Protein AF-0000000079295680 (afdb_homodimer)

Solvent-accessible surface area (backbone atoms only — not comparable to full-atom values): 44179 Å² total; per-residue (Å²): 131,81,74,73,79,66,64,71,72,72,88,62,69,38,61,66,46,35,32,74,93,52,62,85,57,62,52,46,61,47,61,56,50,43,54,52,50,52,53,45,42,72,74,70,47,82,63,30,60,16,46,52,86,56,56,40,38,62,48,56,64,70,31,33,52,40,23,29,74,29,37,68,47,26,57,78,58,52,43,44,36,54,66,68,38,32,41,32,49,35,50,40,39,26,73,72,61,66,41,78,79,63,52,46,90,39,34,37,32,27,45,17,40,48,33,52,54,36,45,47,57,48,44,41,34,48,30,36,38,36,47,20,64,27,56,59,45,61,57,57,29,31,48,68,52,72,40,60,70,43,78,40,75,42,40,73,94,58,67,58,40,90,43,47,67,54,50,52,50,48,61,70,71,42,92,64,56,84,39,37,38,34,54,42,57,41,31,25,49,41,41,4,38,68,66,52,70,70,53,44,50,52,32,30,53,51,34,60,73,63,59,37,36,31,42,35,34,31,44,28,28,77,27,20,37,85,69,74,51,69,63,62,46,79,62,34,43,69,40,27,29,42,28,30,54,32,34,50,54,46,14,25,40,7,51,25,42,10,31,38,38,40,28,80,62,33,46,57,50,49,50,44,39,47,18,51,35,37,36,27,45,36,33,33,36,33,22,50,50,58,12,46,39,55,53,38,64,52,46,69,68,51,49,50,49,41,52,49,53,14,33,52,46,39,41,50,47,51,49,51,46,51,52,44,42,68,72,62,34,44,61,62,76,44,51,22,59,51,31,33,40,37,35,48,59,84,43,48,69,53,35,47,75,72,69,39,66,34,16,53,51,46,41,49,50,40,28,75,76,47,32,33,40,53,34,37,23,18,65,56,22,62,34,56,48,61,42,41,29,31,35,38,17,73,36,47,41,52,30,55,60,35,49,53,50,38,54,72,64,67,60,55,77,76,67,56,69,68,54,40,57,70,39,29,34,54,40,53,53,35,51,50,35,50,42,52,49,50,54,53,50,58,66,73,102,132,81,73,73,79,64,66,72,73,69,88,61,69,38,59,68,45,37,32,74,94,50,63,84,57,62,51,45,61,46,61,54,48,43,55,54,52,51,53,44,42,73,72,69,49,80,62,29,60,16,46,49,86,54,56,39,37,62,47,55,66,70,32,31,53,39,21,30,73,29,36,68,45,26,58,77,56,52,43,43,37,54,66,69,38,32,41,31,50,37,50,38,38,26,72,72,60,66,42,78,79,62,50,46,90,39,34,36,32,27,45,17,41,48,33,53,52,36,45,47,58,48,44,41,35,50,29,35,38,36,48,20,65,26,56,58,47,61,57,58,30,32,49,70,51,72,39,58,71,43,78,42,74,44,40,74,93,58,67,59,41,90,42,45,66,55,51,51,49,48,60,71,73,44,92,64,55,84,40,36,38,34,54,42,56,43,30,24,48,41,42,4,37,67,66,52,71,71,53,44,50,52,34,33,53,49,34,60,74,62,57,40,35,29,42,36,34,30,46,27,29,76,28,19,37,85,69,75,52,70,62,62,46,80,62,33,44,69,41,27,27,43,28,29,53,34,33,50,55,47,16,26,40,7,52,24,43,10,31,37,39,41,27,80,61,34,46,57,50,49,50,43,38,47,17,51,34,38,36,27,46,36,34,34,36,33,23,51,49,58,12,46,39,54,53,39,63,53,46,71,68,52,48,50,49,40,50,49,53,16,32,54,47,41,40,52,47,52,50,52,45,51,54,44,42,69,72,63,35,45,60,62,77,44,50,22,58,50,31,32,40,37,34,48,58,82,44,47,68,54,35,46,75,71,69,38,66,34,15,52,51,47,40,50,48,39,28,74,76,48,32,33,43,53,35,38,24,18,66,56,22,61,35,56,47,61,42,41,29,32,34,38,16,73,36,46,41,52,29,55,61,34,50,52,50,39,53,72,64,67,59,55,77,76,65,57,68,68,55,40,57,68,38,30,34,53,40,53,52,37,51,50,34,51,41,50,48,49,53,53,51,59,65,72,101

Secondary structure (DSSP, 8-state):
--GGG--------GGGGB-GGGTT----HHHHHHHHHHHHHHTT---EE-S-----SPPPHHHHHHHHHTTT--SPPPTT--HHHHHHHHHHHHHHH--TT--GGGEEEESSHHHHHHHHHHHBSSEEEEEES--TTHHHHHHHTTPPEEEEE--GGGTT---HHHHHHHHHHS---SSEEEEEESS-TTT-----HHHHHHHHHHHHHTT-EEEEE-TTGGG-TTS----GGGTSTTTEEEEEESTTTTS-GGG--EEEE--GGGHHHHHHHHHHHHTTT-S--HHHHHHHHHHHT--HHHHHHHHHHHHHHHHHHHHHHHHHHHTT-B-----STTEE--B-GGGHHHHHHTT--SHHHHHHHHHHHH-EE-EESTTTTS--TTS-BEEEE---S-HHHHHHHHHHTTS-S---HHHHHHHSHHHHHHHHHHHHHHHHHHHT-/--GGG--------GGGGB-GGGTT----HHHHHHHHHHHHHHTT---EE-S-----SPPPHHHHHHHHHTTT--SPPPTT--HHHHHHHHHHHHHHH--TT--GGGEEEESSHHHHHHHHHHHBSSEEEEEES--TTHHHHHHHTTPPEEEEE--GGGTT---HHHHHHHHHHS---SSEEEEEESS-TTT-----HHHHHHHHHHHHHTT-EEEEE-TTGGG-TTS----GGGTSTTTEEEEEESTTTTS-GGG--EEEE--GGGHHHHHHHHHHHHTTT-S--HHHHHHHHHHHT--HHHHHHHHHHHHHHHHHHHHHHHHHHHTT-B-----STTEE--B-GGGHHHHHHTT--SHHHHHHHHHHHH-EE-EESTTTTS--TTS-BEEEE---S-HHHHHHHHHHTT--S---HHHHHHHSHHHHHHHHHHHHHHHHHHHT-

Foldseek 3Di:
DDPPVCPDDPPPPCLVVPDPLCVVPDDQPLVVVVVVVVVVVVVPDDFLEFAHFFFLEDFQPLLVVLLVVCVVPDDFDFLQADLLLLVLLQVLCCVQAVRNPFDSVQKRKALALLLLLLLLLLVDDWAEEEEFQAALVNCVSNVVSVHHYQYQYDDVVNVSDDALVSVLCSVVVDPIDLAYEYEAEAVGPQALAHDDPVRLLRNLVSCVVSVYAYEYECQWQLQQLVSDGHGSCVRNVLRYKYKYFCGFLRSPVVLRMIMITHHPNCSVSSVSSSVVSCVPVNHRDDSSSSSSSVLSNCPPSNVLSSNLSSLVQLQLQVLLQCLCVVLPWDWDRRRTGFKTKIFLCVLVVLCVVVVNQFLVSVQVCCCVPLSYHWAASPPSSPDDRRTNITITGQNPWNNHVLSVVCVVVVVDSHDDPVSCCVTSVSSNSNSVSVSVVSNVSVVVD/DDPVVCPDDPPPPCLVVPDPLCVVPDDQPLVVVVVVVVVVVVVPDDFLEFRHFFFLEDFFPLLVVLLVVCVVVDDFDALQADLLLLVLLQVLCCVQAVRNPFDSVQKRKALALLLLLLLLLLVDDWAEEEEFQAALVNCVSNSVSVHHYQYQYDDVVNVSDDALVSVLCSVVVDPIDLAYEYEAEAVGPQALAHDDPVRLLRNLVSCVVSVYAYEYECQWQLQQLVSDGHGSCVRNVLRYKYKYFCGFLRSPVVLRMIMITHHPNCSVSSVSSSVVSCVPVNGRDDSSSSSSSVLSNCPPSNVLSSNLSSLVQLQLQVLLQCLCVVLPWDWDRRRTGFKTKIFLCVLVVLCVVVVNQFLVSVQVVCCVPLSYHWAASPPSSPDDRRTNITITGQNPWNNHVLSVVCVVVVVDSHDDPVSCCVTSVSSNSNSVSVSVVSNVSVVVD

Radius of gyration: 28.63 Å; Cα contacts (8 Å, |Δi|>4): 1916; chains: 2; bounding box: 59×77×77 Å

Structure (mmCIF, N/CA/C/O backbone):
data_AF-0000000079295680-model_v1
#
loop_
_entity.id
_entity.type
_entity.pdbx_description
1 polymer 'Aminotransferase class I/classII large domain-containing protein'
#
loop_
_atom_site.group_PDB
_atom_site.id
_atom_site.type_symbol
_atom_site.label_atom_id
_atom_site.label_alt_id
_atom_site.label_comp_id
_atom_site.label_asym_id
_atom_site.label_entity_id
_atom_site.label_seq_id
_atom_site.pdbx_PDB_ins_code
_atom_site.Cartn_x
_atom_site.Cartn_y
_atom_site.Cartn_z
_atom_site.occupancy
_atom_site.B_iso_or_equiv
_atom_site.auth_seq_id
_atom_site.auth_comp_id
_atom_site.auth_asym_id
_atom_site.auth_atom_id
_atom_site.pdbx_PDB_model_num
ATOM 1 N N . MET A 1 1 ? 25.719 -36.531 10.859 1 26.86 1 MET A N 1
ATOM 2 C CA . MET A 1 1 ? 25.391 -35.438 9.938 1 26.86 1 MET A CA 1
ATOM 3 C C . MET A 1 1 ? 26.375 -34.281 10.062 1 26.86 1 MET A C 1
ATOM 5 O O . MET A 1 1 ? 26.562 -33.75 11.148 1 26.86 1 MET A O 1
ATOM 9 N N . ASP A 1 2 ? 27.406 -34.219 9.234 1 29.22 2 ASP A N 1
ATOM 10 C CA . ASP A 1 2 ? 28.688 -33.531 9.352 1 29.22 2 ASP A CA 1
ATOM 11 C C . ASP A 1 2 ? 28.469 -32.031 9.469 1 29.22 2 ASP A C 1
ATOM 13 O O . ASP A 1 2 ? 27.766 -31.422 8.656 1 29.22 2 ASP A O 1
ATOM 17 N N . SER A 1 3 ? 28.609 -31.406 10.586 1 34.09 3 SER A N 1
ATOM 18 C CA . SER A 1 3 ? 28.578 -30.094 11.188 1 34.09 3 SER A CA 1
ATOM 19 C C . SER A 1 3 ? 29.375 -29.078 10.359 1 34.09 3 SER A C 1
ATOM 21 O O . SER A 1 3 ? 29.453 -27.906 10.719 1 34.09 3 SER A O 1
ATOM 23 N N . SER A 1 4 ? 30.328 -29.594 9.609 1 32.97 4 SER A N 1
ATOM 24 C CA . SER A 1 4 ? 31.359 -28.781 8.969 1 32.97 4 SER A CA 1
ATOM 25 C C . SER A 1 4 ? 30.781 -27.906 7.859 1 32.97 4 SER A C 1
ATOM 27 O O . SER A 1 4 ? 31.516 -27.141 7.23 1 32.97 4 SER A O 1
ATOM 29 N N . LEU A 1 5 ? 29.812 -28.453 7.156 1 39.41 5 LEU A N 1
ATOM 30 C CA . LEU A 1 5 ? 29.297 -27.797 5.961 1 39.41 5 LEU A CA 1
ATOM 31 C C . LEU A 1 5 ? 28.688 -26.438 6.309 1 39.41 5 LEU A C 1
ATOM 33 O O . LEU A 1 5 ? 28.109 -25.766 5.449 1 39.41 5 LEU A O 1
ATOM 37 N N . LEU A 1 6 ? 28.391 -26.281 7.633 1 40.94 6 LEU A N 1
ATOM 38 C CA . LEU A 1 6 ? 27.75 -25.031 7.992 1 40.94 6 LEU A CA 1
ATOM 39 C C . LEU A 1 6 ? 28.797 -23.906 8.109 1 40.94 6 LEU A C 1
ATOM 41 O O . LEU A 1 6 ? 29.297 -23.641 9.203 1 40.94 6 LEU A O 1
ATOM 45 N N . ASN A 1 7 ? 29.75 -23.859 7.207 1 36.12 7 ASN A N 1
ATOM 46 C CA . ASN A 1 7 ? 30.562 -22.656 7.363 1 36.12 7 ASN A CA 1
ATOM 47 C C . ASN A 1 7 ? 29.703 -21.391 7.414 1 36.12 7 ASN A C 1
ATOM 49 O O . ASN A 1 7 ? 29 -21.078 6.457 1 36.12 7 ASN A O 1
ATOM 53 N N . PRO A 1 8 ? 29.578 -20.828 8.586 1 41.34 8 PRO A N 1
ATOM 54 C CA . PRO A 1 8 ? 28.781 -19.609 8.672 1 41.34 8 PRO A CA 1
ATOM 55 C C . PRO A 1 8 ? 29.234 -18.531 7.695 1 41.34 8 PRO A C 1
ATOM 57 O O . PRO A 1 8 ? 30.422 -18.484 7.332 1 41.34 8 PRO A O 1
ATOM 60 N N . ARG A 1 9 ? 28.453 -18.078 6.902 1 47.53 9 ARG A N 1
ATOM 61 C CA . ARG A 1 9 ? 28.766 -16.906 6.094 1 47.53 9 ARG A CA 1
ATOM 62 C C . ARG A 1 9 ? 29.625 -15.906 6.883 1 47.53 9 ARG A C 1
ATOM 64 O O . ARG A 1 9 ? 29.328 -15.617 8.039 1 47.53 9 ARG A O 1
ATOM 71 N N . PRO A 1 10 ? 30.797 -15.5 6.465 1 42.56 10 PRO A N 1
ATOM 72 C CA . PRO A 1 10 ? 31.406 -14.375 7.172 1 42.56 10 PRO A CA 1
ATOM 73 C C . PRO A 1 10 ? 30.422 -13.266 7.5 1 42.56 10 PRO A C 1
ATOM 75 O O . PRO A 1 10 ? 29.406 -13.109 6.801 1 42.56 10 PRO A O 1
ATOM 78 N N . THR A 1 11 ? 30.375 -12.641 8.711 1 48.06 11 THR A N 1
ATOM 79 C CA . THR A 1 11 ? 29.547 -11.539 9.18 1 48.06 11 THR A CA 1
ATOM 80 C C . THR A 1 11 ? 29.406 -10.469 8.109 1 48.06 11 THR A C 1
ATOM 82 O O . THR A 1 11 ? 30.297 -9.641 7.93 1 48.06 11 THR A O 1
ATOM 85 N N . VAL A 1 12 ? 29.016 -10.852 6.852 1 53.34 12 VAL A N 1
ATOM 86 C CA . VAL A 1 12 ? 28.859 -9.844 5.809 1 53.34 12 VAL A CA 1
ATOM 87 C C . VAL A 1 12 ? 28.062 -8.656 6.348 1 53.34 12 VAL A C 1
ATOM 89 O O . VAL A 1 12 ? 27.031 -8.836 7.004 1 53.34 12 VAL A O 1
ATOM 92 N N . ASP A 1 13 ? 28.672 -7.473 6.473 1 72.19 13 ASP A N 1
ATOM 93 C CA . ASP A 1 13 ? 28.047 -6.164 6.664 1 72.19 13 ASP A CA 1
ATOM 94 C C . ASP A 1 13 ? 26.891 -5.953 5.691 1 72.19 13 ASP A C 1
ATOM 96 O O . ASP A 1 13 ? 27.109 -5.664 4.512 1 72.19 13 ASP A O 1
ATOM 100 N N . ASP A 1 14 ? 25.625 -6.285 6.113 1 81.69 14 ASP A N 1
ATOM 101 C CA . ASP A 1 14 ? 24.516 -6.316 5.16 1 81.69 14 ASP A CA 1
ATOM 102 C C . ASP A 1 14 ? 24.156 -4.906 4.695 1 81.69 14 ASP A C 1
ATOM 104 O O . ASP A 1 14 ? 23.234 -4.734 3.885 1 81.69 14 ASP A O 1
ATOM 108 N N . SER A 1 15 ? 24.953 -3.918 5.211 1 86.88 15 SER A N 1
ATOM 109 C CA . SER A 1 15 ? 24.75 -2.549 4.754 1 86.88 15 SER A CA 1
ATOM 110 C C . SER A 1 15 ? 25.141 -2.391 3.289 1 86.88 15 SER A C 1
ATOM 112 O O . SER A 1 15 ? 24.656 -1.475 2.613 1 86.88 15 SER A O 1
ATOM 114 N N . SER A 1 16 ? 26 -3.271 2.883 1 91.44 16 SER A N 1
ATOM 115 C CA . SER A 1 16 ? 26.422 -3.186 1.49 1 91.44 16 SER A CA 1
ATOM 116 C C . SER A 1 16 ? 25.266 -3.492 0.538 1 91.44 16 SER A C 1
ATOM 118 O O . SER A 1 16 ? 25.328 -3.158 -0.647 1 91.44 16 SER A O 1
ATOM 120 N N . PHE A 1 17 ? 24.219 -4.145 1.055 1 94.75 17 PHE A N 1
ATOM 121 C CA . PHE A 1 17 ? 23.078 -4.516 0.226 1 94.75 17 PHE A CA 1
ATOM 122 C C . PHE A 1 17 ? 22.094 -3.359 0.12 1 94.75 17 PHE A C 1
ATOM 124 O O . PHE A 1 17 ? 21.094 -3.455 -0.596 1 94.75 17 PHE A O 1
ATOM 131 N N . ILE A 1 18 ? 22.375 -2.254 0.723 1 96 18 ILE A N 1
ATOM 132 C CA . ILE A 1 18 ? 21.469 -1.109 0.747 1 96 18 ILE A CA 1
ATOM 133 C C . ILE A 1 18 ? 22.047 0.019 -0.107 1 96 18 ILE A C 1
ATOM 135 O O . ILE A 1 18 ? 23.25 0.305 -0.048 1 96 18 ILE A O 1
ATOM 139 N N . LEU A 1 19 ? 21.219 0.636 -0.95 1 95.56 19 LEU A N 1
ATOM 140 C CA . LEU A 1 19 ? 21.656 1.788 -1.731 1 95.56 19 LEU A CA 1
ATOM 141 C C . LEU A 1 19 ? 22.344 2.822 -0.842 1 95.56 19 LEU A C 1
ATOM 143 O O . LEU A 1 19 ? 21.844 3.154 0.232 1 95.56 19 LEU A O 1
ATOM 147 N N . PRO A 1 20 ? 23.422 3.338 -1.285 1 93.38 20 PRO A N 1
ATOM 148 C CA . PRO A 1 20 ? 24.172 4.285 -0.46 1 93.38 20 PRO A CA 1
ATOM 149 C C . PRO A 1 20 ? 23.328 5.473 -0.004 1 93.38 20 PRO A C 1
ATOM 151 O O . PRO A 1 20 ? 23.422 5.891 1.152 1 93.38 20 PRO A O 1
ATOM 154 N N . ARG A 1 21 ? 22.438 6.02 -0.812 1 90.56 21 ARG A N 1
ATOM 155 C CA . ARG A 1 21 ? 21.641 7.195 -0.491 1 90.56 21 ARG A CA 1
ATOM 156 C C . ARG A 1 21 ? 20.609 6.879 0.595 1 90.56 21 ARG A C 1
ATOM 158 O O . ARG A 1 21 ? 20.016 7.785 1.169 1 90.56 21 ARG A O 1
ATOM 165 N N . LEU A 1 22 ? 20.453 5.602 0.897 1 93.44 22 LEU A N 1
ATOM 166 C CA . LEU A 1 22 ? 19.438 5.195 1.862 1 93.44 22 LEU A CA 1
ATOM 167 C C . LEU A 1 22 ? 20.078 4.676 3.143 1 93.44 22 LEU A C 1
ATOM 169 O O . LEU A 1 22 ? 19.375 4.266 4.07 1 93.44 22 LEU A O 1
ATOM 173 N N . GLN A 1 23 ? 21.406 4.641 3.098 1 87.5 23 GLN A N 1
ATOM 174 C CA . GLN A 1 23 ? 22.109 4.215 4.305 1 87.5 23 GLN A CA 1
ATOM 175 C C . GLN A 1 23 ? 21.859 5.18 5.457 1 87.5 23 GLN A C 1
ATOM 177 O O . GLN A 1 23 ? 21.953 6.398 5.285 1 87.5 23 GLN A O 1
ATOM 182 N N . GLY A 1 24 ? 21.406 4.746 6.52 1 78.31 24 GLY A N 1
ATOM 183 C CA . GLY A 1 24 ? 21.109 5.578 7.676 1 78.31 24 GLY A CA 1
ATOM 184 C C . GLY A 1 24 ? 19.703 6.137 7.668 1 78.31 24 GLY A C 1
ATOM 185 O O . GLY A 1 24 ? 19.359 7 8.484 1 78.31 24 GLY A O 1
ATOM 186 N N . SER A 1 25 ? 18.984 5.723 6.648 1 80.56 25 SER A N 1
ATOM 187 C CA . SER A 1 25 ? 17.594 6.168 6.609 1 80.56 25 SER A CA 1
ATOM 188 C C . SER A 1 25 ? 16.828 5.707 7.844 1 80.56 25 SER A C 1
ATOM 190 O O . SER A 1 25 ? 17.047 4.605 8.352 1 80.56 25 SER A O 1
ATOM 192 N N . CYS A 1 26 ? 16.047 6.559 8.383 1 78.94 26 CYS A N 1
ATOM 193 C CA . CYS A 1 26 ? 15.234 6.27 9.57 1 78.94 26 CYS A CA 1
ATOM 194 C C . CYS A 1 26 ? 13.75 6.301 9.242 1 78.94 26 CYS A C 1
ATOM 196 O O . CYS A 1 26 ? 13.328 6.98 8.305 1 78.94 26 CYS A O 1
ATOM 198 N N . LYS A 1 27 ? 13.102 5.555 10.055 1 80.81 27 LYS A N 1
ATOM 199 C CA . LYS A 1 27 ? 11.641 5.613 9.992 1 80.81 27 LYS A CA 1
ATOM 200 C C . LYS A 1 27 ? 11.141 7.039 10.188 1 80.81 27 LYS A C 1
ATOM 202 O O . LYS A 1 27 ? 11.852 7.883 10.734 1 80.81 27 LYS A O 1
ATOM 207 N N . ALA A 1 28 ? 9.969 7.273 9.617 1 80.62 28 ALA A N 1
ATOM 208 C CA . ALA A 1 28 ? 9.336 8.562 9.883 1 80.62 28 ALA A CA 1
ATOM 209 C C . ALA A 1 28 ? 9.305 8.859 11.383 1 80.62 28 ALA A C 1
ATOM 211 O O . ALA A 1 28 ? 8.758 8.07 12.164 1 80.62 28 ALA A O 1
ATOM 212 N N . SER A 1 29 ? 9.859 9.898 11.766 1 77.94 29 SER A N 1
ATOM 213 C CA . SER A 1 29 ? 10.125 10.258 13.156 1 77.94 29 SER A CA 1
ATOM 214 C C . SER A 1 29 ? 8.836 10.312 13.969 1 77.94 29 SER A C 1
ATOM 216 O O . SER A 1 29 ? 8.812 9.938 15.141 1 77.94 29 SER A O 1
ATOM 218 N N . ASN A 1 30 ? 7.812 10.695 13.336 1 81.12 30 ASN A N 1
ATOM 219 C CA . ASN A 1 30 ? 6.555 10.812 14.062 1 81.12 30 ASN A CA 1
ATOM 220 C C . ASN A 1 30 ? 6.012 9.453 14.484 1 81.12 30 ASN A C 1
ATOM 222 O O . ASN A 1 30 ? 5.516 9.289 15.602 1 81.12 30 ASN A O 1
ATOM 226 N N . MET A 1 31 ? 6.152 8.531 13.641 1 76.06 31 MET A N 1
ATOM 227 C CA . MET A 1 31 ? 5.707 7.176 13.969 1 76.06 31 MET A CA 1
ATOM 228 C C . MET A 1 31 ? 6.57 6.57 15.062 1 76.06 31 MET A C 1
ATOM 230 O O . MET A 1 31 ? 6.055 5.938 15.992 1 76.06 31 MET A O 1
ATOM 234 N N . ALA A 1 32 ? 7.828 6.793 15.031 1 75.44 32 ALA A N 1
ATOM 235 C CA . ALA A 1 32 ? 8.766 6.285 16.031 1 75.44 32 ALA A CA 1
ATOM 236 C C . ALA A 1 32 ? 8.516 6.926 17.391 1 75.44 32 ALA A C 1
ATOM 238 O O . ALA A 1 32 ? 8.492 6.234 18.406 1 75.44 32 ALA A O 1
ATOM 239 N N . LEU A 1 33 ? 8.289 8.195 17.312 1 78.88 33 LEU A N 1
ATOM 240 C CA . LEU A 1 33 ? 8.008 8.922 18.547 1 78.88 33 LEU A CA 1
ATOM 241 C C . LEU A 1 33 ? 6.707 8.438 19.172 1 78.88 33 LEU A C 1
ATOM 243 O O . LEU A 1 33 ? 6.637 8.227 20.391 1 78.88 33 LEU A O 1
ATOM 247 N N . ASN A 1 34 ? 5.754 8.297 18.359 1 82 34 ASN A N 1
ATOM 248 C CA . ASN A 1 34 ? 4.461 7.828 18.844 1 82 34 ASN A CA 1
ATOM 249 C C . ASN A 1 34 ? 4.578 6.469 19.531 1 82 34 ASN A C 1
ATOM 251 O O . ASN A 1 34 ? 4.008 6.254 20.594 1 82 34 ASN A O 1
ATOM 255 N N . GLU A 1 35 ? 5.293 5.602 18.922 1 79.12 35 GLU A N 1
ATOM 256 C CA . GLU A 1 35 ? 5.488 4.266 19.469 1 79.12 35 GLU A CA 1
ATOM 257 C C . GLU A 1 35 ? 6.191 4.332 20.828 1 79.12 35 GLU A C 1
ATOM 259 O O . GLU A 1 35 ? 5.805 3.639 21.766 1 79.12 35 GLU A O 1
ATOM 264 N N . GLN A 1 36 ? 7.156 5.137 20.953 1 82.12 36 GLN A N 1
ATOM 265 C CA . GLN A 1 36 ? 7.918 5.297 22.188 1 82.12 36 GLN A CA 1
ATOM 266 C C . GLN A 1 36 ? 7.047 5.879 23.297 1 82.12 36 GLN A C 1
ATOM 268 O O . GLN A 1 36 ? 7.059 5.383 24.422 1 82.12 36 GLN A O 1
ATOM 273 N N . ILE A 1 37 ? 6.312 6.906 22.984 1 86.56 37 ILE A N 1
ATOM 274 C CA . ILE A 1 37 ? 5.492 7.602 23.969 1 86.56 37 ILE A CA 1
ATOM 275 C C . ILE A 1 37 ? 4.375 6.676 24.453 1 86.56 37 ILE A C 1
ATOM 277 O O . ILE A 1 37 ? 4.074 6.633 25.656 1 86.56 37 ILE A O 1
ATOM 281 N N . ARG A 1 38 ? 3.848 5.961 23.516 1 82.56 38 ARG A N 1
ATOM 282 C CA . ARG A 1 38 ? 2.795 5.02 23.875 1 82.56 38 ARG A CA 1
ATOM 283 C C . ARG A 1 38 ? 3.318 3.951 24.828 1 82.56 38 ARG A C 1
ATOM 285 O O . ARG A 1 38 ? 2.594 3.492 25.719 1 82.56 38 ARG A O 1
ATOM 292 N N . GLN A 1 39 ? 4.477 3.539 24.641 1 82.56 39 GLN A N 1
ATOM 293 C CA . GLN A 1 39 ? 5.098 2.566 25.531 1 82.56 39 GLN A CA 1
ATOM 294 C C . GLN A 1 39 ? 5.289 3.146 26.938 1 82.56 39 GLN A C 1
ATOM 296 O O . GLN A 1 39 ? 5.039 2.471 27.938 1 82.56 39 GLN A O 1
ATOM 301 N N . LEU A 1 40 ? 5.695 4.34 27.016 1 87.31 40 LEU A N 1
ATOM 302 C CA . LEU A 1 40 ? 5.906 5.008 28.297 1 87.31 40 LEU A CA 1
ATOM 303 C C . LEU A 1 40 ? 4.586 5.199 29.031 1 87.31 40 LEU A C 1
ATOM 305 O O . LEU A 1 40 ? 4.508 4.977 30.234 1 87.31 40 LEU A O 1
ATOM 309 N N . MET A 1 41 ? 3.617 5.582 28.234 1 87.69 41 MET A N 1
ATOM 310 C CA . MET A 1 41 ? 2.295 5.773 28.828 1 87.69 41 MET A CA 1
ATOM 311 C C . MET A 1 41 ? 1.733 4.449 29.344 1 87.69 41 MET A C 1
ATOM 313 O O . MET A 1 41 ? 1.095 4.406 30.391 1 87.69 41 MET A O 1
ATOM 317 N N . ALA A 1 42 ? 1.979 3.426 28.641 1 84.5 42 ALA A N 1
ATOM 318 C CA . ALA A 1 42 ? 1.539 2.094 29.047 1 84.5 42 ALA A CA 1
ATOM 319 C C . ALA A 1 42 ? 2.209 1.667 30.359 1 84.5 42 ALA A C 1
ATOM 321 O O . ALA A 1 42 ? 1.651 0.871 31.109 1 84.5 42 ALA A O 1
ATOM 322 N N . GLN A 1 43 ? 3.338 2.227 30.703 1 89.56 43 GLN A N 1
ATOM 323 C CA . GLN A 1 43 ? 4.082 1.931 31.922 1 89.56 43 GLN A CA 1
ATOM 324 C C . GLN A 1 43 ? 3.613 2.809 33.094 1 89.56 43 GLN A C 1
ATOM 326 O O . GLN A 1 43 ? 4.164 2.74 34.188 1 89.56 43 GLN A O 1
ATOM 331 N N . GLY A 1 44 ? 2.646 3.689 32.844 1 88.31 44 GLY A N 1
ATOM 332 C CA . GLY A 1 44 ? 2.029 4.438 33.906 1 88.31 44 GLY A CA 1
ATOM 333 C C . GLY A 1 44 ? 2.523 5.867 34 1 88.31 44 GLY A C 1
ATOM 334 O O . GLY A 1 44 ? 2.139 6.602 34.938 1 88.31 44 GLY A O 1
ATOM 335 N N . LYS A 1 45 ? 3.27 6.281 33.094 1 89.31 45 LYS A N 1
ATOM 336 C CA . LYS A 1 45 ? 3.779 7.648 33.094 1 89.31 45 LYS A CA 1
ATOM 337 C C . LYS A 1 45 ? 2.758 8.625 32.531 1 89.31 45 LYS A C 1
ATOM 339 O O . LYS A 1 45 ? 2.094 8.328 31.531 1 89.31 45 LYS A O 1
ATOM 344 N N . THR A 1 46 ? 2.623 9.703 33.25 1 90.06 46 THR A N 1
ATOM 345 C CA . THR A 1 46 ? 1.771 10.766 32.719 1 90.06 46 THR A CA 1
ATOM 346 C C . THR A 1 46 ? 2.537 11.633 31.719 1 90.06 46 THR A C 1
ATOM 348 O O . THR A 1 46 ? 3.471 12.344 32.094 1 90.06 46 THR A O 1
ATOM 351 N N . ILE A 1 47 ? 2.189 11.547 30.516 1 94.75 47 ILE A N 1
ATOM 352 C CA . ILE A 1 47 ? 2.83 12.312 29.453 1 94.75 47 ILE A CA 1
ATOM 353 C C . ILE A 1 47 ? 1.771 13.055 28.656 1 94.75 47 ILE A C 1
ATOM 355 O O . ILE A 1 47 ? 0.764 12.469 28.25 1 94.75 47 ILE A O 1
ATOM 359 N N . TYR A 1 48 ? 1.917 14.398 28.578 1 96.69 48 TYR A N 1
ATOM 360 C CA . TYR A 1 48 ? 1.108 15.172 27.641 1 96.69 48 TYR A CA 1
ATOM 361 C C . TYR A 1 48 ? 1.634 15.031 26.219 1 96.69 48 TYR A C 1
ATOM 363 O O . TYR A 1 48 ? 2.609 15.688 25.844 1 96.69 48 TYR A O 1
ATOM 371 N N . HIS A 1 49 ? 0.938 14.227 25.406 1 94.81 49 HIS A N 1
ATOM 372 C CA . HIS A 1 49 ? 1.429 13.805 24.109 1 94.81 49 HIS A CA 1
ATOM 373 C C . HIS A 1 49 ? 0.921 14.727 23 1 94.81 49 HIS A C 1
ATOM 375 O O . HIS A 1 49 ? -0.253 14.672 22.625 1 94.81 49 HIS A O 1
ATOM 381 N N . PHE A 1 50 ? 1.845 15.516 22.484 1 97.12 50 PHE A N 1
ATOM 382 C CA . PHE A 1 50 ? 1.521 16.422 21.375 1 97.12 50 PHE A CA 1
ATOM 383 C C . PHE A 1 50 ? 2.365 16.094 20.141 1 97.12 50 PHE A C 1
ATOM 385 O O . PHE A 1 50 ? 2.531 16.938 19.266 1 97.12 50 PHE A O 1
ATOM 392 N N . GLY A 1 51 ? 2.926 14.875 20.047 1 93.56 51 GLY A N 1
ATOM 393 C CA . GLY A 1 51 ? 3.93 14.602 19.031 1 93.56 51 GLY A CA 1
ATOM 394 C C . GLY A 1 51 ? 3.383 13.836 17.844 1 93.56 51 GLY A C 1
ATOM 395 O O . GLY A 1 51 ? 4.082 13.641 16.844 1 93.56 51 GLY A O 1
ATOM 396 N N . PHE A 1 52 ? 2.215 13.336 17.812 1 89.75 52 PHE A N 1
ATOM 397 C CA . PHE A 1 52 ? 1.693 12.508 16.734 1 89.75 52 PHE A CA 1
ATOM 398 C C . PHE A 1 52 ? 0.311 12.984 16.312 1 89.75 52 PHE A C 1
ATOM 400 O O . PHE A 1 52 ? -0.595 13.102 17.125 1 89.75 52 PHE A O 1
ATOM 407 N N . GLY A 1 53 ? 0.211 13.266 15.023 1 91.19 53 GLY A N 1
ATOM 408 C CA . GLY A 1 53 ? -1.017 13.812 14.461 1 91.19 53 GLY A CA 1
ATOM 409 C C . GLY A 1 53 ? -1.95 12.742 13.922 1 91.19 53 GLY A C 1
ATOM 410 O O . GLY A 1 53 ? -1.887 12.391 12.742 1 91.19 53 GLY A O 1
ATOM 411 N N . GLN A 1 54 ? -2.842 12.266 14.688 1 92.81 54 GLN A N 1
ATOM 412 C CA . GLN A 1 54 ? -3.912 11.336 14.336 1 92.81 54 GLN A CA 1
ATOM 413 C C . GLN A 1 54 ? -5.254 11.812 14.891 1 92.81 54 GLN A C 1
ATOM 415 O O . GLN A 1 54 ? -5.328 12.297 16.016 1 92.81 54 GLN A O 1
ATOM 420 N N . SER A 1 55 ? -6.297 11.617 14.086 1 96.44 55 SER A N 1
ATOM 421 C CA . SER A 1 55 ? -7.621 12.031 14.539 1 96.44 55 SER A CA 1
ATOM 422 C C . SER A 1 55 ? -7.992 11.359 15.852 1 96.44 55 SER A C 1
ATOM 424 O O . SER A 1 55 ? -7.805 10.156 16.016 1 96.44 55 SER A O 1
ATOM 426 N N . PRO A 1 56 ? -8.461 12.117 16.812 1 97.19 56 PRO A N 1
ATOM 427 C CA . PRO A 1 56 ? -8.883 11.523 18.078 1 97.19 56 PRO A CA 1
ATOM 428 C C . PRO A 1 56 ? -10.289 10.922 18.016 1 97.19 56 PRO A C 1
ATOM 430 O O . PRO A 1 56 ? -10.742 10.312 18.984 1 97.19 56 PRO A O 1
ATOM 433 N N . PHE A 1 57 ? -11.016 11.078 16.938 1 98.25 57 PHE A N 1
ATOM 434 C CA . PHE A 1 57 ? -12.422 10.711 16.812 1 98.25 57 PHE A CA 1
ATOM 435 C C . PHE A 1 57 ? -12.562 9.297 16.266 1 98.25 57 PHE A C 1
ATOM 437 O O . PHE A 1 57 ? -11.664 8.789 15.594 1 98.25 57 PHE A O 1
ATOM 444 N N . PRO A 1 58 ? -13.641 8.633 16.609 1 97.62 58 PRO A N 1
ATOM 445 C CA . PRO A 1 58 ? -13.945 7.355 15.953 1 97.62 58 PRO A CA 1
ATOM 446 C C . PRO A 1 58 ? -14.414 7.535 14.516 1 97.62 58 PRO A C 1
ATOM 448 O O . PRO A 1 58 ? -14.812 8.633 14.117 1 97.62 58 PRO A O 1
ATOM 451 N N . VAL A 1 59 ? -14.312 6.492 13.75 1 97.19 59 VAL A N 1
ATOM 452 C CA . VAL A 1 59 ? -14.891 6.531 12.414 1 97.19 59 VAL A CA 1
ATOM 453 C C . VAL A 1 59 ? -16.406 6.625 12.516 1 97.19 59 VAL A C 1
ATOM 455 O O . VAL A 1 59 ? -17 6.168 13.5 1 97.19 59 VAL A O 1
ATOM 458 N N . VAL A 1 60 ? -17.031 7.23 11.555 1 95.62 60 VAL A N 1
ATOM 459 C CA . VAL A 1 60 ? -18.484 7.387 11.531 1 95.62 60 VAL A CA 1
ATOM 460 C C . VAL A 1 60 ? -19.156 6.016 11.602 1 95.62 60 VAL A C 1
ATOM 462 O O . VAL A 1 60 ? -18.703 5.062 10.961 1 95.62 60 VAL A O 1
ATOM 465 N N . ASP A 1 61 ? -20.219 5.887 12.328 1 96 61 ASP A N 1
ATOM 466 C CA . ASP A 1 61 ? -20.859 4.613 12.633 1 96 61 ASP A CA 1
ATOM 467 C C . ASP A 1 61 ? -21.312 3.904 11.359 1 96 61 ASP A C 1
ATOM 469 O O . ASP A 1 61 ? -21.125 2.695 11.219 1 96 61 ASP A O 1
ATOM 473 N N . GLY A 1 62 ? -21.953 4.664 10.516 1 96.75 62 GLY A N 1
ATOM 474 C CA . GLY A 1 62 ? -22.438 4.074 9.273 1 96.75 62 GLY A CA 1
ATOM 475 C C . GLY A 1 62 ? -21.344 3.43 8.453 1 96.75 62 GLY A C 1
ATOM 476 O O . GLY A 1 62 ? -21.547 2.377 7.848 1 96.75 62 GLY A O 1
ATOM 477 N N . ALA A 1 63 ? -20.203 4.031 8.375 1 97 63 ALA A N 1
ATOM 478 C CA . ALA A 1 63 ? -19.062 3.488 7.633 1 97 63 ALA A CA 1
ATOM 479 C C . ALA A 1 63 ? -18.531 2.229 8.305 1 97 63 ALA A C 1
ATOM 481 O O . ALA A 1 63 ? -18.125 1.279 7.621 1 97 63 ALA A O 1
ATOM 482 N N . ARG A 1 64 ? -18.453 2.227 9.633 1 97.44 64 ARG A N 1
ATOM 483 C CA . ARG A 1 64 ? -18.031 1.042 10.375 1 97.44 64 ARG A CA 1
ATOM 484 C C . ARG A 1 64 ? -18.938 -0.145 10.062 1 97.44 64 ARG A C 1
ATOM 486 O O . ARG A 1 64 ? -18.453 -1.263 9.867 1 97.44 64 ARG A O 1
ATOM 493 N N . ARG A 1 65 ? -20.219 0.079 10.039 1 98.12 65 ARG A N 1
ATOM 494 C CA . ARG A 1 65 ? -21.188 -0.964 9.703 1 98.12 65 ARG A CA 1
ATOM 495 C C . ARG A 1 65 ? -21 -1.46 8.273 1 98.12 65 ARG A C 1
ATOM 497 O O . ARG A 1 65 ? -21.078 -2.662 8.016 1 98.12 65 ARG A O 1
ATOM 504 N N . ALA A 1 66 ? -20.75 -0.529 7.398 1 98.25 66 ALA A N 1
ATOM 505 C CA . ALA A 1 66 ? -20.531 -0.901 6.004 1 98.25 66 ALA A CA 1
ATOM 506 C C . ALA A 1 66 ? -19.297 -1.8 5.867 1 98.25 66 ALA A C 1
ATOM 508 O O . ALA A 1 66 ? -19.328 -2.791 5.133 1 98.25 66 ALA A O 1
ATOM 509 N N . LEU A 1 67 ? -18.203 -1.457 6.547 1 98.56 67 LEU A N 1
ATOM 510 C CA . LEU A 1 67 ? -17 -2.293 6.496 1 98.56 67 LEU A CA 1
ATOM 511 C C . LEU A 1 67 ? -17.297 -3.691 7.027 1 98.56 67 LEU A C 1
ATOM 513 O O . LEU A 1 67 ? -16.875 -4.688 6.434 1 98.56 67 LEU A O 1
ATOM 517 N N . ALA A 1 68 ? -18 -3.738 8.156 1 98.62 68 ALA A N 1
ATOM 518 C CA . ALA A 1 68 ? -18.359 -5.023 8.742 1 98.62 68 ALA A CA 1
ATOM 519 C C . ALA A 1 68 ? -19.203 -5.855 7.773 1 98.62 68 ALA A C 1
ATOM 521 O O . ALA A 1 68 ? -18.984 -7.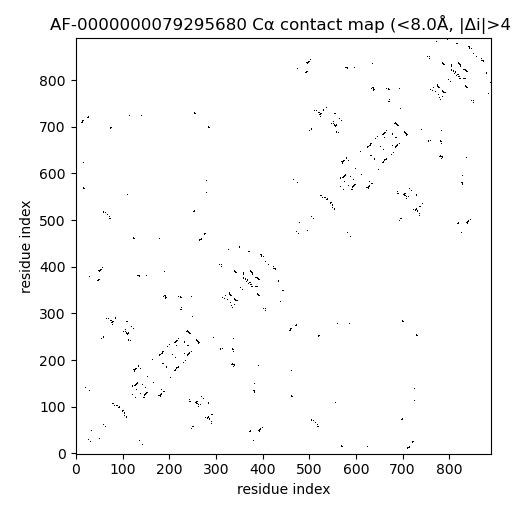062 7.637 1 98.62 68 ALA A O 1
ATOM 522 N N . GLN A 1 69 ? -20.141 -5.207 7.07 1 98.19 69 GLN A N 1
ATOM 523 C CA . GLN A 1 69 ? -21.016 -5.879 6.125 1 98.19 69 GLN A CA 1
ATOM 524 C C . GLN A 1 69 ? -20.234 -6.441 4.941 1 98.19 69 GLN A C 1
ATOM 526 O O . GLN A 1 69 ? -20.641 -7.434 4.336 1 98.19 69 GLN A O 1
ATOM 531 N N . HIS A 1 70 ? -19.156 -5.844 4.621 1 98.19 70 HIS A N 1
ATOM 532 C CA . HIS A 1 70 ? -18.391 -6.234 3.441 1 98.19 70 HIS A CA 1
ATOM 533 C C . HIS A 1 70 ? -17.109 -6.953 3.83 1 98.19 70 HIS A C 1
ATOM 535 O O . HIS A 1 70 ? -16.172 -7.023 3.035 1 98.19 70 HIS A O 1
ATOM 541 N N . ALA A 1 71 ? -17.016 -7.445 5.031 1 97.69 71 ALA A N 1
ATOM 542 C CA . ALA A 1 71 ? -15.844 -8.133 5.543 1 97.69 71 ALA A CA 1
ATOM 543 C C . ALA A 1 71 ? -15.508 -9.359 4.699 1 97.69 71 ALA A C 1
ATOM 545 O O . ALA A 1 71 ? -14.367 -9.836 4.707 1 97.69 71 ALA A O 1
ATOM 546 N N . GLY A 1 72 ? -16.453 -9.867 3.887 1 96.56 72 GLY A N 1
ATOM 547 C CA . GLY A 1 72 ? -16.25 -11.07 3.094 1 96.56 72 GLY A CA 1
ATOM 548 C C . GLY A 1 72 ? -15.734 -10.781 1.695 1 96.56 72 GLY A C 1
ATOM 549 O O . GLY A 1 72 ? -15.375 -11.703 0.96 1 96.56 72 GLY A O 1
ATOM 550 N N . GLU A 1 73 ? -15.703 -9.5 1.311 1 96.06 73 GLU A N 1
ATOM 551 C CA . GLU A 1 73 ? -15.18 -9.148 -0.005 1 96.06 73 GLU A CA 1
ATOM 552 C C . GLU A 1 73 ? -13.688 -9.453 -0.107 1 96.06 73 GLU A C 1
ATOM 554 O O . GLU A 1 73 ? -12.859 -8.742 0.462 1 96.06 73 GLU A O 1
ATOM 559 N N . ASN A 1 74 ? -13.336 -10.453 -0.907 1 94.31 74 ASN A N 1
ATOM 560 C CA . ASN A 1 74 ? -11.961 -10.938 -0.898 1 94.31 74 ASN A CA 1
ATOM 561 C C . ASN A 1 74 ? -11.352 -10.914 -2.297 1 94.31 74 ASN A C 1
ATOM 563 O O . ASN A 1 74 ? -10.188 -11.273 -2.477 1 94.31 74 ASN A O 1
ATOM 567 N N . ALA A 1 75 ? -12.047 -10.555 -3.312 1 92.69 75 ALA A N 1
ATOM 568 C CA . ALA A 1 75 ? -11.547 -10.508 -4.684 1 92.69 75 ALA A CA 1
ATOM 569 C C . ALA A 1 75 ? -10.672 -9.273 -4.91 1 92.69 75 ALA A C 1
ATOM 571 O O . ALA A 1 75 ? -10.875 -8.242 -4.273 1 92.69 75 ALA A O 1
ATOM 572 N N . TYR A 1 76 ? -9.734 -9.43 -5.797 1 92.31 76 TYR A N 1
ATOM 573 C CA . TYR A 1 76 ? -9 -8.266 -6.273 1 92.31 76 TYR A CA 1
ATOM 574 C C . TYR A 1 76 ? -9.93 -7.297 -7 1 92.31 76 TYR A C 1
ATOM 576 O O . TYR A 1 76 ? -10.773 -7.719 -7.801 1 92.31 76 TYR A O 1
ATOM 584 N N . LEU A 1 77 ? -9.82 -6.07 -6.648 1 94.75 77 LEU A N 1
ATOM 585 C CA . LEU A 1 77 ? -10.594 -5.023 -7.309 1 94.75 77 LEU A CA 1
ATOM 586 C C . LEU A 1 77 ? -9.758 -4.332 -8.383 1 94.75 77 LEU A C 1
ATOM 588 O O . LEU A 1 77 ? -8.555 -4.578 -8.492 1 94.75 77 LEU A O 1
ATOM 592 N N . PRO A 1 78 ? -10.422 -3.551 -9.25 1 94.25 78 PRO A N 1
ATOM 593 C CA . PRO A 1 78 ? -9.641 -2.785 -10.219 1 94.25 78 PRO A CA 1
ATOM 594 C C . PRO A 1 78 ? -8.531 -1.961 -9.57 1 94.25 78 PRO A C 1
ATOM 596 O O . PRO A 1 78 ? -8.719 -1.409 -8.484 1 94.25 78 PRO A O 1
ATOM 599 N N . VAL A 1 79 ? -7.445 -1.813 -10.273 1 96.25 79 VAL A N 1
ATOM 600 C CA . VAL A 1 79 ? -6.25 -1.15 -9.758 1 96.25 79 VAL A CA 1
ATOM 601 C C . VAL A 1 79 ? -6.605 0.256 -9.281 1 96.25 79 VAL A C 1
ATOM 603 O O . VAL A 1 79 ? -6.172 0.682 -8.211 1 96.25 79 VAL A O 1
ATOM 606 N N . ALA A 1 80 ? -7.457 1.003 -10.062 1 97.31 80 ALA A N 1
ATOM 607 C CA . ALA A 1 80 ? -7.785 2.391 -9.742 1 97.31 80 ALA A CA 1
ATOM 608 C C . ALA A 1 80 ? -8.852 2.463 -8.648 1 97.31 80 ALA A C 1
ATOM 610 O O . ALA A 1 80 ? -9.133 3.541 -8.117 1 97.31 80 ALA A O 1
ATOM 611 N N . GLY A 1 81 ? -9.398 1.333 -8.273 1 97.56 81 GLY A N 1
ATOM 612 C CA . GLY A 1 81 ? -10.5 1.305 -7.328 1 97.56 81 GLY A CA 1
ATOM 613 C C . GLY A 1 81 ? -11.852 1.11 -7.988 1 97.56 81 GLY A C 1
ATOM 614 O O . GLY A 1 81 ? -11.977 1.229 -9.211 1 97.56 81 GLY A O 1
ATOM 615 N N . LEU A 1 82 ? -12.844 0.787 -7.199 1 97.62 82 LEU A N 1
ATOM 616 C CA . LEU A 1 82 ? -14.203 0.599 -7.688 1 97.62 82 LEU A CA 1
ATOM 617 C C . LEU A 1 82 ? -14.695 1.845 -8.414 1 97.62 82 LEU A C 1
ATOM 619 O O . LEU A 1 82 ? -14.492 2.967 -7.945 1 97.62 82 LEU A O 1
ATOM 623 N N . LEU A 1 83 ? -15.312 1.622 -9.547 1 97.19 83 LEU A N 1
ATOM 624 C CA . LEU A 1 83 ? -15.844 2.744 -10.312 1 97.19 83 LEU A CA 1
ATOM 625 C C . LEU A 1 83 ? -16.828 3.557 -9.484 1 97.19 83 LEU A C 1
ATOM 627 O O . LEU A 1 83 ? -16.812 4.789 -9.508 1 97.19 83 LEU A O 1
ATOM 631 N N . GLU A 1 84 ? -17.703 2.881 -8.773 1 98.38 84 GLU A N 1
ATOM 632 C CA . GLU A 1 84 ? -18.672 3.576 -7.922 1 98.38 84 GLU A CA 1
ATOM 633 C C . GLU A 1 84 ? -17.969 4.453 -6.895 1 98.38 84 GLU A C 1
ATOM 635 O O . GLU A 1 84 ? -18.406 5.574 -6.625 1 98.38 84 GLU A O 1
ATOM 640 N N . LEU A 1 85 ? -16.891 3.951 -6.297 1 98.75 85 LEU A N 1
ATOM 641 C CA . LEU A 1 85 ? -16.125 4.727 -5.328 1 98.75 85 LEU A CA 1
ATOM 642 C C . LEU A 1 85 ? -15.516 5.961 -5.98 1 98.75 85 LEU A C 1
ATOM 644 O O . LEU A 1 85 ? -15.617 7.066 -5.441 1 98.75 85 LEU A O 1
ATOM 648 N N . ARG A 1 86 ? -14.891 5.797 -7.125 1 98.88 86 ARG A N 1
ATOM 649 C CA . ARG A 1 86 ? -14.273 6.91 -7.84 1 98.88 86 ARG A CA 1
ATOM 650 C C . ARG A 1 86 ? -15.305 7.961 -8.219 1 98.88 86 ARG A C 1
ATOM 652 O O . ARG A 1 86 ? -15.047 9.164 -8.125 1 98.88 86 ARG A O 1
ATOM 659 N N . ALA A 1 87 ? -16.5 7.512 -8.617 1 98.69 87 ALA A N 1
ATOM 660 C CA . ALA A 1 87 ? -17.578 8.43 -8.938 1 98.69 87 ALA A CA 1
ATOM 661 C C . ALA A 1 87 ? -18.031 9.203 -7.703 1 98.69 87 ALA A C 1
ATOM 663 O O . ALA A 1 87 ? -18.266 10.414 -7.773 1 98.69 87 ALA A O 1
ATOM 664 N N . GLN A 1 88 ? -18.188 8.539 -6.598 1 98.69 88 GLN A N 1
ATOM 665 C CA . GLN A 1 88 ? -18.625 9.195 -5.367 1 98.69 88 GLN A CA 1
ATOM 666 C C . GLN A 1 88 ? -17.578 10.195 -4.875 1 98.69 88 GLN A C 1
ATOM 668 O O . GLN A 1 88 ? -17.938 11.234 -4.316 1 98.69 88 GLN A O 1
ATOM 673 N N . ILE A 1 89 ? -16.312 9.883 -5.074 1 98.81 89 ILE A N 1
ATOM 674 C CA . ILE A 1 89 ? -15.234 10.812 -4.73 1 98.81 89 ILE A CA 1
ATOM 675 C C . ILE A 1 89 ? -15.391 12.094 -5.543 1 98.81 89 ILE A C 1
ATOM 677 O O . ILE A 1 89 ? -15.273 13.195 -4.996 1 98.81 89 ILE A O 1
ATOM 681 N N . CYS A 1 90 ? -15.633 11.953 -6.824 1 98.81 90 CYS A N 1
ATOM 682 C CA . CYS A 1 90 ? -15.844 13.125 -7.664 1 98.81 90 CYS A CA 1
ATOM 683 C C . CYS A 1 90 ? -17.062 13.914 -7.199 1 98.81 90 CYS A C 1
ATOM 685 O O . CYS A 1 90 ? -17.016 15.148 -7.141 1 98.81 90 CYS A O 1
ATOM 687 N N . ASN A 1 91 ? -18.141 13.234 -6.875 1 98.56 91 ASN A N 1
ATOM 688 C CA . ASN A 1 91 ? -19.344 13.898 -6.379 1 98.56 91 ASN A CA 1
ATOM 689 C C . ASN A 1 91 ? -19.078 14.641 -5.074 1 98.56 91 ASN A C 1
ATOM 691 O O . ASN A 1 91 ? -19.609 15.734 -4.863 1 98.56 91 ASN A O 1
ATOM 695 N N . PHE A 1 92 ? -18.344 14.031 -4.223 1 98.12 92 PHE A N 1
ATOM 696 C CA . PHE A 1 92 ? -17.938 14.633 -2.957 1 98.12 92 PHE A CA 1
ATOM 697 C C . PHE A 1 92 ? -17.266 15.984 -3.188 1 98.12 92 PHE A C 1
ATOM 699 O O . PHE A 1 92 ? -17.641 16.984 -2.559 1 98.12 92 PHE A O 1
ATOM 706 N N . HIS A 1 93 ? -16.297 16.062 -4.121 1 98.5 93 HIS A N 1
ATOM 707 C CA . HIS A 1 93 ? -15.562 17.297 -4.414 1 98.5 93 HIS A CA 1
ATOM 708 C C . HIS A 1 93 ? -16.453 18.297 -5.152 1 98.5 93 HIS A C 1
ATOM 710 O O . HIS A 1 93 ? -16.281 19.5 -4.988 1 98.5 93 HIS A O 1
ATOM 716 N N . ALA A 1 94 ? -17.359 17.766 -5.965 1 98.19 94 ALA A N 1
ATOM 717 C CA . ALA A 1 94 ? -18.312 18.656 -6.609 1 98.19 94 ALA A CA 1
ATOM 718 C C . ALA A 1 94 ? -19.188 19.375 -5.574 1 98.19 94 ALA A C 1
ATOM 720 O O . ALA A 1 94 ? -19.406 20.578 -5.664 1 98.19 94 ALA A O 1
ATOM 721 N N . GLU A 1 95 ? -19.625 18.625 -4.633 1 96.81 95 GLU A N 1
ATOM 722 C CA . GLU A 1 95 ? -20.547 19.141 -3.619 1 96.81 95 GLU A CA 1
ATOM 723 C C . GLU A 1 95 ? -19.828 20.094 -2.664 1 96.81 95 GLU A C 1
ATOM 725 O O . GLU A 1 95 ? -20.312 21.188 -2.389 1 96.81 95 GLU A O 1
ATOM 730 N N . LEU A 1 96 ? -18.688 19.719 -2.176 1 96.69 96 LEU A N 1
ATOM 731 C CA . LEU A 1 96 ? -18.062 20.469 -1.086 1 96.69 96 LEU A CA 1
ATOM 732 C C . LEU A 1 96 ? -17.109 21.516 -1.629 1 96.69 96 LEU A C 1
ATOM 734 O O . LEU A 1 96 ? -16.875 22.547 -0.982 1 96.69 96 LEU A O 1
ATOM 738 N N . ASP A 1 97 ? -16.531 21.25 -2.84 1 97.31 97 ASP A N 1
ATOM 739 C CA . ASP A 1 97 ? -15.453 22.125 -3.316 1 97.31 97 ASP A CA 1
ATOM 740 C C . ASP A 1 97 ? -15.859 22.844 -4.598 1 97.31 97 ASP A C 1
ATOM 742 O O . ASP A 1 97 ? -15.117 23.688 -5.105 1 97.31 97 ASP A O 1
ATOM 746 N N . GLY A 1 98 ? -16.984 22.484 -5.16 1 97.19 98 GLY A N 1
ATOM 747 C CA . GLY A 1 98 ? -17.453 23.109 -6.391 1 97.19 98 GLY A CA 1
ATOM 748 C C . GLY A 1 98 ? -16.688 22.656 -7.613 1 97.19 98 GLY A C 1
ATOM 749 O O . GLY A 1 98 ? -16.578 23.375 -8.602 1 97.19 98 GLY A O 1
ATOM 750 N N . LEU A 1 99 ? -16.078 21.531 -7.562 1 98 99 LEU A N 1
ATOM 751 C CA . LEU A 1 99 ? -15.312 20.984 -8.688 1 98 99 LEU A CA 1
ATOM 752 C C . LEU A 1 99 ? -16.172 20.047 -9.523 1 98 99 LEU A C 1
ATOM 754 O O . LEU A 1 99 ? -16.109 18.828 -9.359 1 98 99 LEU A O 1
ATOM 758 N N . MET A 1 100 ? -16.828 20.531 -10.516 1 96.12 100 MET A N 1
ATOM 759 C CA . MET A 1 100 ? -17.812 19.781 -11.297 1 96.12 100 MET A CA 1
ATOM 760 C C . MET A 1 100 ? -17.156 19.109 -12.492 1 96.12 100 MET A C 1
ATOM 762 O O . MET A 1 100 ? -17.766 18.266 -13.148 1 96.12 100 MET A O 1
ATOM 766 N N . HIS A 1 101 ? -15.922 19.359 -12.688 1 93.62 101 HIS A N 1
ATOM 767 C CA . HIS A 1 101 ? -15.273 18.953 -13.93 1 93.62 101 HIS A CA 1
ATOM 768 C C . HIS A 1 101 ? -14.484 17.656 -13.727 1 93.62 101 HIS A C 1
ATOM 770 O O . HIS A 1 101 ? -13.883 17.141 -14.672 1 93.62 101 HIS A O 1
ATOM 776 N N . LEU A 1 102 ? -14.508 17.141 -12.562 1 98.06 102 LEU A N 1
ATOM 777 C CA . LEU A 1 102 ? -13.672 15.984 -12.273 1 98.06 102 LEU A CA 1
ATOM 778 C C . LEU A 1 102 ? -14.195 14.742 -12.977 1 98.06 102 LEU A C 1
ATOM 780 O O . LEU A 1 102 ? -15.414 14.562 -13.102 1 98.06 102 LEU A O 1
ATOM 784 N N . ASP A 1 103 ? -13.312 13.875 -13.477 1 98.5 103 ASP A N 1
ATOM 785 C CA . ASP A 1 103 ? -13.617 12.656 -14.219 1 98.5 103 ASP A CA 1
ATOM 786 C C . ASP A 1 103 ? -13.273 11.414 -13.398 1 98.5 103 ASP A C 1
ATOM 788 O O . ASP A 1 103 ? -12.102 11.172 -13.094 1 98.5 103 ASP A O 1
ATOM 792 N N . PRO A 1 104 ? -14.289 10.57 -13.102 1 98.69 104 PRO A N 1
ATOM 793 C CA . PRO A 1 104 ? -14.023 9.352 -12.344 1 98.69 104 PRO A CA 1
ATOM 794 C C . PRO A 1 104 ? -12.945 8.477 -12.984 1 98.69 104 PRO A C 1
ATOM 796 O O . PRO A 1 104 ? -12.25 7.738 -12.281 1 98.69 104 PRO A O 1
ATOM 799 N N . ASN A 1 105 ? -12.734 8.555 -14.289 1 98.12 105 ASN A N 1
ATOM 800 C CA . ASN A 1 105 ? -11.75 7.75 -14.992 1 98.12 105 ASN A CA 1
ATOM 801 C C . ASN A 1 105 ? -10.328 8.242 -14.734 1 98.12 105 ASN A C 1
ATOM 803 O O . ASN A 1 105 ? -9.359 7.562 -15.078 1 98.12 105 ASN A O 1
ATOM 807 N N . LEU A 1 106 ? -10.188 9.391 -14.062 1 98.75 106 LEU A N 1
ATOM 808 C CA . LEU A 1 106 ? -8.875 9.953 -13.758 1 98.75 106 LEU A CA 1
ATOM 809 C C . LEU A 1 106 ? -8.641 10 -12.258 1 98.75 106 LEU A C 1
ATOM 811 O O . LEU A 1 106 ? -7.84 10.812 -11.773 1 98.75 106 LEU A O 1
ATOM 815 N N . VAL A 1 107 ? -9.453 9.188 -11.547 1 98.88 107 VAL A N 1
ATOM 816 C CA . VAL A 1 107 ? -9.266 8.977 -10.109 1 98.88 107 VAL A CA 1
ATOM 817 C C . VAL A 1 107 ? -8.531 7.656 -9.875 1 98.88 107 VAL A C 1
ATOM 819 O O . VAL A 1 107 ? -8.742 6.684 -10.602 1 98.88 107 VAL A O 1
ATOM 822 N N . ILE A 1 108 ? -7.629 7.617 -8.898 1 98.81 108 ILE A N 1
ATOM 823 C CA . ILE A 1 108 ? -7.02 6.371 -8.438 1 98.81 108 ILE A CA 1
ATOM 824 C C . ILE A 1 108 ? -7.09 6.297 -6.914 1 98.81 108 ILE A C 1
ATOM 826 O O . ILE A 1 108 ? -6.824 7.285 -6.227 1 98.81 108 ILE A O 1
ATOM 830 N N . VAL A 1 109 ? -7.562 5.148 -6.441 1 98.88 109 VAL A N 1
ATOM 831 C CA . VAL A 1 109 ? -7.648 4.859 -5.012 1 98.88 109 VAL A CA 1
ATOM 832 C C . VAL A 1 109 ? -6.504 3.932 -4.605 1 98.88 109 VAL A C 1
ATOM 834 O O . VAL A 1 109 ? -6.176 2.988 -5.324 1 98.88 109 VAL A O 1
ATOM 837 N N . GLY A 1 110 ? -5.816 4.199 -3.488 1 98.44 110 GLY A N 1
ATOM 838 C CA . GLY A 1 110 ? -4.707 3.381 -3.02 1 98.44 110 GLY A CA 1
ATOM 839 C C . GLY A 1 110 ? -4.707 3.189 -1.514 1 98.44 110 GLY A C 1
ATOM 840 O O . GLY A 1 110 ? -5.605 3.666 -0.82 1 98.44 110 GLY A O 1
ATOM 841 N N . PRO A 1 111 ? -3.725 2.395 -0.997 1 98.19 111 PRO A N 1
ATOM 842 C CA . PRO A 1 111 ? -3.615 2.172 0.447 1 98.19 111 PRO A CA 1
ATOM 843 C C . PRO A 1 111 ? -3.031 3.375 1.186 1 98.19 111 PRO A C 1
ATOM 845 O O . PRO A 1 111 ? -2.012 3.248 1.869 1 98.19 111 PRO A O 1
ATOM 848 N N . GLY A 1 112 ? -3.754 4.461 1.145 1 97.5 112 GLY A N 1
ATOM 849 C CA . GLY A 1 112 ? -3.348 5.742 1.703 1 97.5 112 GLY A CA 1
ATOM 850 C C . GLY A 1 112 ? -2.801 6.699 0.662 1 97.5 112 GLY A C 1
ATOM 851 O O . GLY A 1 112 ? -2.369 6.277 -0.413 1 97.5 112 GLY A O 1
ATOM 852 N N . THR A 1 113 ? -2.84 7.98 1.005 1 97.94 113 THR A N 1
ATOM 853 C CA . THR A 1 113 ? -2.324 8.984 0.083 1 97.94 113 THR A CA 1
ATOM 854 C C . THR A 1 113 ? -0.808 8.883 -0.044 1 97.94 113 THR A C 1
ATOM 856 O O . THR A 1 113 ? -0.248 9.148 -1.108 1 97.94 113 THR A O 1
ATOM 859 N N . LYS A 1 114 ? -0.148 8.5 1.055 1 97.56 114 LYS A N 1
ATOM 860 C CA . LYS A 1 114 ? 1.31 8.406 1.07 1 97.56 114 LYS A CA 1
ATOM 861 C C . LYS A 1 114 ? 1.817 7.551 -0.088 1 97.56 114 LYS A C 1
ATOM 863 O O . LYS A 1 114 ? 2.77 7.93 -0.773 1 97.56 114 LYS A O 1
ATOM 868 N N . GLN A 1 115 ? 1.169 6.402 -0.258 1 98.56 115 GLN A N 1
ATOM 869 C CA . GLN A 1 115 ? 1.571 5.492 -1.324 1 98.56 115 GLN A CA 1
ATOM 870 C C . GLN A 1 115 ? 1.388 6.137 -2.695 1 98.56 115 GLN A C 1
ATOM 872 O O . GLN A 1 115 ? 2.246 6 -3.57 1 98.56 115 GLN A O 1
ATOM 877 N N . LEU A 1 116 ? 0.294 6.797 -2.916 1 98.81 116 LEU A N 1
ATOM 878 C CA . LEU A 1 116 ? -0.015 7.41 -4.203 1 98.81 116 LEU A CA 1
ATOM 879 C C . LEU A 1 116 ? 0.92 8.586 -4.484 1 98.81 116 LEU A C 1
ATOM 881 O O . LEU A 1 116 ? 1.33 8.797 -5.629 1 98.81 116 LEU A O 1
ATOM 885 N N . ILE A 1 117 ? 1.213 9.391 -3.441 1 98.88 117 ILE A N 1
ATOM 886 C CA . ILE A 1 117 ? 2.17 10.477 -3.596 1 98.88 117 ILE A CA 1
ATOM 887 C C . ILE A 1 117 ? 3.539 9.914 -3.967 1 98.88 117 ILE A C 1
ATOM 889 O O . ILE A 1 117 ? 4.195 10.414 -4.879 1 98.88 117 ILE A O 1
ATOM 893 N N . TYR A 1 118 ? 3.947 8.852 -3.283 1 98.75 118 TYR A N 1
ATOM 894 C CA . TYR A 1 118 ? 5.234 8.227 -3.564 1 98.75 118 TYR A CA 1
ATOM 895 C C . TYR A 1 118 ? 5.316 7.773 -5.016 1 98.75 118 TYR A C 1
ATOM 897 O O . TYR A 1 118 ? 6.312 8.023 -5.695 1 98.75 118 TYR A O 1
ATOM 905 N N . LEU A 1 119 ? 4.27 7.062 -5.492 1 98.81 119 LEU A N 1
ATOM 906 C CA . LEU A 1 119 ? 4.293 6.527 -6.852 1 98.81 119 LEU A CA 1
ATOM 907 C C . LEU A 1 119 ? 4.324 7.652 -7.879 1 98.81 119 LEU A C 1
ATOM 909 O O . LEU A 1 119 ? 4.949 7.52 -8.93 1 98.81 119 LEU A O 1
ATOM 913 N N . LEU A 1 120 ? 3.625 8.742 -7.59 1 98.81 120 LEU A N 1
ATOM 914 C CA . LEU A 1 120 ? 3.709 9.898 -8.469 1 98.81 120 LEU A CA 1
ATOM 915 C C . LEU A 1 120 ? 5.145 10.414 -8.562 1 98.81 120 LEU A C 1
ATOM 917 O O . LEU A 1 120 ? 5.652 10.664 -9.656 1 98.81 120 LEU A O 1
ATOM 921 N N . VAL A 1 121 ? 5.785 10.594 -7.383 1 98.69 121 VAL A N 1
ATOM 922 C CA . VAL A 1 121 ? 7.168 11.062 -7.348 1 98.69 121 VAL A CA 1
ATOM 923 C C . VAL A 1 121 ? 8.07 10.055 -8.062 1 98.69 121 VAL A C 1
ATOM 925 O O . VAL A 1 121 ? 8.969 10.445 -8.812 1 98.69 121 VAL A O 1
ATOM 928 N N . GLN A 1 122 ? 7.848 8.766 -7.84 1 98.5 122 GLN A N 1
ATOM 929 C CA . GLN A 1 122 ? 8.656 7.691 -8.398 1 98.5 122 GLN A CA 1
ATOM 930 C C . GLN A 1 122 ? 8.656 7.734 -9.922 1 98.5 122 GLN A C 1
ATOM 932 O O . GLN A 1 122 ? 9.68 7.457 -10.555 1 98.5 122 GLN A O 1
ATOM 937 N N . VAL A 1 123 ? 7.523 8.055 -10.547 1 98.12 123 VAL A N 1
ATOM 938 C CA . VAL A 1 123 ? 7.414 7.938 -11.992 1 98.12 123 VAL A CA 1
ATOM 939 C C . VAL A 1 123 ? 7.699 9.289 -12.641 1 98.12 123 VAL A C 1
ATOM 941 O O . VAL A 1 123 ? 7.891 9.375 -13.859 1 98.12 123 VAL A O 1
ATOM 944 N N . PHE A 1 124 ? 7.711 10.359 -11.906 1 98 124 PHE A N 1
ATOM 945 C CA . PHE A 1 124 ? 7.816 11.719 -12.422 1 98 124 PHE A CA 1
ATOM 946 C C . PHE A 1 124 ? 9.211 11.984 -12.969 1 98 124 PHE A C 1
ATOM 948 O O . PHE A 1 124 ? 10.211 11.695 -12.312 1 98 124 PHE A O 1
ATOM 955 N N . ASN A 1 125 ? 9.336 12.508 -14.133 1 97 125 ASN A N 1
ATOM 956 C CA . ASN A 1 125 ? 10.594 12.883 -14.781 1 97 125 ASN A CA 1
ATOM 957 C C . ASN A 1 125 ? 10.945 14.344 -14.508 1 97 125 ASN A C 1
ATOM 959 O O . ASN A 1 125 ? 10.805 15.195 -15.391 1 97 125 ASN A O 1
ATOM 963 N N . GLY A 1 126 ? 11.477 14.586 -13.398 1 96.5 126 GLY A N 1
ATOM 964 C CA . GLY A 1 126 ? 11.844 15.945 -13.023 1 96.5 126 GLY A CA 1
ATOM 965 C C . GLY A 1 126 ? 12.188 16.094 -11.555 1 96.5 126 GLY A C 1
ATOM 966 O O . GLY A 1 126 ? 12.531 15.109 -10.891 1 96.5 126 GLY A O 1
ATOM 967 N N . ASP A 1 127 ? 12.242 17.312 -11.078 1 96.81 127 ASP A N 1
ATOM 968 C CA . ASP A 1 127 ? 12.625 17.641 -9.703 1 96.81 127 ASP A CA 1
ATOM 969 C C . ASP A 1 127 ? 11.398 17.953 -8.859 1 96.81 127 ASP A C 1
ATOM 971 O O . ASP A 1 127 ? 10.352 18.328 -9.391 1 96.81 127 ASP A O 1
ATOM 975 N N . VAL A 1 128 ? 11.539 17.75 -7.594 1 98.06 128 VAL A N 1
ATOM 976 C CA . VAL A 1 128 ? 10.422 17.953 -6.672 1 98.06 128 VAL A CA 1
ATOM 977 C C . VAL A 1 128 ? 10.695 19.156 -5.777 1 98.06 128 VAL A C 1
ATOM 979 O O . VAL A 1 128 ? 11.766 19.25 -5.172 1 98.06 128 VAL A O 1
ATOM 982 N N . LEU A 1 129 ? 9.766 20.109 -5.77 1 98.25 129 LEU A N 1
ATOM 983 C CA . LEU A 1 129 ? 9.789 21.234 -4.855 1 98.25 129 LEU A CA 1
ATOM 984 C C . LEU A 1 129 ? 8.969 20.953 -3.602 1 98.25 129 LEU A C 1
ATOM 986 O O . LEU A 1 129 ? 7.828 20.5 -3.693 1 98.25 129 LEU A O 1
ATOM 990 N N . ILE A 1 130 ? 9.555 21.172 -2.43 1 98.06 130 ILE A N 1
ATOM 991 C CA . ILE A 1 130 ? 8.906 20.906 -1.152 1 98.06 130 ILE A CA 1
ATOM 992 C C . ILE A 1 130 ? 8.992 22.156 -0.267 1 98.06 130 ILE A C 1
ATOM 994 O O . ILE A 1 130 ? 10.078 22.703 -0.057 1 98.06 130 ILE A O 1
ATOM 998 N N . LEU A 1 131 ? 7.852 22.5 0.239 1 97.25 131 LEU A N 1
ATOM 999 C CA . LEU A 1 131 ? 7.805 23.672 1.107 1 97.25 131 LEU A CA 1
ATOM 1000 C C . LEU A 1 131 ? 8.398 23.359 2.477 1 97.25 131 LEU A C 1
ATOM 1002 O O . LEU A 1 131 ? 8.273 22.234 2.971 1 97.25 131 LEU A O 1
ATOM 1006 N N . SER A 1 132 ? 9.047 24.312 3.088 1 97.31 132 SER A N 1
ATOM 1007 C CA . SER A 1 132 ? 9.477 24.281 4.48 1 97.31 132 SER A CA 1
ATOM 1008 C C . SER A 1 132 ? 8.812 25.406 5.281 1 97.31 132 SER A C 1
ATOM 1010 O O . SER A 1 132 ? 8.961 26.578 4.949 1 97.31 132 SER A O 1
ATOM 1012 N N . PRO A 1 133 ? 8.188 25.078 6.359 1 97.62 133 PRO A N 1
ATOM 1013 C CA . PRO A 1 133 ? 8.023 23.719 6.898 1 97.62 133 PRO A CA 1
ATOM 1014 C C . PRO A 1 133 ? 6.961 22.922 6.156 1 97.62 133 PRO A C 1
ATOM 1016 O O . PRO A 1 133 ? 6.074 23.5 5.523 1 97.62 133 PRO A O 1
ATOM 1019 N N . SER A 1 134 ? 7.055 21.641 6.098 1 96.25 134 SER A N 1
ATOM 1020 C CA . SER A 1 134 ? 6.043 20.734 5.559 1 96.25 134 SER A CA 1
ATOM 1021 C C . SER A 1 134 ? 6.109 19.375 6.234 1 96.25 134 SER A C 1
ATOM 1023 O O . SER A 1 134 ? 6.988 19.125 7.062 1 96.25 134 SER A O 1
ATOM 1025 N N . TRP A 1 135 ? 5.184 18.562 5.914 1 96.38 135 TRP A N 1
ATOM 1026 C CA . TRP A 1 135 ? 5.043 17.234 6.48 1 96.38 135 TRP A CA 1
ATOM 1027 C C . TRP A 1 135 ? 6.336 16.438 6.32 1 96.38 135 TRP A C 1
ATOM 1029 O O . TRP A 1 135 ? 6.965 16.469 5.262 1 96.38 135 TRP A O 1
ATOM 1039 N N . ILE A 1 136 ? 6.734 15.68 7.215 1 95.12 136 ILE A N 1
ATOM 1040 C CA . ILE A 1 136 ? 8.047 15.102 7.48 1 95.12 136 ILE A CA 1
ATOM 1041 C C . ILE A 1 136 ? 8.359 14.031 6.434 1 95.12 136 ILE A C 1
ATOM 1043 O O . ILE A 1 136 ? 9.523 13.656 6.25 1 95.12 136 ILE A O 1
ATOM 1047 N N . THR A 1 137 ? 7.383 13.516 5.73 1 96.19 137 THR A N 1
ATOM 1048 C CA . THR A 1 137 ? 7.621 12.344 4.887 1 96.19 137 THR A CA 1
ATOM 1049 C C . THR A 1 137 ? 7.91 12.766 3.449 1 96.19 137 THR A C 1
ATOM 1051 O O . THR A 1 137 ? 8.461 11.984 2.67 1 96.19 137 THR A O 1
ATOM 1054 N N . TYR A 1 138 ? 7.582 13.969 2.986 1 97.88 138 TYR A N 1
ATOM 1055 C CA . TYR A 1 138 ? 7.699 14.359 1.587 1 97.88 138 TYR A CA 1
ATOM 1056 C C . TYR A 1 138 ? 9.141 14.25 1.11 1 97.88 138 TYR A C 1
ATOM 1058 O O . TYR A 1 138 ? 9.414 13.688 0.045 1 97.88 138 TYR A O 1
ATOM 1066 N N . LYS A 1 139 ? 10.055 14.789 1.898 1 96.69 139 LYS A N 1
ATOM 1067 C CA . LYS A 1 139 ? 11.453 14.781 1.473 1 96.69 139 LYS A CA 1
ATOM 1068 C C . LYS A 1 139 ? 12.023 13.367 1.491 1 96.69 139 LYS A C 1
ATOM 1070 O O . LYS A 1 139 ? 12.602 12.914 0.503 1 96.69 139 LYS A O 1
ATOM 1075 N N . PRO A 1 140 ? 11.836 12.609 2.596 1 96.12 140 PRO A N 1
ATOM 1076 C CA . PRO A 1 140 ? 12.367 11.242 2.609 1 96.12 140 PRO A CA 1
ATOM 1077 C C . PRO A 1 140 ? 11.805 10.383 1.479 1 96.12 140 PRO A C 1
ATOM 1079 O O . PRO A 1 140 ? 12.531 9.562 0.906 1 96.12 140 PRO A O 1
ATOM 1082 N N . MET A 1 141 ? 10.516 10.477 1.144 1 97.38 141 MET A N 1
ATOM 1083 C CA . MET A 1 141 ? 9.961 9.672 0.055 1 97.38 141 MET A CA 1
ATOM 1084 C C . MET A 1 141 ? 10.562 10.086 -1.284 1 97.38 141 MET A C 1
ATOM 1086 O O . MET A 1 141 ? 10.727 9.25 -2.176 1 97.38 141 MET A O 1
ATOM 1090 N N . THR A 1 142 ? 10.859 11.414 -1.452 1 97.81 142 THR A N 1
ATOM 1091 C CA . THR A 1 142 ? 11.508 11.906 -2.664 1 97.81 142 THR A CA 1
ATOM 1092 C C . THR A 1 142 ? 12.906 11.305 -2.809 1 97.81 142 THR A C 1
ATOM 1094 O O . THR A 1 142 ? 13.297 10.883 -3.898 1 97.81 142 THR A O 1
ATOM 1097 N N . VAL A 1 143 ? 13.633 11.219 -1.672 1 96.62 143 VAL A N 1
ATOM 1098 C CA . VAL A 1 143 ? 14.961 10.617 -1.644 1 96.62 143 VAL A CA 1
ATOM 1099 C C . VAL A 1 143 ? 14.859 9.125 -1.927 1 96.62 143 VAL A C 1
ATOM 1101 O O . VAL A 1 143 ? 15.68 8.57 -2.666 1 96.62 143 VAL A O 1
ATOM 1104 N N . LEU A 1 144 ? 13.891 8.477 -1.34 1 97.5 144 LEU A N 1
ATOM 1105 C CA . LEU A 1 144 ? 13.648 7.059 -1.574 1 97.5 144 LEU A CA 1
ATOM 1106 C C . LEU A 1 144 ? 13.445 6.777 -3.061 1 97.5 144 LEU A C 1
ATOM 1108 O O . LEU A 1 144 ? 13.914 5.762 -3.576 1 97.5 144 LEU A O 1
ATOM 1112 N N . ALA A 1 145 ? 12.75 7.688 -3.789 1 97.56 145 ALA A N 1
ATOM 1113 C CA . ALA A 1 145 ? 12.453 7.551 -5.211 1 97.56 145 ALA A CA 1
ATOM 1114 C C . ALA A 1 145 ? 13.68 7.887 -6.062 1 97.56 145 ALA A C 1
ATOM 1116 O O . ALA A 1 145 ? 13.641 7.75 -7.289 1 97.56 145 ALA A O 1
ATOM 1117 N N . GLY A 1 146 ? 14.766 8.367 -5.422 1 95.69 146 GLY A N 1
ATOM 1118 C CA . GLY A 1 146 ? 15.984 8.719 -6.133 1 95.69 146 GLY A CA 1
ATOM 1119 C C . GLY A 1 146 ? 15.922 10.078 -6.801 1 95.69 146 GLY A C 1
ATOM 1120 O O . GLY A 1 146 ? 16.609 10.328 -7.789 1 95.69 146 GLY A O 1
ATOM 1121 N N . LYS A 1 147 ? 14.984 10.875 -6.328 1 95.38 147 LYS A N 1
ATOM 1122 C CA . LYS A 1 147 ? 14.82 12.211 -6.895 1 95.38 147 LYS A CA 1
ATOM 1123 C C . LYS A 1 147 ? 15.453 13.273 -5.996 1 95.38 147 LYS A C 1
ATOM 1125 O O . LYS A 1 147 ? 15.688 13.031 -4.809 1 95.38 147 LYS A O 1
ATOM 1130 N N . ARG A 1 148 ? 15.781 14.391 -6.59 1 92.88 148 ARG A N 1
ATOM 1131 C CA . ARG A 1 148 ? 16.297 15.539 -5.84 1 92.88 148 ARG A CA 1
ATOM 1132 C C . ARG A 1 148 ? 15.148 16.375 -5.273 1 92.88 148 ARG A C 1
ATOM 1134 O O . ARG A 1 148 ? 14.219 16.734 -5.996 1 92.88 148 ARG A O 1
ATOM 1141 N N . ALA A 1 149 ? 15.148 16.641 -3.961 1 94.25 149 ALA A N 1
ATOM 1142 C CA . ALA A 1 149 ? 14.188 17.5 -3.281 1 94.25 149 ALA A CA 1
ATOM 1143 C C . ALA A 1 149 ? 14.734 18.906 -3.107 1 94.25 149 ALA A C 1
ATOM 1145 O O . ALA A 1 149 ? 15.797 19.094 -2.512 1 94.25 149 ALA A O 1
ATOM 1146 N N . PHE A 1 150 ? 14.086 19.875 -3.715 1 96.5 150 PHE A N 1
ATOM 1147 C CA . PHE A 1 150 ? 14.43 21.281 -3.527 1 96.5 150 PHE A CA 1
ATOM 1148 C C . PHE A 1 150 ? 13.531 21.922 -2.477 1 96.5 150 PHE A C 1
ATOM 1150 O O . PHE A 1 150 ? 12.305 21.984 -2.645 1 96.5 150 PHE A O 1
ATOM 1157 N N . GLU A 1 151 ? 14.117 22.406 -1.45 1 96.12 151 GLU A N 1
ATOM 1158 C CA . GLU A 1 151 ? 13.375 23.031 -0.357 1 96.12 151 GLU A CA 1
ATOM 1159 C C . GLU A 1 151 ? 13.023 24.469 -0.679 1 96.12 151 GLU A C 1
ATOM 1161 O O . GLU A 1 151 ? 13.875 25.234 -1.151 1 96.12 151 GLU A O 1
ATOM 1166 N N . VAL A 1 152 ? 11.789 24.797 -0.548 1 97.31 152 VAL A N 1
ATOM 1167 C CA . VAL A 1 152 ? 11.305 26.156 -0.691 1 97.31 152 VAL A CA 1
ATOM 1168 C C . VAL A 1 152 ? 10.906 26.703 0.676 1 97.31 152 VAL A C 1
ATOM 1170 O O . VAL A 1 152 ? 9.82 26.406 1.186 1 97.31 152 VAL A O 1
ATOM 1173 N N . ALA A 1 153 ? 11.609 27.594 1.183 1 95.62 153 ALA A N 1
ATOM 1174 C CA . ALA A 1 153 ? 11.445 28.031 2.568 1 95.62 153 ALA A CA 1
ATOM 1175 C C . ALA A 1 153 ? 10.422 29.156 2.676 1 95.62 153 ALA A C 1
ATOM 1177 O O . ALA A 1 153 ? 10.414 30.078 1.863 1 95.62 153 ALA A O 1
ATOM 1178 N N . SER A 1 154 ? 9.555 28.984 3.562 1 96 154 SER A N 1
ATOM 1179 C CA . SER A 1 154 ? 8.68 30.062 4.012 1 96 154 SER A CA 1
ATOM 1180 C C . SER A 1 154 ? 9.008 30.469 5.445 1 96 154 SER A C 1
ATOM 1182 O O . SER A 1 154 ? 9.883 29.875 6.082 1 96 154 SER A O 1
ATOM 1184 N N . SER A 1 155 ? 8.312 31.578 5.91 1 95 155 SER A N 1
ATOM 1185 C CA . SER A 1 155 ? 8.555 32.062 7.258 1 95 155 SER A CA 1
ATOM 1186 C C . SER A 1 155 ? 7.25 32.5 7.93 1 95 155 SER A C 1
ATOM 1188 O O . SER A 1 155 ? 6.207 32.562 7.281 1 95 155 SER A O 1
ATOM 1190 N N . MET A 1 156 ? 7.395 32.719 9.219 1 94.69 156 MET A N 1
ATOM 1191 C CA . MET A 1 156 ? 6.23 33.188 9.969 1 94.69 156 MET A CA 1
ATOM 1192 C C . MET A 1 156 ? 5.754 34.531 9.445 1 94.69 156 MET A C 1
ATOM 1194 O O . MET A 1 156 ? 4.555 34.812 9.453 1 94.69 156 MET A O 1
ATOM 1198 N N . GLN A 1 157 ? 6.68 35.344 8.977 1 93.5 157 GLN A N 1
ATOM 1199 C CA . GLN A 1 157 ? 6.355 36.688 8.445 1 93.5 157 GLN A CA 1
ATOM 1200 C C . GLN A 1 157 ? 5.473 36.562 7.207 1 93.5 157 GLN A C 1
ATOM 1202 O O . GLN A 1 157 ? 4.652 37.469 6.945 1 93.5 157 GLN A O 1
ATOM 1207 N N . ASP A 1 158 ? 5.609 35.438 6.496 1 93.62 158 ASP A N 1
ATOM 1208 C CA . ASP A 1 158 ? 4.785 35.219 5.312 1 93.62 158 ASP A CA 1
ATOM 1209 C C . ASP A 1 158 ? 3.578 34.344 5.652 1 93.62 158 ASP A C 1
ATOM 1211 O O . ASP A 1 158 ? 2.908 33.812 4.754 1 93.62 158 ASP A O 1
ATOM 1215 N N . GLY A 1 159 ? 3.383 34.156 7.012 1 95.44 159 GLY A N 1
ATOM 1216 C CA . GLY A 1 159 ? 2.295 33.281 7.441 1 95.44 159 GLY A CA 1
ATOM 1217 C C . GLY A 1 159 ? 2.574 31.812 7.211 1 95.44 159 GLY A C 1
ATOM 1218 O O . GLY A 1 159 ? 1.647 31.016 7.125 1 95.44 159 GLY A O 1
ATOM 1219 N N . TRP A 1 160 ? 3.818 31.453 6.996 1 97.12 160 TRP A N 1
ATOM 1220 C CA . TRP A 1 160 ? 4.281 30.109 6.648 1 97.12 160 TRP A CA 1
ATOM 1221 C C . TRP A 1 160 ? 3.742 29.688 5.289 1 97.12 160 TRP A C 1
ATOM 1223 O O . TRP A 1 160 ? 3.643 28.484 5.004 1 97.12 160 TRP A O 1
ATOM 1233 N N . LYS A 1 161 ? 3.338 30.609 4.426 1 97.5 161 LYS A N 1
ATOM 1234 C CA . LYS A 1 161 ? 2.688 30.312 3.154 1 97.5 161 LYS A CA 1
ATOM 1235 C C . LYS A 1 161 ? 3.67 30.422 1.992 1 97.5 161 LYS A C 1
ATOM 1237 O O . LYS A 1 161 ? 4.637 31.172 2.057 1 97.5 161 LYS A O 1
ATOM 1242 N N . LEU A 1 162 ? 3.408 29.641 1.009 1 97.94 162 LEU A N 1
ATOM 1243 C CA . LEU A 1 162 ? 4.062 29.812 -0.285 1 97.94 162 LEU A CA 1
ATOM 1244 C C . LEU A 1 162 ? 3.471 30.984 -1.043 1 97.94 162 LEU A C 1
ATOM 1246 O O . LEU A 1 162 ? 2.307 30.953 -1.449 1 97.94 162 LEU A O 1
ATOM 1250 N N . THR A 1 163 ? 4.227 32.062 -1.233 1 97.56 163 THR A N 1
ATOM 1251 C CA . THR A 1 163 ? 3.785 33.188 -2.023 1 97.56 163 THR A CA 1
ATOM 1252 C C . THR A 1 163 ? 4.316 33.094 -3.451 1 97.56 163 THR A C 1
ATOM 1254 O O . THR A 1 163 ? 5.254 32.344 -3.725 1 97.56 163 THR A O 1
ATOM 1257 N N . PRO A 1 164 ? 3.641 33.844 -4.367 1 97.75 164 PRO A N 1
ATOM 1258 C CA . PRO A 1 164 ? 4.152 33.844 -5.742 1 97.75 164 PRO A CA 1
ATOM 1259 C C . PRO A 1 164 ? 5.629 34.25 -5.816 1 97.75 164 PRO A C 1
ATOM 1261 O O . PRO A 1 164 ? 6.383 33.656 -6.586 1 97.75 164 PRO A O 1
ATOM 1264 N N . GLU A 1 165 ? 6.023 35.219 -5 1 97.31 165 GLU A N 1
ATOM 1265 C CA . GLU A 1 165 ? 7.402 35.688 -5.004 1 97.31 165 GLU A CA 1
ATOM 1266 C C . GLU A 1 165 ? 8.359 34.594 -4.535 1 97.31 165 GLU A C 1
ATOM 1268 O O . GLU A 1 165 ? 9.422 34.406 -5.133 1 97.31 165 GLU A O 1
ATOM 1273 N N . ILE A 1 166 ? 7.996 33.906 -3.488 1 97.62 166 ILE A N 1
ATOM 1274 C CA . ILE A 1 166 ? 8.828 32.812 -2.945 1 97.62 166 ILE A CA 1
ATOM 1275 C C . ILE A 1 166 ? 8.992 31.719 -3.984 1 97.62 166 ILE A C 1
ATOM 1277 O O . ILE A 1 166 ? 10.094 31.219 -4.203 1 97.62 166 ILE A O 1
ATOM 1281 N N . LEU A 1 167 ? 7.867 31.344 -4.621 1 97.5 167 LEU A N 1
ATOM 1282 C CA . LEU A 1 167 ? 7.895 30.281 -5.621 1 97.5 167 LEU A CA 1
ATOM 1283 C C . LEU A 1 167 ? 8.75 30.688 -6.816 1 97.5 167 LEU A C 1
ATOM 1285 O O . LEU A 1 167 ? 9.586 29.906 -7.277 1 97.5 167 LEU A O 1
ATOM 1289 N N . GLU A 1 168 ? 8.492 31.828 -7.316 1 96.38 168 GLU A N 1
ATOM 1290 C CA . GLU A 1 168 ? 9.227 32.281 -8.492 1 96.38 168 GLU A CA 1
ATOM 1291 C C . GLU A 1 168 ? 10.719 32.375 -8.203 1 96.38 168 GLU A C 1
ATOM 1293 O O . GLU A 1 168 ? 11.539 31.984 -9.039 1 96.38 168 GLU A O 1
ATOM 1298 N N . LYS A 1 169 ? 11.047 32.938 -7.074 1 96.19 169 LYS A N 1
ATOM 1299 C CA . LYS A 1 169 ? 12.453 33 -6.672 1 96.19 169 LYS A CA 1
ATOM 1300 C C . LYS A 1 169 ? 13.086 31.625 -6.613 1 96.19 169 LYS A C 1
ATOM 1302 O O . LYS A 1 169 ? 14.195 31.422 -7.098 1 96.19 169 LYS A O 1
ATOM 1307 N N . ALA A 1 170 ? 12.391 30.688 -6 1 95.25 170 ALA A N 1
ATOM 1308 C CA . ALA A 1 170 ? 12.891 29.312 -5.883 1 95.25 170 ALA A CA 1
ATOM 1309 C C . ALA A 1 170 ? 13.141 28.703 -7.262 1 95.25 170 ALA A C 1
ATOM 1311 O O . ALA A 1 170 ? 14.141 28.016 -7.469 1 95.25 170 ALA A O 1
ATOM 1312 N N . ILE A 1 171 ? 12.234 28.891 -8.18 1 95.31 171 ILE A N 1
ATOM 1313 C CA . ILE A 1 171 ? 12.336 28.344 -9.523 1 95.31 171 ILE A CA 1
ATOM 1314 C C . ILE A 1 171 ? 13.523 28.953 -10.258 1 95.31 171 ILE A C 1
ATOM 1316 O O . ILE A 1 171 ? 14.312 28.25 -10.883 1 95.31 171 ILE A O 1
ATOM 1320 N N . LEU A 1 172 ? 13.68 30.234 -10.117 1 94.12 172 LEU A N 1
ATOM 1321 C CA . LEU A 1 172 ? 14.688 30.969 -10.875 1 94.12 172 LEU A CA 1
ATOM 1322 C C . LEU A 1 172 ? 16.078 30.734 -10.297 1 94.12 172 LEU A C 1
ATOM 1324 O O . LEU A 1 172 ? 17.062 30.719 -11.039 1 94.12 172 LEU A O 1
ATOM 1328 N N . GLU A 1 173 ? 16.109 30.469 -9.07 1 92 173 GLU A N 1
ATOM 1329 C CA . GLU A 1 173 ? 17.422 30.375 -8.414 1 92 173 GLU A CA 1
ATOM 1330 C C . GLU A 1 173 ? 17.875 28.922 -8.297 1 92 173 GLU A C 1
ATOM 1332 O O . GLU A 1 173 ? 19.031 28.656 -7.98 1 92 173 GLU A O 1
ATOM 1337 N N . SER A 1 174 ? 17 28.078 -8.609 1 87.56 174 SER A N 1
ATOM 1338 C CA . SER A 1 174 ? 17.344 26.672 -8.461 1 87.56 174 SER A CA 1
ATOM 1339 C C . SER A 1 174 ? 17.844 26.094 -9.773 1 87.56 174 SER A C 1
ATOM 1341 O O . SER A 1 174 ? 17.516 26.594 -10.852 1 87.56 174 SER A O 1
ATOM 1343 N N . ASN A 1 175 ? 18.719 25.156 -9.766 1 88.12 175 ASN A N 1
ATOM 1344 C CA . ASN A 1 175 ? 19.172 24.422 -10.938 1 88.12 175 ASN A CA 1
ATOM 1345 C C . ASN A 1 175 ? 18.281 23.203 -11.211 1 88.12 175 ASN A C 1
ATOM 1347 O O . ASN A 1 175 ? 18.766 22.109 -11.461 1 88.12 175 ASN A O 1
ATOM 1351 N N . THR A 1 176 ? 17.016 23.484 -11.117 1 83.62 176 THR A N 1
ATOM 1352 C CA . THR A 1 176 ? 16.031 22.422 -11.32 1 83.62 176 THR A CA 1
ATOM 1353 C C . THR A 1 176 ? 15.914 22.078 -12.797 1 83.62 176 THR A C 1
ATOM 1355 O O . THR A 1 176 ? 16.281 22.875 -13.664 1 83.62 176 THR A O 1
ATOM 1358 N N . SER A 1 177 ? 15.438 20.891 -13.008 1 88.06 177 SER A N 1
ATOM 1359 C CA . SER A 1 177 ? 15.062 20.453 -14.352 1 88.06 177 SER A CA 1
ATOM 1360 C C . SER A 1 177 ? 13.914 21.297 -14.898 1 88.06 177 SER A C 1
ATOM 1362 O O . SER A 1 177 ? 13.328 22.109 -14.172 1 88.06 177 SER A O 1
ATOM 1364 N N . THR A 1 178 ? 13.656 21.125 -16.156 1 90.31 178 THR A N 1
ATOM 1365 C CA . THR A 1 178 ? 12.547 21.797 -16.812 1 90.31 178 THR A CA 1
ATOM 1366 C C . THR A 1 178 ? 11.211 21.375 -16.203 1 90.31 178 THR A C 1
ATOM 1368 O O . THR A 1 178 ? 10.328 22.203 -15.992 1 90.31 178 THR A O 1
ATOM 1371 N N . ASN A 1 179 ? 11.062 20.094 -15.93 1 95.25 179 ASN A N 1
ATOM 1372 C CA . ASN A 1 179 ? 9.852 19.578 -15.297 1 95.25 179 ASN A CA 1
ATOM 1373 C C . ASN A 1 179 ? 9.93 19.672 -13.773 1 95.25 179 ASN A C 1
ATOM 1375 O O . ASN A 1 179 ? 10.914 19.25 -13.172 1 95.25 179 ASN A O 1
ATOM 1379 N N . ARG A 1 180 ? 8.93 20.328 -13.195 1 97.12 180 ARG A N 1
ATOM 1380 C CA . ARG A 1 180 ? 8.891 20.516 -11.742 1 97.12 180 ARG A CA 1
ATOM 1381 C C . ARG A 1 180 ? 7.566 20.031 -11.164 1 97.12 180 ARG A C 1
ATOM 1383 O O . ARG A 1 180 ? 6.504 20.281 -11.727 1 97.12 180 ARG A O 1
ATOM 1390 N N . LEU A 1 181 ? 7.66 19.234 -10.141 1 98.38 181 LEU A N 1
ATOM 1391 C CA . LEU A 1 181 ? 6.523 18.828 -9.32 1 98.38 181 LEU A CA 1
ATOM 1392 C C . LEU A 1 181 ? 6.562 19.516 -7.957 1 98.38 181 LEU A C 1
ATOM 1394 O O . LEU A 1 181 ? 7.535 19.375 -7.215 1 98.38 181 LEU A O 1
ATOM 1398 N N . LEU A 1 182 ? 5.57 20.359 -7.645 1 98.62 182 LEU A N 1
ATOM 1399 C CA . LEU A 1 182 ? 5.434 20.984 -6.332 1 98.62 182 LEU A CA 1
ATOM 1400 C C . LEU A 1 182 ? 4.492 20.172 -5.441 1 98.62 182 LEU A C 1
ATOM 1402 O O . LEU A 1 182 ? 3.35 19.906 -5.82 1 98.62 182 LEU A O 1
ATOM 1406 N N . ILE A 1 183 ? 4.977 19.719 -4.309 1 98.69 183 ILE A N 1
ATOM 1407 C CA . ILE A 1 183 ? 4.078 19.188 -3.293 1 98.69 183 ILE A CA 1
ATOM 1408 C C . ILE A 1 183 ? 3.545 20.312 -2.418 1 98.69 183 ILE A C 1
ATOM 1410 O O . ILE A 1 183 ? 4.305 20.953 -1.68 1 98.69 183 ILE A O 1
ATOM 1414 N N . PHE A 1 184 ? 2.275 20.562 -2.568 1 98.5 184 PHE A N 1
ATOM 1415 C CA . PHE A 1 184 ? 1.583 21.672 -1.935 1 98.5 184 PHE A CA 1
ATOM 1416 C C . PHE A 1 184 ? 0.55 21.172 -0.932 1 98.5 184 PHE A C 1
ATOM 1418 O O . PHE A 1 184 ? -0.513 20.688 -1.32 1 98.5 184 PHE A O 1
ATOM 1425 N N . CYS A 1 185 ? 0.895 21.219 0.334 1 98 185 CYS A N 1
ATOM 1426 C CA . CYS A 1 185 ? -0.012 20.766 1.383 1 98 185 CYS A CA 1
ATOM 1427 C C . CYS A 1 185 ? -0.906 21.906 1.861 1 98 185 CYS A C 1
ATOM 1429 O O . CYS A 1 185 ? -0.42 22.891 2.426 1 98 185 CYS A O 1
ATOM 1431 N N . ASN A 1 186 ? -2.184 21.797 1.66 1 98 186 ASN A N 1
ATOM 1432 C CA . ASN A 1 186 ? -3.176 22.812 2.002 1 98 186 ASN A CA 1
ATOM 1433 C C . ASN A 1 186 ? -4.484 22.172 2.465 1 98 186 ASN A C 1
ATOM 1435 O O . ASN A 1 186 ? -5.184 21.531 1.678 1 98 186 ASN A O 1
ATOM 1439 N N . PRO A 1 187 ? -4.855 22.375 3.678 1 97.81 187 PRO A N 1
ATOM 1440 C CA . PRO A 1 187 ? -4.16 23 4.812 1 97.81 187 PRO A CA 1
ATOM 1441 C C . PRO A 1 187 ? -2.857 22.281 5.164 1 97.81 187 PRO A C 1
ATOM 1443 O O . PRO A 1 187 ? -2.703 21.094 4.867 1 97.81 187 PRO A O 1
ATOM 1446 N N . ASP A 1 188 ? -2.031 23.016 5.816 1 97.5 188 ASP A N 1
ATOM 1447 C CA . ASP A 1 188 ? -0.643 22.594 5.926 1 97.5 188 ASP A CA 1
ATOM 1448 C C . ASP A 1 188 ? -0.396 21.859 7.242 1 97.5 188 ASP A C 1
ATOM 1450 O O . ASP A 1 188 ? -0.944 22.234 8.281 1 97.5 188 ASP A O 1
ATOM 1454 N N . ASN A 1 189 ? 0.235 20.766 7.242 1 97.19 189 ASN A N 1
ATOM 1455 C CA . ASN A 1 189 ? 1 20.156 8.328 1 97.19 189 ASN A CA 1
ATOM 1456 C C . ASN A 1 189 ? 2.488 20.469 8.203 1 97.19 189 ASN A C 1
ATOM 1458 O O . ASN A 1 189 ? 3.148 20.031 7.266 1 97.19 189 ASN A O 1
ATOM 1462 N N . PRO A 1 190 ? 2.961 21.312 9.031 1 97.56 190 PRO A N 1
ATOM 1463 C CA . PRO A 1 190 ? 2.67 21.344 10.469 1 97.56 190 PRO A CA 1
ATOM 1464 C C . PRO A 1 190 ? 1.996 22.641 10.914 1 97.56 190 PRO A C 1
ATOM 1466 O O . PRO A 1 190 ? 1.743 22.828 12.102 1 97.56 190 PRO A O 1
ATOM 1469 N N . THR A 1 191 ? 1.645 23.531 10.031 1 97.88 191 THR A N 1
ATOM 1470 C CA . THR A 1 191 ? 1.375 24.891 10.461 1 97.88 191 THR A CA 1
ATOM 1471 C C . THR A 1 191 ? -0.113 25.094 10.734 1 97.88 191 THR A C 1
ATOM 1473 O O . THR A 1 191 ? -0.506 26.062 11.391 1 97.88 191 THR A O 1
ATOM 1476 N N . GLY A 1 192 ? -0.924 24.25 10.125 1 97.5 192 GLY A N 1
ATOM 1477 C CA . GLY A 1 192 ? -2.363 24.375 10.297 1 97.5 192 GLY A CA 1
ATOM 1478 C C . GLY A 1 192 ? -2.967 25.5 9.492 1 97.5 192 GLY A C 1
ATOM 1479 O O . GLY A 1 192 ? -4.168 25.766 9.586 1 97.5 192 GLY A O 1
ATOM 1480 N N . ILE A 1 193 ? -2.184 26.109 8.656 1 96.44 193 ILE A N 1
ATOM 1481 C CA . ILE A 1 193 ? -2.674 27.25 7.895 1 96.44 193 ILE A CA 1
ATOM 1482 C C . ILE A 1 193 ? -3.262 26.781 6.566 1 96.44 193 ILE A C 1
ATOM 1484 O O . ILE A 1 193 ? -2.955 25.688 6.105 1 96.44 193 ILE A O 1
ATOM 1488 N N . SER A 1 194 ? -4.152 27.562 6.012 1 96.75 194 SER A N 1
ATOM 1489 C CA . SER A 1 194 ? -4.727 27.344 4.688 1 96.75 194 SER A CA 1
ATOM 1490 C C . SER A 1 194 ? -4.605 28.594 3.824 1 96.75 194 SER A C 1
ATOM 1492 O O . SER A 1 194 ? -4.172 29.641 4.297 1 96.75 194 SER A O 1
ATOM 1494 N N . TYR A 1 195 ? -4.883 28.484 2.619 1 97.88 195 TYR A N 1
ATOM 1495 C CA . TYR A 1 195 ? -4.738 29.562 1.65 1 97.88 195 TYR A CA 1
ATOM 1496 C C . TYR A 1 195 ? -6.098 30.156 1.296 1 97.88 195 TYR A C 1
ATOM 1498 O O . TYR A 1 195 ? -7.086 29.438 1.173 1 97.88 195 TYR A O 1
ATOM 1506 N N . SER A 1 196 ? -6.121 31.5 1.137 1 97 196 SER A N 1
ATOM 1507 C CA . SER A 1 196 ? -7.324 32.219 0.724 1 97 196 SER A CA 1
ATOM 1508 C C . SER A 1 196 ? -7.457 32.25 -0.795 1 97 196 SER A C 1
ATOM 1510 O O . SER A 1 196 ? -6.551 31.812 -1.511 1 97 196 SER A O 1
ATOM 1512 N N . GLU A 1 197 ? -8.609 32.688 -1.25 1 97.81 197 GLU A N 1
ATOM 1513 C CA . GLU A 1 197 ? -8.844 32.812 -2.686 1 97.81 197 GLU A CA 1
ATOM 1514 C C . GLU A 1 197 ? -7.801 33.688 -3.344 1 97.81 197 GLU A C 1
ATOM 1516 O O . GLU A 1 197 ? -7.199 33.312 -4.352 1 97.81 197 GLU A O 1
ATOM 1521 N N . PRO A 1 198 ? -7.516 34.906 -2.766 1 98.06 198 PRO A N 1
ATOM 1522 C CA . PRO A 1 198 ? -6.469 35.719 -3.381 1 98.06 198 PRO A CA 1
ATOM 1523 C C . PRO A 1 198 ? -5.109 35.031 -3.406 1 98.06 198 PRO A C 1
ATOM 1525 O O . PRO A 1 198 ? -4.367 35.156 -4.383 1 98.06 198 PRO A O 1
ATOM 1528 N N . ASP A 1 199 ? -4.77 34.281 -2.342 1 97.81 199 ASP A N 1
ATOM 1529 C CA . ASP A 1 199 ? -3.523 33.531 -2.301 1 97.81 199 ASP A CA 1
ATOM 1530 C C . ASP A 1 199 ? -3.432 32.562 -3.477 1 97.81 199 ASP A C 1
ATOM 1532 O O . ASP A 1 199 ? -2.428 32.531 -4.195 1 97.81 199 ASP A O 1
ATOM 1536 N N . LEU A 1 200 ? -4.477 31.766 -3.689 1 98.56 200 LEU A N 1
ATOM 1537 C CA . LEU A 1 200 ? -4.469 30.688 -4.668 1 98.56 200 LEU A CA 1
ATOM 1538 C C . LEU A 1 200 ? -4.484 31.234 -6.09 1 98.56 200 LEU A C 1
ATOM 1540 O O . LEU A 1 200 ? -3.842 30.672 -6.984 1 98.56 200 LEU A O 1
ATOM 1544 N N . LYS A 1 201 ? -5.238 32.281 -6.293 1 98.5 201 LYS A N 1
ATOM 1545 C CA . LYS A 1 201 ? -5.258 32.9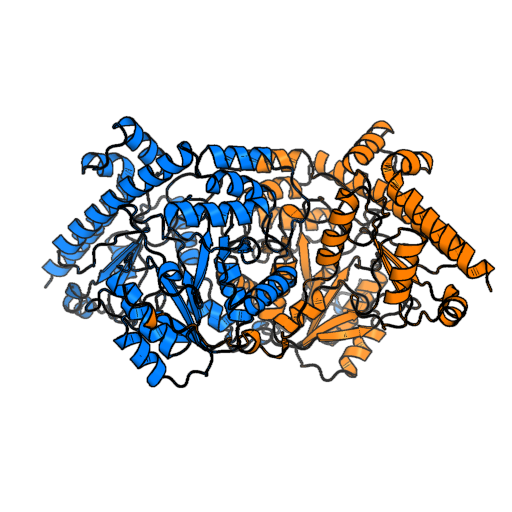38 -7.605 1 98.5 201 LYS A CA 1
ATOM 1546 C C . LYS A 1 201 ? -3.877 33.469 -7.984 1 98.5 201 LYS A C 1
ATOM 1548 O O . LYS A 1 201 ? -3.414 33.25 -9.109 1 98.5 201 LYS A O 1
ATOM 1553 N N . ALA A 1 202 ? -3.281 34.156 -7.051 1 98.44 202 ALA A N 1
ATOM 1554 C CA . ALA A 1 202 ? -1.951 34.719 -7.301 1 98.44 202 ALA A CA 1
ATOM 1555 C C . ALA A 1 202 ? -0.941 33.594 -7.57 1 98.44 202 ALA A C 1
ATOM 1557 O O . ALA A 1 202 ? -0.115 33.688 -8.477 1 98.44 202 ALA A O 1
ATOM 1558 N N . LEU A 1 203 ? -0.975 32.562 -6.793 1 98.38 203 LEU A N 1
ATOM 1559 C CA . LEU A 1 203 ? -0.071 31.422 -6.961 1 98.38 203 LEU A CA 1
ATOM 1560 C C . LEU A 1 203 ? -0.271 30.766 -8.328 1 98.38 203 LEU A C 1
ATOM 1562 O O . LEU A 1 203 ? 0.697 30.344 -8.969 1 98.38 203 LEU A O 1
ATOM 1566 N N . SER A 1 204 ? -1.554 30.625 -8.75 1 98.44 204 SER A N 1
ATOM 1567 C CA . SER A 1 204 ? -1.887 29.969 -10 1 98.44 204 SER A CA 1
ATOM 1568 C C . SER A 1 204 ? -1.236 30.656 -11.188 1 98.44 204 SER A C 1
ATOM 1570 O O . SER A 1 204 ? -0.866 30.016 -12.172 1 98.44 204 SER A O 1
ATOM 1572 N N . VAL A 1 205 ? -1.062 31.969 -11.133 1 98.25 205 VAL A N 1
ATOM 1573 C CA . VAL A 1 205 ? -0.439 32.75 -12.203 1 98.25 205 VAL A CA 1
ATOM 1574 C C . VAL A 1 205 ? 1.016 32.312 -12.375 1 98.25 205 VAL A C 1
ATOM 1576 O O . VAL A 1 205 ? 1.471 32.062 -13.492 1 98.25 205 VAL A O 1
ATOM 1579 N N . VAL A 1 206 ? 1.709 32.188 -11.281 1 97.94 206 VAL A N 1
ATOM 1580 C CA . VAL A 1 206 ? 3.117 31.812 -11.32 1 97.94 206 VAL A CA 1
ATOM 1581 C C . VAL A 1 206 ? 3.25 30.344 -11.719 1 97.94 206 VAL A C 1
ATOM 1583 O O . VAL A 1 206 ? 4.156 29.969 -12.469 1 97.94 206 VAL A O 1
ATOM 1586 N N . LEU A 1 207 ? 2.361 29.469 -11.227 1 98.31 207 LEU A N 1
ATOM 1587 C CA . LEU A 1 207 ? 2.377 28.047 -11.562 1 98.31 207 LEU A CA 1
ATOM 1588 C C . LEU A 1 207 ? 2.219 27.844 -13.07 1 98.31 207 LEU A C 1
ATOM 1590 O O . LEU A 1 207 ? 2.928 27.031 -13.664 1 98.31 207 LEU A O 1
ATOM 1594 N N . ARG A 1 208 ? 1.311 28.609 -13.672 1 97.44 208 ARG A N 1
ATOM 1595 C CA . ARG A 1 208 ? 1.076 28.547 -15.117 1 97.44 208 ARG A CA 1
ATOM 1596 C C . ARG A 1 208 ? 2.275 29.062 -15.891 1 97.44 208 ARG A C 1
ATOM 1598 O O . ARG A 1 208 ? 2.699 28.453 -16.875 1 97.44 208 ARG A O 1
ATOM 1605 N N . LYS A 1 209 ? 2.768 30.156 -15.43 1 96.62 209 LYS A N 1
ATOM 1606 C CA . LYS A 1 209 ? 3.902 30.797 -16.094 1 96.62 209 LYS A CA 1
ATOM 1607 C C . LYS A 1 209 ? 5.074 29.828 -16.219 1 96.62 209 LYS A C 1
ATOM 1609 O O . LYS A 1 209 ? 5.758 29.812 -17.25 1 96.62 209 LYS A O 1
ATOM 1614 N N . HIS A 1 210 ? 5.305 29.047 -15.242 1 96.06 210 HIS A N 1
ATOM 1615 C CA . HIS A 1 210 ? 6.492 28.188 -15.203 1 96.06 210 HIS A CA 1
ATOM 1616 C C . HIS A 1 210 ? 6.129 26.734 -15.445 1 96.06 210 HIS A C 1
ATOM 1618 O O . HIS A 1 210 ? 6.98 25.844 -15.305 1 96.06 210 HIS A O 1
ATOM 1624 N N . ASN A 1 211 ? 4.918 26.422 -15.758 1 95 211 ASN A N 1
ATOM 1625 C CA . ASN A 1 211 ? 4.418 25.094 -16.078 1 95 211 ASN A CA 1
ATOM 1626 C C . ASN A 1 211 ? 4.734 24.094 -14.977 1 95 211 ASN A C 1
ATOM 1628 O O . ASN A 1 211 ? 5.273 23.016 -15.234 1 95 211 ASN A O 1
ATOM 1632 N N . VAL A 1 212 ? 4.477 24.453 -13.742 1 97.62 212 VAL A N 1
ATOM 1633 C CA . VAL A 1 212 ? 4.715 23.594 -12.586 1 97.62 212 VAL A CA 1
ATOM 1634 C C . VAL A 1 212 ? 3.508 22.688 -12.359 1 97.62 212 VAL A C 1
ATOM 1636 O O . VAL A 1 212 ? 2.373 23.156 -12.289 1 97.62 212 VAL A O 1
ATOM 1639 N N . ILE A 1 213 ? 3.744 21.344 -12.336 1 98.38 213 ILE A N 1
ATOM 1640 C CA . ILE A 1 213 ? 2.699 20.422 -11.898 1 98.38 213 ILE A CA 1
ATOM 1641 C C . ILE A 1 213 ? 2.605 20.438 -10.375 1 98.38 213 ILE A C 1
ATOM 1643 O O . ILE A 1 213 ? 3.625 20.469 -9.688 1 98.38 213 ILE A O 1
ATOM 1647 N N . VAL A 1 214 ? 1.354 20.469 -9.883 1 98.81 214 VAL A N 1
ATOM 1648 C CA . VAL A 1 214 ? 1.184 20.562 -8.438 1 98.81 214 VAL A CA 1
ATOM 1649 C C . VAL A 1 214 ? 0.449 19.328 -7.922 1 98.81 214 VAL A C 1
ATOM 1651 O O . VAL A 1 214 ? -0.617 18.969 -8.43 1 98.81 214 VAL A O 1
ATOM 1654 N N . LEU A 1 215 ? 1.057 18.594 -7.02 1 98.88 215 LEU A N 1
ATOM 1655 C CA . LEU A 1 215 ? 0.298 17.719 -6.145 1 98.88 215 LEU A CA 1
ATOM 1656 C C . LEU A 1 215 ? -0.266 18.484 -4.953 1 98.88 215 LEU A C 1
ATOM 1658 O O . LEU A 1 215 ? 0.469 18.812 -4.02 1 98.88 215 LEU A O 1
ATOM 1662 N N . SER A 1 216 ? -1.509 18.781 -5.023 1 98.81 216 SER A N 1
ATOM 1663 C CA . SER A 1 216 ? -2.18 19.453 -3.912 1 98.81 216 SER A CA 1
ATOM 1664 C C . SER A 1 216 ? -2.648 18.453 -2.865 1 98.81 216 SER A C 1
ATOM 1666 O O . SER A 1 216 ? -3.711 17.844 -3.012 1 98.81 216 SER A O 1
ATOM 1668 N N . ASP A 1 217 ? -1.845 18.266 -1.828 1 98.75 217 ASP A N 1
ATOM 1669 C CA . ASP A 1 217 ? -2.244 17.422 -0.716 1 98.75 217 ASP A CA 1
ATOM 1670 C C . ASP A 1 217 ? -3.281 18.109 0.165 1 98.75 217 ASP A C 1
ATOM 1672 O O . ASP A 1 217 ? -2.939 18.984 0.964 1 98.75 217 ASP A O 1
ATOM 1676 N N . GLU A 1 218 ? -4.492 17.672 0.04 1 98.75 218 GLU A N 1
ATOM 1677 C CA . GLU A 1 218 ? -5.621 18.328 0.688 1 98.75 218 GLU A CA 1
ATOM 1678 C C . GLU A 1 218 ? -6.266 17.422 1.732 1 98.75 218 GLU A C 1
ATOM 1680 O O . GLU A 1 218 ? -7.477 17.484 1.955 1 98.75 218 GLU A O 1
ATOM 1685 N N . ILE A 1 219 ? -5.438 16.578 2.334 1 98.44 219 ILE A N 1
ATOM 1686 C CA . ILE A 1 219 ? -5.895 15.57 3.289 1 98.44 219 ILE A CA 1
ATOM 1687 C C . ILE A 1 219 ? -6.586 16.25 4.465 1 98.44 219 ILE A C 1
ATOM 1689 O O . ILE A 1 219 ? -7.465 15.672 5.102 1 98.44 219 ILE A O 1
ATOM 1693 N N . TYR A 1 220 ? -6.297 17.531 4.75 1 98.31 220 TYR A N 1
ATOM 1694 C CA . TYR A 1 220 ? -6.887 18.281 5.859 1 98.31 220 TYR A CA 1
ATOM 1695 C C . TYR A 1 220 ? -7.953 19.234 5.355 1 98.31 220 TYR A C 1
ATOM 1697 O O . TYR A 1 220 ? -8.492 20.031 6.129 1 98.31 220 TYR A O 1
ATOM 1705 N N . GLY A 1 221 ? -8.242 19.203 4.062 1 98.44 221 GLY A N 1
ATOM 1706 C CA . GLY A 1 221 ? -9.133 20.188 3.479 1 98.44 221 GLY A CA 1
ATOM 1707 C C . GLY A 1 221 ? -10.453 20.312 4.219 1 98.44 221 GLY A C 1
ATOM 1708 O O . GLY A 1 221 ? -10.805 21.391 4.699 1 98.44 221 GLY A O 1
ATOM 1709 N N . HIS A 1 222 ? -11.047 19.25 4.496 1 97.69 222 HIS A N 1
ATOM 1710 C CA . HIS A 1 222 ? -12.406 19.281 5.031 1 97.69 222 HIS A CA 1
ATOM 1711 C C . HIS A 1 222 ? -12.406 19.172 6.551 1 97.69 222 HIS A C 1
ATOM 1713 O O . HIS A 1 222 ? -13.445 18.938 7.164 1 97.69 222 HIS A O 1
ATOM 1719 N N . THR A 1 223 ? -11.227 19.359 7.113 1 98.06 223 THR A N 1
ATOM 1720 C CA . THR A 1 223 ? -11.102 19.562 8.555 1 98.06 223 THR A CA 1
ATOM 1721 C C . THR A 1 223 ? -11.094 21.047 8.883 1 98.06 223 THR A C 1
ATOM 1723 O O . THR A 1 223 ? -11.023 21.438 10.055 1 98.06 223 THR A O 1
ATOM 1726 N N . GLN A 1 224 ? -11.125 21.922 7.848 1 98 224 GLN A N 1
ATOM 1727 C CA . GLN A 1 224 ? -11.148 23.359 8.086 1 98 224 GLN A CA 1
ATOM 1728 C C . GLN A 1 224 ? -12.289 23.75 9.031 1 98 224 GLN A C 1
ATOM 1730 O O . GLN A 1 224 ? -13.445 23.406 8.781 1 98 224 GLN A O 1
ATOM 1735 N N . TYR A 1 225 ? -11.984 24.469 10.078 1 97.56 225 TYR A N 1
ATOM 1736 C CA . TYR A 1 225 ? -12.859 24.609 11.234 1 97.56 225 TYR A CA 1
ATOM 1737 C C . TYR A 1 225 ? -14.156 25.312 10.844 1 97.56 225 TYR A C 1
ATOM 1739 O O . TYR A 1 225 ? -15.219 25 11.383 1 97.56 225 TYR A O 1
ATOM 1747 N N . GLU A 1 226 ? -14.102 26.25 9.898 1 95.31 226 GLU A N 1
ATOM 1748 C CA . GLU A 1 226 ? -15.281 27.016 9.5 1 95.31 226 GLU A CA 1
ATOM 1749 C C . GLU A 1 226 ? -15.953 26.406 8.273 1 95.31 226 GLU A C 1
ATOM 1751 O O . GLU A 1 226 ? -16.984 26.891 7.824 1 95.31 226 GLU A O 1
ATOM 1756 N N . GLY A 1 227 ? -15.375 25.375 7.668 1 93.88 227 GLY A N 1
ATOM 1757 C CA . GLY A 1 227 ? -15.969 24.656 6.547 1 93.88 227 GLY A CA 1
ATOM 1758 C C . GLY A 1 227 ? -15.773 25.375 5.219 1 93.88 227 GLY A C 1
ATOM 1759 O O . GLY A 1 227 ? -16.453 25.062 4.238 1 93.88 227 GLY A O 1
ATOM 1760 N N . ASP A 1 228 ? -14.82 26.297 5.109 1 93.75 228 ASP A N 1
ATOM 1761 C CA . ASP A 1 228 ? -14.648 27.109 3.908 1 93.75 228 ASP A CA 1
ATOM 1762 C C . ASP A 1 228 ? -13.344 26.766 3.197 1 93.75 228 ASP A C 1
ATOM 1764 O O . ASP A 1 228 ? -12.633 27.656 2.717 1 93.75 228 ASP A O 1
ATOM 1768 N N . PHE A 1 229 ? -13.039 25.531 3.1 1 97.19 229 PHE A N 1
ATOM 1769 C CA . PHE A 1 229 ? -11.828 25.078 2.43 1 97.19 229 PHE A CA 1
ATOM 1770 C C . PHE A 1 229 ? -11.883 25.391 0.938 1 97.19 229 PHE A C 1
ATOM 1772 O O . PHE A 1 229 ? -12.938 25.25 0.313 1 97.19 229 PHE A O 1
ATOM 1779 N N . LEU A 1 230 ? -10.734 25.859 0.322 1 98 230 LEU A N 1
ATOM 1780 C CA . LEU A 1 230 ? -10.594 26.094 -1.11 1 98 230 LEU A CA 1
ATOM 1781 C C . LEU A 1 230 ? -9.492 25.219 -1.705 1 98 230 LEU A C 1
ATOM 1783 O O . LEU A 1 230 ? -8.344 25.281 -1.26 1 98 230 LEU A O 1
ATOM 1787 N N . SER A 1 231 ? -9.828 24.422 -2.689 1 98.31 231 SER A N 1
ATOM 1788 C CA . SER A 1 231 ? -8.883 23.578 -3.406 1 98.31 231 SER A CA 1
ATOM 1789 C C . SER A 1 231 ? -8.133 24.375 -4.469 1 98.31 231 SER A C 1
ATOM 1791 O O . SER A 1 231 ? -8.711 25.219 -5.148 1 98.31 231 SER A O 1
ATOM 1793 N N . LEU A 1 232 ? -6.875 24.109 -4.629 1 98.56 232 LEU A N 1
ATOM 1794 C CA . LEU A 1 232 ? -6.078 24.766 -5.672 1 98.56 232 LEU A CA 1
ATOM 1795 C C . LEU A 1 232 ? -6.609 24.406 -7.055 1 98.56 232 LEU A C 1
ATOM 1797 O O . LEU A 1 232 ? -6.477 25.188 -7.996 1 98.56 232 LEU A O 1
ATOM 1801 N N . ALA A 1 233 ? -7.234 23.219 -7.188 1 98.5 233 ALA A N 1
ATOM 1802 C CA . ALA A 1 233 ? -7.727 22.719 -8.469 1 98.5 233 ALA A CA 1
ATOM 1803 C C . ALA A 1 233 ? -8.797 23.656 -9.039 1 98.5 233 ALA A C 1
ATOM 1805 O O . ALA A 1 233 ? -9.062 23.641 -10.242 1 98.5 233 ALA A O 1
ATOM 1806 N N . LYS A 1 234 ? -9.406 24.422 -8.188 1 97.69 234 LYS A N 1
ATOM 1807 C CA . LYS A 1 234 ? -10.406 25.391 -8.641 1 97.69 234 LYS A CA 1
ATOM 1808 C C . LYS A 1 234 ? -9.75 26.516 -9.445 1 97.69 234 LYS A C 1
ATOM 1810 O O . LYS A 1 234 ? -10.383 27.094 -10.328 1 97.69 234 LYS A O 1
ATOM 1815 N N . TYR A 1 235 ? -8.508 26.812 -9.211 1 97.94 235 TYR A N 1
ATOM 1816 C CA . TYR A 1 235 ? -7.848 28 -9.758 1 97.94 235 TYR A CA 1
ATOM 1817 C C . TYR A 1 235 ? -6.742 27.609 -10.734 1 97.94 235 TYR A C 1
ATOM 1819 O O . TYR A 1 235 ? -6.316 28.422 -11.562 1 97.94 235 TYR A O 1
ATOM 1827 N N . TYR A 1 236 ? -6.285 26.438 -10.641 1 98.25 236 TYR A N 1
ATOM 1828 C CA . TYR A 1 236 ? -5.27 25.859 -11.516 1 98.25 236 TYR A CA 1
ATOM 1829 C C . TYR A 1 236 ? -5.625 24.438 -11.906 1 98.25 236 TYR A C 1
ATOM 1831 O O . TYR A 1 236 ? -4.855 23.5 -11.648 1 98.25 236 TYR A O 1
ATOM 1839 N N . PRO A 1 237 ? -6.762 24.219 -12.57 1 97.94 237 PRO A N 1
ATOM 1840 C CA . PRO A 1 237 ? -7.305 22.875 -12.812 1 97.94 237 PRO A CA 1
ATOM 1841 C C . PRO A 1 237 ? -6.43 22.047 -13.742 1 97.94 237 PRO A C 1
ATOM 1843 O O . PRO A 1 237 ? -6.332 20.828 -13.586 1 97.94 237 PRO A O 1
ATOM 1846 N N . GLU A 1 238 ? -5.711 22.625 -14.672 1 97.12 238 GLU A N 1
ATOM 1847 C CA . GLU A 1 238 ? -4.992 21.891 -15.711 1 97.12 238 GLU A CA 1
ATOM 1848 C C . GLU A 1 238 ? -3.697 21.297 -15.18 1 97.12 238 GLU A C 1
ATOM 1850 O O . GLU A 1 238 ? -3.133 20.375 -15.789 1 97.12 238 GLU A O 1
ATOM 1855 N N . GLY A 1 239 ? -3.201 21.844 -14.016 1 97.94 239 GLY A N 1
ATOM 1856 C CA . GLY A 1 239 ? -1.905 21.406 -13.523 1 97.94 239 GLY A CA 1
ATOM 1857 C C . GLY A 1 239 ? -1.958 20.859 -12.109 1 97.94 239 GLY A C 1
ATOM 1858 O O . GLY A 1 239 ? -0.919 20.562 -11.516 1 97.94 239 GLY A O 1
ATOM 1859 N N . THR A 1 240 ? -3.193 20.688 -11.586 1 98.69 240 THR A N 1
ATOM 1860 C CA . THR A 1 240 ? -3.314 20.312 -10.18 1 98.69 240 THR A CA 1
ATOM 1861 C C . THR A 1 240 ? -3.787 18.859 -10.047 1 98.69 240 THR A C 1
ATOM 1863 O O . THR A 1 240 ? -4.832 18.484 -10.586 1 98.69 240 THR A O 1
ATOM 1866 N N . ILE A 1 241 ? -3.01 18.047 -9.406 1 98.88 241 ILE A N 1
ATOM 1867 C CA . ILE A 1 241 ? -3.41 16.719 -8.938 1 98.88 241 ILE A CA 1
ATOM 1868 C C . ILE A 1 241 ? -3.898 16.812 -7.492 1 98.88 241 ILE A C 1
ATOM 1870 O O . ILE A 1 241 ? -3.156 17.25 -6.605 1 98.88 241 ILE A O 1
ATOM 1874 N N . ILE A 1 242 ? -5.152 16.422 -7.25 1 98.88 242 ILE A N 1
ATOM 1875 C CA . ILE A 1 242 ? -5.711 16.453 -5.902 1 98.88 242 ILE A CA 1
ATOM 1876 C C . ILE A 1 242 ? -5.359 15.172 -5.16 1 98.88 242 ILE A C 1
ATOM 1878 O O . ILE A 1 242 ? -5.488 14.078 -5.707 1 98.88 242 ILE A O 1
ATOM 1882 N N . SER A 1 243 ? -4.84 15.258 -3.982 1 98.81 243 SER A N 1
ATOM 1883 C CA . SER A 1 243 ? -4.586 14.117 -3.105 1 98.81 243 SER A CA 1
ATOM 1884 C C . SER A 1 243 ? -5.34 14.258 -1.786 1 98.81 243 SER A C 1
ATOM 1886 O O . SER A 1 243 ? -5.219 15.273 -1.102 1 98.81 243 SER A O 1
ATOM 1888 N N . SER A 1 244 ? -6.156 13.297 -1.428 1 98.75 244 SER A N 1
ATOM 1889 C CA . SER A 1 244 ? -6.883 13.258 -0.163 1 98.75 244 SER A CA 1
ATOM 1890 C C . SER A 1 244 ? -7.293 11.828 0.196 1 98.75 244 SER A C 1
ATOM 1892 O O . SER A 1 244 ? -6.805 10.867 -0.402 1 98.75 244 SER A O 1
ATOM 1894 N N . GLY A 1 245 ? -8.078 11.695 1.266 1 98.12 245 GLY A N 1
ATOM 1895 C CA . GLY A 1 245 ? -8.43 10.359 1.717 1 98.12 245 GLY A CA 1
ATOM 1896 C C . GLY A 1 245 ? -9.297 10.359 2.963 1 98.12 245 GLY A C 1
ATOM 1897 O O . GLY A 1 245 ? -9.977 11.344 3.256 1 98.12 245 GLY A O 1
ATOM 1898 N N . LEU A 1 246 ? -9.297 9.211 3.658 1 98.12 246 LEU A N 1
ATOM 1899 C CA . LEU A 1 246 ? -10.227 8.992 4.766 1 98.12 246 LEU A CA 1
ATOM 1900 C C . LEU A 1 246 ? -9.555 9.305 6.102 1 98.12 246 LEU A C 1
ATOM 1902 O O . LEU A 1 246 ? -10.227 9.398 7.129 1 98.12 246 LEU A O 1
ATOM 1906 N N . SER A 1 247 ? -8.336 9.547 6.133 1 97.25 247 SER A N 1
ATOM 1907 C CA . SER A 1 247 ? -7.508 9.445 7.328 1 97.25 247 SER A CA 1
ATOM 1908 C C . SER A 1 247 ? -7.824 10.555 8.32 1 97.25 247 SER A C 1
ATOM 1910 O O . SER A 1 247 ? -7.672 10.375 9.531 1 97.25 247 SER A O 1
ATOM 1912 N N . LYS A 1 248 ? -8.148 11.758 7.801 1 97.75 248 LYS A N 1
ATOM 1913 C CA . LYS A 1 248 ? -8.195 12.898 8.711 1 97.75 248 LYS A CA 1
ATOM 1914 C C . LYS A 1 248 ? -9.625 13.391 8.906 1 97.75 248 LYS A C 1
ATOM 1916 O O . LYS A 1 248 ? -10.203 13.227 9.977 1 97.75 248 LYS A O 1
ATOM 1921 N N . CYS A 1 249 ? -10.281 13.719 7.812 1 96.81 249 CYS A N 1
ATOM 1922 C CA . CYS A 1 249 ? -11.641 14.227 7.902 1 96.81 249 CYS A CA 1
ATOM 1923 C C . CYS A 1 249 ? -12.586 13.164 8.461 1 96.81 249 CYS A C 1
ATOM 1925 O O . CYS A 1 249 ? -13.531 13.484 9.188 1 96.81 249 CYS A O 1
ATOM 1927 N N . PHE A 1 250 ? -12.289 11.922 8.203 1 97.88 250 PHE A N 1
ATOM 1928 C CA . PHE A 1 250 ? -13.203 10.852 8.57 1 97.88 250 PHE A CA 1
ATOM 1929 C C . PHE A 1 250 ? -12.578 9.938 9.609 1 97.88 250 PHE A C 1
ATOM 1931 O O . PHE A 1 250 ? -13.109 8.859 9.898 1 97.88 250 PHE A O 1
ATOM 1938 N N . SER A 1 251 ? -11.469 10.281 10.102 1 97.88 251 SER A N 1
ATOM 1939 C CA . SER A 1 251 ? -10.781 9.648 11.227 1 97.88 251 SER A CA 1
ATOM 1940 C C . SER A 1 251 ? -10.516 8.172 10.953 1 97.88 251 SER A C 1
ATOM 1942 O O . SER A 1 251 ? -10.609 7.336 11.852 1 97.88 251 SER A O 1
ATOM 1944 N N . ALA A 1 252 ? -10.297 7.859 9.711 1 97.81 252 ALA A N 1
ATOM 1945 C CA . ALA A 1 252 ? -10.078 6.461 9.344 1 97.81 252 ALA A CA 1
ATOM 1946 C C . ALA A 1 252 ? -8.648 6.242 8.844 1 97.81 252 ALA A C 1
ATOM 1948 O O . ALA A 1 252 ? -8.445 5.637 7.789 1 97.81 252 ALA A O 1
ATOM 1949 N N . GLY A 1 253 ? -7.727 6.793 9.625 1 96.56 253 GLY A N 1
ATOM 1950 C CA . GLY A 1 253 ? -6.332 6.66 9.234 1 96.56 253 GLY A CA 1
ATOM 1951 C C . GLY A 1 253 ? -5.875 5.215 9.141 1 96.56 253 GLY A C 1
ATOM 1952 O O . GLY A 1 253 ? -5.164 4.848 8.203 1 96.56 253 GLY A O 1
ATOM 1953 N N . GLY A 1 254 ? -6.305 4.383 10.047 1 97.12 254 GLY A N 1
ATOM 1954 C CA . GLY A 1 254 ? -5.91 2.986 10.094 1 97.12 254 GLY A CA 1
ATOM 1955 C C . GLY A 1 254 ? -6.508 2.156 8.977 1 97.12 254 GLY A C 1
ATOM 1956 O O . GLY A 1 254 ? -6.074 1.031 8.727 1 97.12 254 GLY A O 1
ATOM 1957 N N . TRP A 1 255 ? -7.535 2.643 8.305 1 98.31 255 TRP A N 1
ATOM 1958 C CA . TRP A 1 255 ? -8.156 1.914 7.199 1 98.31 255 TRP A CA 1
ATOM 1959 C C . TRP A 1 255 ? -7.285 1.982 5.945 1 98.31 255 TRP A C 1
ATOM 1961 O O . TRP A 1 255 ? -7.457 1.184 5.023 1 98.31 255 TRP A O 1
ATOM 1971 N N . ARG A 1 256 ? -6.359 2.965 5.906 1 97.94 256 ARG A N 1
ATOM 1972 C CA . ARG A 1 256 ? -5.379 3.137 4.844 1 97.94 256 ARG A CA 1
ATOM 1973 C C . ARG A 1 256 ? -6.059 3.244 3.482 1 97.94 256 ARG A C 1
ATOM 1975 O O . ARG A 1 256 ? -5.789 2.445 2.582 1 97.94 256 ARG A O 1
ATOM 1982 N N . CYS A 1 257 ? -6.828 4.223 3.277 1 98.5 257 CYS A N 1
ATOM 1983 C CA . CYS A 1 257 ? -7.512 4.48 2.018 1 98.5 257 CYS A CA 1
ATOM 1984 C C . CYS A 1 257 ? -7.383 5.945 1.614 1 98.5 257 CYS A C 1
ATOM 1986 O O . CYS A 1 257 ? -7.848 6.832 2.33 1 98.5 257 CYS A O 1
ATOM 1988 N N . GLY A 1 258 ? -6.711 6.23 0.574 1 98.62 258 GLY A N 1
ATOM 1989 C CA . GLY A 1 258 ? -6.543 7.547 -0.017 1 98.62 258 GLY A CA 1
ATOM 1990 C C . GLY A 1 258 ? -6.758 7.559 -1.519 1 98.62 258 GLY A C 1
ATOM 1991 O O . GLY A 1 258 ? -6.996 6.512 -2.125 1 98.62 258 GLY A O 1
ATOM 1992 N N . TYR A 1 259 ? -6.809 8.727 -2.113 1 98.88 259 TYR A N 1
ATOM 1993 C CA . TYR A 1 259 ? -7.031 8.82 -3.551 1 98.88 259 TYR A CA 1
ATOM 1994 C C . TYR A 1 259 ? -6.32 10.039 -4.133 1 98.88 259 TYR A C 1
ATOM 1996 O O . TYR A 1 259 ? -5.945 10.953 -3.396 1 98.88 259 TYR A O 1
ATOM 2004 N N . SER A 1 260 ? -6.055 10.008 -5.363 1 98.94 260 SER A N 1
ATOM 2005 C CA . SER A 1 260 ? -5.617 11.141 -6.172 1 98.94 260 SER A CA 1
ATOM 2006 C C . SER A 1 260 ? -6.531 11.352 -7.375 1 98.94 260 SER A C 1
ATOM 2008 O O . SER A 1 260 ? -7.066 10.383 -7.93 1 98.94 260 SER A O 1
ATOM 2010 N N . ILE A 1 261 ? -6.766 12.531 -7.73 1 98.94 261 ILE A N 1
ATOM 2011 C CA . ILE A 1 261 ? -7.531 12.898 -8.914 1 98.94 261 ILE A CA 1
ATOM 2012 C C . ILE A 1 261 ? -6.656 13.711 -9.867 1 98.94 261 ILE A C 1
ATOM 2014 O O . ILE A 1 261 ? -6.121 14.758 -9.484 1 98.94 261 ILE A O 1
ATOM 2018 N N . TYR A 1 262 ? -6.516 13.242 -11.039 1 98.81 262 TYR A N 1
ATOM 2019 C CA . TYR A 1 262 ? -5.699 13.906 -12.047 1 98.81 262 TYR A CA 1
ATOM 2020 C C . TYR A 1 262 ? -6.57 14.703 -13.016 1 98.81 262 TYR A C 1
ATOM 2022 O O . TYR A 1 262 ? -7.699 14.305 -13.312 1 98.81 262 TYR A O 1
ATOM 2030 N N . PRO A 1 263 ? -6.094 15.875 -13.508 1 98.25 263 PRO A N 1
ATOM 2031 C CA . PRO A 1 263 ? -6.793 16.547 -14.602 1 98.25 263 PRO A CA 1
ATOM 2032 C C . PRO A 1 263 ? -6.582 15.859 -15.945 1 98.25 263 PRO A C 1
ATOM 2034 O O . PRO A 1 263 ? -5.656 15.062 -16.094 1 98.25 263 PRO A O 1
ATOM 2037 N N . LYS A 1 264 ? -7.445 16.141 -16.922 1 97.12 264 LYS A N 1
ATOM 2038 C CA . LYS A 1 264 ? -7.379 15.508 -18.234 1 97.12 264 LYS A CA 1
ATOM 2039 C C . LYS A 1 264 ? -6.035 15.781 -18.906 1 97.12 264 LYS A C 1
ATOM 2041 O O . LYS A 1 264 ? -5.523 14.945 -19.656 1 97.12 264 LYS A O 1
ATOM 2046 N N . GLU A 1 265 ? -5.438 16.906 -18.625 1 97.12 265 GLU A N 1
ATOM 2047 C CA . GLU A 1 265 ? -4.164 17.328 -19.203 1 97.12 265 GLU A CA 1
ATOM 2048 C C . GLU A 1 265 ? -3.02 16.438 -18.734 1 97.12 265 GLU A C 1
ATOM 2050 O O . GLU A 1 265 ? -1.944 16.438 -19.328 1 97.12 265 GLU A O 1
ATOM 2055 N N . LEU A 1 266 ? -3.26 15.664 -17.656 1 97.94 266 LEU A N 1
ATOM 2056 C CA . LEU A 1 266 ? -2.217 14.82 -17.078 1 97.94 266 LEU A CA 1
ATOM 2057 C C . LEU A 1 266 ? -2.617 13.352 -17.141 1 97.94 266 LEU A C 1
ATOM 2059 O O . LEU A 1 266 ? -2.309 12.578 -16.234 1 97.94 266 LEU A O 1
ATOM 2063 N N . THR A 1 267 ? -3.311 12.961 -18.156 1 97.06 267 THR A N 1
ATOM 2064 C CA . THR A 1 267 ? -3.83 11.609 -18.344 1 97.06 267 THR A CA 1
ATOM 2065 C C . THR A 1 267 ? -2.691 10.602 -18.406 1 97.06 267 THR A C 1
ATOM 2067 O O . THR A 1 267 ? -2.781 9.523 -17.812 1 97.06 267 THR A O 1
ATOM 2070 N N . ALA A 1 268 ? -1.628 10.922 -19.078 1 96.06 268 ALA A N 1
ATOM 2071 C CA . ALA A 1 268 ? -0.507 9.992 -19.219 1 96.06 268 ALA A CA 1
ATOM 2072 C C . ALA A 1 268 ? 0.132 9.719 -17.859 1 96.06 268 ALA A C 1
ATOM 2074 O O . ALA A 1 268 ? 0.527 8.586 -17.562 1 96.06 268 ALA A O 1
ATOM 2075 N N . LEU A 1 269 ? 0.285 10.758 -17.078 1 97.38 269 LEU A N 1
ATOM 2076 C CA . LEU A 1 269 ? 0.813 10.578 -15.727 1 97.38 269 LEU A CA 1
ATOM 2077 C C . LEU A 1 269 ? -0.098 9.68 -14.906 1 97.38 269 LEU A C 1
ATOM 2079 O O . LEU A 1 269 ? 0.379 8.797 -14.18 1 97.38 269 LEU A O 1
ATOM 2083 N N . HIS A 1 270 ? -1.417 9.945 -15.023 1 97.94 270 HIS A N 1
ATOM 2084 C CA . HIS A 1 270 ? -2.398 9.117 -14.336 1 97.94 270 HIS A CA 1
ATOM 2085 C C . HIS A 1 270 ? -2.248 7.652 -14.719 1 97.94 270 HIS A C 1
ATOM 2087 O O . HIS A 1 270 ? -2.203 6.777 -13.852 1 97.94 270 HIS A O 1
ATOM 2093 N N . GLN A 1 271 ? -2.15 7.402 -15.977 1 96.75 271 GLN A N 1
ATOM 2094 C CA . GLN A 1 271 ? -2.039 6.039 -16.484 1 96.75 271 GLN A CA 1
ATOM 2095 C C . GLN A 1 271 ? -0.755 5.371 -16 1 96.75 271 GLN A C 1
ATOM 2097 O O . GLN A 1 271 ? -0.75 4.18 -15.68 1 96.75 271 GLN A O 1
ATOM 2102 N N . THR A 1 272 ? 0.309 6.113 -15.961 1 97.75 272 THR A N 1
ATOM 2103 C CA . THR A 1 272 ? 1.589 5.578 -15.508 1 97.75 272 THR A CA 1
ATOM 2104 C C . THR A 1 272 ? 1.543 5.246 -14.023 1 97.75 272 THR A C 1
ATOM 2106 O O . THR A 1 272 ? 2.094 4.23 -13.594 1 97.75 272 THR A O 1
ATOM 2109 N N . VAL A 1 273 ? 0.885 6.09 -13.258 1 98.31 273 VAL A N 1
ATOM 2110 C CA . VAL A 1 273 ? 0.733 5.82 -11.828 1 98.31 273 VAL A CA 1
ATOM 2111 C C . VAL A 1 273 ? -0.141 4.586 -11.625 1 98.31 273 VAL A C 1
ATOM 2113 O O . VAL A 1 273 ? 0.124 3.77 -10.742 1 98.31 273 VAL A O 1
ATOM 2116 N N . CYS A 1 274 ? -1.19 4.445 -12.422 1 97.44 274 CYS A N 1
ATOM 2117 C CA . CYS A 1 274 ? -2.018 3.246 -12.367 1 97.44 274 CYS A CA 1
ATOM 2118 C C . CYS A 1 274 ? -1.197 2.002 -12.68 1 97.44 274 CYS A C 1
ATOM 2120 O O . CYS A 1 274 ? -1.333 0.975 -12.016 1 97.44 274 CYS A O 1
ATOM 2122 N N . SER A 1 275 ? -0.377 2.117 -13.734 1 96.75 275 SER A N 1
ATOM 2123 C CA . SER A 1 275 ? 0.502 1.005 -14.078 1 96.75 275 SER A CA 1
ATOM 2124 C C . SER A 1 275 ? 1.44 0.663 -12.93 1 96.75 275 SER A C 1
ATOM 2126 O O . SER A 1 275 ? 1.586 -0.507 -12.562 1 96.75 275 SER A O 1
ATOM 2128 N N . ALA A 1 276 ? 2.072 1.668 -12.328 1 98.12 276 ALA A N 1
ATOM 2129 C CA . ALA A 1 276 ? 2.953 1.459 -11.18 1 98.12 276 ALA A CA 1
ATOM 2130 C C . ALA A 1 276 ? 2.199 0.821 -10.016 1 98.12 276 ALA A C 1
ATOM 2132 O O . ALA A 1 276 ? 2.736 -0.041 -9.32 1 98.12 276 ALA A O 1
ATOM 2133 N N . SER A 1 277 ? 0.968 1.275 -9.836 1 98.06 277 SER A N 1
ATOM 2134 C CA . SER A 1 277 ? 0.132 0.729 -8.773 1 98.06 277 SER A CA 1
ATOM 2135 C C . SER A 1 277 ? -0.142 -0.756 -8.992 1 98.06 277 SER A C 1
ATOM 2137 O O . SER A 1 277 ? -0.145 -1.539 -8.039 1 98.06 277 SER A O 1
ATOM 2139 N N . SER A 1 278 ? -0.377 -1.152 -10.219 1 96.62 278 SER A N 1
ATOM 2140 C CA . SER A 1 278 ? -0.628 -2.553 -10.539 1 96.62 278 SER A CA 1
ATOM 2141 C C . SER A 1 278 ? 0.588 -3.418 -10.234 1 96.62 278 SER A C 1
ATOM 2143 O O . SER A 1 278 ? 0.455 -4.617 -9.977 1 96.62 278 SER A O 1
ATOM 2145 N N . HIS A 1 279 ? 1.785 -2.844 -10.164 1 97 279 HIS A N 1
ATOM 2146 C CA . HIS A 1 279 ? 3.023 -3.584 -9.953 1 97 279 HIS A CA 1
ATOM 2147 C C . HIS A 1 279 ? 3.531 -3.416 -8.523 1 97 279 HIS A C 1
ATOM 2149 O O . HIS A 1 279 ? 4.582 -3.955 -8.164 1 97 279 HIS A O 1
ATOM 2155 N N . THR A 1 280 ? 2.811 -2.676 -7.652 1 97.69 280 THR A N 1
ATOM 2156 C CA . THR A 1 280 ? 3.238 -2.475 -6.273 1 97.69 280 THR A CA 1
ATOM 2157 C C . THR A 1 280 ? 2.164 -2.949 -5.301 1 97.69 280 THR A C 1
ATOM 2159 O O . THR A 1 280 ? 2.211 -4.082 -4.82 1 97.69 280 THR A O 1
ATOM 2162 N N . HIS A 1 281 ? 1.029 -2.238 -5.254 1 97 281 HIS A N 1
ATOM 2163 C CA . HIS A 1 281 ? 0.058 -2.635 -4.242 1 97 281 HIS A CA 1
ATOM 2164 C C . HIS A 1 281 ? -1.188 -3.238 -4.879 1 97 281 HIS A C 1
ATOM 2166 O O . HIS A 1 281 ? -2.047 -3.785 -4.18 1 97 281 HIS A O 1
ATOM 2172 N N . SER A 1 282 ? -1.327 -3.293 -6.199 1 95.38 282 SER A N 1
ATOM 2173 C CA . SER A 1 282 ? -2.422 -3.895 -6.953 1 95.38 282 SER A CA 1
ATOM 2174 C C . SER A 1 282 ? -3.705 -3.086 -6.805 1 95.38 282 SER A C 1
ATOM 2176 O O . SER A 1 282 ? -4.18 -2.48 -7.77 1 95.38 282 SER A O 1
ATOM 2178 N N . CYS A 1 283 ? -4.285 -3.023 -5.668 1 96.31 283 CYS A N 1
ATOM 2179 C CA . CYS A 1 283 ? -5.48 -2.238 -5.379 1 96.31 283 CYS A CA 1
ATOM 2180 C C . CYS A 1 283 ? -5.621 -1.989 -3.883 1 96.31 283 CYS A C 1
ATOM 2182 O O . CYS A 1 283 ? -4.914 -2.6 -3.078 1 96.31 283 CYS A O 1
ATOM 2184 N N . ALA A 1 284 ? -6.418 -1.003 -3.541 1 97.62 284 ALA A N 1
ATOM 2185 C CA . ALA A 1 284 ? -6.762 -0.795 -2.137 1 97.62 284 ALA A CA 1
ATOM 2186 C C . ALA A 1 284 ? -7.625 -1.937 -1.608 1 97.62 284 ALA A C 1
ATOM 2188 O O . ALA A 1 284 ? -8.289 -2.631 -2.383 1 97.62 284 ALA A O 1
ATOM 2189 N N . ALA A 1 285 ? -7.605 -2.146 -0.299 1 98.25 285 ALA A N 1
ATOM 2190 C CA . ALA A 1 285 ? -8.336 -3.254 0.315 1 98.25 285 ALA A CA 1
ATOM 2191 C C . ALA A 1 285 ? -9.812 -3.199 -0.039 1 98.25 285 ALA A C 1
ATOM 2193 O O . ALA A 1 285 ? -10.453 -2.152 0.089 1 98.25 285 ALA A O 1
ATOM 2194 N N . ALA A 1 286 ? -10.391 -4.309 -0.407 1 98.06 286 ALA A N 1
ATOM 2195 C CA . ALA A 1 286 ? -11.742 -4.383 -0.942 1 98.06 286 ALA A CA 1
ATOM 2196 C C . ALA A 1 286 ? -12.773 -3.977 0.111 1 98.06 286 ALA A C 1
ATOM 2198 O O . ALA A 1 286 ? -13.617 -3.109 -0.135 1 98.06 286 ALA A O 1
ATOM 2199 N N . PRO A 1 287 ? -12.734 -4.559 1.377 1 98.5 287 PRO A N 1
ATOM 2200 C CA . PRO A 1 287 ? -13.75 -4.16 2.357 1 98.5 287 PRO A CA 1
ATOM 2201 C C . PRO A 1 287 ? -13.734 -2.662 2.648 1 98.5 287 PRO A C 1
ATOM 2203 O O . PRO A 1 287 ? -14.789 -2.055 2.85 1 98.5 287 PRO A O 1
ATOM 2206 N N . VAL A 1 288 ? -12.547 -2.092 2.635 1 98.56 288 VAL A N 1
ATOM 2207 C CA . VAL A 1 288 ? -12.391 -0.679 2.959 1 98.56 288 VAL A CA 1
ATOM 2208 C C . VAL A 1 288 ? -12.984 0.178 1.844 1 98.56 288 VAL A C 1
ATOM 2210 O O . VAL A 1 288 ? -13.594 1.218 2.107 1 98.56 288 VAL A O 1
ATOM 2213 N N . GLN A 1 289 ? -12.789 -0.213 0.577 1 98.69 289 GLN A N 1
ATOM 2214 C CA . GLN A 1 289 ? -13.336 0.556 -0.536 1 98.69 289 GLN A CA 1
ATOM 2215 C C . GLN A 1 289 ? -14.859 0.63 -0.456 1 98.69 289 GLN A C 1
ATOM 2217 O O . GLN A 1 289 ? -15.453 1.682 -0.712 1 98.69 289 GLN A O 1
ATOM 2222 N N . TYR A 1 290 ? -15.484 -0.446 -0.08 1 98 290 TYR A N 1
ATOM 2223 C CA . TYR A 1 290 ? -16.938 -0.449 0.049 1 98 290 TYR A CA 1
ATOM 2224 C C . TYR A 1 290 ? -17.391 0.463 1.185 1 98 290 TYR A C 1
ATOM 2226 O O . TYR A 1 290 ? -18.391 1.172 1.062 1 98 290 TYR A O 1
ATOM 2234 N N . ALA A 1 291 ? -16.672 0.417 2.273 1 98.31 291 ALA A N 1
ATOM 2235 C CA . ALA A 1 291 ? -16.969 1.323 3.381 1 98.31 291 ALA A CA 1
ATOM 2236 C C . ALA A 1 291 ? -16.766 2.779 2.965 1 98.31 291 ALA A C 1
ATOM 2238 O O . ALA A 1 291 ? -17.516 3.66 3.396 1 98.31 291 ALA A O 1
ATOM 2239 N N . ALA A 1 292 ? -15.773 3.039 2.162 1 98.56 292 ALA A N 1
ATOM 2240 C CA . ALA A 1 292 ? -15.469 4.387 1.692 1 98.56 292 ALA A CA 1
ATOM 2241 C C . ALA A 1 292 ? -16.609 4.945 0.839 1 98.56 292 ALA A C 1
ATOM 2243 O O . ALA A 1 292 ? -16.875 6.145 0.867 1 98.56 292 ALA A O 1
ATOM 2244 N N . ILE A 1 293 ? -17.266 4.07 0.053 1 98.31 293 ILE A N 1
ATOM 2245 C CA . ILE A 1 293 ? -18.406 4.5 -0.738 1 98.31 293 ILE A CA 1
ATOM 2246 C C . ILE A 1 293 ? -19.453 5.129 0.176 1 98.31 293 ILE A C 1
ATOM 2248 O O . ILE A 1 293 ? -20 6.191 -0.136 1 98.31 293 ILE A O 1
ATOM 2252 N N . HIS A 1 294 ? -19.672 4.492 1.317 1 96.56 294 HIS A N 1
ATOM 2253 C CA . HIS A 1 294 ? -20.641 5.016 2.281 1 96.56 294 HIS A CA 1
ATOM 2254 C C . HIS A 1 294 ? -20.234 6.41 2.754 1 96.56 294 HIS A C 1
ATOM 2256 O O . HIS A 1 294 ? -21.078 7.305 2.852 1 96.56 294 HIS A O 1
ATOM 2262 N N . ILE A 1 295 ? -19.016 6.586 3.062 1 97.69 295 ILE A N 1
ATOM 2263 C CA . ILE A 1 295 ? -18.484 7.844 3.592 1 97.69 295 ILE A CA 1
ATOM 2264 C C . ILE A 1 295 ? -18.688 8.953 2.564 1 97.69 295 ILE A C 1
ATOM 2266 O O . ILE A 1 295 ? -19.188 10.031 2.891 1 97.69 295 ILE A O 1
ATOM 2270 N N . PHE A 1 296 ? -18.359 8.688 1.319 1 98.19 296 PHE A N 1
ATOM 2271 C CA . PHE A 1 296 ? -18.312 9.734 0.301 1 98.19 296 PHE A CA 1
ATOM 2272 C C . PHE A 1 296 ? -19.719 10.047 -0.215 1 98.19 296 PHE A C 1
ATOM 2274 O O . PHE A 1 296 ? -19.922 11.062 -0.885 1 98.19 296 PHE A O 1
ATOM 2281 N N . LYS A 1 297 ? -20.672 9.234 0.107 1 96.94 297 LYS A N 1
ATOM 2282 C CA . LYS A 1 297 ? -22.062 9.578 -0.191 1 96.94 297 LYS A CA 1
ATOM 2283 C C . LYS A 1 297 ? -22.516 10.789 0.617 1 96.94 297 LYS A C 1
ATOM 2285 O O . LYS A 1 297 ? -23.469 11.469 0.242 1 96.94 297 LYS A O 1
ATOM 2290 N N . LEU A 1 298 ? -21.828 11.047 1.708 1 96.69 298 LEU A N 1
ATOM 2291 C CA . LEU A 1 298 ? -22.031 12.242 2.512 1 96.69 298 LEU A CA 1
ATOM 2292 C C . LEU A 1 298 ? -23.5 12.352 2.955 1 96.69 298 LEU A C 1
ATOM 2294 O O . LEU A 1 298 ? -24.141 13.367 2.717 1 96.69 298 LEU A O 1
ATOM 2298 N N . ASP A 1 299 ? -23.984 11.289 3.557 1 96.81 299 ASP A N 1
ATOM 2299 C CA . ASP A 1 299 ? -25.328 11.344 4.102 1 96.81 299 ASP A CA 1
ATOM 2300 C C . ASP A 1 299 ? -25.391 12.266 5.32 1 96.81 299 ASP A C 1
ATOM 2302 O O . ASP A 1 299 ? -24.391 12.875 5.695 1 96.81 299 ASP A O 1
ATOM 2306 N N . GLU A 1 300 ? -26.516 12.453 5.934 1 97.06 300 GLU A N 1
ATOM 2307 C CA . GLU A 1 300 ? -26.719 13.398 7.027 1 97.06 300 GLU A CA 1
ATOM 2308 C C . GLU A 1 300 ? -25.875 13.031 8.242 1 97.06 300 GLU A C 1
ATOM 2310 O O . GLU A 1 300 ? -25.344 13.914 8.922 1 97.06 300 GLU A O 1
ATOM 2315 N N . GLU A 1 301 ? -25.734 11.797 8.469 1 96.56 301 GLU A N 1
ATOM 2316 C CA . GLU A 1 301 ? -24.891 11.344 9.578 1 96.56 301 GLU A CA 1
ATOM 2317 C C . GLU A 1 301 ? -23.453 11.789 9.383 1 96.56 301 GLU A C 1
ATOM 2319 O O . GLU A 1 301 ? -22.812 12.289 10.32 1 96.56 301 GLU A O 1
ATOM 2324 N N . THR A 1 302 ? -22.984 11.57 8.203 1 97.25 302 THR A N 1
ATOM 2325 C CA . THR A 1 302 ? -21.594 11.914 7.887 1 97.25 302 THR A CA 1
ATOM 2326 C C . THR A 1 302 ? -21.391 13.43 7.934 1 97.25 302 THR A C 1
ATOM 2328 O O . THR A 1 302 ? -20.391 13.914 8.438 1 97.25 302 THR A O 1
ATOM 2331 N N . LYS A 1 303 ? -22.359 14.18 7.445 1 96.81 303 LYS A N 1
ATOM 2332 C CA . LYS A 1 303 ? -22.266 15.633 7.477 1 96.81 303 LYS A CA 1
ATOM 2333 C C . LYS A 1 303 ? -22.25 16.156 8.906 1 96.81 303 LYS A C 1
ATOM 2335 O O . LYS A 1 303 ? -21.453 17.047 9.234 1 96.81 303 LYS A O 1
ATOM 2340 N N . GLU A 1 304 ? -23.094 15.633 9.719 1 96.69 304 GLU A N 1
ATOM 2341 C CA . GLU A 1 304 ? -23.125 16.031 11.125 1 96.69 304 GLU A CA 1
ATOM 2342 C C . GLU A 1 304 ? -21.812 15.672 11.82 1 96.69 304 GLU A C 1
ATOM 2344 O O . GLU A 1 304 ? -21.312 16.453 12.633 1 96.69 304 GLU A O 1
ATOM 2349 N N . TYR A 1 305 ? -21.359 14.531 11.539 1 97.31 305 TYR A N 1
ATOM 2350 C CA . TYR A 1 305 ? -20.078 14.078 12.086 1 97.31 305 TYR A CA 1
ATOM 2351 C C . TYR A 1 305 ? -18.969 15.07 11.766 1 97.31 305 TYR A C 1
ATOM 2353 O O . TYR A 1 305 ? -18.219 15.484 12.656 1 97.31 305 TYR A O 1
ATOM 2361 N N . ILE A 1 306 ? -18.859 15.469 10.477 1 97.62 306 ILE A N 1
ATOM 2362 C CA . ILE A 1 306 ? -17.828 16.391 10.023 1 97.62 306 ILE A CA 1
ATOM 2363 C C . ILE A 1 306 ? -17.969 17.719 10.758 1 97.62 306 ILE A C 1
ATOM 2365 O O . ILE A 1 306 ? -16.984 18.281 11.242 1 97.62 306 ILE A O 1
ATOM 2369 N N . LYS A 1 307 ? -19.172 18.172 10.867 1 97.19 307 LYS A N 1
ATOM 2370 C CA . LYS A 1 307 ? -19.438 19.438 11.547 1 97.19 307 LYS A CA 1
ATOM 2371 C C . LYS A 1 307 ? -19 19.375 13.008 1 97.19 307 LYS A C 1
ATOM 2373 O O . LYS A 1 307 ? -18.359 20.297 13.516 1 97.19 307 LYS A O 1
ATOM 2378 N N . GLY A 1 308 ? -19.375 18.312 13.688 1 97.94 308 GLY A N 1
ATOM 2379 C CA . GLY A 1 308 ? -19 18.141 15.086 1 97.94 308 GLY A CA 1
ATOM 2380 C C . GLY A 1 308 ? -17.5 18.109 15.289 1 97.94 308 GLY A C 1
ATOM 2381 O O . GLY A 1 308 ? -16.984 18.766 16.203 1 97.94 308 GLY A O 1
ATOM 2382 N N . CYS A 1 309 ? -16.797 17.344 14.469 1 98.12 309 CYS A N 1
ATOM 2383 C CA . CYS A 1 309 ? -15.344 17.266 14.555 1 98.12 309 CYS A CA 1
ATOM 2384 C C . CYS A 1 309 ? -14.719 18.641 14.375 1 98.12 309 CYS A C 1
ATOM 2386 O O . CYS A 1 309 ? -13.812 19.031 15.125 1 98.12 309 CYS A O 1
ATOM 2388 N N . ARG A 1 310 ? -15.25 19.406 13.375 1 97.88 310 ARG A N 1
ATOM 2389 C CA . ARG A 1 310 ? -14.711 20.734 13.078 1 97.88 310 ARG A CA 1
ATOM 2390 C C . ARG A 1 310 ? -14.93 21.688 14.25 1 97.88 310 ARG A C 1
ATOM 2392 O O . ARG A 1 310 ? -14.023 22.453 14.602 1 97.88 310 ARG A O 1
ATOM 2399 N N . CYS A 1 311 ? -16.078 21.609 14.836 1 97.88 311 CYS A N 1
ATOM 2400 C CA . CYS A 1 311 ? -16.406 22.484 15.961 1 97.88 311 CYS A CA 1
ATOM 2401 C C . CYS A 1 311 ? -15.492 22.234 17.141 1 97.88 311 CYS A C 1
ATOM 2403 O O . CYS A 1 311 ? -14.953 23.172 17.734 1 97.88 311 CYS A O 1
ATOM 2405 N N . ILE A 1 312 ? -15.32 21 17.469 1 98.5 312 ILE A N 1
ATOM 2406 C CA . ILE A 1 312 ? -14.516 20.609 18.625 1 98.5 312 ILE A CA 1
ATOM 2407 C C . ILE A 1 312 ? -13.055 20.984 18.375 1 98.5 312 ILE A C 1
ATOM 2409 O O . ILE A 1 312 ? -12.422 21.625 19.234 1 98.5 312 ILE A O 1
ATOM 2413 N N . MET A 1 313 ? -12.547 20.625 17.203 1 98.31 313 MET A N 1
ATOM 2414 C CA . MET A 1 313 ? -11.148 20.906 16.891 1 98.31 313 MET A CA 1
ATOM 2415 C C . MET A 1 313 ? -10.906 22.422 16.828 1 98.31 313 MET A C 1
ATOM 2417 O O . MET A 1 313 ? -9.844 22.891 17.219 1 98.31 313 MET A O 1
ATOM 2421 N N . GLY A 1 314 ? -11.867 23.156 16.266 1 98.12 314 GLY A N 1
ATOM 2422 C CA . GLY A 1 314 ? -11.766 24.594 16.25 1 98.12 314 GLY A CA 1
ATOM 2423 C C . GLY A 1 314 ? -11.656 25.203 17.641 1 98.12 314 GLY A C 1
ATOM 2424 O O . GLY A 1 314 ? -10.867 26.125 17.859 1 98.12 314 GLY A O 1
ATOM 2425 N N . ALA A 1 315 ? -12.469 24.734 18.547 1 98.38 315 ALA A N 1
ATOM 2426 C CA . ALA A 1 315 ? -12.438 25.219 19.938 1 98.38 315 ALA A CA 1
ATOM 2427 C C . ALA A 1 315 ? -11.102 24.922 20.594 1 98.38 315 ALA A C 1
ATOM 2429 O O . ALA A 1 315 ? -10.547 25.766 21.312 1 98.38 315 ALA A O 1
ATOM 2430 N N . VAL A 1 316 ? -10.633 23.719 20.391 1 98.62 316 VAL A N 1
ATOM 2431 C CA . VAL A 1 316 ? -9.352 23.328 20.969 1 98.62 316 VAL A CA 1
ATOM 2432 C C . VAL A 1 316 ? -8.234 24.203 20.391 1 98.62 316 VAL A C 1
ATOM 2434 O O . VAL A 1 316 ? -7.363 24.656 21.141 1 98.62 316 VAL A O 1
ATOM 2437 N N . ALA A 1 317 ? -8.25 24.391 19.094 1 98.5 317 ALA A N 1
ATOM 2438 C CA . ALA A 1 317 ? -7.242 25.219 18.422 1 98.5 317 ALA A CA 1
ATOM 2439 C C . ALA A 1 317 ? -7.215 26.625 19 1 98.5 317 ALA A C 1
ATOM 2441 O O . ALA A 1 317 ? -6.141 27.188 19.25 1 98.5 317 ALA A O 1
ATOM 2442 N N . LYS A 1 318 ? -8.344 27.219 19.156 1 98.25 318 LYS A N 1
ATOM 2443 C CA . LYS A 1 318 ? -8.445 28.562 19.703 1 98.25 318 LYS A CA 1
ATOM 2444 C C . LYS A 1 318 ? -7.883 28.625 21.125 1 98.25 318 LYS A C 1
ATOM 2446 O O . LYS A 1 318 ? -7.199 29.594 21.469 1 98.25 318 LYS A O 1
ATOM 2451 N N . PHE A 1 319 ? -8.227 27.688 21.891 1 98.56 319 PHE A N 1
ATOM 2452 C CA . PHE A 1 319 ? -7.699 27.594 23.25 1 98.56 319 PHE A CA 1
ATOM 2453 C C . PHE A 1 319 ? -6.176 27.547 23.234 1 98.56 319 PHE A C 1
ATOM 2455 O O . PHE A 1 319 ? -5.516 28.281 23.969 1 98.56 319 PHE A O 1
ATOM 2462 N N . CYS A 1 320 ? -5.598 26.578 22.438 1 98.75 320 CYS A N 1
ATOM 2463 C CA . CYS A 1 320 ? -4.152 26.438 22.344 1 98.75 320 CYS A CA 1
ATOM 2464 C C . CYS A 1 320 ? -3.484 27.734 21.938 1 98.75 320 CYS A C 1
ATOM 2466 O O . CYS A 1 320 ? -2.508 28.172 22.562 1 98.75 320 CYS A O 1
ATOM 2468 N N . HIS A 1 321 ? -3.996 28.344 20.875 1 98.75 321 HIS A N 1
ATOM 2469 C CA . HIS A 1 321 ? -3.428 29.594 20.391 1 98.75 321 HIS A CA 1
ATOM 2470 C C . HIS A 1 321 ? -3.455 30.672 21.453 1 98.75 321 HIS A C 1
ATOM 2472 O O . HIS A 1 321 ? -2.455 31.359 21.672 1 98.75 321 HIS A O 1
ATOM 2478 N N . ARG A 1 322 ? -4.586 30.812 22.125 1 98.5 322 ARG A N 1
ATOM 2479 C CA . ARG A 1 322 ? -4.762 31.828 23.156 1 98.5 322 ARG A CA 1
ATOM 2480 C C . ARG A 1 322 ? -3.764 31.641 24.297 1 98.5 322 ARG A C 1
ATOM 2482 O O . ARG A 1 322 ? -3.08 32.594 24.688 1 98.5 322 ARG A O 1
ATOM 2489 N N . GLU A 1 323 ? -3.697 30.453 24.797 1 98.5 323 GLU A N 1
ATOM 2490 C CA . GLU A 1 323 ? -2.83 30.188 25.938 1 98.5 323 GLU A CA 1
ATOM 2491 C C . GLU A 1 323 ? -1.359 30.344 25.562 1 98.5 323 GLU A C 1
ATOM 2493 O O . GLU A 1 323 ? -0.581 30.922 26.328 1 98.5 323 GLU A O 1
ATOM 2498 N N . LEU A 1 324 ? -0.927 29.797 24.453 1 98.56 324 LEU A N 1
ATOM 2499 C CA . LEU A 1 324 ? 0.47 29.844 24.031 1 98.56 324 LEU A CA 1
ATOM 2500 C C . LEU A 1 324 ? 0.903 31.281 23.75 1 98.56 324 LEU A C 1
ATOM 2502 O O . LEU A 1 324 ? 1.983 31.703 24.172 1 98.56 324 LEU A O 1
ATOM 2506 N N . THR A 1 325 ? 0.076 32.031 23 1 98.38 325 THR A N 1
ATOM 2507 C CA . THR A 1 325 ? 0.454 33.406 22.672 1 98.38 325 THR A CA 1
ATOM 2508 C C . THR A 1 325 ? 0.366 34.281 23.906 1 98.38 325 THR A C 1
ATOM 2510 O O . THR A 1 325 ? 1.09 35.281 24.016 1 98.38 325 THR A O 1
ATOM 2513 N N . GLY A 1 326 ? -0.452 33.938 24.828 1 98.12 326 GLY A N 1
ATOM 2514 C CA . GLY A 1 326 ? -0.609 34.688 26.062 1 98.12 326 GLY A CA 1
ATOM 2515 C C . GLY A 1 326 ? 0.651 34.719 26.906 1 98.12 326 GLY A C 1
ATOM 2516 O O . GLY A 1 326 ? 0.872 35.656 27.672 1 98.12 326 GLY A O 1
ATOM 2517 N N . CYS A 1 327 ? 1.472 33.719 26.75 1 97.25 327 CYS A N 1
ATOM 2518 C CA . CYS A 1 327 ? 2.678 33.688 27.562 1 97.25 327 CYS A CA 1
ATOM 2519 C C . CYS A 1 327 ? 3.896 34.125 26.766 1 97.25 327 CYS A C 1
ATOM 2521 O O . CYS A 1 327 ? 5.035 33.906 27.188 1 97.25 327 CYS A O 1
ATOM 2523 N N . GLY A 1 328 ? 3.633 34.656 25.547 1 96.81 328 GLY A N 1
ATOM 2524 C CA . GLY A 1 328 ? 4.723 35.25 24.797 1 96.81 328 GLY A CA 1
ATOM 2525 C C . GLY A 1 328 ? 5.168 34.438 23.609 1 96.81 328 GLY A C 1
ATOM 2526 O O . GLY A 1 328 ? 5.883 34.906 22.734 1 96.81 328 GLY A O 1
ATOM 2527 N N . ILE A 1 329 ? 4.805 33.25 23.5 1 97.75 329 ILE A N 1
ATOM 2528 C CA . ILE A 1 329 ? 5.098 32.375 22.344 1 97.75 329 ILE A CA 1
ATOM 2529 C C . ILE A 1 329 ? 4.383 32.938 21.109 1 97.75 329 ILE A C 1
ATOM 2531 O O . ILE A 1 329 ? 3.238 33.375 21.188 1 97.75 329 ILE A O 1
ATOM 2535 N N . LYS A 1 330 ? 5.113 32.938 20.031 1 98.19 330 LYS A N 1
ATOM 2536 C CA . LYS A 1 330 ? 4.461 33.375 18.797 1 98.19 330 LYS A CA 1
ATOM 2537 C C . LYS A 1 330 ? 3.885 32.156 18.031 1 98.19 330 LYS A C 1
ATOM 2539 O O . LYS A 1 330 ? 4.492 31.094 18 1 98.19 330 LYS A O 1
ATOM 2544 N N . ALA A 1 331 ? 2.742 32.344 17.516 1 97.94 331 ALA A N 1
ATOM 2545 C CA . ALA A 1 331 ? 2.098 31.312 16.703 1 97.94 331 ALA A CA 1
ATOM 2546 C C . ALA A 1 331 ? 0.99 31.906 15.844 1 97.94 331 ALA A C 1
ATOM 2548 O O . ALA A 1 331 ? 0.314 32.844 16.25 1 97.94 331 ALA A O 1
ATOM 2549 N N . ILE A 1 332 ? 0.856 31.375 14.672 1 98.06 332 ILE A N 1
ATOM 2550 C CA . ILE A 1 332 ? -0.26 31.734 13.805 1 98.06 332 ILE A CA 1
ATOM 2551 C C . ILE A 1 332 ? -1.465 30.859 14.117 1 98.06 332 ILE A C 1
ATOM 2553 O O . ILE A 1 332 ? -1.318 29.656 14.336 1 98.06 332 ILE A O 1
ATOM 2557 N N . MET A 1 333 ? -2.648 31.484 14.227 1 98 333 MET A N 1
ATOM 2558 C CA . MET A 1 333 ? -3.869 30.734 14.5 1 98 333 MET A CA 1
ATOM 2559 C C . MET A 1 333 ? -4.121 29.688 13.422 1 98 333 MET A C 1
ATOM 2561 O O . MET A 1 333 ? -4.266 30.031 12.242 1 98 333 MET A O 1
ATOM 2565 N N . PRO A 1 334 ? -4.086 28.406 13.82 1 98.06 334 PRO A N 1
ATOM 2566 C CA . PRO A 1 334 ? -4.457 27.406 12.812 1 98.06 334 PRO A CA 1
ATOM 2567 C C . PRO A 1 334 ? -5.93 27.484 12.414 1 98.06 334 PRO A C 1
ATOM 2569 O O . PRO A 1 334 ? -6.773 27.859 13.234 1 98.06 334 PRO A O 1
ATOM 2572 N N . VAL A 1 335 ? -6.234 27.062 11.203 1 97.94 335 VAL A N 1
ATOM 2573 C CA . VAL A 1 335 ? -7.617 27.156 10.742 1 97.94 335 VAL A CA 1
ATOM 2574 C C . VAL A 1 335 ? -8.133 25.781 10.352 1 97.94 335 VAL A C 1
ATOM 2576 O O . VAL A 1 335 ? -9.312 25.625 10.008 1 97.94 335 VAL A O 1
ATOM 2579 N N . ALA A 1 336 ? -7.277 24.719 10.375 1 98 336 ALA A N 1
ATOM 2580 C CA . ALA A 1 336 ? -7.648 23.359 10 1 98 336 ALA A CA 1
ATOM 2581 C C . ALA A 1 336 ? -6.695 22.344 10.625 1 98 336 ALA A C 1
ATOM 2583 O O . ALA A 1 336 ? -5.629 22.703 11.125 1 98 336 ALA A O 1
ATOM 2584 N N . GLY A 1 337 ? -7.133 21.094 10.555 1 97.19 337 GLY A N 1
ATOM 2585 C CA . GLY A 1 337 ? -6.27 20 10.953 1 97.19 337 GLY A CA 1
ATOM 2586 C C . GLY A 1 337 ? -6.137 19.859 12.461 1 97.19 337 GLY A C 1
ATOM 2587 O O . GLY A 1 337 ? -7.125 19.969 13.188 1 97.19 337 GLY A O 1
ATOM 2588 N N . TYR A 1 338 ? -4.91 19.5 12.883 1 97.62 338 TYR A N 1
ATOM 2589 C CA . TYR A 1 338 ? -4.68 19.031 14.242 1 97.62 338 TYR A CA 1
ATOM 2590 C C . TYR A 1 338 ? -3.465 19.719 14.852 1 97.62 338 TYR A C 1
ATOM 2592 O O . TYR A 1 338 ? -2.938 19.266 15.875 1 97.62 338 TYR A O 1
ATOM 2600 N N . TYR A 1 339 ? -3.01 20.875 14.195 1 97 339 TYR A N 1
ATOM 2601 C CA . TYR A 1 339 ? -1.651 21.297 14.516 1 97 339 TYR A CA 1
ATOM 2602 C C . TYR A 1 339 ? -1.594 22.797 14.758 1 97 339 TYR A C 1
ATOM 2604 O O . TYR A 1 339 ? -2.41 23.547 14.227 1 97 339 TYR A O 1
ATOM 2612 N N . ILE A 1 340 ? -0.715 23.172 15.57 1 98.38 340 ILE A N 1
ATOM 2613 C CA . ILE A 1 340 ? -0.233 24.547 15.688 1 98.38 340 ILE A CA 1
ATOM 2614 C C . ILE A 1 340 ? 1.294 24.547 15.711 1 98.38 340 ILE A C 1
ATOM 2616 O O . ILE A 1 340 ? 1.921 23.594 16.172 1 98.38 340 ILE A O 1
ATOM 2620 N N . PHE A 1 341 ? 1.889 25.516 15.07 1 98.56 341 PHE A N 1
ATOM 2621 C CA . PHE A 1 341 ? 3.334 25.578 14.883 1 98.56 341 PHE A CA 1
ATOM 2622 C C . PHE A 1 341 ? 3.938 26.766 15.617 1 98.56 341 PHE A C 1
ATOM 2624 O O . PHE A 1 341 ? 4.352 27.734 14.992 1 98.56 341 PHE A O 1
ATOM 2631 N N . PRO A 1 342 ? 4.117 26.688 16.938 1 98.44 342 PRO A N 1
ATOM 2632 C CA . PRO A 1 342 ? 4.578 27.812 17.75 1 98.44 342 PRO A CA 1
ATOM 2633 C C . PRO A 1 342 ? 6.082 28.062 17.641 1 98.44 342 PRO A C 1
ATOM 2635 O O . PRO A 1 342 ? 6.84 27.125 17.359 1 98.44 342 PRO A O 1
ATOM 2638 N N . ASP A 1 343 ? 6.457 29.203 17.75 1 98.25 343 ASP A N 1
ATOM 2639 C CA . ASP A 1 343 ? 7.832 29.703 17.781 1 98.25 343 ASP A CA 1
ATOM 2640 C C . ASP A 1 343 ? 8.242 30.094 19.203 1 98.25 343 ASP A C 1
ATOM 2642 O O . ASP A 1 343 ? 7.707 31.062 19.766 1 98.25 343 ASP A O 1
ATOM 2646 N N . PHE A 1 344 ? 9.234 29.422 19.781 1 98.38 344 PHE A N 1
ATOM 2647 C CA . PHE A 1 344 ? 9.664 29.609 21.172 1 98.38 344 PHE A CA 1
ATOM 2648 C C . PHE A 1 344 ? 10.898 30.5 21.234 1 98.38 344 PHE A C 1
ATOM 2650 O O . PHE A 1 344 ? 11.609 30.5 22.25 1 98.38 344 PHE A O 1
ATOM 2657 N N . GLU A 1 345 ? 11.148 31.266 20.281 1 97.5 345 GLU A N 1
ATOM 2658 C CA . GLU A 1 345 ? 12.359 32.062 20.188 1 97.5 345 GLU A CA 1
ATOM 2659 C C . GLU A 1 345 ? 12.445 33.062 21.344 1 97.5 345 GLU A C 1
ATOM 2661 O O . GLU A 1 345 ? 13.531 33.531 21.688 1 97.5 345 GLU A O 1
ATOM 2666 N N . VAL A 1 346 ? 11.344 33.406 21.953 1 97.19 346 VAL A N 1
ATOM 2667 C CA . VAL A 1 346 ? 11.305 34.312 23.094 1 97.19 346 VAL A CA 1
ATOM 2668 C C . VAL A 1 346 ? 12.18 33.781 24.219 1 97.19 346 VAL A C 1
ATOM 2670 O O . VAL A 1 346 ? 12.641 34.531 25.078 1 97.19 346 VAL A O 1
ATOM 2673 N N . LEU A 1 347 ? 12.484 32.5 24.156 1 97.75 347 LEU A N 1
ATOM 2674 C CA . LEU A 1 347 ? 13.242 31.828 25.219 1 97.75 347 LEU A CA 1
ATOM 2675 C C . LEU A 1 347 ? 14.719 31.734 24.844 1 97.75 347 LEU A C 1
ATOM 2677 O O . LEU A 1 347 ? 15.516 31.172 25.609 1 97.75 347 LEU A O 1
ATOM 2681 N N . ARG A 1 348 ? 15.141 32.188 23.734 1 97.31 348 ARG A N 1
ATOM 2682 C CA . ARG A 1 348 ? 16.484 31.953 23.203 1 97.31 348 ARG A CA 1
ATOM 2683 C C . ARG A 1 348 ? 17.547 32.281 24.25 1 97.31 348 ARG A C 1
ATOM 2685 O O . ARG A 1 348 ? 18.438 31.453 24.5 1 97.31 348 ARG A O 1
ATOM 2692 N N . ALA A 1 349 ? 17.453 33.406 24.891 1 96.5 349 ALA A N 1
ATOM 2693 C CA . ALA A 1 349 ? 18.5 33.875 25.828 1 96.5 349 ALA A CA 1
ATOM 2694 C C . ALA A 1 349 ? 18.609 32.906 27 1 96.5 349 ALA A C 1
ATOM 2696 O O . ALA A 1 349 ? 19.719 32.531 27.391 1 96.5 349 ALA A O 1
ATOM 2697 N N . VAL A 1 350 ? 17.531 32.594 27.578 1 96.88 350 VAL A N 1
ATOM 2698 C CA . VAL A 1 350 ? 17.531 31.734 28.766 1 96.88 350 VAL A CA 1
ATOM 2699 C C . VAL A 1 350 ? 17.969 30.328 28.391 1 96.88 350 VAL A C 1
ATOM 2701 O O . VAL A 1 350 ? 18.688 29.672 29.156 1 96.88 350 VAL A O 1
ATOM 2704 N N . LEU A 1 351 ? 17.531 29.812 27.234 1 97.44 351 LEU A N 1
ATOM 2705 C CA . LEU A 1 351 ? 17.906 28.484 26.797 1 97.44 351 LEU A CA 1
ATOM 2706 C C . LEU A 1 351 ? 19.406 28.406 26.516 1 97.44 351 LEU A C 1
ATOM 2708 O O . LEU A 1 351 ? 20.062 27.422 26.875 1 97.44 351 LEU A O 1
ATOM 2712 N N . GLU A 1 352 ? 19.906 29.406 25.891 1 95.88 352 GLU A N 1
ATOM 2713 C CA . GLU A 1 352 ? 21.344 29.469 25.641 1 95.88 352 GLU A CA 1
ATOM 2714 C C . GLU A 1 352 ? 22.141 29.453 26.938 1 95.88 352 GLU A C 1
ATOM 2716 O O . GLU A 1 352 ? 23.188 28.812 27.031 1 95.88 352 GLU A O 1
ATOM 2721 N N . ALA A 1 353 ? 21.688 30.172 27.906 1 96.69 353 ALA A N 1
ATOM 2722 C CA . ALA A 1 353 ? 22.344 30.203 29.219 1 96.69 353 ALA A CA 1
ATOM 2723 C C . ALA A 1 353 ? 22.359 28.812 29.859 1 96.69 353 ALA A C 1
ATOM 2725 O O . ALA A 1 353 ? 23.266 28.5 30.625 1 96.69 353 ALA A O 1
ATOM 2726 N N . ARG A 1 354 ? 21.406 28 29.484 1 96.62 354 ARG A N 1
ATOM 2727 C CA . ARG A 1 354 ? 21.297 26.641 30.016 1 96.62 354 ARG A CA 1
ATOM 2728 C C . ARG A 1 354 ? 22.078 25.656 29.141 1 96.62 354 ARG A C 1
ATOM 2730 O O . ARG A 1 354 ? 22.109 24.453 29.438 1 96.62 354 ARG A O 1
ATOM 2737 N N . GLY A 1 355 ? 22.625 26.125 28.062 1 97.19 355 GLY A N 1
ATOM 2738 C CA . GLY A 1 355 ? 23.375 25.266 27.156 1 97.19 355 GLY A CA 1
ATOM 2739 C C . GLY A 1 355 ? 22.5 24.594 26.125 1 97.19 355 GLY A C 1
ATOM 2740 O O . GLY A 1 355 ? 22.938 23.641 25.453 1 97.19 355 GLY A O 1
ATOM 2741 N N . ILE A 1 356 ? 21.297 24.969 26 1 98.06 356 ILE A N 1
ATOM 2742 C CA . ILE A 1 356 ? 20.375 24.422 25.016 1 98.06 356 ILE A CA 1
ATOM 2743 C C . ILE A 1 356 ? 20.438 25.25 23.734 1 98.06 356 ILE A C 1
ATOM 2745 O O . ILE A 1 356 ? 20.078 26.422 23.703 1 98.06 356 ILE A O 1
ATOM 2749 N N . GLN A 1 357 ? 20.906 24.594 22.641 1 96.75 357 GLN A N 1
ATOM 2750 C CA . GLN A 1 357 ? 21.203 25.344 21.422 1 96.75 357 GLN A CA 1
ATOM 2751 C C . GLN A 1 357 ? 20.281 24.906 20.281 1 96.75 357 GLN A C 1
ATOM 2753 O O . GLN A 1 357 ? 20.109 25.641 19.312 1 96.75 357 GLN A O 1
ATOM 2758 N N . THR A 1 358 ? 19.719 23.719 20.406 1 97.81 358 THR A N 1
ATOM 2759 C CA . THR A 1 358 ? 18.891 23.203 19.328 1 97.81 358 THR A CA 1
ATOM 2760 C C . THR A 1 358 ? 17.453 23.016 19.797 1 97.81 358 THR A C 1
ATOM 2762 O O . THR A 1 358 ? 17.188 22.922 21 1 97.81 358 THR A O 1
ATOM 2765 N N . CYS A 1 359 ? 16.609 22.984 18.844 1 98 359 CYS A N 1
ATOM 2766 C CA . CYS A 1 359 ? 15.195 22.781 19.172 1 98 359 CYS A CA 1
ATOM 2767 C C . CYS A 1 359 ? 14.961 21.406 19.766 1 98 359 CYS A C 1
ATOM 2769 O O . CYS A 1 359 ? 14.109 21.234 20.641 1 98 359 CYS A O 1
ATOM 2771 N N . GLU A 1 360 ? 15.664 20.422 19.266 1 97 360 GLU A N 1
ATOM 2772 C CA . GLU A 1 360 ? 15.547 19.078 19.828 1 97 360 GLU A CA 1
ATOM 2773 C C . GLU A 1 360 ? 15.906 19.078 21.312 1 97 360 GLU A C 1
ATOM 2775 O O . GLU A 1 360 ? 15.242 18.406 22.109 1 97 360 GLU A O 1
ATOM 2780 N N . GLN A 1 361 ? 16.953 19.766 21.641 1 97.88 361 GLN A N 1
ATOM 2781 C CA . GLN A 1 361 ? 17.344 19.891 23.047 1 97.88 361 GLN A CA 1
ATOM 2782 C C . GLN A 1 361 ? 16.266 20.578 23.859 1 97.88 361 GLN A C 1
ATOM 2784 O O . GLN A 1 361 ? 16.016 20.203 25.016 1 97.88 361 GLN A O 1
ATOM 2789 N N . MET A 1 362 ? 15.695 21.578 23.297 1 98.38 362 MET A N 1
ATOM 2790 C CA . MET A 1 362 ? 14.602 22.25 23.984 1 98.38 362 MET A CA 1
ATOM 2791 C C . MET A 1 362 ? 13.438 21.297 24.234 1 98.38 362 MET A C 1
ATOM 2793 O O . MET A 1 362 ? 12.859 21.281 25.328 1 98.38 362 MET A O 1
ATOM 2797 N N . CYS A 1 363 ? 13.078 20.547 23.188 1 97.69 363 CYS A N 1
ATOM 2798 C CA . CYS A 1 363 ? 11.992 19.562 23.312 1 97.69 363 CYS A CA 1
ATOM 2799 C C . CYS A 1 363 ? 12.305 18.547 24.406 1 97.69 363 CYS A C 1
ATOM 2801 O O . CYS A 1 363 ? 11.414 18.141 25.156 1 97.69 363 CYS A O 1
ATOM 2803 N N . GLU A 1 364 ? 13.562 18.156 24.5 1 96.88 364 GLU A N 1
ATOM 2804 C CA . GLU A 1 364 ? 13.977 17.234 25.562 1 96.88 364 GLU A CA 1
ATOM 2805 C C . GLU A 1 364 ? 13.805 17.875 26.938 1 96.88 364 GLU A C 1
ATOM 2807 O O . GLU A 1 364 ? 13.352 17.203 27.875 1 96.88 364 GLU A O 1
ATOM 2812 N N . ALA A 1 365 ? 14.203 19.062 27.109 1 97.81 365 ALA A N 1
ATOM 2813 C CA . ALA A 1 365 ? 14.039 19.781 28.375 1 97.81 365 ALA A CA 1
ATOM 2814 C C . ALA A 1 365 ? 12.562 19.891 28.75 1 97.81 365 ALA A C 1
ATOM 2816 O O . ALA A 1 365 ? 12.188 19.688 29.891 1 97.81 365 ALA A O 1
ATOM 2817 N N . LEU A 1 366 ? 11.766 20.297 27.766 1 97.88 366 LEU A N 1
ATOM 2818 C CA . LEU A 1 366 ? 10.328 20.406 27.969 1 97.88 366 LEU A CA 1
ATOM 2819 C C . LEU A 1 366 ? 9.727 19.078 28.406 1 97.88 366 LEU A C 1
ATOM 2821 O O . LEU A 1 366 ? 8.844 19.047 29.266 1 97.88 366 LEU A O 1
ATOM 2825 N N . PHE A 1 367 ? 10.18 18 27.797 1 96.88 367 PHE A N 1
ATOM 2826 C CA . PHE A 1 367 ? 9.719 16.656 28.141 1 96.88 367 PHE A CA 1
ATOM 2827 C C . PHE A 1 367 ? 10.125 16.312 29.562 1 96.88 367 PHE A C 1
ATOM 2829 O O . PHE A 1 367 ? 9.289 15.875 30.375 1 96.88 367 PHE A O 1
ATOM 2836 N N . LYS A 1 368 ? 11.359 16.516 29.922 1 95.69 368 LYS A N 1
ATOM 2837 C CA . LYS A 1 368 ? 11.914 16.156 31.219 1 95.69 368 LYS A CA 1
ATOM 2838 C C . LYS A 1 368 ? 11.305 17 32.344 1 95.69 368 LYS A C 1
ATOM 2840 O O . LYS A 1 368 ? 11.023 16.5 33.438 1 95.69 368 LYS A O 1
ATOM 2845 N N . GLU A 1 369 ? 11.102 18.266 32.062 1 96.88 369 GLU A N 1
ATOM 2846 C CA . GLU A 1 369 ? 10.727 19.219 33.094 1 96.88 369 GLU A CA 1
ATOM 2847 C C . GLU A 1 369 ? 9.211 19.406 33.125 1 96.88 369 GLU A C 1
ATOM 2849 O O . GLU A 1 369 ? 8.656 19.766 34.188 1 96.88 369 GLU A O 1
ATOM 2854 N N . GLY A 1 370 ? 8.586 19.188 32 1 96.12 370 GLY A N 1
ATOM 2855 C CA . GLY A 1 370 ? 7.168 19.5 31.938 1 96.12 370 GLY A CA 1
ATOM 2856 C C . GLY A 1 370 ? 6.309 18.312 31.547 1 96.12 370 GLY A C 1
ATOM 2857 O O . GLY A 1 370 ? 5.082 18.422 31.5 1 96.12 370 GLY A O 1
ATOM 2858 N N . ASN A 1 371 ? 6.895 17.172 31.203 1 96 371 ASN A N 1
ATOM 2859 C CA . ASN A 1 371 ? 6.188 15.969 30.781 1 96 371 ASN A CA 1
ATOM 2860 C C . ASN A 1 371 ? 5.418 16.188 29.484 1 96 371 ASN A C 1
ATOM 2862 O O . ASN A 1 371 ? 4.316 15.672 29.312 1 96 371 ASN A O 1
ATOM 2866 N N . VAL A 1 372 ? 5.969 17.047 28.688 1 97.56 372 VAL A N 1
ATOM 2867 C CA . VAL A 1 372 ? 5.316 17.391 27.422 1 97.56 372 VAL A CA 1
ATOM 2868 C C . VAL A 1 372 ? 6.148 16.875 26.25 1 97.56 372 VAL A C 1
ATOM 2870 O O . VAL A 1 372 ? 7.344 17.156 26.156 1 97.56 372 VAL A O 1
ATOM 2873 N N . ALA A 1 373 ? 5.508 16.062 25.422 1 96.94 373 ALA A N 1
ATOM 2874 C CA . ALA A 1 373 ? 6.176 15.555 24.234 1 96.94 373 ALA A CA 1
ATOM 2875 C C . ALA A 1 373 ? 5.715 16.297 22.984 1 96.94 373 ALA A C 1
ATOM 2877 O O . ALA A 1 373 ? 4.523 16.328 22.672 1 96.94 373 ALA A O 1
ATOM 2878 N N . VAL A 1 374 ? 6.602 16.984 22.328 1 96.94 374 VAL A N 1
ATOM 2879 C CA . VAL A 1 374 ? 6.355 17.688 21.062 1 96.94 374 VAL A CA 1
ATOM 2880 C C . VAL A 1 374 ? 7.453 17.344 20.062 1 96.94 374 VAL A C 1
ATOM 2882 O O . VAL A 1 374 ? 8.406 16.625 20.391 1 96.94 374 VAL A O 1
ATOM 2885 N N . MET A 1 375 ? 7.277 17.781 18.828 1 96.62 375 MET A N 1
ATOM 2886 C CA . MET A 1 375 ? 8.281 17.5 17.797 1 96.62 375 MET A CA 1
ATOM 2887 C C . MET A 1 375 ? 8.938 18.797 17.328 1 96.62 375 MET A C 1
ATOM 2889 O O . MET A 1 375 ? 8.242 19.75 16.969 1 96.62 375 MET A O 1
ATOM 2893 N N . ALA A 1 376 ? 10.25 18.766 17.266 1 97.31 376 ALA A N 1
ATOM 2894 C CA . ALA A 1 376 ? 11.031 19.922 16.828 1 97.31 376 ALA A CA 1
ATOM 2895 C C . ALA A 1 376 ? 10.805 20.203 15.352 1 97.31 376 ALA A C 1
ATOM 2897 O O . ALA A 1 376 ? 10.703 19.281 14.539 1 97.31 376 ALA A O 1
ATOM 2898 N N . GLY A 1 377 ? 10.742 21.469 14.992 1 96.69 377 GLY A N 1
ATOM 2899 C CA . GLY A 1 377 ? 10.633 21.859 13.594 1 96.69 377 GLY A CA 1
ATOM 2900 C C . GLY A 1 377 ? 11.789 21.359 12.742 1 96.69 377 GLY A C 1
ATOM 2901 O O . GLY A 1 377 ? 11.594 20.922 11.609 1 96.69 377 GLY A O 1
ATOM 2902 N N . GLY A 1 378 ? 12.938 21.484 13.297 1 94.38 378 GLY A N 1
ATOM 2903 C CA . GLY A 1 378 ? 14.133 21 12.625 1 94.38 378 GLY A CA 1
ATOM 2904 C C . GLY A 1 378 ? 14.711 19.75 13.266 1 94.38 378 GLY A C 1
ATOM 2905 O O . GLY A 1 378 ? 14.812 19.656 14.492 1 94.38 378 GLY A O 1
ATOM 2906 N N . PRO A 1 379 ? 15.117 18.719 12.453 1 91.31 379 PRO A N 1
ATOM 2907 C CA . PRO A 1 379 ? 15.156 18.719 10.992 1 91.31 379 PRO A CA 1
ATOM 2908 C C . PRO A 1 379 ? 13.891 18.125 10.367 1 91.31 379 PRO A C 1
ATOM 2910 O O . PRO A 1 379 ? 13.727 18.188 9.148 1 91.31 379 PRO A O 1
ATOM 2913 N N . ALA A 1 380 ? 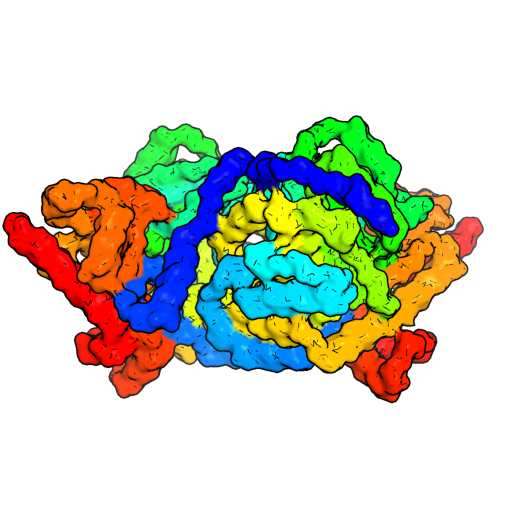13.016 17.656 11.203 1 90.12 380 ALA A N 1
ATOM 2914 C CA . ALA A 1 380 ? 11.922 16.812 10.734 1 90.12 380 ALA A CA 1
ATOM 2915 C C . ALA A 1 380 ? 11.039 17.547 9.734 1 90.12 380 ALA A C 1
ATOM 2917 O O . ALA A 1 380 ? 10.633 16.984 8.719 1 90.12 380 ALA A O 1
ATOM 2918 N N . PHE A 1 381 ? 10.766 18.812 10.023 1 96.62 381 PHE A N 1
ATOM 2919 C CA . PHE A 1 381 ? 9.898 19.609 9.156 1 96.62 381 PHE A CA 1
ATOM 2920 C C . PHE A 1 381 ? 10.727 20.578 8.312 1 96.62 381 PHE A C 1
ATOM 2922 O O . PHE A 1 381 ? 10.242 21.641 7.934 1 96.62 381 PHE A O 1
ATOM 2929 N N . MET A 1 382 ? 11.953 20.281 8.172 1 96.19 382 MET A N 1
ATOM 2930 C CA . MET A 1 382 ? 12.898 20.969 7.293 1 96.19 382 MET A CA 1
ATOM 2931 C C . MET A 1 382 ? 13.164 22.391 7.781 1 96.19 382 MET A C 1
ATOM 2933 O O . MET A 1 382 ? 13.312 23.312 6.973 1 96.19 382 MET A O 1
ATOM 2937 N N . ARG A 1 383 ? 13.031 22.594 9.062 1 97.44 383 ARG A N 1
ATOM 2938 C CA . ARG A 1 383 ? 13.461 23.859 9.672 1 97.44 383 ARG A CA 1
ATOM 2939 C C . ARG A 1 383 ? 14.891 23.75 10.188 1 97.44 383 ARG A C 1
ATOM 2941 O O . ARG A 1 383 ? 15.414 22.656 10.367 1 97.44 383 ARG A O 1
ATOM 2948 N N . PRO A 1 384 ? 15.57 24.938 10.391 1 96.81 384 PRO A N 1
ATOM 2949 C CA . PRO A 1 384 ? 16.906 24.891 10.969 1 96.81 384 PRO A CA 1
ATOM 2950 C C . PRO A 1 384 ? 16.938 24.234 12.344 1 96.81 384 PRO A C 1
ATOM 2952 O O . PRO A 1 384 ? 16.016 24.406 13.141 1 96.81 384 PRO A O 1
ATOM 2955 N N . LEU A 1 385 ? 18.031 23.625 12.656 1 96.88 385 LEU A N 1
ATOM 2956 C CA . LEU A 1 385 ? 18.188 22.891 13.914 1 96.88 385 LEU A CA 1
ATOM 2957 C C . LEU A 1 385 ? 18.094 23.828 15.109 1 96.88 385 LEU A C 1
ATOM 2959 O O . LEU A 1 385 ? 17.625 23.438 16.172 1 96.88 385 LEU A O 1
ATOM 2963 N N . THR A 1 386 ? 18.516 25.078 14.883 1 97.56 386 THR A N 1
ATOM 2964 C CA . THR A 1 386 ? 18.672 26 16 1 97.56 386 THR A CA 1
ATOM 2965 C C . THR A 1 386 ? 17.438 26.875 16.172 1 97.56 386 THR A C 1
ATOM 2967 O O . THR A 1 386 ? 17.328 27.641 17.125 1 97.56 386 THR A O 1
ATOM 2970 N N . GLU A 1 387 ? 16.531 26.719 15.156 1 97.69 387 GLU A N 1
ATOM 2971 C CA . GLU A 1 387 ? 15.281 27.469 15.289 1 97.69 387 GLU A CA 1
ATOM 2972 C C . GLU A 1 387 ? 14.328 26.797 16.266 1 97.69 387 GLU A C 1
ATOM 2974 O O . GLU A 1 387 ? 14.102 25.578 16.188 1 97.69 387 GLU A O 1
ATOM 2979 N N . PHE A 1 388 ? 13.789 27.547 17.219 1 98.25 388 PHE A N 1
ATOM 2980 C CA . PHE A 1 388 ? 12.961 26.953 18.266 1 98.25 388 PHE A CA 1
ATOM 2981 C C . PHE A 1 388 ? 11.492 26.953 17.859 1 98.25 388 PHE A C 1
ATOM 2983 O O . PHE A 1 388 ? 10.656 27.562 18.531 1 98.25 388 PHE A O 1
ATOM 2990 N N . THR A 1 389 ? 11.219 26.219 16.828 1 97.94 389 THR A N 1
ATOM 2991 C CA . THR A 1 389 ? 9.852 25.984 16.375 1 97.94 389 THR A CA 1
ATOM 2992 C C . THR A 1 389 ? 9.469 24.516 16.578 1 97.94 389 THR A C 1
ATOM 2994 O O . THR A 1 389 ? 10.32 23.625 16.453 1 97.94 389 THR A O 1
ATOM 2997 N N . VAL A 1 390 ? 8.203 24.328 16.922 1 97.56 390 VAL A N 1
ATOM 2998 C CA . VAL A 1 390 ? 7.746 22.984 17.234 1 97.56 390 VAL A CA 1
ATOM 2999 C C . VAL A 1 390 ? 6.398 22.719 16.562 1 97.56 390 VAL A C 1
ATOM 3001 O O . VAL A 1 390 ? 5.586 23.641 16.422 1 97.56 390 VAL A O 1
ATOM 3004 N N . ARG A 1 391 ? 6.191 21.516 16.031 1 97.94 391 ARG A N 1
ATOM 3005 C CA . ARG A 1 391 ? 4.828 21.094 15.727 1 97.94 391 ARG A CA 1
ATOM 3006 C C . ARG A 1 391 ? 4.137 20.547 16.969 1 97.94 391 ARG A C 1
ATOM 3008 O O . ARG A 1 391 ? 4.629 19.609 17.609 1 97.94 391 ARG A O 1
ATOM 3015 N N . LEU A 1 392 ? 3.107 21.156 17.344 1 98 392 LEU A N 1
ATOM 3016 C CA . LEU A 1 392 ? 2.268 20.719 18.453 1 98 392 LEU A CA 1
ATOM 3017 C C . LEU A 1 392 ? 0.949 20.141 17.953 1 98 392 LEU A C 1
ATOM 3019 O O . LEU A 1 392 ? 0.176 20.844 17.281 1 98 392 LEU A O 1
ATOM 3023 N N . CYS A 1 393 ? 0.702 18.859 18.172 1 97.94 393 CYS A N 1
ATOM 3024 C CA . CYS A 1 393 ? -0.534 18.188 17.797 1 97.94 393 CYS A CA 1
ATOM 3025 C C . CYS A 1 393 ? -1.52 18.156 18.953 1 97.94 393 CYS A C 1
ATOM 3027 O O . CYS A 1 393 ? -1.256 17.531 19.984 1 97.94 393 CYS A O 1
ATOM 3029 N N . PHE A 1 394 ? -2.639 18.75 18.844 1 98.25 394 PHE A N 1
ATOM 3030 C CA . PHE A 1 394 ? -3.564 18.875 19.953 1 98.25 394 PHE A CA 1
ATOM 3031 C C . PHE A 1 394 ? -4.73 17.906 19.812 1 98.25 394 PHE A C 1
ATOM 3033 O O . PHE A 1 394 ? -5.895 18.312 19.859 1 98.25 394 PHE A O 1
ATOM 3040 N N . VAL A 1 395 ? -4.352 16.609 19.766 1 97.44 395 VAL A N 1
ATOM 3041 C CA . VAL A 1 395 ? -5.359 15.602 19.453 1 97.44 395 VAL A CA 1
ATOM 3042 C C . VAL A 1 395 ? -5.461 14.586 20.578 1 97.44 395 VAL A C 1
ATOM 3044 O O . VAL A 1 395 ? -6.172 13.586 20.469 1 97.44 395 VAL A O 1
ATOM 3047 N N . ASN A 1 396 ? -4.734 14.805 21.688 1 95.44 396 ASN A N 1
ATOM 3048 C CA . ASN A 1 396 ? -4.707 13.82 22.766 1 95.44 396 ASN A CA 1
ATOM 3049 C C . ASN A 1 396 ? -5.938 13.93 23.656 1 95.44 396 ASN A C 1
ATOM 3051 O O . ASN A 1 396 ? -5.855 14.438 24.781 1 95.44 396 ASN A O 1
ATOM 3055 N N . PHE A 1 397 ? -7.051 13.438 23.266 1 96.69 397 PHE A N 1
ATOM 3056 C CA . PHE A 1 397 ? -8.289 13.336 24.031 1 96.69 397 PHE A CA 1
ATOM 3057 C C . PHE A 1 397 ? -9.219 12.297 23.406 1 96.69 397 PHE A C 1
ATOM 3059 O O . PHE A 1 397 ? -8.945 11.766 22.328 1 96.69 397 PHE A O 1
ATOM 3066 N N . ASP A 1 398 ? -10.266 11.938 24.125 1 97.38 398 ASP A N 1
ATOM 3067 C CA . ASP A 1 398 ? -11.258 10.984 23.641 1 97.38 398 ASP A CA 1
ATOM 3068 C C . ASP A 1 398 ? -12.273 11.664 22.734 1 97.38 398 ASP A C 1
ATOM 3070 O O . ASP A 1 398 ? -13.305 12.148 23.203 1 97.38 398 ASP A O 1
ATOM 3074 N N . GLY A 1 399 ? -12.031 11.562 21.422 1 98.06 399 GLY A N 1
ATOM 3075 C CA . GLY A 1 399 ? -12.898 12.219 20.453 1 98.06 399 GLY A CA 1
ATOM 3076 C C . GLY A 1 399 ? -14.312 11.68 20.453 1 98.06 399 GLY A C 1
ATOM 3077 O O . GLY A 1 399 ? -15.258 12.398 20.125 1 98.06 399 GLY A O 1
ATOM 3078 N N . GLY A 1 400 ? -14.461 10.352 20.703 1 97.94 400 GLY A N 1
ATOM 3079 C CA . GLY A 1 400 ? -15.805 9.789 20.812 1 97.94 400 GLY A CA 1
ATOM 3080 C C . GLY A 1 400 ? -16.625 10.422 21.906 1 97.94 400 GLY A C 1
ATOM 3081 O O . GLY A 1 400 ? -17.781 10.789 21.688 1 97.94 400 GLY A O 1
ATOM 3082 N N . ALA A 1 401 ? -16.047 10.578 23.078 1 98.19 401 ALA A N 1
ATOM 3083 C CA . ALA A 1 401 ? -16.734 11.219 24.203 1 98.19 401 ALA A CA 1
ATOM 3084 C C . ALA A 1 401 ? -17.016 12.688 23.906 1 98.19 401 ALA A C 1
ATOM 3086 O O . ALA A 1 401 ? -18.078 13.203 24.281 1 98.19 401 ALA A O 1
ATOM 3087 N N . ALA A 1 402 ? -16.078 13.336 23.297 1 98.5 402 ALA A N 1
ATOM 3088 C CA . ALA A 1 402 ? -16.25 14.734 22.938 1 98.5 402 ALA A CA 1
ATOM 3089 C C . ALA A 1 402 ? -17.422 14.914 21.984 1 98.5 402 ALA A C 1
ATOM 3091 O O . ALA A 1 402 ? -18.219 15.852 22.125 1 98.5 402 ALA A O 1
ATOM 3092 N N . LEU A 1 403 ? -17.531 14.055 20.984 1 98 403 LEU A N 1
ATOM 3093 C CA . LEU A 1 403 ? -18.625 14.125 20.016 1 98 403 LEU A CA 1
ATOM 3094 C C . LEU A 1 403 ? -19.969 13.914 20.719 1 98 403 LEU A C 1
ATOM 3096 O O . LEU A 1 403 ? -20.938 14.609 20.406 1 98 403 LEU A O 1
ATOM 3100 N N . GLU A 1 404 ? -19.984 12.93 21.562 1 97.44 404 GLU A N 1
ATOM 3101 C CA . GLU A 1 404 ? -21.203 12.695 22.328 1 97.44 404 GLU A CA 1
ATOM 3102 C C . GLU A 1 404 ? -21.547 13.914 23.188 1 97.44 404 GLU A C 1
ATOM 3104 O O . GLU A 1 404 ? -22.719 14.281 23.281 1 97.44 404 GLU A O 1
ATOM 3109 N N . GLY A 1 405 ? -20.516 14.484 23.828 1 97.69 405 GLY A N 1
ATOM 3110 C CA . GLY A 1 405 ? -20.734 15.703 24.594 1 97.69 405 GLY A CA 1
ATOM 3111 C C . GLY A 1 405 ? -21.25 16.844 23.766 1 97.69 405 GLY A C 1
ATOM 3112 O O . GLY A 1 405 ? -22.125 17.609 24.203 1 97.69 405 GLY A O 1
ATOM 3113 N N . TRP A 1 406 ? -20.719 16.984 22.594 1 97.94 406 TRP A N 1
ATOM 3114 C CA . TRP A 1 406 ? -21.156 18.016 21.656 1 97.94 406 TRP A CA 1
ATOM 3115 C C . TRP A 1 406 ? -22.625 17.844 21.297 1 97.94 406 TRP A C 1
ATOM 3117 O O . TRP A 1 406 ? -23.391 18.812 21.281 1 97.94 406 TRP A O 1
ATOM 3127 N N . LYS A 1 407 ? -23.031 16.609 21.016 1 96.19 407 LYS A N 1
ATOM 3128 C CA . LYS A 1 407 ? -24.422 16.328 20.688 1 96.19 407 LYS A CA 1
ATOM 3129 C C . LYS A 1 407 ? -25.344 16.625 21.875 1 96.19 407 LYS A C 1
ATOM 3131 O O . LYS A 1 407 ? -26.422 17.172 21.688 1 96.19 407 LYS A O 1
ATOM 3136 N N . LEU A 1 408 ? -24.859 16.281 23.031 1 95.5 408 LEU A N 1
ATOM 3137 C CA . LEU A 1 408 ? -25.641 16.484 24.234 1 95.5 408 LEU A CA 1
ATOM 3138 C C . LEU A 1 408 ? -25.859 17.969 24.5 1 95.5 408 LEU A C 1
ATOM 3140 O O . LEU A 1 408 ? -26.859 18.359 25.125 1 95.5 408 LEU A O 1
ATOM 3144 N N . GLN A 1 409 ? -24.969 18.734 24.031 1 94.88 409 GLN A N 1
ATOM 3145 C CA . GLN A 1 409 ? -25.078 20.188 24.234 1 94.88 409 GLN A CA 1
ATOM 3146 C C . GLN A 1 409 ? -25.844 20.844 23.094 1 94.88 409 GLN A C 1
ATOM 3148 O O . GLN A 1 409 ? -25.844 22.062 22.953 1 94.88 409 GLN A O 1
ATOM 3153 N N . GLY A 1 410 ? -26.453 20.078 22.219 1 93.12 410 GLY A N 1
ATOM 3154 C CA . GLY A 1 410 ? -27.312 20.578 21.156 1 93.12 410 GLY A CA 1
ATOM 3155 C C . GLY A 1 410 ? -26.547 20.969 19.906 1 93.12 410 GLY A C 1
ATOM 3156 O O . GLY A 1 410 ? -26.953 21.891 19.188 1 93.12 410 GLY A O 1
ATOM 3157 N N . CYS A 1 411 ? -25.328 20.406 19.781 1 92.44 411 CYS A N 1
ATOM 3158 C CA . CYS A 1 411 ? -24.547 20.609 18.578 1 92.44 411 CYS A CA 1
ATOM 3159 C C . CYS A 1 411 ? -24.234 22.094 18.359 1 92.44 411 CYS A C 1
ATOM 3161 O O . CYS A 1 411 ? -24.422 22.609 17.266 1 92.44 411 CYS A O 1
ATOM 3163 N N . LYS A 1 412 ? -23.812 22.703 19.453 1 88.56 412 LYS A N 1
ATOM 3164 C CA . LYS A 1 412 ? -23.516 24.141 19.406 1 88.56 412 LYS A CA 1
ATOM 3165 C C . LYS A 1 412 ? -22.297 24.422 18.547 1 88.56 412 LYS A C 1
ATOM 3167 O O . LYS A 1 412 ? -21.344 23.641 18.516 1 88.56 412 LYS A O 1
ATOM 3172 N N . GLU A 1 413 ? -22.328 25.516 17.938 1 87.81 413 GLU A N 1
ATOM 3173 C CA . GLU A 1 413 ? -21.219 25.906 17.078 1 87.81 413 GLU A CA 1
ATOM 3174 C C . GLU A 1 413 ? -20.031 26.422 17.891 1 87.81 413 GLU A C 1
ATOM 3176 O O . GLU A 1 413 ? -18.875 26.281 17.469 1 87.81 413 GLU A O 1
ATOM 3181 N N . LYS A 1 414 ? -20.375 27.016 19.031 1 91.19 414 LYS A N 1
ATOM 3182 C CA . LYS A 1 414 ? -19.328 27.531 19.906 1 91.19 414 LYS A CA 1
ATOM 3183 C C . LYS A 1 414 ? -19.25 26.719 21.203 1 91.19 414 LYS A C 1
ATOM 3185 O O . LYS A 1 414 ? -20.266 26.469 21.859 1 91.19 414 LYS A O 1
ATOM 3190 N N . LEU A 1 415 ? -18.047 26.266 21.422 1 95.56 415 LEU A N 1
ATOM 3191 C CA . LEU A 1 415 ? -17.797 25.5 22.625 1 95.56 415 LEU A CA 1
ATOM 3192 C C . LEU A 1 415 ? -16.953 26.281 23.609 1 95.56 415 LEU A C 1
ATOM 3194 O O . LEU A 1 415 ? -16.031 27 23.219 1 95.56 415 LEU A O 1
ATOM 3198 N N . ASP A 1 416 ? -17.266 26.203 24.906 1 94.5 416 ASP A N 1
ATOM 3199 C CA . ASP A 1 416 ? -16.594 27.031 25.906 1 94.5 416 ASP A CA 1
ATOM 3200 C C . ASP A 1 416 ? -15.531 26.234 26.656 1 94.5 416 ASP A C 1
ATOM 3202 O O . ASP A 1 416 ? -15.242 25.078 26.297 1 94.5 416 ASP A O 1
ATOM 3206 N N . GLN A 1 417 ? -15.016 26.891 27.594 1 97 417 GLN A N 1
ATOM 3207 C CA . GLN A 1 417 ? -13.906 26.312 28.344 1 97 417 GLN A CA 1
ATOM 3208 C C . GLN A 1 417 ? -14.367 25.094 29.156 1 97 417 GLN A C 1
ATOM 3210 O O . GLN A 1 417 ? -13.609 24.141 29.328 1 97 417 GLN A O 1
ATOM 3215 N N . ASP A 1 418 ? -15.539 25.062 29.625 1 97.06 418 ASP A N 1
ATOM 3216 C CA . ASP A 1 418 ? -16.062 23.938 30.391 1 97.06 418 ASP A CA 1
ATOM 3217 C C . ASP A 1 418 ? -16.078 22.656 29.562 1 97.06 418 ASP A C 1
ATOM 3219 O O . ASP A 1 418 ? -15.773 21.578 30.062 1 97.06 418 ASP A O 1
ATOM 3223 N N . PHE A 1 419 ? -16.5 22.844 28.344 1 98 419 PHE A N 1
ATOM 3224 C CA . PHE A 1 419 ? -16.5 21.719 27.438 1 98 419 PHE A CA 1
ATOM 3225 C C . PHE A 1 419 ? -15.094 21.156 27.281 1 98 419 PHE A C 1
ATOM 3227 O O . PHE A 1 419 ? -14.898 19.938 27.344 1 98 419 PHE A O 1
ATOM 3234 N N . LEU A 1 420 ? -14.133 22 27.031 1 98.44 420 LEU A N 1
ATOM 3235 C CA . LEU A 1 420 ? -12.758 21.578 26.797 1 98.44 420 LEU A CA 1
ATOM 3236 C C . LEU A 1 420 ? -12.188 20.906 28.047 1 98.44 420 LEU A C 1
ATOM 3238 O O . LEU A 1 420 ? -11.492 19.891 27.938 1 98.44 420 LEU A O 1
ATOM 3242 N N . ASP A 1 421 ? -12.484 21.469 29.234 1 98.31 421 ASP A N 1
ATOM 3243 C CA . ASP A 1 421 ? -12 20.906 30.484 1 98.31 421 ASP A CA 1
ATOM 3244 C C . ASP A 1 421 ? -12.547 19.5 30.703 1 98.31 421 ASP A C 1
ATOM 3246 O O . ASP A 1 421 ? -11.867 18.641 31.266 1 98.31 421 ASP A O 1
ATOM 3250 N N . LYS A 1 422 ? -13.711 19.344 30.219 1 97.94 422 LYS A N 1
ATOM 3251 C CA . LYS A 1 422 ? -14.383 18.078 30.469 1 97.94 422 LYS A CA 1
ATOM 3252 C C . LYS A 1 422 ? -13.977 17.016 29.453 1 97.94 422 LYS A C 1
ATOM 3254 O O . LYS A 1 422 ? -13.727 15.867 29.797 1 97.94 422 LYS A O 1
ATOM 3259 N N . TYR A 1 423 ? -13.898 17.406 28.188 1 98.12 423 TYR A N 1
ATOM 3260 C CA . TYR A 1 423 ? -13.797 16.391 27.141 1 98.12 423 TYR A CA 1
ATOM 3261 C C . TYR A 1 423 ? -12.422 16.422 26.484 1 98.12 423 TYR A C 1
ATOM 3263 O O . 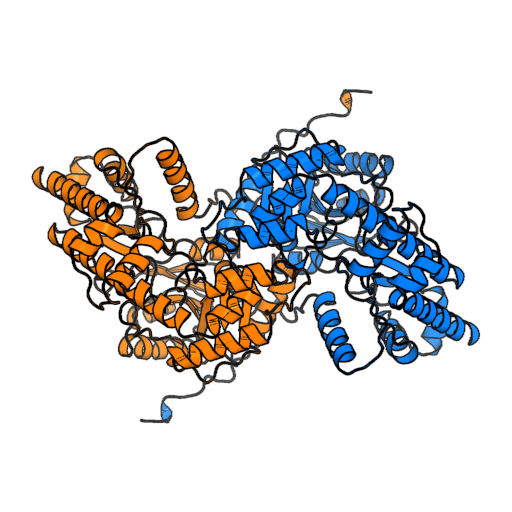TYR A 1 423 ? -12.039 15.477 25.797 1 98.12 423 TYR A O 1
ATOM 3271 N N . CYS A 1 424 ? -11.648 17.453 26.688 1 98.31 424 CYS A N 1
ATOM 3272 C CA . CYS A 1 424 ? -10.328 17.578 26.078 1 98.31 424 CYS A CA 1
ATOM 3273 C C . CYS A 1 424 ? -9.273 17.875 27.141 1 98.31 424 CYS A C 1
ATOM 3275 O O . CYS A 1 424 ? -8.297 18.578 26.875 1 98.31 424 CYS A O 1
ATOM 3277 N N . SER A 1 425 ? -9.406 17.359 28.281 1 97.44 425 SER A N 1
ATOM 3278 C CA . SER A 1 425 ? -8.648 17.688 29.484 1 97.44 425 SER A CA 1
ATOM 3279 C C . SER A 1 425 ? -7.152 17.438 29.281 1 97.44 425 SER A C 1
ATOM 3281 O O . SER A 1 425 ? -6.324 18.266 29.672 1 97.44 425 SER A O 1
ATOM 3283 N N . PRO A 1 426 ? -6.773 16.297 28.688 1 96.44 426 PRO A N 1
ATOM 3284 C CA . PRO A 1 426 ? -5.332 16.094 28.531 1 96.44 426 PRO A CA 1
ATOM 3285 C C . PRO A 1 426 ? -4.668 17.172 27.688 1 96.44 426 PRO A C 1
ATOM 3287 O O . PRO A 1 426 ? -3.527 17.562 27.969 1 96.44 426 PRO A O 1
ATOM 3290 N N . VAL A 1 427 ? -5.352 17.641 26.688 1 98.12 427 VAL A N 1
ATOM 3291 C CA . VAL A 1 427 ? -4.816 18.719 25.859 1 98.12 427 VAL A CA 1
ATOM 3292 C C . VAL A 1 427 ? -4.738 20.016 26.672 1 98.12 427 VAL A C 1
ATOM 3294 O O . VAL A 1 427 ? -3.723 20.703 26.641 1 98.12 427 VAL A O 1
ATOM 3297 N N . VAL A 1 428 ? -5.812 20.297 27.422 1 98.44 428 VAL A N 1
ATOM 3298 C CA . VAL A 1 428 ? -5.879 21.516 28.234 1 98.44 428 VAL A CA 1
ATOM 3299 C C . VAL A 1 428 ? -4.742 21.516 29.25 1 98.44 428 VAL A C 1
ATOM 3301 O O . VAL A 1 428 ? -4.004 22.5 29.375 1 98.44 428 VAL A O 1
ATOM 3304 N N . GLN A 1 429 ? -4.594 20.406 29.906 1 98.12 429 GLN A N 1
ATOM 3305 C CA . GLN A 1 429 ? -3.562 20.297 30.938 1 98.12 429 GLN A CA 1
ATOM 3306 C C . GLN A 1 429 ? -2.166 20.375 30.328 1 98.12 429 GLN A C 1
ATOM 3308 O O . GLN A 1 429 ? -1.262 20.969 30.906 1 98.12 429 GLN A O 1
ATOM 3313 N N . GLY A 1 430 ? -2.014 19.75 29.188 1 98.38 430 GLY A N 1
ATOM 3314 C CA . GLY A 1 430 ? -0.727 19.812 28.516 1 98.38 430 GLY A CA 1
ATOM 3315 C C . GLY A 1 430 ? -0.333 21.203 28.078 1 98.38 430 GLY A C 1
ATOM 3316 O O . GLY A 1 430 ? 0.825 21.609 28.234 1 98.38 430 GLY A O 1
ATOM 3317 N N . ILE A 1 431 ? -1.241 21.922 27.562 1 98.62 431 ILE A N 1
ATOM 3318 C CA . ILE A 1 431 ? -0.98 23.297 27.141 1 98.62 431 ILE A CA 1
ATOM 3319 C C . ILE A 1 431 ? -0.64 24.156 28.344 1 98.62 431 ILE A C 1
ATOM 3321 O O . ILE A 1 431 ? 0.282 24.969 28.297 1 98.62 431 ILE A O 1
ATOM 3325 N N . LYS A 1 432 ? -1.373 23.969 29.422 1 98.31 432 LYS A N 1
ATOM 3326 C CA . LYS A 1 432 ? -1.081 24.703 30.656 1 98.31 432 LYS A CA 1
ATOM 3327 C C . LYS A 1 432 ? 0.308 24.359 31.172 1 98.31 432 LYS A C 1
ATOM 3329 O O . LYS A 1 432 ? 0.992 25.219 31.75 1 98.31 432 LYS A O 1
ATOM 3334 N N . ALA A 1 433 ? 0.652 23.125 31.016 1 98.38 433 ALA A N 1
ATOM 3335 C CA . ALA A 1 433 ? 1.994 22.703 31.406 1 98.38 433 ALA A CA 1
ATOM 3336 C C . ALA A 1 433 ? 3.059 23.422 30.594 1 98.38 433 ALA A C 1
ATOM 3338 O O . ALA A 1 433 ? 4.102 23.812 31.125 1 98.38 433 ALA A O 1
ATOM 3339 N N . ILE A 1 434 ? 2.867 23.562 29.328 1 98.62 434 ILE A N 1
ATOM 3340 C CA . ILE A 1 434 ? 3.793 24.281 28.469 1 98.62 434 ILE A CA 1
ATOM 3341 C C . ILE A 1 434 ? 3.887 25.734 28.922 1 98.62 434 ILE A C 1
ATOM 3343 O O . ILE A 1 434 ? 4.984 26.281 29.062 1 98.62 434 ILE A O 1
ATOM 3347 N N . VAL A 1 435 ? 2.732 26.359 29.172 1 98.5 435 VAL A N 1
ATOM 3348 C CA . VAL A 1 435 ? 2.682 27.75 29.594 1 98.5 435 VAL A CA 1
ATOM 3349 C C . VAL A 1 435 ? 3.457 27.922 30.891 1 98.5 435 VAL A C 1
ATOM 3351 O O . VAL A 1 435 ? 4.266 28.844 31.031 1 98.5 435 VAL A O 1
ATOM 3354 N N . SER A 1 436 ? 3.182 27.016 31.797 1 98.12 436 SER A N 1
ATOM 3355 C CA . SER A 1 436 ? 3.871 27.047 33.094 1 98.12 436 SER A CA 1
ATOM 3356 C C . SER A 1 436 ? 5.379 26.938 32.906 1 98.12 436 SER A C 1
ATOM 3358 O O . SER A 1 436 ? 6.148 27.625 33.594 1 98.12 436 SER A O 1
ATOM 3360 N N . TRP A 1 437 ? 5.793 26.047 32.094 1 98.19 437 TRP A N 1
ATOM 3361 C CA . TRP A 1 437 ? 7.211 25.844 31.812 1 98.19 437 TRP A CA 1
ATOM 3362 C C . TRP A 1 437 ? 7.836 27.094 31.203 1 98.19 437 TRP A C 1
ATOM 3364 O O . TRP A 1 437 ? 8.938 27.5 31.594 1 98.19 437 TRP A O 1
ATOM 3374 N N . VAL A 1 438 ? 7.195 27.703 30.281 1 98.12 438 VAL A N 1
ATOM 3375 C CA . VAL A 1 438 ? 7.676 28.906 29.609 1 98.12 438 VAL A CA 1
ATOM 3376 C C . VAL A 1 438 ? 7.797 30.047 30.609 1 98.12 438 VAL A C 1
ATOM 3378 O O . VAL A 1 438 ? 8.812 30.75 30.656 1 98.12 438 VAL A O 1
ATOM 3381 N N . GLU A 1 439 ? 6.781 30.203 31.422 1 97.62 439 GLU A N 1
ATOM 3382 C CA . GLU A 1 439 ? 6.789 31.281 32.438 1 97.62 439 GLU A CA 1
ATOM 3383 C C . GLU A 1 439 ? 7.93 31.094 33.438 1 97.62 439 GLU A C 1
ATOM 3385 O O . GLU A 1 439 ? 8.57 32.062 33.844 1 97.62 439 GLU A O 1
ATOM 3390 N N . LYS A 1 440 ? 8.133 29.859 33.719 1 96.81 440 LYS A N 1
ATOM 3391 C CA . LYS A 1 440 ? 9.242 29.562 34.625 1 96.81 440 LYS A CA 1
ATOM 3392 C C . LYS A 1 440 ? 10.578 29.922 34 1 96.81 440 LYS A C 1
ATOM 3394 O O . LYS A 1 440 ? 11.469 30.438 34.656 1 96.81 440 LYS A O 1
ATOM 3399 N N . GLN A 1 441 ? 10.75 29.578 32.719 1 95.88 441 GLN A N 1
ATOM 3400 C CA . GLN A 1 441 ? 11.984 29.922 32 1 95.88 441 GLN A CA 1
ATOM 3401 C C . GLN A 1 441 ? 12.188 31.422 31.938 1 95.88 441 GLN A C 1
ATOM 3403 O O . GLN A 1 441 ? 13.297 31.922 32.125 1 95.88 441 GLN A O 1
ATOM 3408 N N . LEU A 1 442 ? 11.172 32.156 31.688 1 94.12 442 LEU A N 1
ATOM 3409 C CA . LEU A 1 442 ? 11.258 33.594 31.5 1 94.12 442 LEU A CA 1
ATOM 3410 C C . LEU A 1 442 ? 11.508 34.312 32.812 1 94.12 442 LEU A C 1
ATOM 3412 O O . LEU A 1 442 ? 12.07 35.406 32.844 1 94.12 442 LEU A O 1
ATOM 3416 N N . ALA A 1 443 ? 11.07 33.719 33.906 1 91.88 443 ALA A N 1
ATOM 3417 C CA . ALA A 1 443 ? 11.289 34.281 35.219 1 91.88 443 ALA A CA 1
ATOM 3418 C C . ALA A 1 443 ? 12.758 34.188 35.625 1 91.88 443 ALA A C 1
ATOM 3420 O O . ALA A 1 443 ? 13.211 34.938 36.5 1 91.88 443 ALA A O 1
ATOM 3421 N N . GLU A 1 444 ? 13.422 33.344 35.094 1 85.5 444 GLU A N 1
ATOM 3422 C CA . GLU A 1 444 ? 14.844 33.156 35.375 1 85.5 444 GLU A CA 1
ATOM 3423 C C . GLU A 1 444 ? 15.688 34.188 34.625 1 85.5 444 GLU A C 1
ATOM 3425 O O . GLU A 1 444 ? 16.891 34.312 34.875 1 85.5 444 GLU A O 1
ATOM 3430 N N . LEU A 1 445 ? 15.195 34.969 33.688 1 74 445 LEU A N 1
ATOM 3431 C CA . LEU A 1 445 ? 15.898 36.031 33 1 74 445 LEU A CA 1
ATOM 3432 C C . LEU A 1 445 ? 15.977 37.281 33.875 1 74 445 LEU A C 1
ATOM 3434 O O . LEU A 1 445 ? 14.992 37.656 34.531 1 74 445 LEU A O 1
ATOM 3438 N N . MET B 1 1 ? -15.859 39.5 -16.266 1 27.7 1 MET B N 1
ATOM 3439 C CA . MET B 1 1 ? -14.781 38.594 -15.836 1 27.7 1 MET B CA 1
ATOM 3440 C C . MET B 1 1 ? -13.953 38.125 -17.016 1 27.7 1 MET B C 1
ATOM 3442 O O . MET B 1 1 ? -14.484 37.5 -17.938 1 27.7 1 MET B O 1
ATOM 3446 N N . ASP B 1 2 ? -12.875 38.781 -17.344 1 29.73 2 ASP B N 1
ATOM 3447 C CA . ASP B 1 2 ? -12.156 38.781 -18.609 1 29.73 2 ASP B CA 1
ATOM 3448 C C . ASP B 1 2 ? -11.633 37.406 -18.969 1 29.73 2 ASP B C 1
ATOM 3450 O O . ASP B 1 2 ? -10.992 36.75 -18.141 1 29.73 2 ASP B O 1
ATOM 3454 N N . SER B 1 3 ? -12.156 36.688 -19.875 1 36.06 3 SER B N 1
ATOM 3455 C CA . SER B 1 3 ? -12.047 35.438 -20.609 1 36.06 3 SER B CA 1
ATOM 3456 C C . SER B 1 3 ? -10.617 35.156 -21.047 1 36.06 3 SER B C 1
ATOM 3458 O O . SER B 1 3 ? -10.328 34.125 -21.641 1 36.06 3 SER B O 1
ATOM 3460 N N . SER B 1 4 ? -9.844 36.219 -21.172 1 33.47 4 SER B N 1
ATOM 3461 C CA . SER B 1 4 ? -8.531 36.188 -21.812 1 33.47 4 SER B CA 1
ATOM 3462 C C . SER B 1 4 ? -7.52 35.438 -20.938 1 33.47 4 SER B C 1
ATOM 3464 O O . SER B 1 4 ? -6.355 35.281 -21.328 1 33.47 4 SER B O 1
ATOM 3466 N N . LEU B 1 5 ? -7.656 35.594 -19.641 1 40.31 5 LEU B N 1
ATOM 3467 C CA . LEU B 1 5 ? -6.668 35.062 -18.719 1 40.31 5 LEU B CA 1
ATOM 3468 C C . LEU B 1 5 ? -6.578 33.531 -18.828 1 40.31 5 LEU B C 1
ATOM 3470 O O . LEU B 1 5 ? -5.848 32.906 -18.078 1 40.31 5 LEU B O 1
ATOM 3474 N N . LEU B 1 6 ? -7.637 32.969 -19.438 1 41.44 6 LEU B N 1
ATOM 3475 C CA . LEU B 1 6 ? -7.621 31.5 -19.516 1 41.44 6 LEU B CA 1
ATOM 3476 C C . LEU B 1 6 ? -6.785 31.031 -20.703 1 41.44 6 LEU B C 1
ATOM 3478 O O . LEU B 1 6 ? -7.328 30.75 -21.781 1 41.44 6 LEU B O 1
ATOM 3482 N N . ASN B 1 7 ? -5.668 31.656 -20.969 1 36.38 7 ASN B N 1
ATOM 3483 C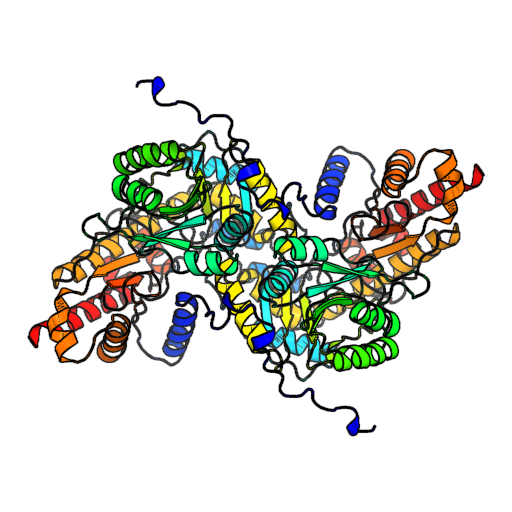 CA . ASN B 1 7 ? -4.922 31 -22.047 1 36.38 7 ASN B CA 1
ATOM 3484 C C . ASN B 1 7 ? -4.688 29.531 -21.734 1 36.38 7 ASN B C 1
ATOM 3486 O O . ASN B 1 7 ? -4.031 29.188 -20.75 1 36.38 7 ASN B O 1
ATOM 3490 N N . PRO B 1 8 ? -5.395 28.672 -22.422 1 41.47 8 PRO B N 1
ATOM 3491 C CA . PRO B 1 8 ? -5.188 27.25 -22.172 1 41.47 8 PRO B CA 1
ATOM 3492 C C . PRO B 1 8 ? -3.727 26.828 -22.328 1 41.47 8 PRO B C 1
ATOM 3494 O O . PRO B 1 8 ? -2.98 27.453 -23.094 1 41.47 8 PRO B O 1
ATOM 3497 N N . ARG B 1 9 ? -3.186 26.281 -21.391 1 47.81 9 ARG B N 1
ATOM 3498 C CA . ARG B 1 9 ? -1.868 25.672 -21.531 1 47.81 9 ARG B CA 1
ATOM 3499 C C . ARG B 1 9 ? -1.709 25.047 -22.922 1 47.81 9 ARG B C 1
ATOM 3501 O O . ARG B 1 9 ? -2.605 24.344 -23.406 1 47.81 9 ARG B O 1
ATOM 3508 N N . PRO B 1 10 ? -0.745 25.391 -23.719 1 42.75 10 PRO B N 1
ATOM 3509 C CA . PRO B 1 10 ? -0.542 24.547 -24.906 1 42.75 10 PRO B CA 1
ATOM 3510 C C . PRO B 1 10 ? -0.643 23.062 -24.609 1 42.75 10 PRO B C 1
ATOM 3512 O O . PRO B 1 10 ? -0.39 22.641 -23.484 1 42.75 10 PRO B O 1
ATOM 3515 N N . THR B 1 11 ? -1.321 22.219 -25.422 1 48.47 11 THR B N 1
ATOM 3516 C CA . THR B 1 11 ? -1.483 20.781 -25.344 1 48.47 11 THR B CA 1
ATOM 3517 C C . THR B 1 11 ? -0.169 20.109 -24.953 1 48.47 11 THR B C 1
ATOM 3519 O O . THR B 1 11 ? 0.688 19.875 -25.812 1 48.47 11 THR B O 1
ATOM 3522 N N . VAL B 1 12 ? 0.511 20.562 -23.859 1 53.09 12 VAL B N 1
ATOM 3523 C CA . VAL B 1 12 ? 1.765 19.938 -23.453 1 53.09 12 VAL B CA 1
ATOM 3524 C C . VAL B 1 12 ? 1.596 18.422 -23.422 1 53.09 12 VAL B C 1
ATOM 3526 O O . VAL B 1 12 ? 0.603 17.906 -22.906 1 53.09 12 VAL B O 1
ATOM 3529 N N . ASP B 1 13 ? 2.273 17.656 -24.297 1 72.75 13 ASP B N 1
ATOM 3530 C CA . ASP B 1 13 ? 2.512 16.219 -24.266 1 72.75 13 ASP B CA 1
ATOM 3531 C C . ASP B 1 13 ? 2.957 15.766 -22.875 1 72.75 13 ASP B C 1
ATOM 3533 O O . ASP B 1 13 ? 4.117 15.953 -22.5 1 72.75 13 ASP B O 1
ATOM 3537 N N . ASP B 1 14 ? 1.999 15.336 -21.984 1 81.56 14 ASP B N 1
ATOM 3538 C CA . ASP B 1 14 ? 2.336 15.109 -20.594 1 81.56 14 ASP B CA 1
ATOM 3539 C C . ASP B 1 14 ? 3.236 13.891 -20.422 1 81.56 14 ASP B C 1
ATOM 3541 O O . ASP B 1 14 ? 3.611 13.531 -19.312 1 81.56 14 ASP B O 1
ATOM 3545 N N . SER B 1 15 ? 3.615 13.297 -21.609 1 87.06 15 SER B N 1
ATOM 3546 C CA . SER B 1 15 ? 4.551 12.18 -21.562 1 87.06 15 SER B CA 1
ATOM 3547 C C . SER B 1 15 ? 5.934 12.633 -21.125 1 87.06 15 SER B C 1
ATOM 3549 O O . SER B 1 15 ? 6.727 11.828 -20.625 1 87.06 15 SER B O 1
ATOM 3551 N N . SER B 1 16 ? 6.176 13.891 -21.344 1 91.69 16 SER B N 1
ATOM 3552 C CA . SER B 1 16 ? 7.48 14.406 -20.953 1 91.69 16 SER B CA 1
ATOM 3553 C C . SER B 1 16 ? 7.652 14.375 -19.438 1 91.69 16 SER B C 1
ATOM 3555 O O . SER B 1 16 ? 8.773 14.453 -18.922 1 91.69 16 SER B O 1
ATOM 3557 N N . PHE B 1 17 ? 6.535 14.281 -18.703 1 94.75 17 PHE B N 1
ATOM 3558 C CA . PHE B 1 17 ? 6.578 14.273 -17.25 1 94.75 17 PHE B CA 1
ATOM 3559 C C . PHE B 1 17 ? 6.836 12.867 -16.719 1 94.75 17 PHE B C 1
ATOM 3561 O O . PHE B 1 17 ? 6.988 12.672 -15.508 1 94.75 17 PHE B O 1
ATOM 3568 N N . ILE B 1 18 ? 6.988 11.914 -17.578 1 96.06 18 ILE B N 1
ATOM 3569 C CA . ILE B 1 18 ? 7.168 10.523 -17.188 1 96.06 18 ILE B CA 1
ATOM 3570 C C . ILE B 1 18 ? 8.602 10.086 -17.484 1 96.06 18 ILE B C 1
ATOM 3572 O O . ILE B 1 18 ? 9.148 10.398 -18.547 1 96.06 18 ILE B O 1
ATOM 3576 N N . LEU B 1 19 ? 9.242 9.406 -16.547 1 95.62 19 LEU B N 1
ATOM 3577 C CA . LEU B 1 19 ? 10.578 8.859 -16.781 1 95.62 19 LEU B CA 1
ATOM 3578 C C . LEU B 1 19 ? 10.625 8.078 -18.094 1 95.62 19 LEU B C 1
ATOM 3580 O O . LEU B 1 19 ? 9.734 7.266 -18.359 1 95.62 19 LEU B O 1
ATOM 3584 N N . PRO B 1 20 ? 11.641 8.281 -18.844 1 93.44 20 PRO B N 1
ATOM 3585 C CA . PRO B 1 20 ? 11.719 7.625 -20.156 1 93.44 20 PRO B CA 1
ATOM 3586 C C . PRO B 1 20 ? 11.602 6.105 -20.062 1 93.44 20 PRO B C 1
ATOM 3588 O O . PRO B 1 20 ? 10.914 5.488 -20.875 1 93.44 20 PRO B O 1
ATOM 3591 N N . ARG B 1 21 ? 12.164 5.445 -19.078 1 90.69 21 ARG B N 1
ATOM 3592 C CA . ARG B 1 21 ? 12.156 3.994 -18.938 1 90.69 21 ARG B CA 1
ATOM 3593 C C . ARG B 1 21 ? 10.758 3.475 -18.641 1 90.69 21 ARG B C 1
ATOM 3595 O O . ARG B 1 21 ? 10.5 2.271 -18.719 1 90.69 21 ARG B O 1
ATOM 3602 N N . LEU B 1 22 ? 9.844 4.379 -18.328 1 93.44 22 LEU B N 1
ATOM 3603 C CA . LEU B 1 22 ? 8.5 3.967 -17.938 1 93.44 22 LEU B CA 1
ATOM 3604 C C . LEU B 1 22 ? 7.477 4.363 -19 1 93.44 22 LEU B C 1
ATOM 3606 O O . LEU B 1 22 ? 6.277 4.129 -18.828 1 93.44 22 LEU B O 1
ATOM 3610 N N . GLN B 1 23 ? 8.008 5.035 -20.016 1 87.56 23 GLN B N 1
ATOM 3611 C CA . GLN B 1 23 ? 7.113 5.398 -21.109 1 87.56 23 GLN B CA 1
ATOM 3612 C C . GLN B 1 23 ? 6.559 4.156 -21.797 1 87.56 23 GLN B C 1
ATOM 3614 O O . GLN B 1 23 ? 7.305 3.23 -22.125 1 87.56 23 GLN B O 1
ATOM 3619 N N . GLY B 1 24 ? 5.332 4.023 -21.906 1 78.38 24 GLY B N 1
ATOM 3620 C CA . GLY B 1 24 ? 4.691 2.875 -22.516 1 78.38 24 GLY B CA 1
ATOM 3621 C C . GLY B 1 24 ? 4.434 1.738 -21.547 1 78.38 24 GLY B C 1
ATOM 3622 O O . GLY B 1 24 ? 4.074 0.634 -21.969 1 78.38 24 GLY B O 1
ATOM 3623 N N . SER B 1 25 ? 4.762 2.021 -20.312 1 80.62 25 SER B N 1
ATOM 3624 C CA . SER B 1 25 ? 4.477 1.001 -19.312 1 80.62 25 SER B CA 1
ATOM 3625 C C . SER B 1 25 ? 2.988 0.677 -19.25 1 80.62 25 SER B C 1
ATOM 3627 O O . SER B 1 25 ? 2.148 1.564 -19.422 1 80.62 25 SER B O 1
ATOM 3629 N N . CYS B 1 26 ? 2.676 -0.558 -19.141 1 79.06 26 CYS B N 1
ATOM 3630 C CA . CYS B 1 26 ? 1.296 -1.029 -19.078 1 79.06 26 CYS B CA 1
ATOM 3631 C C . CYS B 1 26 ? 1.006 -1.675 -17.734 1 79.06 26 CYS B C 1
ATOM 3633 O O . CYS B 1 26 ? 1.916 -2.182 -17.062 1 79.06 26 CYS B O 1
ATOM 3635 N N . LYS B 1 27 ? -0.23 -1.578 -17.453 1 80.88 27 LYS B N 1
ATOM 3636 C CA . LYS B 1 27 ? -0.706 -2.303 -16.281 1 80.88 27 LYS B CA 1
ATOM 3637 C C . LYS B 1 27 ? -0.372 -3.789 -16.375 1 80.88 27 LYS B C 1
ATOM 3639 O O . LYS B 1 27 ? -0.121 -4.301 -17.469 1 80.88 27 LYS B O 1
ATOM 3644 N N . ALA B 1 28 ? -0.254 -4.395 -15.195 1 80.88 28 ALA B N 1
ATOM 3645 C CA . ALA B 1 28 ? -0.089 -5.844 -15.195 1 80.88 28 ALA B CA 1
ATOM 3646 C C . ALA B 1 28 ? -1.143 -6.52 -16.062 1 80.88 28 ALA B C 1
ATOM 3648 O O . ALA B 1 28 ? -2.344 -6.34 -15.852 1 80.88 28 ALA B O 1
ATOM 3649 N N . SER B 1 29 ? -0.727 -7.238 -17.016 1 78.38 29 SER B N 1
ATOM 3650 C CA . SER B 1 29 ? -1.552 -7.789 -18.078 1 78.38 29 SER B CA 1
ATOM 3651 C C . SER B 1 29 ? -2.656 -8.68 -17.516 1 78.38 29 SER B C 1
ATOM 3653 O O . SER B 1 29 ? -3.773 -8.695 -18.047 1 78.38 29 SER B O 1
ATOM 3655 N N . ASN B 1 30 ? -2.373 -9.32 -16.453 1 81.25 30 ASN B N 1
ATOM 3656 C CA . ASN B 1 30 ? -3.373 -10.219 -15.898 1 81.25 30 ASN B CA 1
ATOM 3657 C C . ASN B 1 30 ? -4.559 -9.453 -15.32 1 81.25 30 ASN B C 1
ATOM 3659 O O . ASN B 1 30 ? -5.711 -9.867 -15.492 1 81.25 30 ASN B O 1
ATOM 3663 N N . MET B 1 31 ? -4.277 -8.391 -14.711 1 76.81 31 MET B N 1
ATOM 3664 C CA . MET B 1 31 ? -5.348 -7.562 -14.164 1 76.81 31 MET B CA 1
ATOM 3665 C C . MET B 1 31 ? -6.184 -6.941 -15.273 1 76.81 31 MET B C 1
ATOM 3667 O O . MET B 1 31 ? -7.41 -6.914 -15.195 1 76.81 31 MET B O 1
ATOM 3671 N N . ALA B 1 32 ? -5.555 -6.512 -16.297 1 77 32 ALA B N 1
ATOM 3672 C CA . ALA B 1 32 ? -6.23 -5.906 -17.438 1 77 32 ALA B CA 1
ATOM 3673 C C . ALA B 1 32 ? -7.098 -6.93 -18.172 1 77 32 ALA B C 1
ATOM 3675 O O . ALA B 1 32 ? -8.25 -6.645 -18.516 1 77 32 ALA B O 1
ATOM 3676 N N . LEU B 1 33 ? -6.535 -8.078 -18.312 1 79.75 33 LEU B N 1
ATOM 3677 C CA . LEU B 1 33 ? -7.273 -9.148 -18.969 1 79.75 33 LEU B CA 1
ATOM 3678 C C . LEU B 1 33 ? -8.5 -9.547 -18.156 1 79.75 33 LEU B C 1
ATOM 3680 O O . LEU B 1 33 ? -9.586 -9.727 -18.703 1 79.75 33 LEU B O 1
ATOM 3684 N N . ASN B 1 34 ? -8.281 -9.664 -16.906 1 82.38 34 ASN B N 1
ATOM 3685 C CA . ASN B 1 34 ? -9.383 -10.023 -16.031 1 82.38 34 ASN B CA 1
ATOM 3686 C C . ASN B 1 34 ? -10.531 -9.023 -16.125 1 82.38 34 ASN B C 1
ATOM 3688 O O . ASN B 1 34 ? -11.695 -9.406 -16.203 1 82.38 34 ASN B O 1
ATOM 3692 N N . GLU B 1 35 ? -10.18 -7.793 -16.109 1 79.44 35 GLU B N 1
ATOM 3693 C CA . GLU B 1 35 ? -11.18 -6.734 -16.203 1 79.44 35 GLU B CA 1
ATOM 3694 C C . GLU B 1 35 ? -11.953 -6.816 -17.516 1 79.44 35 GLU B C 1
ATOM 3696 O O . GLU B 1 35 ? -13.18 -6.68 -17.531 1 79.44 35 GLU B O 1
ATOM 3701 N N . GLN B 1 36 ? -11.297 -7.059 -18.562 1 82.75 36 GLN B N 1
ATOM 3702 C CA . GLN B 1 36 ? -11.906 -7.164 -19.891 1 82.75 36 GLN B CA 1
ATOM 3703 C C . GLN B 1 36 ? -12.844 -8.367 -19.953 1 82.75 36 GLN B C 1
ATOM 3705 O O . GLN B 1 36 ? -13.977 -8.25 -20.453 1 82.75 36 GLN B O 1
ATOM 3710 N N . ILE B 1 37 ? -12.391 -9.492 -19.5 1 86.94 37 ILE B N 1
ATOM 3711 C CA . ILE B 1 37 ? -13.156 -10.727 -19.578 1 86.94 37 ILE B CA 1
ATOM 3712 C C . ILE B 1 37 ? -14.406 -10.625 -18.703 1 86.94 37 ILE B C 1
ATOM 3714 O O . ILE B 1 37 ? -15.492 -11.055 -19.094 1 86.94 37 ILE B O 1
ATOM 3718 N N . ARG B 1 38 ? -14.203 -10.031 -17.562 1 83.31 38 ARG B N 1
ATOM 3719 C CA . ARG B 1 38 ? -15.344 -9.844 -16.672 1 83.31 38 ARG B CA 1
ATOM 3720 C C . ARG B 1 38 ? -16.406 -8.961 -17.312 1 83.31 38 ARG B C 1
ATOM 3722 O O . ARG B 1 38 ? -17.594 -9.172 -17.109 1 83.31 38 ARG B O 1
ATOM 3729 N N . GLN B 1 39 ? -16 -7.996 -18.016 1 83.12 39 GLN B N 1
ATOM 3730 C CA . GLN B 1 39 ? -16.938 -7.129 -18.719 1 83.12 39 GLN B CA 1
ATOM 3731 C C . GLN B 1 39 ? -17.703 -7.902 -19.797 1 83.12 39 GLN B C 1
ATOM 3733 O O . GLN B 1 39 ? -18.906 -7.727 -19.953 1 83.12 39 GLN B O 1
ATOM 3738 N N . LEU B 1 40 ? -17.047 -8.727 -20.484 1 87.69 40 LEU B N 1
ATOM 3739 C CA . LEU B 1 40 ? -17.672 -9.531 -21.547 1 87.69 40 LEU B CA 1
ATOM 3740 C C . LEU B 1 40 ? -18.656 -10.523 -20.953 1 87.69 40 LEU B C 1
ATOM 3742 O O . LEU B 1 40 ? -19.766 -10.695 -21.484 1 87.69 40 LEU B O 1
ATOM 3746 N N . MET B 1 41 ? -18.219 -11.094 -19.859 1 88.12 41 MET B N 1
ATOM 3747 C CA . MET B 1 41 ? -19.109 -12.039 -19.188 1 88.12 41 MET B CA 1
ATOM 3748 C C . MET B 1 41 ? -20.359 -11.344 -18.656 1 88.12 41 MET B C 1
ATOM 3750 O O . MET B 1 41 ? -21.453 -11.898 -18.719 1 88.12 41 MET B O 1
ATOM 3754 N N . ALA B 1 42 ? -20.188 -10.18 -18.188 1 84.69 42 ALA B N 1
ATOM 3755 C CA . ALA B 1 42 ? -21.297 -9.383 -17.703 1 84.69 42 ALA B CA 1
ATOM 3756 C C . ALA B 1 42 ? -22.281 -9.062 -18.812 1 84.69 42 ALA B C 1
ATOM 3758 O O . ALA B 1 42 ? -23.484 -8.867 -18.562 1 84.69 42 ALA B O 1
ATOM 3759 N N . GLN B 1 43 ? -21.859 -9.094 -20.062 1 89.75 43 GLN B N 1
ATOM 3760 C CA . GLN B 1 43 ? -22.688 -8.82 -21.234 1 89.75 43 GLN B CA 1
ATOM 3761 C C . GLN B 1 43 ? -23.375 -10.094 -21.734 1 89.75 43 GLN B C 1
ATOM 3763 O O . GLN B 1 43 ? -24.062 -10.07 -22.75 1 89.75 43 GLN B O 1
ATOM 3768 N N . GLY B 1 44 ? -23.125 -11.219 -21.062 1 88.44 44 GLY B N 1
ATOM 3769 C CA . GLY B 1 44 ? -23.859 -12.438 -21.375 1 88.44 44 GLY B CA 1
ATOM 3770 C C . GLY B 1 44 ? -23.078 -13.422 -22.203 1 88.44 44 GLY B C 1
ATOM 3771 O O . GLY B 1 44 ? -23.594 -14.469 -22.594 1 88.44 44 GLY B O 1
ATOM 3772 N N . LYS B 1 45 ? -21.859 -13.156 -22.406 1 89.31 45 LYS B N 1
ATOM 3773 C CA . LYS B 1 45 ? -21.031 -14.062 -23.203 1 89.31 45 LYS B CA 1
ATOM 3774 C C . LYS B 1 45 ? -20.5 -15.211 -22.344 1 89.31 45 LYS B C 1
ATOM 3776 O O . LYS B 1 45 ? -20.109 -15.008 -21.203 1 89.31 45 LYS B O 1
ATOM 3781 N N . THR B 1 46 ? -20.609 -16.375 -22.922 1 90.12 46 THR B N 1
ATOM 3782 C CA . THR B 1 46 ? -20.016 -17.531 -22.25 1 90.12 46 THR B CA 1
ATOM 3783 C C . THR B 1 46 ? -18.516 -17.625 -22.547 1 90.12 46 THR B C 1
ATOM 3785 O O . THR B 1 46 ? -18.125 -17.875 -23.688 1 90.12 46 THR B O 1
ATOM 3788 N N . ILE B 1 47 ? -17.75 -17.391 -21.609 1 94.75 47 ILE B N 1
ATOM 3789 C CA . ILE B 1 47 ? -16.297 -17.438 -21.734 1 94.75 47 ILE B CA 1
ATOM 3790 C C . ILE B 1 47 ? -15.703 -18.344 -20.656 1 94.75 47 ILE B C 1
ATOM 3792 O O . ILE B 1 47 ? -16.047 -18.219 -19.484 1 94.75 47 ILE B O 1
ATOM 3796 N N . TYR B 1 48 ? -14.953 -19.375 -21.094 1 96.75 48 TYR B N 1
ATOM 3797 C CA . TYR B 1 48 ? -14.148 -20.156 -20.156 1 96.75 48 TYR B CA 1
ATOM 3798 C C . TYR B 1 48 ? -12.891 -19.391 -19.766 1 96.75 48 TYR B C 1
ATOM 3800 O O . TYR B 1 48 ? -11.914 -19.375 -20.516 1 96.75 48 TYR B O 1
ATOM 3808 N N . HIS B 1 49 ? -12.898 -18.828 -18.547 1 94.94 49 HIS B N 1
ATOM 3809 C CA . HIS B 1 49 ? -11.875 -17.891 -18.109 1 94.94 49 HIS B CA 1
ATOM 3810 C C . HIS B 1 49 ? -10.75 -18.594 -17.359 1 94.94 49 HIS B C 1
ATOM 3812 O O . HIS B 1 49 ? -10.922 -18.984 -16.203 1 94.94 49 HIS B O 1
ATOM 3818 N N . PHE B 1 50 ? -9.617 -18.688 -18.031 1 97.19 50 PHE B N 1
ATOM 3819 C CA . PHE B 1 50 ? -8.438 -19.297 -17.422 1 97.19 50 PHE B CA 1
ATOM 3820 C C . PHE B 1 50 ? -7.301 -18.281 -17.344 1 97.19 50 PHE B C 1
ATOM 3822 O O . PHE B 1 50 ? -6.133 -18.672 -17.219 1 97.19 50 PHE B O 1
ATOM 3829 N N . GLY B 1 51 ? -7.578 -16.969 -17.391 1 93.75 51 GLY B N 1
ATOM 3830 C CA . GLY B 1 51 ? -6.523 -15.984 -17.562 1 93.75 51 GLY B CA 1
ATOM 3831 C C . GLY B 1 51 ? -6.156 -15.273 -16.266 1 93.75 51 GLY B C 1
ATOM 3832 O O . GLY B 1 51 ? -5.203 -14.492 -16.234 1 93.75 51 GLY B O 1
ATOM 3833 N N . PHE B 1 52 ? -6.816 -15.438 -15.195 1 89.88 52 PHE B N 1
ATOM 3834 C CA . PHE B 1 52 ? -6.551 -14.695 -13.969 1 89.88 52 PHE B CA 1
ATOM 3835 C C . PHE B 1 52 ? -6.516 -15.633 -12.766 1 89.88 52 PHE B C 1
ATOM 3837 O O . PHE B 1 52 ? -7.461 -16.391 -12.531 1 89.88 52 PHE B O 1
ATOM 3844 N N . GLY B 1 53 ? -5.398 -15.547 -12.062 1 91.25 53 GLY B N 1
ATOM 3845 C CA . GLY B 1 53 ? -5.168 -16.438 -10.93 1 91.25 53 GLY B CA 1
ATOM 3846 C C . GLY B 1 53 ? -5.609 -15.836 -9.609 1 91.25 53 GLY B C 1
ATOM 3847 O O . GLY B 1 53 ? -4.82 -15.18 -8.922 1 91.25 53 GLY B O 1
ATOM 3848 N N . GLN B 1 54 ? -6.777 -16.078 -9.188 1 92.88 54 GLN B N 1
ATOM 3849 C CA . GLN B 1 54 ? -7.344 -15.719 -7.895 1 92.88 54 GLN B CA 1
ATOM 3850 C C . GLN B 1 54 ? -8.07 -16.906 -7.266 1 92.88 54 GLN B C 1
ATOM 3852 O O . GLN B 1 54 ? -8.766 -17.641 -7.957 1 92.88 54 GLN B O 1
ATOM 3857 N N . SER B 1 55 ? -7.926 -17.016 -5.949 1 96.38 55 SER B N 1
ATOM 3858 C CA . SER B 1 55 ? -8.594 -18.125 -5.262 1 96.38 55 SER B CA 1
ATOM 3859 C C . SER B 1 55 ? -10.102 -18.094 -5.504 1 96.38 55 SER B C 1
ATOM 3861 O O . SER B 1 55 ? -10.727 -17.031 -5.41 1 96.38 55 SER B O 1
ATOM 3863 N N . PRO B 1 56 ? -10.68 -19.203 -5.848 1 97.19 56 PRO B N 1
ATOM 3864 C CA . PRO B 1 56 ? -12.125 -19.25 -6.039 1 97.19 56 PRO B CA 1
ATOM 3865 C C . PRO B 1 56 ? -12.891 -19.406 -4.727 1 97.19 56 PRO B C 1
ATOM 3867 O O . PRO B 1 56 ? -14.125 -19.375 -4.723 1 97.19 56 PRO B O 1
ATOM 3870 N N . PHE B 1 57 ? -12.242 -19.578 -3.613 1 98.25 57 PHE B N 1
ATOM 3871 C CA . PHE B 1 57 ? -12.852 -19.906 -2.33 1 98.25 57 PHE B CA 1
ATOM 3872 C C . PHE B 1 57 ? -13.156 -18.641 -1.537 1 98.25 57 PHE B C 1
ATOM 3874 O O . PHE B 1 57 ? -12.523 -17.609 -1.741 1 98.25 57 PHE B O 1
ATOM 3881 N N . PRO B 1 58 ? -14.156 -18.703 -0.682 1 97.62 58 PRO B N 1
ATOM 3882 C CA . PRO B 1 58 ? -14.359 -17.594 0.262 1 97.62 58 PRO B CA 1
ATOM 3883 C C . PRO B 1 58 ? -13.312 -17.578 1.376 1 97.62 58 PRO B C 1
ATOM 3885 O O . PRO B 1 58 ? -12.633 -18.578 1.603 1 97.62 58 PRO B O 1
ATOM 3888 N N . VAL B 1 59 ? -13.172 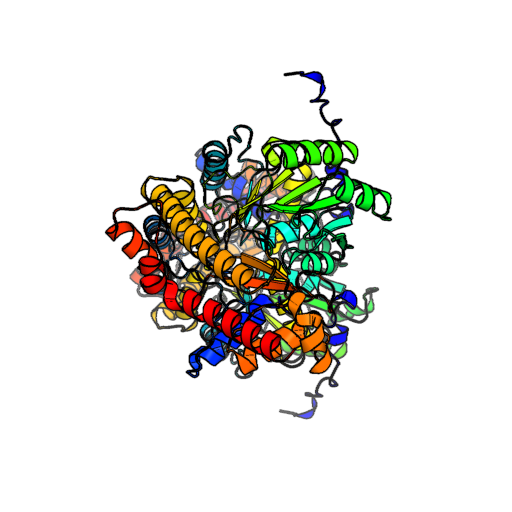-16.438 1.981 1 97.19 59 VAL B N 1
ATOM 3889 C CA . VAL B 1 59 ? -12.32 -16.391 3.164 1 97.19 59 VAL B CA 1
ATOM 3890 C C . VAL B 1 59 ? -12.93 -17.219 4.285 1 97.19 59 VAL B C 1
ATOM 3892 O O . VAL B 1 59 ? -14.148 -17.391 4.348 1 97.19 59 VAL B O 1
ATOM 3895 N N . VAL B 1 60 ? -12.117 -17.766 5.137 1 95.62 60 VAL B N 1
ATOM 3896 C CA . VAL B 1 60 ? -12.57 -18.578 6.258 1 95.62 60 VAL B CA 1
ATOM 3897 C C . VAL B 1 60 ? -13.539 -17.781 7.125 1 95.62 60 VAL B C 1
ATOM 3899 O O . VAL B 1 60 ? -13.305 -16.594 7.387 1 95.62 60 VAL B O 1
ATOM 3902 N N . ASP B 1 61 ? -14.57 -18.375 7.617 1 96.06 61 ASP B N 1
ATOM 3903 C CA . ASP B 1 61 ? -15.664 -17.703 8.312 1 96.06 61 ASP B CA 1
ATOM 3904 C C . ASP B 1 61 ? -15.164 -16.969 9.555 1 96.06 61 ASP B C 1
ATOM 3906 O O . ASP B 1 61 ? -15.547 -15.836 9.812 1 96.06 61 ASP B O 1
ATOM 3910 N N . GLY B 1 62 ? -14.375 -17.688 10.305 1 96.81 62 GLY B N 1
ATOM 3911 C CA . GLY B 1 62 ? -13.859 -17.078 11.523 1 96.81 62 GLY B CA 1
ATOM 3912 C C . GLY B 1 62 ? -13.094 -15.797 11.281 1 96.81 62 GLY B C 1
ATOM 3913 O O . GLY B 1 62 ? -13.195 -14.844 12.062 1 96.81 62 GLY B O 1
ATOM 3914 N N . ALA B 1 63 ? -12.312 -15.742 10.25 1 97 63 ALA B N 1
ATOM 3915 C CA . ALA B 1 63 ? -11.547 -14.539 9.914 1 97 63 ALA B CA 1
ATOM 3916 C C . ALA B 1 63 ? -12.477 -13.414 9.461 1 97 63 ALA B C 1
ATOM 3918 O O . ALA B 1 63 ? -12.234 -12.242 9.773 1 97 63 ALA B O 1
ATOM 3919 N N . ARG B 1 64 ? -13.5 -13.734 8.68 1 97.5 64 ARG B N 1
ATOM 3920 C CA . ARG B 1 64 ? -14.492 -12.75 8.266 1 97.5 64 ARG B CA 1
ATOM 3921 C C . ARG B 1 64 ? -15.164 -12.102 9.477 1 97.5 64 ARG B C 1
ATOM 3923 O O . ARG B 1 64 ? -15.359 -10.883 9.508 1 97.5 64 ARG B O 1
ATOM 3930 N N . ARG B 1 65 ? -15.531 -12.891 10.445 1 98.12 65 ARG B N 1
ATOM 3931 C CA . ARG B 1 65 ? -16.141 -12.391 11.68 1 98.12 65 ARG B CA 1
ATOM 3932 C C . ARG B 1 65 ? -15.164 -11.484 12.43 1 98.12 65 ARG B C 1
ATOM 3934 O O . ARG B 1 65 ? -15.562 -10.453 12.969 1 98.12 65 ARG B O 1
ATOM 3941 N N . ALA B 1 66 ? -13.93 -11.914 12.469 1 98.31 66 ALA B N 1
ATOM 3942 C CA . ALA B 1 66 ? -12.914 -11.109 13.156 1 98.31 66 ALA B CA 1
ATOM 3943 C C . ALA B 1 66 ? -12.766 -9.742 12.5 1 98.31 66 ALA B C 1
ATOM 3945 O O . ALA B 1 66 ? -12.664 -8.719 13.188 1 98.31 66 ALA B O 1
ATOM 3946 N N . LEU B 1 67 ? -12.727 -9.695 11.164 1 98.56 67 LEU B N 1
ATOM 3947 C CA . LEU B 1 67 ? -12.625 -8.414 10.469 1 98.56 67 LEU B CA 1
ATOM 3948 C C . LEU B 1 67 ? -13.828 -7.531 10.789 1 98.56 67 LEU B C 1
ATOM 3950 O O . LEU B 1 67 ? -13.664 -6.336 11.047 1 98.56 67 LEU B O 1
ATOM 3954 N N . ALA B 1 68 ? -15.008 -8.125 10.75 1 98.62 68 ALA B N 1
ATOM 3955 C CA . ALA B 1 68 ? -16.234 -7.383 11.062 1 98.62 68 ALA B CA 1
ATOM 3956 C C . ALA B 1 68 ? -16.172 -6.82 12.477 1 98.62 68 ALA B C 1
ATOM 3958 O O . ALA B 1 68 ? -16.562 -5.672 12.711 1 98.62 68 ALA B O 1
ATOM 3959 N N . GLN B 1 69 ? -15.664 -7.613 13.43 1 98.25 69 GLN B N 1
ATOM 3960 C CA . GLN B 1 69 ? -15.578 -7.215 14.828 1 98.25 69 GLN B CA 1
ATOM 3961 C C . GLN B 1 69 ? -14.602 -6.051 15.008 1 98.25 69 GLN B C 1
ATOM 3963 O O . GLN B 1 69 ? -14.758 -5.246 15.93 1 98.25 69 GLN B O 1
ATOM 3968 N N . HIS B 1 70 ? -13.656 -5.949 14.164 1 98.25 70 HIS B N 1
ATOM 3969 C CA . HIS B 1 70 ? -12.609 -4.938 14.312 1 98.25 70 HIS B CA 1
ATOM 3970 C C . HIS B 1 70 ? -12.766 -3.832 13.273 1 98.25 70 HIS B C 1
ATOM 3972 O O . HIS B 1 70 ? -11.812 -3.109 12.984 1 98.25 70 HIS B O 1
ATOM 3978 N N . ALA B 1 71 ? -13.914 -3.713 12.68 1 97.75 71 ALA B N 1
ATOM 3979 C CA . ALA B 1 71 ? -14.195 -2.721 11.648 1 97.75 71 ALA B CA 1
ATOM 3980 C C . ALA B 1 71 ? -13.984 -1.305 12.172 1 97.75 71 ALA B C 1
ATOM 3982 O O . ALA B 1 71 ? -13.781 -0.37 11.391 1 97.75 71 ALA B O 1
ATOM 3983 N N . GLY B 1 72 ? -13.945 -1.097 13.5 1 96.56 72 GLY B N 1
ATOM 3984 C CA . GLY B 1 72 ? -13.812 0.225 14.094 1 96.56 72 GLY B CA 1
ATOM 3985 C C . GLY B 1 72 ? -12.375 0.608 14.383 1 96.56 72 GLY B C 1
ATOM 3986 O O . GLY B 1 72 ? -12.094 1.752 14.742 1 96.56 72 GLY B O 1
ATOM 3987 N N . GLU B 1 73 ? -11.445 -0.343 14.211 1 96.12 73 GLU B N 1
ATOM 3988 C CA . GLU B 1 73 ? -10.031 -0.032 14.43 1 96.12 73 GLU B CA 1
ATOM 3989 C C . GLU B 1 73 ? -9.523 0.963 13.391 1 96.12 73 GLU B C 1
ATOM 3991 O O . GLU B 1 73 ? -9.305 0.604 12.227 1 96.12 73 GLU B O 1
ATOM 3996 N N . ASN B 1 74 ? -9.25 2.186 13.812 1 94.38 74 ASN B N 1
ATOM 3997 C CA . ASN B 1 74 ? -8.953 3.242 12.852 1 94.38 74 ASN B CA 1
ATOM 3998 C C . ASN B 1 74 ? -7.605 3.896 13.133 1 94.38 74 ASN B C 1
ATOM 4000 O O . ASN B 1 74 ? -7.191 4.809 12.414 1 94.38 74 ASN B O 1
ATOM 4004 N N . ALA B 1 75 ? -6.887 3.525 14.133 1 92.69 75 ALA B N 1
ATOM 4005 C CA . ALA B 1 75 ? -5.59 4.102 14.477 1 92.69 75 ALA B CA 1
ATOM 4006 C C . ALA B 1 75 ? -4.488 3.555 13.57 1 92.69 75 ALA B C 1
ATOM 4008 O O . ALA B 1 75 ? -4.574 2.42 13.102 1 92.69 75 ALA B O 1
ATOM 4009 N N . TYR B 1 76 ? -3.504 4.379 13.359 1 92.25 76 TYR B N 1
ATOM 4010 C CA . TYR B 1 76 ? -2.289 3.885 12.727 1 92.25 76 TYR B CA 1
ATOM 4011 C C . TYR B 1 76 ? -1.604 2.838 13.594 1 92.25 76 TYR B C 1
ATOM 4013 O O . TYR B 1 76 ? -1.495 3.008 14.812 1 92.25 76 TYR B O 1
ATOM 4021 N N . LEU B 1 77 ? -1.253 1.776 12.977 1 94.69 77 LEU B N 1
ATOM 4022 C CA . LEU B 1 77 ? -0.528 0.713 13.664 1 94.69 77 LEU B CA 1
ATOM 4023 C C . LEU B 1 77 ? 0.972 0.827 13.414 1 94.69 77 LEU B C 1
ATOM 4025 O O . LEU B 1 77 ? 1.407 1.636 12.586 1 94.69 77 LEU B O 1
ATOM 4029 N N . PRO B 1 78 ? 1.771 0.086 14.195 1 94.12 78 PRO B N 1
ATOM 4030 C CA . PRO B 1 78 ? 3.207 0.081 13.906 1 94.12 78 PRO B CA 1
ATOM 4031 C C . PRO B 1 78 ? 3.51 -0.257 12.445 1 94.12 78 PRO B C 1
ATOM 4033 O O . PRO B 1 78 ? 2.84 -1.106 11.852 1 94.12 78 PRO B O 1
ATOM 4036 N N . VAL B 1 79 ? 4.551 0.332 11.922 1 96.19 79 VAL B N 1
ATOM 4037 C CA . VAL B 1 79 ? 4.914 0.21 10.516 1 96.19 79 VAL B CA 1
ATOM 4038 C C . VAL B 1 79 ? 5.074 -1.264 10.148 1 96.19 79 VAL B C 1
ATOM 4040 O O . VAL B 1 79 ? 4.602 -1.704 9.102 1 96.19 79 VAL B O 1
ATOM 4043 N N . ALA B 1 80 ? 5.715 -2.078 11.047 1 97.31 80 ALA B N 1
ATOM 4044 C CA . ALA B 1 80 ? 5.996 -3.482 10.75 1 97.31 80 ALA B CA 1
ATOM 4045 C C . ALA B 1 80 ? 4.762 -4.348 10.977 1 97.31 80 ALA B C 1
ATOM 4047 O O . ALA B 1 80 ? 4.75 -5.527 10.617 1 97.31 80 ALA B O 1
ATOM 4048 N N . GLY B 1 81 ? 3.719 -3.771 11.516 1 97.56 81 GLY B N 1
ATOM 4049 C CA . GLY B 1 81 ? 2.537 -4.535 11.883 1 97.56 81 GLY B CA 1
ATOM 4050 C C . GLY B 1 81 ? 2.451 -4.828 13.367 1 97.56 81 GLY B C 1
ATOM 4051 O O . GLY B 1 81 ? 3.426 -4.645 14.094 1 97.56 81 GLY B O 1
ATOM 4052 N N . LEU B 1 82 ? 1.292 -5.246 13.805 1 97.56 82 LEU B N 1
ATOM 4053 C CA . LEU B 1 82 ? 1.067 -5.598 15.203 1 97.56 82 LEU B CA 1
ATOM 4054 C C . LEU B 1 82 ? 2.047 -6.676 15.656 1 97.56 82 LEU B C 1
ATOM 4056 O O . LEU B 1 82 ? 2.291 -7.645 14.93 1 97.56 82 LEU B O 1
ATOM 4060 N N . LEU B 1 83 ? 2.594 -6.48 16.828 1 97.12 83 LEU B N 1
ATOM 4061 C CA . LEU B 1 83 ? 3.533 -7.461 17.359 1 97.12 83 LEU B CA 1
ATOM 4062 C C . LEU B 1 83 ? 2.883 -8.836 17.469 1 97.12 83 LEU B C 1
ATOM 4064 O O . LEU B 1 83 ? 3.504 -9.852 17.125 1 97.12 83 LEU B O 1
ATOM 4068 N N . GLU B 1 84 ? 1.665 -8.891 17.953 1 98.38 84 GLU B N 1
ATOM 4069 C CA . GLU B 1 84 ? 0.957 -10.156 18.062 1 98.38 84 GLU B CA 1
ATOM 4070 C C . GLU B 1 84 ? 0.83 -10.836 16.703 1 98.38 84 GLU B C 1
ATOM 4072 O O . GLU B 1 84 ? 0.988 -12.055 16.594 1 98.38 84 GLU B O 1
ATOM 4077 N N . LEU B 1 85 ? 0.532 -10.07 15.664 1 98.75 85 LEU B N 1
ATOM 4078 C CA . LEU B 1 85 ? 0.426 -10.617 14.32 1 98.75 85 LEU B CA 1
ATOM 4079 C C . LEU B 1 85 ? 1.766 -11.18 13.852 1 98.75 85 LEU B C 1
ATOM 4081 O O . LEU B 1 85 ? 1.828 -12.297 13.336 1 98.75 85 LEU B O 1
ATOM 4085 N N . ARG B 1 86 ? 2.836 -10.43 14.023 1 98.88 86 ARG B N 1
ATOM 4086 C CA . ARG B 1 86 ? 4.168 -10.867 13.617 1 98.88 86 ARG B CA 1
ATOM 4087 C C . ARG B 1 86 ? 4.574 -12.141 14.359 1 98.88 86 ARG B C 1
ATOM 4089 O O . ARG B 1 86 ? 5.168 -13.039 13.766 1 98.88 86 ARG B O 1
ATOM 4096 N N . ALA B 1 87 ? 4.215 -12.211 15.641 1 98.69 87 ALA B N 1
ATOM 4097 C CA . ALA B 1 87 ? 4.496 -13.414 16.422 1 98.69 87 ALA B CA 1
ATOM 4098 C C . ALA B 1 87 ? 3.715 -14.609 15.898 1 98.69 87 ALA B C 1
ATOM 4100 O O . ALA B 1 87 ? 4.258 -15.711 15.789 1 98.69 87 ALA B O 1
ATOM 4101 N N . GLN B 1 88 ? 2.461 -14.438 15.602 1 98.69 88 GLN B N 1
ATOM 4102 C CA . GLN B 1 88 ? 1.63 -15.523 15.102 1 98.69 88 GLN B CA 1
ATOM 4103 C C . GLN B 1 88 ? 2.113 -16 13.734 1 98.69 88 GLN B C 1
ATOM 4105 O O . GLN B 1 88 ? 2.031 -17.188 13.414 1 98.69 88 GLN B O 1
ATOM 4110 N N . ILE B 1 89 ? 2.605 -15.078 12.914 1 98.81 89 ILE B N 1
ATOM 4111 C CA . ILE B 1 89 ? 3.184 -15.438 11.625 1 98.81 89 ILE B CA 1
ATOM 4112 C C . ILE B 1 89 ? 4.379 -16.359 11.836 1 98.81 89 ILE B C 1
ATOM 4114 O O . ILE B 1 89 ? 4.512 -17.391 11.156 1 98.81 89 ILE B O 1
ATOM 4118 N N . CYS B 1 90 ? 5.238 -16.016 12.773 1 98.81 90 CYS B N 1
ATOM 4119 C CA . CYS B 1 90 ? 6.379 -16.859 13.078 1 98.81 90 CYS B CA 1
ATOM 4120 C C . CYS B 1 90 ? 5.922 -18.234 13.57 1 98.81 90 CYS B C 1
ATOM 4122 O O . CYS B 1 90 ? 6.477 -19.25 13.172 1 98.81 90 CYS B O 1
ATOM 4124 N N . ASN B 1 91 ? 4.922 -18.25 14.438 1 98.5 91 ASN B N 1
ATOM 4125 C CA . ASN B 1 91 ? 4.383 -19.516 14.938 1 98.5 91 ASN B CA 1
ATOM 4126 C C . ASN B 1 91 ? 3.812 -20.375 13.805 1 98.5 91 ASN B C 1
ATOM 4128 O O . ASN B 1 91 ? 3.963 -21.594 13.812 1 98.5 91 ASN B O 1
ATOM 4132 N N . PHE B 1 92 ? 3.127 -19.75 12.922 1 98.19 92 PHE B N 1
ATOM 4133 C CA . PHE B 1 92 ? 2.564 -20.406 11.75 1 98.19 92 PHE B CA 1
ATOM 4134 C C . PHE B 1 92 ? 3.645 -21.156 10.977 1 98.19 92 PHE B C 1
ATOM 4136 O O . PHE B 1 92 ? 3.482 -22.328 10.656 1 98.19 92 PHE B O 1
ATOM 4143 N N . HIS B 1 93 ? 4.801 -20.5 10.695 1 98.56 93 HIS B N 1
ATOM 4144 C CA . HIS B 1 93 ? 5.895 -21.109 9.945 1 98.56 93 HIS B CA 1
ATOM 4145 C C . HIS B 1 93 ? 6.621 -22.156 10.773 1 98.56 93 HIS B C 1
ATOM 4147 O O . HIS B 1 93 ? 7.129 -23.141 10.227 1 98.56 93 HIS B O 1
ATOM 4153 N N . ALA B 1 94 ? 6.668 -21.922 12.078 1 98.19 94 ALA B N 1
ATOM 4154 C CA . ALA B 1 94 ? 7.234 -22.953 12.945 1 98.19 94 ALA B CA 1
ATOM 4155 C C . ALA B 1 94 ? 6.418 -24.234 12.883 1 98.19 94 ALA B C 1
ATOM 4157 O O . ALA B 1 94 ? 6.977 -25.328 12.789 1 98.19 94 ALA B O 1
ATOM 4158 N N . GLU B 1 95 ? 5.148 -24.094 12.938 1 96.75 95 GLU B N 1
ATOM 4159 C CA . GLU B 1 95 ? 4.246 -25.234 12.969 1 96.75 95 GLU B CA 1
ATOM 4160 C C . GLU B 1 95 ? 4.211 -25.953 11.617 1 96.75 95 GLU B C 1
ATOM 4162 O O . GLU B 1 95 ? 4.328 -27.172 11.555 1 96.75 95 GLU B O 1
ATOM 4167 N N . LEU B 1 96 ? 4.082 -25.234 10.547 1 96.62 96 LEU B N 1
ATOM 4168 C CA . LEU B 1 96 ? 3.809 -25.859 9.25 1 96.62 96 LEU B CA 1
ATOM 4169 C C . LEU B 1 96 ? 5.105 -26.125 8.5 1 96.62 96 LEU B C 1
ATOM 4171 O O . LEU B 1 96 ? 5.168 -27.047 7.688 1 96.62 96 LEU B O 1
ATOM 4175 N N . ASP B 1 97 ? 6.156 -25.297 8.773 1 97.31 97 ASP B N 1
ATOM 4176 C CA . ASP B 1 97 ? 7.355 -25.375 7.945 1 97.31 97 ASP B CA 1
ATOM 4177 C C . ASP B 1 97 ? 8.562 -25.828 8.766 1 97.31 97 ASP B C 1
ATOM 4179 O O . ASP B 1 97 ? 9.648 -26.047 8.227 1 97.31 97 ASP B O 1
ATOM 4183 N N . GLY B 1 98 ? 8.406 -25.922 10.07 1 97.19 98 GLY B N 1
ATOM 4184 C CA . GLY B 1 98 ? 9.508 -26.328 10.938 1 97.19 98 GLY B CA 1
ATOM 4185 C C . GLY B 1 98 ? 10.547 -25.234 11.117 1 97.19 98 GLY B C 1
ATOM 4186 O O . GLY B 1 98 ? 11.719 -25.531 11.375 1 97.19 98 GLY B O 1
ATOM 4187 N N . LEU B 1 99 ? 10.203 -24.016 10.914 1 98 99 LEU B N 1
ATOM 4188 C CA . LEU B 1 99 ? 11.125 -22.906 11.07 1 98 99 LEU B CA 1
ATOM 4189 C C . LEU B 1 99 ? 11.016 -22.297 12.461 1 98 99 LEU B C 1
ATOM 4191 O O . LEU B 1 99 ? 10.32 -21.297 12.656 1 98 99 LEU B O 1
ATOM 4195 N N . MET B 1 100 ? 11.766 -22.734 13.391 1 96.06 100 MET B N 1
ATOM 4196 C CA . MET B 1 100 ? 11.664 -22.359 14.797 1 96.06 100 MET B CA 1
ATOM 4197 C C . MET B 1 100 ? 12.539 -21.156 15.109 1 96.06 100 MET B C 1
ATOM 4199 O O . MET B 1 100 ? 12.422 -20.562 16.188 1 96.06 100 MET B O 1
ATOM 4203 N N . HIS B 1 101 ? 13.297 -20.75 14.172 1 93.38 101 HIS B N 1
ATOM 4204 C CA . HIS B 1 101 ? 14.336 -19.75 14.438 1 93.38 101 HIS B CA 1
ATOM 4205 C C . HIS B 1 101 ? 13.867 -18.359 14.055 1 93.38 101 HIS B C 1
ATOM 4207 O O . HIS B 1 101 ? 14.594 -17.375 14.234 1 93.38 101 HIS B O 1
ATOM 4213 N N . LEU B 1 102 ? 12.688 -18.25 13.578 1 98.06 102 LEU B N 1
ATOM 4214 C CA . LEU B 1 102 ? 12.227 -16.969 13.07 1 98.06 102 LEU B CA 1
ATOM 4215 C C . LEU B 1 102 ? 11.992 -15.984 14.219 1 98.06 102 LEU B C 1
ATOM 4217 O O . LEU B 1 102 ? 11.531 -16.375 15.289 1 98.06 102 LEU B O 1
ATOM 4221 N N . ASP B 1 103 ? 12.32 -14.688 14.023 1 98.5 103 ASP B N 1
ATOM 4222 C CA . ASP B 1 103 ? 12.211 -13.617 15 1 98.5 103 ASP B CA 1
ATOM 4223 C C . ASP B 1 103 ? 11.102 -12.633 14.625 1 98.5 103 ASP B C 1
ATOM 4225 O O . ASP B 1 103 ? 11.188 -11.961 13.594 1 98.5 103 ASP B O 1
ATOM 4229 N N . PRO B 1 104 ? 10.078 -12.516 15.5 1 98.69 104 PRO B N 1
ATOM 4230 C CA . PRO B 1 104 ? 8.992 -11.57 15.211 1 98.69 104 PRO B CA 1
ATOM 4231 C C . PRO B 1 104 ? 9.492 -10.156 14.945 1 98.69 104 PRO B C 1
ATOM 4233 O O . PRO B 1 104 ? 8.859 -9.398 14.211 1 98.69 104 PRO B O 1
ATOM 4236 N N . ASN B 1 105 ? 10.648 -9.758 15.461 1 98.06 105 ASN B N 1
ATOM 4237 C CA . ASN B 1 105 ? 11.195 -8.414 15.289 1 98.06 105 ASN B CA 1
ATOM 4238 C C . ASN B 1 105 ? 11.766 -8.219 13.883 1 98.06 105 ASN B C 1
ATOM 4240 O O . ASN B 1 105 ? 12.078 -7.094 13.492 1 98.06 105 ASN B O 1
ATOM 4244 N N . LEU B 1 106 ? 11.836 -9.297 13.094 1 98.75 106 LEU B N 1
ATOM 4245 C CA . LEU B 1 106 ? 12.367 -9.227 11.742 1 98.75 106 LEU B CA 1
ATOM 4246 C C . LEU B 1 106 ? 11.289 -9.562 10.711 1 98.75 106 LEU B C 1
ATOM 4248 O O . LEU B 1 106 ? 11.594 -9.977 9.594 1 98.75 106 LEU B O 1
ATOM 4252 N N . VAL B 1 107 ? 10.023 -9.469 11.195 1 98.88 107 VAL B N 1
ATOM 4253 C CA . VAL B 1 107 ? 8.859 -9.594 10.328 1 98.88 107 VAL B CA 1
ATOM 4254 C C . VAL B 1 107 ? 8.328 -8.211 9.969 1 98.88 107 VAL B C 1
ATOM 4256 O O . VAL B 1 107 ? 8.359 -7.293 10.797 1 98.88 107 VAL B O 1
ATOM 4259 N N . ILE B 1 108 ? 7.875 -8.008 8.734 1 98.81 108 ILE B N 1
ATOM 4260 C CA . ILE B 1 108 ? 7.148 -6.805 8.344 1 98.81 108 ILE B CA 1
ATOM 4261 C C . ILE B 1 108 ? 5.879 -7.191 7.586 1 98.81 108 ILE B C 1
ATOM 4263 O O . ILE B 1 108 ? 5.902 -8.078 6.73 1 98.81 108 ILE B O 1
ATOM 4267 N N . VAL B 1 109 ? 4.781 -6.582 8.008 1 98.88 109 VAL B N 1
ATOM 4268 C CA . VAL B 1 109 ? 3.477 -6.77 7.383 1 98.88 109 VAL B CA 1
ATOM 4269 C C . VAL B 1 109 ? 3.148 -5.562 6.504 1 98.88 109 VAL B C 1
ATOM 4271 O O . VAL B 1 109 ? 3.396 -4.418 6.895 1 98.88 109 VAL B O 1
ATOM 4274 N N . GLY B 1 110 ? 2.646 -5.766 5.277 1 98.44 110 GLY B N 1
ATOM 4275 C CA . GLY B 1 110 ? 2.309 -4.684 4.367 1 98.44 110 GLY B CA 1
ATOM 4276 C C . GLY B 1 110 ? 1.025 -4.93 3.598 1 98.44 110 GLY B C 1
ATOM 4277 O O . GLY B 1 110 ? 0.357 -5.945 3.805 1 98.44 110 GLY B O 1
ATOM 4278 N N . PRO B 1 111 ? 0.609 -3.939 2.76 1 98.19 111 PRO B N 1
ATOM 4279 C CA . PRO B 1 111 ? -0.597 -4.094 1.944 1 98.19 111 PRO B CA 1
ATOM 4280 C C . PRO B 1 111 ? -0.387 -5.023 0.751 1 98.19 111 PRO B C 1
ATOM 4282 O O . PRO B 1 111 ? -0.595 -4.617 -0.395 1 98.19 111 PRO B O 1
ATOM 4285 N N . GLY B 1 112 ? -0.124 -6.27 1.049 1 97.5 112 GLY B N 1
ATOM 4286 C CA . GLY B 1 112 ? 0.202 -7.301 0.075 1 97.5 112 GLY B CA 1
ATOM 4287 C C . GLY B 1 112 ? 1.692 -7.555 -0.047 1 97.5 112 GLY B C 1
ATOM 4288 O O . GLY B 1 112 ? 2.506 -6.703 0.315 1 97.5 112 GLY B O 1
ATOM 4289 N N . THR B 1 113 ? 2.018 -8.742 -0.557 1 98 113 THR B N 1
ATOM 4290 C CA . THR B 1 113 ? 3.424 -9.086 -0.733 1 98 113 THR B CA 1
ATOM 4291 C C . THR B 1 113 ? 4.051 -8.242 -1.839 1 98 113 THR B C 1
ATOM 4293 O O . THR B 1 113 ? 5.238 -7.906 -1.776 1 98 113 THR B O 1
ATOM 4296 N N . LYS B 1 114 ? 3.25 -7.91 -2.855 1 97.56 114 LYS B N 1
ATOM 4297 C CA . LYS B 1 114 ? 3.746 -7.145 -3.996 1 97.56 114 LYS B CA 1
ATOM 4298 C C . LYS B 1 114 ? 4.453 -5.871 -3.537 1 97.56 114 LYS B C 1
ATOM 4300 O O . LYS B 1 114 ? 5.539 -5.547 -4.023 1 97.56 114 LYS B O 1
ATOM 4305 N N . GLN B 1 115 ? 3.799 -5.168 -2.611 1 98.62 115 GLN B N 1
ATOM 4306 C CA . GLN B 1 115 ? 4.363 -3.924 -2.102 1 98.62 115 GLN B CA 1
ATOM 4307 C C . GLN B 1 115 ? 5.688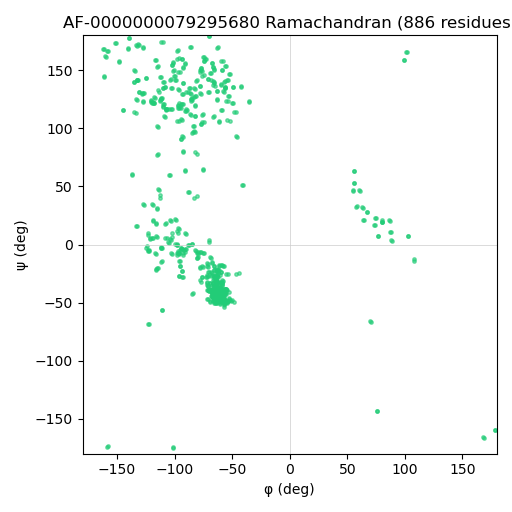 -4.176 -1.386 1 98.62 115 GLN B C 1
ATOM 4309 O O . GLN B 1 115 ? 6.645 -3.418 -1.557 1 98.62 115 GLN B O 1
ATOM 4314 N N . LEU B 1 116 ? 5.762 -5.188 -0.577 1 98.81 116 LEU B N 1
ATOM 4315 C CA . LEU B 1 116 ? 6.957 -5.492 0.201 1 98.81 116 LEU B CA 1
ATOM 4316 C C . LEU B 1 116 ? 8.094 -5.953 -0.707 1 98.81 116 LEU B C 1
ATOM 4318 O O . LEU B 1 116 ? 9.258 -5.621 -0.469 1 98.81 116 LEU B O 1
ATOM 4322 N N . ILE B 1 117 ? 7.766 -6.766 -1.737 1 98.88 117 ILE B N 1
ATOM 4323 C CA . ILE B 1 117 ? 8.766 -7.184 -2.709 1 98.88 117 ILE B CA 1
ATOM 4324 C C . ILE B 1 117 ? 9.32 -5.961 -3.441 1 98.88 117 ILE B C 1
ATOM 4326 O O . ILE B 1 117 ? 10.531 -5.816 -3.6 1 98.88 117 ILE B O 1
ATOM 4330 N N . TYR B 1 118 ? 8.414 -5.059 -3.85 1 98.75 118 TYR B N 1
ATOM 4331 C CA . TYR B 1 118 ? 8.828 -3.848 -4.543 1 98.75 118 TYR B CA 1
ATOM 4332 C C . TYR B 1 118 ? 9.797 -3.037 -3.693 1 98.75 118 TYR B C 1
ATOM 4334 O O . TYR B 1 118 ? 10.836 -2.584 -4.184 1 98.75 118 TYR B O 1
ATOM 4342 N N . LEU B 1 119 ? 9.445 -2.814 -2.398 1 98.81 119 LEU B N 1
ATOM 4343 C CA . LEU B 1 119 ? 10.273 -1.983 -1.529 1 98.81 119 LEU B CA 1
ATOM 4344 C C . LEU B 1 119 ? 11.633 -2.627 -1.302 1 98.81 119 LEU B C 1
ATOM 4346 O O . LEU B 1 119 ? 12.648 -1.928 -1.188 1 98.81 119 LEU B O 1
ATOM 4350 N N . LEU B 1 120 ? 11.664 -3.949 -1.205 1 98.81 120 LEU B N 1
ATOM 4351 C CA . LEU B 1 120 ? 12.945 -4.637 -1.108 1 98.81 120 LEU B CA 1
ATOM 4352 C C . LEU B 1 120 ? 13.805 -4.359 -2.34 1 98.81 120 LEU B C 1
ATOM 4354 O O . LEU B 1 120 ? 14.984 -4.027 -2.217 1 98.81 120 LEU B O 1
ATOM 4358 N N . VAL B 1 121 ? 13.203 -4.52 -3.541 1 98.69 121 VAL B N 1
ATOM 4359 C CA . VAL B 1 121 ? 13.922 -4.266 -4.785 1 98.69 121 VAL B CA 1
ATOM 4360 C C . VAL B 1 121 ? 14.359 -2.801 -4.84 1 98.69 121 VAL B C 1
ATOM 4362 O O . VAL B 1 121 ? 15.484 -2.496 -5.242 1 98.69 121 VAL B O 1
ATOM 4365 N N . GLN B 1 122 ? 13.477 -1.892 -4.43 1 98.5 122 GLN B N 1
ATOM 4366 C CA . GLN B 1 122 ? 13.719 -0.453 -4.473 1 98.5 122 GLN B CA 1
ATOM 4367 C C . GLN B 1 122 ? 14.945 -0.073 -3.654 1 98.5 122 GLN B C 1
ATOM 4369 O O . GLN B 1 122 ? 15.711 0.815 -4.043 1 98.5 122 GLN B O 1
ATOM 4374 N N . VAL B 1 123 ? 15.156 -0.709 -2.49 1 98.12 123 VAL B N 1
ATOM 4375 C CA . VAL B 1 123 ? 16.219 -0.269 -1.583 1 98.12 123 VAL B CA 1
ATOM 4376 C C . VAL B 1 123 ? 17.484 -1.088 -1.825 1 98.12 123 VAL B C 1
ATOM 4378 O O . VAL B 1 123 ? 18.562 -0.734 -1.341 1 98.12 123 VAL B O 1
ATOM 4381 N N . PHE B 1 124 ? 17.422 -2.184 -2.521 1 98 124 PHE B N 1
ATOM 4382 C CA . PHE B 1 124 ? 18.516 -3.129 -2.697 1 98 124 PHE B CA 1
ATOM 4383 C C . PHE B 1 124 ? 19.609 -2.535 -3.576 1 98 124 PHE B C 1
ATOM 4385 O O . PHE B 1 124 ? 19.328 -2.006 -4.652 1 98 124 PHE B O 1
ATOM 4392 N N . ASN B 1 125 ? 20.828 -2.594 -3.195 1 97 125 ASN B N 1
ATOM 4393 C CA . ASN B 1 125 ? 22 -2.133 -3.938 1 97 125 ASN B CA 1
ATOM 4394 C C . ASN B 1 125 ? 22.609 -3.256 -4.766 1 97 125 ASN B C 1
ATOM 4396 O O . ASN B 1 125 ? 23.672 -3.785 -4.41 1 97 125 ASN B O 1
ATOM 4400 N N . GLY B 1 126 ? 22.031 -3.518 -5.855 1 96.5 126 GLY B N 1
ATOM 4401 C CA . GLY B 1 126 ? 22.516 -4.586 -6.715 1 96.5 126 GLY B CA 1
ATOM 4402 C C . GLY B 1 126 ? 21.562 -4.938 -7.832 1 96.5 126 GLY B C 1
ATOM 4403 O O . GLY B 1 126 ? 20.688 -4.137 -8.188 1 96.5 126 GLY B O 1
ATOM 4404 N N . ASP B 1 127 ? 21.797 -6.066 -8.469 1 96.88 127 ASP B N 1
ATOM 4405 C CA . ASP B 1 127 ? 21 -6.523 -9.602 1 96.88 127 ASP B CA 1
ATOM 4406 C C . ASP B 1 127 ? 20.016 -7.609 -9.188 1 96.88 127 ASP B C 1
ATOM 4408 O O . ASP B 1 127 ? 20.219 -8.281 -8.172 1 96.88 127 ASP B O 1
ATOM 4412 N N . VAL B 1 128 ? 18.969 -7.719 -9.922 1 98.12 128 VAL B N 1
ATOM 4413 C CA . VAL B 1 128 ? 17.906 -8.664 -9.594 1 98.12 128 VAL B CA 1
ATOM 4414 C C . VAL B 1 128 ? 17.875 -9.781 -10.633 1 98.12 128 VAL B C 1
ATOM 4416 O O . VAL B 1 128 ? 17.859 -9.523 -11.836 1 98.12 128 VAL B O 1
ATOM 4419 N N . LEU B 1 129 ? 17.969 -11.023 -10.164 1 98.25 129 LEU B N 1
ATOM 4420 C CA . LEU B 1 129 ? 17.797 -12.211 -10.992 1 98.25 129 LEU B CA 1
ATOM 4421 C C . LEU B 1 129 ? 16.344 -12.695 -10.953 1 98.25 129 LEU B C 1
ATOM 4423 O O . LEU B 1 129 ? 15.766 -12.844 -9.875 1 98.25 129 LEU B O 1
ATOM 4427 N N . ILE B 1 130 ? 15.75 -12.922 -12.117 1 98.12 130 ILE B N 1
ATOM 4428 C CA . ILE B 1 130 ? 14.367 -13.359 -12.234 1 98.12 130 ILE B CA 1
ATOM 4429 C C . ILE B 1 130 ? 14.289 -14.594 -13.125 1 98.12 130 ILE B C 1
ATOM 4431 O O . ILE B 1 130 ? 14.805 -14.602 -14.242 1 98.12 130 ILE B O 1
ATOM 4435 N N . LEU B 1 131 ? 13.602 -15.547 -12.602 1 97.31 131 LEU B N 1
ATOM 4436 C CA . LEU B 1 131 ? 13.453 -16.781 -13.352 1 97.31 131 LEU B CA 1
ATOM 4437 C C . LEU B 1 131 ? 12.453 -16.625 -14.484 1 97.31 131 LEU B C 1
ATOM 4439 O O . LEU B 1 131 ? 11.484 -15.875 -14.359 1 97.31 131 LEU B O 1
ATOM 4443 N N . SER B 1 132 ? 12.68 -17.281 -15.594 1 97.38 132 SER B N 1
ATOM 4444 C CA . SER B 1 132 ? 11.734 -17.453 -16.688 1 97.38 132 SER B CA 1
ATOM 4445 C C . SER B 1 132 ? 11.383 -18.922 -16.906 1 97.38 132 SER B C 1
ATOM 4447 O O . SER B 1 132 ? 12.273 -19.734 -17.156 1 97.38 132 SER B O 1
ATOM 4449 N N . PRO B 1 133 ? 10.133 -19.25 -16.906 1 97.69 133 PRO B N 1
ATOM 4450 C CA . PRO B 1 133 ? 9 -18.344 -16.703 1 97.69 133 PRO B CA 1
ATOM 4451 C C . PRO B 1 133 ? 8.797 -17.969 -15.234 1 97.69 133 PRO B C 1
ATOM 4453 O O . PRO B 1 133 ? 9.25 -18.688 -14.344 1 97.69 133 PRO B O 1
ATOM 4456 N N . SER B 1 134 ? 8.258 -16.844 -14.922 1 96.25 134 SER B N 1
ATOM 4457 C CA . SER B 1 134 ? 7.875 -16.422 -13.578 1 96.25 134 SER B CA 1
ATOM 4458 C C . SER B 1 134 ? 6.707 -15.438 -13.625 1 96.25 134 SER B C 1
ATOM 4460 O O . SER B 1 134 ? 6.258 -15.047 -14.703 1 96.25 134 SER B O 1
ATOM 4462 N N . TRP B 1 135 ? 6.219 -15.125 -12.492 1 96.38 135 TRP B N 1
ATOM 4463 C CA . TRP B 1 135 ? 5.082 -14.227 -12.328 1 96.38 135 TRP B CA 1
ATOM 4464 C C . TRP B 1 135 ? 5.328 -12.906 -13.047 1 96.38 135 TRP B C 1
ATOM 4466 O O . TRP B 1 135 ? 6.426 -12.344 -12.977 1 96.38 135 TRP B O 1
ATOM 4476 N N . ILE B 1 136 ? 4.414 -12.328 -13.641 1 95.12 136 ILE B N 1
ATOM 4477 C CA . ILE B 1 136 ? 4.438 -11.289 -14.664 1 95.12 136 ILE B CA 1
ATOM 4478 C C . ILE B 1 136 ? 4.883 -9.969 -14.055 1 95.12 136 ILE B C 1
ATOM 4480 O O . ILE B 1 136 ? 5.309 -9.055 -14.766 1 95.12 136 ILE B O 1
ATOM 4484 N N . THR B 1 137 ? 4.812 -9.805 -12.75 1 96.19 137 THR B N 1
ATOM 4485 C CA . THR B 1 137 ? 5.008 -8.484 -12.164 1 96.19 137 THR B CA 1
ATOM 4486 C C . THR B 1 137 ? 6.457 -8.297 -11.719 1 96.19 137 THR B C 1
ATOM 4488 O O . THR B 1 137 ? 6.914 -7.172 -11.531 1 96.19 137 THR B O 1
ATOM 4491 N N . TYR B 1 138 ? 7.277 -9.336 -11.539 1 97.88 138 TYR B N 1
ATOM 4492 C CA . TYR B 1 138 ? 8.617 -9.227 -10.977 1 97.88 138 TYR B CA 1
ATOM 4493 C C . TYR B 1 138 ? 9.492 -8.312 -11.828 1 97.88 138 TYR B C 1
ATOM 4495 O O . TYR B 1 138 ? 10.172 -7.426 -11.312 1 97.88 138 TYR B O 1
ATOM 4503 N N . LYS B 1 139 ? 9.477 -8.547 -13.133 1 96.75 139 LYS B N 1
ATOM 4504 C CA . LYS B 1 139 ? 10.344 -7.762 -14.008 1 96.75 139 LYS B CA 1
ATOM 4505 C C . LYS B 1 139 ? 9.867 -6.312 -14.086 1 96.75 139 LYS B C 1
ATOM 4507 O O . LYS B 1 139 ? 10.656 -5.387 -13.883 1 96.75 139 LYS B O 1
ATOM 4512 N N . PRO B 1 140 ? 8.562 -6.07 -14.336 1 96.12 140 PRO B N 1
ATOM 4513 C CA . PRO B 1 140 ? 8.102 -4.68 -14.398 1 96.12 140 PRO B CA 1
ATOM 4514 C C . PRO B 1 140 ? 8.375 -3.916 -13.102 1 96.12 140 PRO B C 1
ATOM 4516 O O . PRO B 1 140 ? 8.711 -2.73 -13.133 1 96.12 140 PRO B O 1
ATOM 4519 N N . MET B 1 141 ? 8.188 -4.52 -11.914 1 97.38 141 MET B N 1
ATOM 4520 C CA . MET B 1 141 ? 8.453 -3.82 -10.664 1 97.38 141 MET B CA 1
ATOM 4521 C C . MET B 1 141 ? 9.938 -3.504 -10.516 1 97.38 141 MET B C 1
ATOM 4523 O O . MET B 1 141 ? 10.312 -2.486 -9.93 1 97.38 141 MET B O 1
ATOM 4527 N N . THR B 1 142 ? 10.828 -4.43 -11.023 1 97.75 142 THR B N 1
ATOM 4528 C CA . THR B 1 142 ? 12.266 -4.195 -11.008 1 97.75 142 THR B CA 1
ATOM 4529 C C . THR B 1 142 ? 12.633 -2.992 -11.875 1 97.75 142 THR B C 1
ATOM 4531 O O . THR B 1 142 ? 13.438 -2.154 -11.469 1 97.75 142 THR B O 1
ATOM 4534 N N . VAL B 1 143 ? 11.969 -2.883 -13.039 1 96.69 143 VAL B N 1
ATOM 4535 C CA . VAL B 1 143 ? 12.164 -1.757 -13.945 1 96.69 143 VAL B CA 1
ATOM 4536 C C . VAL B 1 143 ? 11.641 -0.476 -13.305 1 96.69 143 VAL B C 1
ATOM 4538 O O . VAL B 1 143 ? 12.273 0.578 -13.398 1 96.69 143 VAL B O 1
ATOM 4541 N N . LEU B 1 144 ? 10.492 -0.563 -12.68 1 97.5 144 LEU B N 1
ATOM 4542 C CA . LEU B 1 144 ? 9.906 0.573 -11.977 1 97.5 144 LEU B CA 1
ATOM 4543 C C . LEU B 1 144 ? 10.875 1.115 -10.93 1 97.5 144 LEU B C 1
ATOM 4545 O O . LEU B 1 144 ? 10.984 2.33 -10.75 1 97.5 144 LEU B O 1
ATOM 4549 N N . ALA B 1 145 ? 11.617 0.227 -10.242 1 97.62 145 ALA B N 1
ATOM 4550 C CA . ALA B 1 145 ? 12.57 0.59 -9.188 1 97.62 145 ALA B CA 1
ATOM 4551 C C . ALA B 1 145 ? 13.867 1.122 -9.781 1 97.62 145 ALA B C 1
ATOM 4553 O O . ALA B 1 145 ? 14.758 1.556 -9.047 1 97.62 145 ALA B O 1
ATOM 4554 N N . GLY B 1 146 ? 14.016 1.059 -11.117 1 95.75 146 GLY B N 1
ATOM 4555 C CA . GLY B 1 146 ? 15.211 1.542 -11.789 1 95.75 146 GLY B CA 1
ATOM 4556 C C . GLY B 1 146 ? 16.359 0.558 -11.734 1 95.75 146 GLY B C 1
ATOM 4557 O O . GLY B 1 146 ? 17.531 0.954 -11.812 1 95.75 146 GLY B O 1
ATOM 4558 N N . LYS B 1 147 ? 16 -0.687 -11.469 1 95.44 147 LYS B N 1
ATOM 4559 C CA . LYS B 1 147 ? 17.016 -1.727 -11.391 1 95.44 147 LYS B CA 1
ATOM 4560 C C . LYS B 1 147 ? 17.062 -2.557 -12.672 1 95.44 147 LYS B C 1
ATOM 4562 O O . LYS B 1 147 ? 16.094 -2.566 -13.438 1 95.44 147 LYS B O 1
ATOM 4567 N N . ARG B 1 148 ? 18.203 -3.166 -12.914 1 93.12 148 ARG B N 1
ATOM 4568 C CA . ARG B 1 148 ? 18.359 -4.082 -14.039 1 93.12 148 ARG B CA 1
ATOM 4569 C C . ARG B 1 148 ? 17.859 -5.48 -13.672 1 93.12 148 ARG B C 1
ATOM 4571 O O . ARG B 1 148 ? 18.25 -6.027 -12.633 1 93.12 148 ARG B O 1
ATOM 4578 N N . ALA B 1 149 ? 16.953 -6.059 -14.469 1 94.31 149 ALA B N 1
ATOM 4579 C CA . ALA B 1 149 ? 16.453 -7.422 -14.312 1 94.31 149 ALA B CA 1
ATOM 4580 C C . ALA B 1 149 ? 17.203 -8.391 -15.227 1 94.31 149 ALA B C 1
ATOM 4582 O O . ALA B 1 149 ? 17.234 -8.203 -16.438 1 94.31 149 ALA B O 1
ATOM 4583 N N . PHE B 1 150 ? 17.891 -9.344 -14.648 1 96.5 150 PHE B N 1
ATOM 4584 C CA . PHE B 1 150 ? 18.547 -10.406 -15.398 1 96.5 150 PHE B CA 1
ATOM 4585 C C . PHE B 1 150 ? 17.688 -11.656 -15.438 1 96.5 150 PHE B C 1
ATOM 4587 O O . PHE B 1 150 ? 17.359 -12.234 -14.391 1 96.5 150 PHE B O 1
ATOM 4594 N N . GLU B 1 151 ? 17.328 -12.055 -16.594 1 96.12 151 GLU B N 1
ATOM 4595 C CA . GLU B 1 151 ? 16.469 -13.227 -16.781 1 96.12 151 GLU B CA 1
ATOM 4596 C C . GLU B 1 151 ? 17.281 -14.516 -16.719 1 96.12 151 GLU B C 1
ATOM 4598 O O . GLU B 1 151 ? 18.344 -14.617 -17.328 1 96.12 151 GLU B O 1
ATOM 4603 N N . VAL B 1 152 ? 16.844 -15.406 -15.898 1 97.31 152 VAL B N 1
ATOM 4604 C CA . VAL B 1 152 ? 17.422 -16.75 -15.797 1 97.31 152 VAL B CA 1
ATOM 4605 C C . VAL B 1 152 ? 16.438 -17.766 -16.375 1 97.31 152 VAL B C 1
ATOM 4607 O O . VAL B 1 152 ? 15.477 -18.156 -15.711 1 97.31 152 VAL B O 1
ATOM 4610 N N . ALA B 1 153 ? 16.734 -18.328 -17.453 1 95.69 153 ALA B N 1
ATOM 4611 C CA . ALA B 1 153 ? 15.766 -19.141 -18.188 1 95.69 153 ALA B CA 1
ATOM 4612 C C . ALA B 1 153 ? 15.828 -20.609 -17.75 1 95.69 153 ALA B C 1
ATOM 4614 O O . ALA B 1 153 ? 16.906 -21.156 -17.562 1 95.69 153 ALA B O 1
ATOM 4615 N N . SER B 1 154 ? 14.711 -21.109 -17.484 1 96.06 154 SER B N 1
ATOM 4616 C CA . SER B 1 154 ? 14.531 -22.547 -17.328 1 96.06 154 SER B CA 1
ATOM 4617 C C . SER B 1 154 ? 13.719 -23.125 -18.484 1 96.06 154 SER B C 1
ATOM 4619 O O . SER B 1 154 ? 13.258 -22.391 -19.359 1 96.06 154 SER B O 1
ATOM 4621 N N . SER B 1 155 ? 13.609 -24.5 -18.484 1 94.94 155 SER B N 1
ATOM 4622 C CA . SER B 1 155 ? 12.875 -25.172 -19.562 1 94.94 155 SER B CA 1
ATOM 4623 C C . SER B 1 155 ? 12.047 -26.328 -19.016 1 94.94 155 SER B C 1
ATOM 4625 O O . SER B 1 155 ? 12.195 -26.719 -17.844 1 94.94 155 SER B O 1
ATOM 4627 N N . MET B 1 156 ? 11.188 -26.797 -19.891 1 94.56 156 MET B N 1
ATOM 4628 C CA . MET B 1 156 ? 10.375 -27.953 -19.5 1 94.56 156 MET B CA 1
ATOM 4629 C C . MET B 1 156 ? 11.25 -29.156 -19.203 1 94.56 156 MET B C 1
ATOM 4631 O O . MET B 1 156 ? 10.922 -29.969 -18.344 1 94.56 156 MET B O 1
ATOM 4635 N N . GLN B 1 157 ? 12.367 -29.281 -19.906 1 93.44 157 GLN B N 1
ATOM 4636 C CA . GLN B 1 157 ? 13.289 -30.391 -19.719 1 93.44 157 GLN B CA 1
ATOM 4637 C C . GLN B 1 157 ? 13.891 -30.391 -18.312 1 93.44 157 GLN B C 1
ATOM 4639 O O . GLN B 1 157 ? 14.203 -31.438 -17.766 1 93.44 157 GLN B O 1
ATOM 4644 N N . ASP B 1 158 ? 13.969 -29.203 -17.734 1 93.62 158 ASP B N 1
ATOM 4645 C CA . ASP B 1 158 ? 14.477 -29.078 -16.375 1 93.62 158 ASP B CA 1
ATOM 4646 C C . ASP B 1 158 ? 13.336 -29.016 -15.359 1 93.62 158 ASP B C 1
ATOM 4648 O O . ASP B 1 158 ? 13.547 -28.672 -14.195 1 93.62 158 ASP B O 1
ATOM 4652 N N . GLY B 1 159 ? 12.094 -29.312 -15.898 1 95.38 159 GLY B N 1
ATOM 4653 C CA . GLY B 1 159 ? 10.93 -29.234 -15.031 1 95.38 159 GLY B CA 1
ATOM 4654 C C . GLY B 1 159 ? 10.516 -27.812 -14.727 1 95.38 159 GLY B C 1
ATOM 4655 O O . GLY B 1 159 ? 9.844 -27.547 -13.719 1 95.38 159 GLY B O 1
ATOM 4656 N N . TRP B 1 160 ? 10.977 -26.844 -15.5 1 97.12 160 TRP B N 1
ATOM 4657 C CA . TRP B 1 160 ? 10.789 -25.406 -15.312 1 97.12 160 TRP B CA 1
ATOM 4658 C C . TRP B 1 160 ? 11.461 -24.938 -14.023 1 97.12 160 TRP B C 1
ATOM 4660 O O . TRP B 1 160 ? 11.086 -23.906 -13.461 1 97.12 160 TRP B O 1
ATOM 4670 N N . LYS B 1 161 ? 12.453 -25.688 -13.484 1 97.5 161 LYS B N 1
ATOM 4671 C CA . LYS B 1 161 ? 13.062 -25.391 -12.188 1 97.5 161 LYS B CA 1
ATOM 4672 C C . LYS B 1 161 ? 14.414 -24.688 -12.367 1 97.5 161 LYS B C 1
ATOM 4674 O O . LYS B 1 161 ? 15.102 -24.906 -13.367 1 97.5 161 LYS B O 1
ATOM 4679 N N . LEU B 1 162 ? 14.711 -23.891 -11.43 1 97.94 162 LEU B N 1
ATOM 4680 C CA . LEU B 1 162 ? 16.062 -23.359 -11.289 1 97.94 162 LEU B CA 1
ATOM 4681 C C . LEU B 1 162 ? 17 -24.422 -10.734 1 97.94 162 LEU B C 1
ATOM 4683 O O . LEU B 1 162 ? 16.859 -24.844 -9.578 1 97.94 162 LEU B O 1
ATOM 4687 N N . THR B 1 163 ? 17.953 -24.891 -11.508 1 97.62 163 THR B N 1
ATOM 4688 C CA . THR B 1 163 ? 18.953 -25.844 -11.039 1 97.62 163 THR B CA 1
ATOM 4689 C C . THR B 1 163 ? 20.25 -25.125 -10.648 1 97.62 163 THR B C 1
ATOM 4691 O O . THR B 1 163 ? 20.469 -23.969 -11.039 1 97.62 163 THR B O 1
ATOM 4694 N N . PRO B 1 164 ? 21.062 -25.812 -9.82 1 97.75 164 PRO B N 1
ATOM 4695 C CA . PRO B 1 164 ? 22.359 -25.219 -9.477 1 97.75 164 PRO B CA 1
ATOM 4696 C C . PRO B 1 164 ? 23.156 -24.812 -10.711 1 97.75 164 PRO B C 1
ATOM 4698 O O . PRO B 1 164 ? 23.781 -23.75 -10.727 1 97.75 164 PRO B O 1
ATOM 4701 N N . GLU B 1 165 ? 23.125 -25.656 -11.727 1 97.31 165 GLU B N 1
ATOM 4702 C CA . GLU B 1 165 ? 23.891 -25.391 -12.945 1 97.31 165 GLU B CA 1
ATOM 4703 C C . GLU B 1 165 ? 23.359 -24.156 -13.672 1 97.31 165 GLU B C 1
ATOM 4705 O O . GLU B 1 165 ? 24.156 -23.328 -14.133 1 97.31 165 GLU B O 1
ATOM 4710 N N . ILE B 1 166 ? 22.062 -24.031 -13.766 1 97.62 166 ILE B N 1
ATOM 4711 C CA . ILE B 1 166 ? 21.438 -22.891 -14.43 1 97.62 166 ILE B CA 1
ATOM 4712 C C . ILE B 1 166 ? 21.797 -21.609 -13.688 1 97.62 166 ILE B C 1
ATOM 4714 O O . ILE B 1 166 ? 22.156 -20.609 -14.312 1 97.62 166 ILE B O 1
ATOM 4718 N N . LEU B 1 167 ? 21.688 -21.656 -12.344 1 97.56 167 LEU B N 1
ATOM 4719 C CA . LEU B 1 167 ? 21.984 -20.469 -11.531 1 97.56 167 LEU B CA 1
ATOM 4720 C C . LEU B 1 167 ? 23.453 -20.078 -11.664 1 97.56 167 LEU B C 1
ATOM 4722 O O . LEU B 1 167 ? 23.766 -18.906 -11.867 1 97.56 167 LEU B O 1
ATOM 4726 N N . GLU B 1 168 ? 24.297 -21.016 -11.5 1 96.44 168 GLU B N 1
ATOM 4727 C CA . GLU B 1 168 ? 25.734 -20.734 -11.57 1 96.44 168 GLU B CA 1
ATOM 4728 C C . GLU B 1 168 ? 26.125 -20.172 -12.938 1 96.44 168 GLU B C 1
ATOM 4730 O O . GLU B 1 168 ? 26.906 -19.234 -13.023 1 96.44 168 GLU B O 1
ATOM 4735 N N . LYS B 1 169 ? 25.609 -20.797 -13.961 1 96.25 169 LYS B N 1
ATOM 4736 C CA . LYS B 1 169 ? 25.875 -20.297 -15.312 1 96.25 169 LYS B CA 1
ATOM 4737 C C . LYS B 1 169 ? 25.406 -18.859 -15.469 1 96.25 169 LYS B C 1
ATOM 4739 O O . LYS B 1 169 ? 26.109 -18.031 -16.031 1 96.25 169 LYS B O 1
ATOM 4744 N N . ALA B 1 170 ? 24.203 -18.578 -15 1 95.31 170 ALA B N 1
ATOM 4745 C CA . ALA B 1 170 ? 23.656 -17.234 -15.094 1 95.31 170 ALA B CA 1
ATOM 4746 C C . ALA B 1 170 ? 24.547 -16.219 -14.375 1 95.31 170 ALA B C 1
ATOM 4748 O O . ALA B 1 170 ? 24.766 -15.117 -14.875 1 95.31 170 ALA B O 1
ATOM 4749 N N . ILE B 1 171 ? 25.016 -16.547 -13.211 1 95.31 171 ILE B N 1
ATOM 4750 C CA . ILE B 1 171 ? 25.859 -15.672 -12.406 1 95.31 171 ILE B CA 1
ATOM 4751 C C . ILE B 1 171 ? 27.188 -15.422 -13.125 1 95.31 171 ILE B C 1
ATOM 4753 O O . ILE B 1 171 ? 27.641 -14.281 -13.219 1 95.31 171 ILE B O 1
ATOM 4757 N N . LEU B 1 172 ? 27.734 -16.469 -13.664 1 94.19 172 LEU B N 1
ATOM 4758 C CA . LEU B 1 172 ? 29.078 -16.391 -14.242 1 94.19 172 LEU B CA 1
ATOM 4759 C C . LEU B 1 172 ? 29.047 -15.688 -15.594 1 94.19 172 LEU B C 1
ATOM 4761 O O . LEU B 1 172 ? 30 -15.016 -15.977 1 94.19 172 LEU B O 1
ATOM 4765 N N . GLU B 1 173 ? 27.953 -15.789 -16.219 1 92.12 173 GLU B N 1
ATOM 4766 C CA . GLU B 1 173 ? 27.891 -15.266 -17.594 1 92.12 173 GLU B CA 1
ATOM 4767 C C . GLU B 1 173 ? 27.281 -13.875 -17.625 1 92.12 173 GLU B C 1
ATOM 4769 O O . GLU B 1 173 ? 27.312 -13.195 -18.641 1 92.12 173 GLU B O 1
ATOM 4774 N N . SER B 1 174 ? 26.812 -13.492 -16.516 1 87.69 174 SER B N 1
ATOM 4775 C CA . SER B 1 174 ? 26.141 -12.188 -16.5 1 87.69 174 SER B CA 1
ATOM 4776 C C . SER B 1 174 ? 27.094 -11.094 -16.016 1 87.69 174 SER B C 1
ATOM 4778 O O . SER B 1 174 ? 28.078 -11.375 -15.32 1 87.69 174 SER B O 1
ATOM 4780 N N . ASN B 1 175 ? 26.969 -9.898 -16.469 1 88.38 175 ASN B N 1
ATOM 4781 C CA . ASN B 1 175 ? 27.719 -8.742 -15.977 1 88.38 175 ASN B CA 1
ATOM 4782 C C . ASN B 1 175 ? 27.016 -8.078 -14.797 1 88.38 175 ASN B C 1
ATOM 4784 O O . ASN B 1 175 ? 26.875 -6.855 -14.75 1 88.38 175 ASN B O 1
ATOM 4788 N N . THR B 1 176 ? 26.594 -8.945 -13.938 1 83.62 176 THR B N 1
ATOM 4789 C CA . THR B 1 176 ? 25.875 -8.461 -12.758 1 83.62 176 THR B CA 1
ATOM 4790 C C . THR B 1 176 ? 26.828 -7.824 -11.758 1 83.62 176 THR B C 1
ATOM 4792 O O . THR B 1 176 ? 28.031 -8.094 -11.789 1 83.62 176 THR B O 1
ATOM 4795 N N . SER B 1 177 ? 26.25 -7 -10.945 1 88.25 177 SER B N 1
ATOM 4796 C CA . SER B 1 177 ? 26.953 -6.453 -9.797 1 88.25 177 SER B CA 1
ATOM 4797 C C . SER B 1 177 ? 27.359 -7.555 -8.82 1 88.25 177 SER B C 1
ATOM 4799 O O . SER B 1 177 ? 26.938 -8.703 -8.969 1 88.25 177 SER B O 1
ATOM 4801 N N . THR B 1 178 ? 28.172 -7.184 -7.871 1 90.38 178 THR B N 1
ATOM 4802 C CA . THR B 1 178 ? 28.594 -8.109 -6.824 1 90.38 178 THR B CA 1
ATOM 4803 C C . THR B 1 178 ? 27.391 -8.547 -5.98 1 90.38 178 THR B C 1
ATOM 4805 O O . THR B 1 178 ? 27.281 -9.719 -5.617 1 90.38 178 THR B O 1
ATOM 4808 N N . ASN B 1 179 ? 26.516 -7.621 -5.656 1 95.25 179 ASN B N 1
ATOM 4809 C CA . ASN B 1 179 ? 25.312 -7.949 -4.898 1 95.25 179 ASN B CA 1
ATOM 4810 C C . ASN B 1 179 ? 24.172 -8.406 -5.816 1 95.25 179 ASN B C 1
ATOM 4812 O O . ASN B 1 179 ? 23.875 -7.742 -6.809 1 95.25 179 ASN B O 1
ATOM 4816 N N . ARG B 1 180 ? 23.641 -9.578 -5.52 1 97.12 180 ARG B N 1
ATOM 4817 C CA . ARG B 1 180 ? 22.578 -10.148 -6.332 1 97.12 180 ARG B CA 1
ATOM 4818 C C . ARG B 1 180 ? 21.375 -10.539 -5.469 1 97.12 180 ARG B C 1
ATOM 4820 O O . ARG B 1 180 ? 21.547 -11.109 -4.387 1 97.12 180 ARG B O 1
ATOM 4827 N N . LEU B 1 181 ? 20.219 -10.109 -5.879 1 98.38 181 LEU B N 1
ATOM 4828 C CA . LEU B 1 181 ? 18.953 -10.539 -5.316 1 98.38 181 LEU B CA 1
ATOM 4829 C C . LEU B 1 181 ? 18.203 -11.469 -6.273 1 98.38 181 LEU B C 1
ATOM 4831 O O . LEU B 1 181 ? 17.922 -11.094 -7.414 1 98.38 181 LEU B O 1
ATOM 4835 N N . LEU B 1 182 ? 17.969 -12.719 -5.887 1 98.62 182 LEU B N 1
ATOM 4836 C CA . LEU B 1 182 ? 17.188 -13.664 -6.668 1 98.62 182 LEU B CA 1
ATOM 4837 C C . LEU B 1 182 ? 15.734 -13.688 -6.184 1 98.62 182 LEU B C 1
ATOM 4839 O O . LEU B 1 182 ? 15.469 -13.906 -5 1 98.62 182 LEU B O 1
ATOM 4843 N N . ILE B 1 183 ? 14.797 -13.398 -7.066 1 98.75 183 ILE B N 1
ATOM 4844 C CA . ILE B 1 183 ? 13.398 -13.648 -6.758 1 98.75 183 ILE B CA 1
ATOM 4845 C C . ILE B 1 183 ? 13.039 -15.086 -7.125 1 98.75 183 ILE B C 1
ATOM 4847 O O . ILE B 1 183 ? 13.047 -15.461 -8.297 1 98.75 183 ILE B O 1
ATOM 4851 N N . PHE B 1 184 ? 12.781 -15.844 -6.094 1 98.5 184 PHE B N 1
ATOM 4852 C CA . PHE B 1 184 ? 12.547 -17.281 -6.195 1 98.5 184 PHE B CA 1
ATOM 4853 C C . PHE B 1 184 ? 11.125 -17.625 -5.785 1 98.5 184 PHE B C 1
ATOM 4855 O O . PHE B 1 184 ? 10.797 -17.625 -4.594 1 98.5 184 PHE B O 1
ATOM 4862 N N . CYS B 1 185 ? 10.273 -17.859 -6.758 1 98 185 CYS B N 1
ATOM 4863 C CA . CYS B 1 185 ? 8.883 -18.188 -6.484 1 98 185 CYS B CA 1
ATOM 4864 C C . CYS B 1 185 ? 8.703 -19.703 -6.348 1 98 185 CYS B C 1
ATOM 4866 O O . CYS B 1 185 ? 8.914 -20.438 -7.309 1 98 185 CYS B O 1
ATOM 4868 N N . ASN B 1 186 ? 8.32 -20.156 -5.195 1 98 186 ASN B N 1
ATOM 4869 C CA . ASN B 1 186 ? 8.156 -21.578 -4.871 1 98 186 ASN B CA 1
ATOM 4870 C C . ASN B 1 186 ? 6.992 -21.797 -3.908 1 98 186 ASN B C 1
ATOM 4872 O O . ASN B 1 186 ? 7.055 -21.375 -2.75 1 98 186 ASN B O 1
ATOM 4876 N N . PRO B 1 187 ? 5.988 -22.484 -4.328 1 97.81 187 PRO B N 1
ATOM 4877 C CA . PRO B 1 187 ? 5.637 -22.969 -5.66 1 97.81 187 PRO B CA 1
ATOM 4878 C C . PRO B 1 187 ? 5.516 -21.844 -6.691 1 97.81 187 PRO B C 1
ATOM 4880 O O . PRO B 1 187 ? 5.254 -20.703 -6.328 1 97.81 187 PRO B O 1
ATOM 4883 N N . ASP B 1 188 ? 5.656 -22.266 -7.902 1 97.5 188 ASP B N 1
ATOM 4884 C CA . ASP B 1 188 ? 5.902 -21.281 -8.945 1 97.5 188 ASP B CA 1
ATOM 4885 C C . ASP B 1 188 ? 4.609 -20.906 -9.664 1 97.5 188 ASP B C 1
ATOM 4887 O O . ASP B 1 188 ? 3.752 -21.75 -9.898 1 97.5 188 ASP B O 1
ATOM 4891 N N . ASN B 1 189 ? 4.332 -19.672 -9.898 1 97.25 189 ASN B N 1
ATOM 4892 C CA . ASN B 1 189 ? 3.475 -19.109 -10.93 1 97.25 189 ASN B CA 1
ATOM 4893 C C . ASN B 1 189 ? 4.289 -18.625 -12.125 1 97.25 189 ASN B C 1
ATOM 4895 O O . ASN B 1 189 ? 5.074 -17.672 -12.016 1 97.25 189 ASN B O 1
ATOM 4899 N N . PRO B 1 190 ? 4.227 -19.344 -13.18 1 97.62 190 PRO B N 1
ATOM 4900 C CA . PRO B 1 190 ? 2.99 -19.891 -13.742 1 97.62 190 PRO B CA 1
ATOM 4901 C C . PRO B 1 190 ? 2.998 -21.422 -13.805 1 97.62 190 PRO B C 1
ATOM 4903 O O . PRO B 1 190 ? 2.047 -22.016 -14.297 1 97.62 190 PRO B O 1
ATOM 4906 N N . THR B 1 191 ? 3.992 -22.078 -13.281 1 97.94 191 THR B N 1
ATOM 4907 C CA . THR B 1 191 ? 4.199 -23.469 -13.672 1 97.94 191 THR B CA 1
ATOM 4908 C C . THR B 1 191 ? 3.512 -24.422 -12.695 1 97.94 191 THR B C 1
ATOM 4910 O O . THR B 1 191 ? 3.303 -25.594 -13.008 1 97.94 191 THR B O 1
ATOM 4913 N N . GLY B 1 192 ? 3.275 -23.938 -11.492 1 97.5 192 GLY B N 1
ATOM 4914 C CA . GLY B 1 192 ? 2.645 -24.766 -10.484 1 97.5 192 GLY B CA 1
ATOM 4915 C C . GLY B 1 192 ? 3.59 -25.781 -9.867 1 97.5 192 GLY B C 1
ATOM 4916 O O . GLY B 1 192 ? 3.182 -26.594 -9.039 1 97.5 192 GLY B O 1
ATOM 4917 N N . ILE B 1 193 ? 4.836 -25.688 -10.195 1 96.44 193 ILE B N 1
ATOM 4918 C CA . ILE B 1 193 ? 5.793 -26.672 -9.695 1 96.44 193 ILE B CA 1
ATOM 4919 C C . ILE B 1 193 ? 6.387 -26.188 -8.375 1 96.44 193 ILE B C 1
ATOM 4921 O O . ILE B 1 193 ? 6.328 -25 -8.055 1 96.44 193 ILE B O 1
ATOM 4925 N N . SER B 1 194 ? 6.859 -27.109 -7.586 1 96.75 194 SER B N 1
ATOM 4926 C CA . SER B 1 194 ? 7.586 -26.844 -6.352 1 96.75 194 SER B CA 1
ATOM 4927 C C . SER B 1 194 ? 8.914 -27.578 -6.312 1 96.75 194 SER B C 1
ATOM 4929 O O . SER B 1 194 ? 9.203 -28.391 -7.195 1 96.75 194 SER B O 1
ATOM 4931 N N . TYR B 1 195 ? 9.719 -27.281 -5.418 1 97.88 195 TYR B N 1
ATOM 4932 C CA . TYR B 1 195 ? 11.055 -27.859 -5.293 1 97.88 195 TYR B CA 1
ATOM 4933 C C . TYR B 1 195 ? 11.102 -28.906 -4.188 1 97.88 195 TYR B C 1
ATOM 4935 O O . TYR B 1 195 ? 10.477 -28.734 -3.137 1 97.88 195 TYR B O 1
ATOM 4943 N N . SER B 1 196 ? 11.859 -29.984 -4.434 1 97.06 196 SER B N 1
ATOM 4944 C CA . SER B 1 196 ? 12.062 -31.047 -3.449 1 97.06 196 SER B CA 1
ATOM 4945 C C . SER B 1 196 ? 13.234 -30.719 -2.521 1 97.06 196 SER B C 1
ATOM 4947 O O . SER B 1 196 ? 13.945 -29.734 -2.736 1 97.06 196 SER B O 1
ATOM 4949 N N . GLU B 1 197 ? 13.359 -31.516 -1.488 1 97.81 197 GLU B N 1
ATOM 4950 C CA . GLU B 1 197 ? 14.461 -31.328 -0.55 1 97.81 197 GLU B CA 1
ATOM 4951 C C . GLU B 1 197 ? 15.812 -31.406 -1.264 1 97.81 197 GLU B C 1
ATOM 4953 O O . GLU B 1 197 ? 16.656 -30.531 -1.089 1 97.81 197 GLU B O 1
ATOM 4958 N N . PRO B 1 198 ? 16.047 -32.438 -2.127 1 98.06 198 PRO B N 1
ATOM 4959 C CA . PRO B 1 198 ? 17.328 -32.469 -2.844 1 98.06 198 PRO B CA 1
ATOM 4960 C C . PRO B 1 198 ? 17.531 -31.234 -3.719 1 98.06 198 PRO B C 1
ATOM 4962 O O . PRO B 1 198 ? 18.656 -30.719 -3.811 1 98.06 198 PRO B O 1
ATOM 4965 N N . ASP B 1 199 ? 16.469 -30.734 -4.371 1 97.81 199 ASP B N 1
ATOM 4966 C CA . ASP B 1 199 ? 16.547 -29.516 -5.176 1 97.81 199 ASP B CA 1
ATOM 4967 C C . ASP B 1 199 ? 17.047 -28.344 -4.344 1 97.81 199 ASP B C 1
ATOM 4969 O O . ASP B 1 199 ? 18 -27.656 -4.742 1 97.81 199 ASP B O 1
ATOM 4973 N N . LEU B 1 200 ? 16.438 -28.109 -3.186 1 98.56 200 LEU B N 1
ATOM 4974 C CA . LEU B 1 200 ? 16.703 -26.938 -2.365 1 98.56 200 LEU B CA 1
ATOM 4975 C C . LEU B 1 200 ? 18.094 -27.016 -1.726 1 98.56 200 LEU B C 1
ATOM 4977 O O . LEU B 1 200 ? 18.781 -26 -1.595 1 98.56 200 LEU B O 1
ATOM 4981 N N . LYS B 1 201 ? 18.469 -28.203 -1.31 1 98.5 201 LYS B N 1
ATOM 4982 C CA . LYS B 1 201 ? 19.797 -28.391 -0.751 1 98.5 201 LYS B CA 1
ATOM 4983 C C . LYS B 1 201 ? 20.875 -28.062 -1.782 1 98.5 201 LYS B C 1
ATOM 4985 O O . LYS B 1 201 ? 21.844 -27.359 -1.479 1 98.5 201 LYS B O 1
ATOM 4990 N N . ALA B 1 202 ? 20.703 -28.625 -2.953 1 98.44 202 ALA B N 1
ATOM 4991 C CA . ALA B 1 202 ? 21.672 -28.375 -4.02 1 98.44 202 ALA B CA 1
ATOM 4992 C C . ALA B 1 202 ? 21.75 -26.891 -4.371 1 98.44 202 ALA B C 1
ATOM 4994 O O . ALA B 1 202 ? 22.828 -26.344 -4.562 1 98.44 202 ALA B O 1
ATOM 4995 N N . LEU B 1 203 ? 20.609 -26.266 -4.488 1 98.38 203 LEU B N 1
ATOM 4996 C CA . LEU B 1 203 ? 20.562 -24.828 -4.801 1 98.38 203 LEU B CA 1
ATOM 4997 C C . LEU B 1 203 ? 21.25 -24.016 -3.723 1 98.38 203 LEU B C 1
ATOM 4999 O O . LEU B 1 203 ? 21.922 -23.031 -4.027 1 98.38 203 LEU B O 1
ATOM 5003 N N . SER B 1 204 ? 21.031 -24.391 -2.436 1 98.5 204 SER B N 1
ATOM 5004 C CA . SER B 1 204 ? 21.578 -23.656 -1.307 1 98.5 204 SER B CA 1
ATOM 5005 C C . SER B 1 204 ? 23.109 -23.609 -1.365 1 98.5 204 SER B C 1
ATOM 5007 O O . SER B 1 204 ? 23.719 -22.625 -0.95 1 98.5 204 SER B O 1
ATOM 5009 N N . VAL B 1 205 ? 23.734 -24.625 -1.893 1 98.25 205 VAL B N 1
ATOM 5010 C CA . VAL B 1 205 ? 25.188 -24.688 -2.012 1 98.25 205 VAL B CA 1
ATOM 5011 C C . VAL B 1 205 ? 25.672 -23.594 -2.957 1 98.25 205 VAL B C 1
ATOM 5013 O O . VAL B 1 205 ? 26.625 -22.859 -2.641 1 98.25 205 VAL B O 1
ATOM 5016 N N . VAL B 1 206 ? 25.016 -23.453 -4.066 1 98 206 VAL B N 1
ATOM 5017 C CA . VAL B 1 206 ? 25.406 -22.469 -5.062 1 98 206 VAL B CA 1
ATOM 5018 C C . VAL B 1 206 ? 25.078 -21.062 -4.547 1 98 206 VAL B C 1
ATOM 5020 O O . VAL B 1 206 ? 25.844 -20.125 -4.762 1 98 206 VAL B O 1
ATOM 5023 N N . LEU B 1 207 ? 23.938 -20.891 -3.879 1 98.38 207 LEU B N 1
ATOM 5024 C CA . LEU B 1 207 ? 23.531 -19.594 -3.32 1 98.38 207 LEU B CA 1
ATOM 5025 C C . LEU B 1 207 ? 24.578 -19.094 -2.32 1 98.38 207 LEU B C 1
ATOM 5027 O O . LEU B 1 207 ? 24.938 -17.922 -2.34 1 98.38 207 LEU B O 1
ATOM 5031 N N . ARG B 1 208 ? 25.078 -20 -1.479 1 97.44 208 ARG B N 1
ATOM 5032 C CA . ARG B 1 208 ? 26.094 -19.656 -0.49 1 97.44 208 ARG B CA 1
ATOM 5033 C C . ARG B 1 208 ? 27.422 -19.312 -1.162 1 97.44 208 ARG B C 1
ATOM 5035 O O . ARG B 1 208 ? 28.078 -18.344 -0.797 1 97.44 208 ARG B O 1
ATOM 5042 N N . LYS B 1 209 ? 27.75 -20.125 -2.104 1 96.69 209 LYS B N 1
ATOM 5043 C CA . LYS B 1 209 ? 29.016 -19.938 -2.816 1 96.69 209 LYS B CA 1
ATOM 5044 C C . LYS B 1 209 ? 29.109 -18.531 -3.412 1 96.69 209 LYS B C 1
ATOM 5046 O O . LYS B 1 209 ? 30.172 -17.906 -3.387 1 96.69 209 LYS B O 1
ATOM 5051 N N . HIS B 1 210 ? 28.031 -18.016 -3.908 1 96.06 210 HIS B N 1
ATOM 5052 C CA . HIS B 1 210 ? 28.047 -16.75 -4.637 1 96.06 210 HIS B CA 1
ATOM 5053 C C . HIS B 1 210 ? 27.406 -15.641 -3.816 1 96.06 210 HIS B C 1
ATOM 5055 O O . HIS B 1 210 ? 27.203 -14.539 -4.324 1 96.06 210 HIS B O 1
ATOM 5061 N N . ASN B 1 211 ? 27.047 -15.883 -2.596 1 95 211 ASN B N 1
ATOM 5062 C CA . ASN B 1 211 ? 26.469 -14.914 -1.66 1 95 211 ASN B CA 1
ATOM 5063 C C . ASN B 1 211 ? 25.234 -14.234 -2.24 1 95 211 ASN B C 1
ATOM 5065 O O . ASN B 1 211 ? 25.141 -13.008 -2.23 1 95 211 ASN B O 1
ATOM 5069 N N . VAL B 1 212 ? 24.344 -14.992 -2.816 1 97.62 212 VAL B N 1
ATOM 5070 C CA . VAL B 1 212 ? 23.109 -14.477 -3.4 1 97.62 212 VAL B CA 1
ATOM 5071 C C . VAL B 1 212 ? 22.047 -14.359 -2.32 1 97.62 212 VAL B C 1
ATOM 5073 O O . VAL B 1 212 ? 21.781 -15.312 -1.588 1 97.62 212 VAL B O 1
ATOM 5076 N N . ILE B 1 213 ? 21.469 -13.133 -2.152 1 98.38 213 ILE B N 1
ATOM 5077 C CA . ILE B 1 213 ? 20.281 -12.977 -1.311 1 98.38 213 ILE B CA 1
ATOM 5078 C C . ILE B 1 213 ? 19.047 -13.445 -2.07 1 98.38 213 ILE B C 1
ATOM 5080 O O . ILE B 1 213 ? 18.906 -13.172 -3.264 1 98.38 213 ILE B O 1
ATOM 5084 N N . VAL B 1 214 ? 18.203 -14.195 -1.351 1 98.88 214 VAL B N 1
ATOM 5085 C CA . VAL B 1 214 ? 17.031 -14.75 -2.029 1 98.88 214 VAL B CA 1
ATOM 5086 C C . VAL B 1 214 ? 15.758 -14.211 -1.392 1 98.88 214 VAL B C 1
ATOM 5088 O O . VAL B 1 214 ? 15.586 -14.273 -0.172 1 98.88 214 VAL B O 1
ATOM 5091 N N . LEU B 1 215 ? 14.922 -13.57 -2.17 1 98.88 215 LEU B N 1
ATOM 5092 C CA . LEU B 1 215 ? 13.516 -13.43 -1.8 1 98.88 215 LEU B CA 1
ATOM 5093 C C . LEU B 1 215 ? 12.719 -14.656 -2.213 1 98.88 215 LEU B C 1
ATOM 5095 O O . LEU B 1 215 ? 12.414 -14.836 -3.393 1 98.88 215 LEU B O 1
ATOM 5099 N N . SER B 1 216 ? 12.453 -15.484 -1.271 1 98.81 216 SER B N 1
ATOM 5100 C CA . SER B 1 216 ? 11.633 -16.672 -1.523 1 98.81 216 SER B CA 1
ATOM 5101 C C . SER B 1 216 ? 10.148 -16.344 -1.447 1 98.81 216 SER B C 1
ATOM 5103 O O . SER B 1 216 ? 9.57 -16.297 -0.358 1 98.81 216 SER B O 1
ATOM 5105 N N . ASP B 1 217 ? 9.547 -16.109 -2.611 1 98.75 217 ASP B N 1
ATOM 5106 C CA . ASP B 1 217 ? 8.109 -15.883 -2.668 1 98.75 217 ASP B CA 1
ATOM 5107 C C . ASP B 1 217 ? 7.344 -17.188 -2.516 1 98.75 217 ASP B C 1
ATOM 5109 O O . ASP B 1 217 ? 7.254 -17.984 -3.463 1 98.75 217 ASP B O 1
ATOM 5113 N N . GLU B 1 218 ? 6.766 -17.359 -1.362 1 98.75 218 GLU B N 1
ATOM 5114 C CA . GLU B 1 218 ? 6.141 -18.625 -0.999 1 98.75 218 GLU B CA 1
ATOM 5115 C C . GLU B 1 218 ? 4.633 -18.469 -0.811 1 98.75 218 GLU B C 1
ATOM 5117 O O . GLU B 1 218 ? 4.027 -19.156 0.009 1 98.75 218 GLU B O 1
ATOM 5122 N N . ILE B 1 219 ? 4.07 -17.531 -1.569 1 98.44 219 ILE B N 1
ATOM 5123 C CA . ILE B 1 219 ? 2.662 -17.172 -1.451 1 98.44 219 ILE B CA 1
ATOM 5124 C C . ILE B 1 219 ? 1.791 -18.391 -1.729 1 98.44 219 ILE B C 1
ATOM 5126 O O . ILE B 1 219 ? 0.672 -18.484 -1.218 1 98.44 219 ILE B O 1
ATOM 5130 N N . TYR B 1 220 ? 2.279 -19.391 -2.459 1 98.31 220 TYR B N 1
ATOM 5131 C CA . TYR B 1 220 ? 1.53 -20.594 -2.793 1 98.31 220 TYR B CA 1
ATOM 5132 C C . TYR B 1 220 ? 1.98 -21.781 -1.938 1 98.31 220 TYR B C 1
ATOM 5134 O O . TYR B 1 220 ? 1.543 -22.906 -2.15 1 98.31 220 TYR B O 1
ATOM 5142 N N . GLY B 1 221 ? 2.879 -21.531 -0.998 1 98.44 221 GLY B N 1
ATOM 5143 C CA . GLY B 1 221 ? 3.471 -22.609 -0.239 1 98.44 221 GLY B CA 1
ATOM 5144 C C . GLY B 1 221 ? 2.438 -23.547 0.366 1 98.44 221 GLY B C 1
ATOM 5145 O O . GLY B 1 221 ? 2.438 -24.75 0.083 1 98.44 221 GLY B O 1
ATOM 5146 N N . HIS B 1 222 ? 1.494 -23.031 0.978 1 97.75 222 HIS B N 1
ATOM 5147 C CA . HIS B 1 222 ? 0.566 -23.844 1.754 1 97.75 222 HIS B CA 1
ATOM 5148 C C . HIS B 1 222 ? -0.688 -24.172 0.95 1 97.75 222 HIS B C 1
ATOM 5150 O O . HIS B 1 222 ? -1.685 -24.641 1.508 1 97.75 222 HIS B O 1
ATOM 5156 N N . THR B 1 223 ? -0.596 -23.922 -0.341 1 98.06 223 THR B N 1
ATOM 5157 C CA . THR B 1 223 ? -1.587 -24.438 -1.283 1 98.06 223 THR B CA 1
ATOM 5158 C C . THR B 1 223 ? -1.135 -25.766 -1.88 1 98.06 223 THR B C 1
ATOM 5160 O O . THR B 1 223 ? -1.852 -26.359 -2.682 1 98.06 223 THR B O 1
ATOM 5163 N N . GLN B 1 224 ? 0.099 -26.219 -1.529 1 98.06 224 GLN B N 1
ATOM 5164 C CA . GLN B 1 224 ? 0.58 -27.5 -2.031 1 98.06 224 GLN B CA 1
ATOM 5165 C C . GLN B 1 224 ? -0.423 -28.625 -1.744 1 98.06 224 GLN B C 1
ATOM 5167 O O . GLN B 1 224 ? -0.846 -28.797 -0.601 1 98.06 224 GLN B O 1
ATOM 5172 N N . TYR B 1 225 ? -0.788 -29.375 -2.744 1 97.62 225 TYR B N 1
ATOM 5173 C CA . TYR B 1 225 ? -1.974 -30.219 -2.721 1 97.62 225 TYR B CA 1
ATOM 5174 C C . TYR B 1 225 ? -1.837 -31.328 -1.674 1 97.62 225 TYR B C 1
ATOM 5176 O O . TYR B 1 225 ? -2.824 -31.719 -1.056 1 97.62 225 TYR B O 1
ATOM 5184 N N . GLU B 1 226 ? -0.616 -31.797 -1.433 1 95.38 226 GLU B N 1
ATOM 5185 C CA . GLU B 1 226 ? -0.387 -32.875 -0.49 1 95.38 226 GLU B CA 1
ATOM 5186 C C . GLU B 1 226 ? 0.038 -32.344 0.876 1 95.38 226 GLU B C 1
ATOM 5188 O O . GLU B 1 226 ? 0.223 -33.125 1.818 1 95.38 226 GLU B O 1
ATOM 5193 N N . GLY B 1 227 ? 0.253 -31.062 1.013 1 94.19 227 GLY B N 1
ATOM 5194 C CA . GLY B 1 227 ? 0.594 -30.438 2.281 1 94.19 227 GLY B CA 1
ATOM 5195 C C . GLY B 1 227 ? 2.059 -30.594 2.645 1 94.19 227 GLY B C 1
ATOM 5196 O O . GLY B 1 227 ? 2.436 -30.422 3.807 1 94.19 227 GLY B O 1
ATOM 5197 N N . ASP B 1 228 ? 2.943 -30.859 1.672 1 93.94 228 ASP B N 1
ATOM 5198 C CA . ASP B 1 228 ? 4.352 -31.141 1.939 1 93.94 228 ASP B CA 1
ATOM 5199 C C . ASP B 1 228 ? 5.25 -30.031 1.413 1 93.94 228 ASP B C 1
ATOM 5201 O O . ASP B 1 228 ? 6.336 -30.281 0.894 1 93.94 228 ASP B O 1
ATOM 5205 N N . PHE B 1 229 ? 4.836 -28.844 1.561 1 97.12 229 PHE B N 1
ATOM 5206 C CA . PHE B 1 229 ? 5.613 -27.703 1.098 1 97.12 229 PHE B CA 1
ATOM 5207 C C . PHE B 1 229 ? 6.914 -27.578 1.883 1 97.12 229 PHE B C 1
ATOM 5209 O O . PHE B 1 229 ? 6.938 -27.797 3.094 1 97.12 229 PHE B O 1
ATOM 5216 N N . LEU B 1 230 ? 8.062 -27.234 1.188 1 98 230 LEU B N 1
ATOM 5217 C CA . LEU B 1 230 ? 9.367 -26.984 1.803 1 98 230 LEU B CA 1
ATOM 5218 C C . LEU B 1 230 ? 9.844 -25.562 1.493 1 98 230 LEU B C 1
ATOM 5220 O O . LEU B 1 230 ? 9.953 -25.188 0.325 1 98 230 LEU B O 1
ATOM 5224 N N . SER B 1 231 ? 10.109 -24.781 2.512 1 98.31 231 SER B N 1
ATOM 5225 C CA . SER B 1 231 ? 10.641 -23.438 2.377 1 98.31 231 SER B CA 1
ATOM 5226 C C . SER B 1 231 ? 12.148 -23.453 2.146 1 98.31 231 SER B C 1
ATOM 5228 O O . SER B 1 231 ? 12.867 -24.25 2.752 1 98.31 231 SER B O 1
ATOM 5230 N N . LEU B 1 232 ? 12.633 -22.594 1.309 1 98.56 232 LEU B N 1
ATOM 5231 C CA . LEU B 1 232 ? 14.062 -22.469 1.07 1 98.56 232 LEU B CA 1
ATOM 5232 C C . LEU B 1 232 ? 14.797 -22.047 2.342 1 98.56 232 LEU B C 1
ATOM 5234 O O . LEU B 1 232 ? 15.969 -22.375 2.529 1 98.56 232 LEU B O 1
ATOM 5238 N N . ALA B 1 233 ? 14.094 -21.328 3.234 1 98.44 233 ALA B N 1
ATOM 5239 C CA . ALA B 1 233 ? 14.688 -20.797 4.461 1 98.44 233 ALA B CA 1
ATOM 5240 C C . ALA B 1 233 ? 15.18 -21.922 5.363 1 98.44 233 ALA B C 1
ATOM 5242 O O . ALA B 1 233 ? 16.016 -21.703 6.238 1 98.44 233 ALA B O 1
ATOM 5243 N N . LYS B 1 234 ? 14.617 -23.094 5.176 1 97.69 234 LYS B N 1
ATOM 5244 C CA . LYS B 1 234 ? 15.062 -24.25 5.949 1 97.69 234 LYS B CA 1
ATOM 5245 C C . LYS B 1 234 ? 16.484 -24.656 5.566 1 97.69 234 LYS B C 1
ATOM 5247 O O . LYS B 1 234 ? 17.219 -25.203 6.387 1 97.69 234 LYS B O 1
ATOM 5252 N N . TYR B 1 235 ? 16.922 -24.375 4.367 1 97.94 235 TYR B N 1
ATOM 5253 C CA . TYR B 1 235 ? 18.172 -24.906 3.822 1 97.94 235 TYR B CA 1
ATOM 5254 C C . TYR B 1 235 ? 19.172 -23.781 3.582 1 97.94 235 TYR B C 1
ATOM 5256 O O . TYR B 1 235 ? 20.375 -24.031 3.477 1 97.94 235 TYR B O 1
ATOM 5264 N N . TYR B 1 236 ? 18.719 -22.609 3.486 1 98.25 236 TYR B N 1
ATOM 5265 C CA . TYR B 1 236 ? 19.531 -21.422 3.314 1 98.25 236 TYR B CA 1
ATOM 5266 C C . TYR B 1 236 ? 19.031 -20.281 4.199 1 98.25 236 TYR B C 1
ATOM 5268 O O . TYR B 1 236 ? 18.672 -19.219 3.701 1 98.25 236 TYR B O 1
ATOM 5276 N N . PRO B 1 237 ? 19.016 -20.469 5.523 1 97.94 237 PRO B N 1
ATOM 5277 C CA . PRO B 1 237 ? 18.359 -19.531 6.449 1 97.94 237 PRO B CA 1
ATOM 5278 C C . PRO B 1 237 ? 19.031 -18.172 6.492 1 97.94 237 PRO B C 1
ATOM 5280 O O . PRO B 1 237 ? 18.375 -17.156 6.668 1 97.94 237 PRO B O 1
ATOM 5283 N N . GLU B 1 238 ? 20.328 -18.062 6.27 1 97.06 238 GLU B N 1
ATOM 5284 C CA . GLU B 1 238 ? 21.078 -16.828 6.465 1 97.06 238 GLU B CA 1
ATOM 5285 C C . GLU B 1 238 ? 20.859 -15.852 5.309 1 97.06 238 GLU B C 1
ATOM 5287 O O . GLU B 1 238 ? 21.125 -14.656 5.441 1 97.06 238 GLU B O 1
ATOM 5292 N N . GLY B 1 239 ? 20.391 -16.391 4.137 1 97.94 239 GLY B N 1
ATOM 5293 C CA . GLY B 1 239 ? 20.281 -15.547 2.963 1 97.94 239 GLY B CA 1
ATOM 5294 C C . GLY B 1 239 ? 18.891 -15.508 2.377 1 97.94 239 GLY B C 1
ATOM 5295 O O . GLY B 1 239 ? 18.672 -14.93 1.31 1 97.94 239 GLY B O 1
ATOM 5296 N N . THR B 1 240 ? 17.906 -16.078 3.119 1 98.69 240 THR B N 1
ATOM 5297 C CA . THR B 1 240 ? 16.578 -16.203 2.551 1 98.69 240 THR B CA 1
ATOM 5298 C C . THR B 1 240 ? 15.602 -15.266 3.25 1 98.69 240 THR B C 1
ATOM 5300 O O . THR B 1 240 ? 15.453 -15.312 4.473 1 98.69 240 THR B O 1
ATOM 5303 N N . ILE B 1 241 ? 15 -14.383 2.516 1 98.88 241 ILE B N 1
ATOM 5304 C CA . ILE B 1 241 ? 13.844 -13.602 2.938 1 98.88 241 ILE B CA 1
ATOM 5305 C C . ILE B 1 241 ? 12.562 -14.312 2.51 1 98.88 241 ILE B C 1
ATOM 5307 O O . ILE B 1 241 ? 12.344 -14.562 1.321 1 98.88 241 ILE B O 1
ATOM 5311 N N . ILE B 1 242 ? 11.703 -14.641 3.479 1 98.88 242 ILE B N 1
ATOM 5312 C CA . ILE B 1 242 ? 10.445 -15.305 3.174 1 98.88 242 ILE B CA 1
ATOM 5313 C C . ILE B 1 242 ? 9.375 -14.266 2.844 1 98.88 242 ILE B C 1
ATOM 5315 O O . ILE B 1 242 ? 9.242 -13.266 3.547 1 98.88 242 ILE B O 1
ATOM 5319 N N . SER B 1 243 ? 8.672 -14.414 1.768 1 98.88 243 SER B N 1
ATOM 5320 C CA . SER B 1 243 ? 7.531 -13.578 1.4 1 98.88 243 SER B CA 1
ATOM 5321 C C . SER B 1 243 ? 6.266 -14.414 1.246 1 98.88 243 SER B C 1
ATOM 5323 O O . SER B 1 243 ? 6.258 -15.406 0.513 1 98.88 243 SER B O 1
ATOM 5325 N N . SER B 1 244 ? 5.207 -14.094 1.952 1 98.75 244 SER B N 1
ATOM 5326 C CA . SER B 1 244 ? 3.912 -14.758 1.854 1 98.75 244 SER B CA 1
ATOM 5327 C C . SER B 1 244 ? 2.793 -13.859 2.371 1 98.75 244 SER B C 1
ATOM 5329 O O . SER B 1 244 ? 2.992 -12.656 2.568 1 98.75 244 SER B O 1
ATOM 5331 N N . GLY B 1 245 ? 1.577 -14.414 2.439 1 98.12 245 GLY B N 1
ATOM 5332 C CA . GLY B 1 245 ? 0.45 -13.578 2.836 1 98.12 245 GLY B CA 1
ATOM 5333 C C . GLY B 1 245 ? -0.87 -14.328 2.84 1 98.12 245 GLY B C 1
ATOM 5334 O O . GLY B 1 245 ? -0.892 -15.562 2.943 1 98.12 245 GLY B O 1
ATOM 5335 N N . LEU B 1 246 ? -1.964 -13.562 2.773 1 98.12 246 LEU B N 1
ATOM 5336 C CA . LEU B 1 246 ? -3.299 -14.117 2.963 1 98.12 246 LEU B CA 1
ATOM 5337 C C . LEU B 1 246 ? -3.955 -14.43 1.622 1 98.12 246 LEU B C 1
ATOM 5339 O O . LEU B 1 246 ? -4.977 -15.117 1.571 1 98.12 246 LEU B O 1
ATOM 5343 N N . SER B 1 247 ? -3.402 -14.07 0.567 1 97.25 247 SER B N 1
ATOM 5344 C CA . SER B 1 247 ? -4.09 -13.922 -0.711 1 97.25 247 SER B CA 1
ATOM 5345 C C . SER B 1 247 ? -4.461 -15.273 -1.303 1 97.25 247 SER B C 1
ATOM 5347 O O . SER B 1 247 ? -5.445 -15.391 -2.033 1 97.25 247 SER B O 1
ATOM 5349 N N . LYS B 1 248 ? -3.6 -16.297 -1.084 1 97.69 248 LYS B N 1
ATOM 5350 C CA . LYS B 1 248 ? -3.787 -17.516 -1.854 1 97.69 248 LYS B CA 1
ATOM 5351 C C . LYS B 1 248 ? -4.254 -18.656 -0.96 1 97.69 248 LYS B C 1
ATOM 5353 O O . LYS B 1 248 ? -5.41 -19.094 -1.039 1 97.69 248 LYS B O 1
ATOM 5358 N N . CYS B 1 249 ? -3.486 -18.953 0.065 1 96.88 249 CYS B N 1
ATOM 5359 C CA . CYS B 1 249 ? -3.84 -20.047 0.959 1 96.88 249 CYS B CA 1
ATOM 5360 C C . CYS B 1 249 ? -5.148 -19.766 1.688 1 96.88 249 CYS B C 1
ATOM 5362 O O . CYS B 1 249 ? -5.93 -20.672 1.954 1 96.88 249 CYS B O 1
ATOM 5364 N N . PHE B 1 250 ? -5.41 -18.516 1.934 1 97.88 250 PHE B N 1
ATOM 5365 C CA . PHE B 1 250 ? -6.562 -18.156 2.754 1 97.88 250 PHE B CA 1
ATOM 5366 C C . PHE B 1 250 ? -7.586 -17.375 1.938 1 97.88 250 PHE B C 1
ATOM 5368 O O . PHE B 1 250 ? -8.531 -16.812 2.494 1 97.88 250 PHE B O 1
ATOM 5375 N N . SER B 1 251 ? -7.391 -17.25 0.691 1 97.88 251 SER B N 1
ATOM 5376 C CA . SER B 1 251 ? -8.32 -16.703 -0.289 1 97.88 251 SER B CA 1
ATOM 5377 C C . SER B 1 251 ? -8.703 -15.273 0.056 1 97.88 251 SER B C 1
ATOM 5379 O O . SER B 1 251 ? -9.859 -14.875 -0.13 1 97.88 251 SER B O 1
ATOM 5381 N N . ALA B 1 252 ? -7.785 -14.57 0.635 1 97.81 252 ALA B N 1
ATOM 5382 C CA . ALA B 1 252 ? -8.078 -13.195 1.043 1 97.81 252 ALA B CA 1
ATOM 5383 C C . ALA B 1 252 ? -7.238 -12.203 0.249 1 97.81 252 ALA B C 1
ATOM 5385 O O . ALA B 1 252 ? -6.613 -11.305 0.826 1 97.81 252 ALA B O 1
ATOM 5386 N N . GLY B 1 253 ? -7.246 -12.43 -1.056 1 96.5 253 GLY B N 1
ATOM 5387 C CA . GLY B 1 253 ? -6.465 -11.547 -1.913 1 96.5 253 GLY B CA 1
ATOM 5388 C C . GLY B 1 253 ? -6.902 -10.102 -1.831 1 96.5 253 GLY B C 1
ATOM 5389 O O . GLY B 1 253 ? -6.066 -9.195 -1.797 1 96.5 253 GLY B O 1
ATOM 5390 N N . GLY B 1 254 ? -8.18 -9.852 -1.752 1 97.12 254 GLY B N 1
ATOM 5391 C CA . GLY B 1 254 ? -8.734 -8.508 -1.711 1 97.12 254 GLY B CA 1
ATOM 5392 C C . GLY B 1 254 ? -8.477 -7.797 -0.398 1 97.12 254 GLY B C 1
ATOM 5393 O O . GLY B 1 254 ? -8.648 -6.578 -0.302 1 97.12 254 GLY B O 1
ATOM 5394 N N . TRP B 1 255 ? -8.094 -8.516 0.644 1 98.31 255 TRP B N 1
ATOM 5395 C CA . TRP B 1 255 ? -7.805 -7.898 1.935 1 98.31 255 TRP B CA 1
ATOM 5396 C C . TRP B 1 255 ? -6.449 -7.199 1.913 1 98.31 255 TRP B C 1
ATOM 5398 O O . TRP B 1 255 ? -6.16 -6.359 2.771 1 98.31 255 TRP B O 1
ATOM 5408 N N . ARG B 1 256 ? -5.594 -7.562 0.931 1 98 256 ARG B N 1
ATOM 5409 C CA . ARG B 1 256 ? -4.293 -6.945 0.688 1 98 256 ARG B CA 1
ATOM 5410 C C . ARG B 1 256 ? -3.426 -6.988 1.94 1 98 256 ARG B C 1
ATOM 5412 O O . ARG B 1 256 ? -2.99 -5.945 2.436 1 98 256 ARG B O 1
ATOM 5419 N N . CYS B 1 257 ? -3.084 -8.117 2.389 1 98.5 257 CYS B N 1
ATOM 5420 C CA . CYS B 1 257 ? -2.221 -8.305 3.551 1 98.5 257 CYS B CA 1
ATOM 5421 C C . CYS B 1 257 ? -1.16 -9.367 3.271 1 98.5 257 CYS B C 1
ATOM 5423 O O . CYS B 1 257 ? -1.487 -10.523 3.008 1 98.5 257 CYS B O 1
ATOM 5425 N N . GLY B 1 258 ? 0.046 -9 3.229 1 98.62 258 GLY B N 1
ATOM 5426 C CA . GLY B 1 258 ? 1.202 -9.867 3.062 1 98.62 258 GLY B CA 1
ATOM 5427 C C . GLY B 1 258 ? 2.32 -9.562 4.043 1 98.62 258 GLY B C 1
ATOM 5428 O O . GLY B 1 258 ? 2.213 -8.641 4.848 1 98.62 258 GLY B O 1
ATOM 5429 N N . TYR B 1 259 ? 3.332 -10.398 4.086 1 98.94 259 TYR B N 1
ATOM 5430 C CA . TYR B 1 259 ? 4.434 -10.188 5.016 1 98.94 259 TYR B CA 1
ATOM 5431 C C . TYR B 1 259 ? 5.746 -10.711 4.438 1 98.94 259 TYR B C 1
ATOM 5433 O O . TYR B 1 259 ? 5.738 -11.5 3.49 1 98.94 259 TYR B O 1
ATOM 5441 N N . SER B 1 260 ? 6.805 -10.227 4.914 1 98.94 260 SER B N 1
ATOM 5442 C CA . SER B 1 260 ? 8.156 -10.742 4.699 1 98.94 260 SER B CA 1
ATOM 5443 C C . SER B 1 260 ? 8.859 -11.023 6.023 1 98.94 260 SER B C 1
ATOM 5445 O O . SER B 1 260 ? 8.633 -10.32 7.012 1 98.94 260 SER B O 1
ATOM 5447 N N . ILE B 1 261 ? 9.617 -12.023 6.078 1 98.94 261 ILE B N 1
ATOM 5448 C CA . ILE B 1 261 ? 10.438 -12.375 7.23 1 98.94 261 ILE B CA 1
ATOM 5449 C C . ILE B 1 261 ? 11.906 -12.383 6.832 1 98.94 261 ILE B C 1
ATOM 5451 O O . ILE B 1 261 ? 12.305 -13.109 5.918 1 98.94 261 ILE B O 1
ATOM 5455 N N . TYR B 1 262 ? 12.664 -11.594 7.48 1 98.81 262 TYR B N 1
ATOM 5456 C CA . TYR B 1 262 ? 14.094 -11.484 7.203 1 98.81 262 TYR B CA 1
ATOM 5457 C C . TYR B 1 262 ? 14.906 -12.297 8.203 1 98.81 262 TYR B C 1
ATOM 5459 O O . TYR B 1 262 ? 14.523 -12.43 9.367 1 98.81 262 TYR B O 1
ATOM 5467 N N . PRO B 1 263 ? 16.031 -12.906 7.773 1 98.19 263 PRO B N 1
ATOM 5468 C CA . PRO B 1 263 ? 16.953 -13.508 8.742 1 98.19 263 PRO B CA 1
ATOM 5469 C C . PRO B 1 263 ? 17.781 -12.469 9.5 1 98.19 263 PRO B C 1
ATOM 5471 O O . PRO B 1 263 ? 17.859 -11.312 9.07 1 98.19 263 PRO B O 1
ATOM 5474 N N . LYS B 1 264 ? 18.344 -12.844 10.625 1 97.12 264 LYS B N 1
ATOM 5475 C CA . LYS B 1 264 ? 19.125 -11.93 11.461 1 97.12 264 LYS B CA 1
ATOM 5476 C C . LYS B 1 264 ? 20.297 -11.336 10.688 1 97.12 264 LYS B C 1
ATOM 5478 O O . LYS B 1 264 ? 20.672 -10.188 10.922 1 97.12 264 LYS B O 1
ATOM 5483 N N . GLU B 1 265 ? 20.844 -12.078 9.75 1 97.12 265 GLU B N 1
ATOM 5484 C CA . GLU B 1 265 ? 21.984 -11.664 8.945 1 97.12 265 GLU B CA 1
ATOM 5485 C C . GLU B 1 265 ? 21.625 -10.508 8.023 1 97.12 265 GLU B C 1
ATOM 5487 O O . GLU B 1 265 ? 22.5 -9.82 7.504 1 97.12 265 GLU B O 1
ATOM 5492 N N . LEU B 1 266 ? 20.312 -10.258 7.848 1 97.88 266 LEU B N 1
ATOM 5493 C CA . LEU B 1 266 ? 19.859 -9.211 6.941 1 97.88 266 LEU B CA 1
ATOM 5494 C C . LEU B 1 266 ? 19.047 -8.156 7.691 1 97.88 266 LEU B C 1
ATOM 5496 O O . LEU B 1 266 ? 18.078 -7.609 7.156 1 97.88 266 LEU B O 1
ATOM 5500 N N . THR B 1 267 ? 19.406 -7.887 8.906 1 97.06 267 THR B N 1
ATOM 5501 C CA . THR B 1 267 ? 18.703 -6.953 9.789 1 97.06 267 THR B CA 1
ATOM 5502 C C . THR B 1 267 ? 18.703 -5.547 9.195 1 97.06 267 THR B C 1
ATOM 5504 O O . THR B 1 267 ? 17.688 -4.848 9.242 1 97.06 267 THR B O 1
ATOM 5507 N N . ALA B 1 268 ? 19.812 -5.125 8.633 1 96.06 268 ALA B N 1
ATOM 5508 C CA . ALA B 1 268 ? 19.891 -3.779 8.07 1 96.06 268 ALA B CA 1
ATOM 5509 C C . ALA B 1 268 ? 18.938 -3.613 6.898 1 96.06 268 ALA B C 1
ATOM 5511 O O . ALA B 1 268 ? 18.312 -2.559 6.738 1 96.06 268 ALA B O 1
ATOM 5512 N N . LEU B 1 269 ? 18.859 -4.621 6.066 1 97.38 269 LEU B N 1
ATOM 5513 C CA . LEU B 1 269 ? 17.922 -4.59 4.961 1 97.38 269 LEU B CA 1
ATOM 5514 C C . LEU B 1 269 ? 16.484 -4.496 5.48 1 97.38 269 LEU B C 1
ATOM 5516 O O . LEU B 1 269 ? 15.672 -3.734 4.949 1 97.38 269 LEU B O 1
ATOM 5520 N N . HIS B 1 270 ? 16.203 -5.32 6.516 1 97.94 270 HIS B N 1
ATOM 5521 C CA . HIS B 1 270 ? 14.891 -5.281 7.145 1 97.94 270 HIS B CA 1
ATOM 5522 C C . HIS B 1 270 ? 14.555 -3.879 7.633 1 97.94 270 HIS B C 1
ATOM 5524 O O . HIS B 1 270 ? 13.469 -3.365 7.363 1 97.94 270 HIS B O 1
ATOM 5530 N N . GLN B 1 271 ? 15.469 -3.277 8.312 1 96.69 271 GLN B N 1
ATOM 5531 C CA . GLN B 1 271 ? 15.266 -1.946 8.875 1 96.69 271 GLN B CA 1
ATOM 5532 C C . GLN B 1 271 ? 15.055 -0.909 7.777 1 96.69 271 GLN B C 1
ATOM 5534 O O . GLN B 1 271 ? 14.234 0.002 7.926 1 96.69 271 GLN B O 1
ATOM 5539 N N . THR B 1 272 ? 15.781 -1.028 6.707 1 97.75 272 THR B N 1
ATOM 5540 C CA . THR B 1 272 ? 15.656 -0.093 5.594 1 97.75 272 THR B CA 1
ATOM 5541 C C . THR B 1 272 ? 14.297 -0.245 4.91 1 97.75 272 THR B C 1
ATOM 5543 O O . THR B 1 272 ? 13.68 0.747 4.512 1 97.75 272 THR B O 1
ATOM 5546 N N . VAL B 1 273 ? 13.844 -1.477 4.781 1 98.31 273 VAL B N 1
ATOM 5547 C CA . VAL B 1 273 ? 12.523 -1.716 4.199 1 98.31 273 VAL B CA 1
ATOM 5548 C C . VAL B 1 273 ? 11.445 -1.156 5.117 1 98.31 273 VAL B C 1
ATOM 5550 O O . VAL B 1 273 ? 10.453 -0.592 4.648 1 98.31 273 VAL B O 1
ATOM 5553 N N . CYS B 1 274 ? 11.609 -1.32 6.426 1 97.38 274 CYS B N 1
ATOM 5554 C CA . CYS B 1 274 ? 10.68 -0.727 7.379 1 97.38 274 CYS B CA 1
ATOM 5555 C C . CYS B 1 274 ? 10.648 0.791 7.242 1 97.38 274 CYS B C 1
ATOM 5557 O O . CYS B 1 274 ? 9.578 1.401 7.27 1 97.38 274 CYS B O 1
ATOM 5559 N N . SER B 1 275 ? 11.844 1.375 7.129 1 96.62 275 SER B N 1
ATOM 5560 C CA . SER B 1 275 ? 11.922 2.818 6.926 1 96.62 275 SER B CA 1
ATOM 5561 C C . SER B 1 275 ? 11.203 3.234 5.645 1 96.62 275 SER B C 1
ATOM 5563 O O . SER B 1 275 ? 10.414 4.18 5.652 1 96.62 275 SER B O 1
ATOM 5565 N N . ALA B 1 276 ? 11.453 2.533 4.543 1 98.12 276 ALA B N 1
ATOM 5566 C CA . ALA B 1 276 ? 10.781 2.811 3.277 1 98.12 276 ALA B CA 1
ATOM 5567 C C . ALA B 1 276 ? 9.273 2.668 3.418 1 98.12 276 ALA B C 1
ATOM 5569 O O . ALA B 1 276 ? 8.508 3.455 2.85 1 98.12 276 ALA B O 1
ATOM 5570 N N . SER B 1 277 ? 8.875 1.654 4.172 1 98.06 277 SER B N 1
ATOM 5571 C CA . SER B 1 277 ? 7.449 1.423 4.41 1 98.06 277 SER B CA 1
ATOM 5572 C C . SER B 1 277 ? 6.816 2.596 5.148 1 98.06 277 SER B C 1
ATOM 5574 O O . SER B 1 277 ? 5.688 2.99 4.848 1 98.06 277 SER B O 1
ATOM 5576 N N . SER B 1 278 ? 7.512 3.148 6.113 1 96.56 278 SER B N 1
ATOM 5577 C CA . SER B 1 278 ? 7.004 4.289 6.875 1 96.56 278 SER B CA 1
ATOM 5578 C C . SER B 1 278 ? 6.809 5.508 5.98 1 96.56 278 SER B C 1
ATOM 5580 O O . SER B 1 278 ? 5.98 6.371 6.273 1 96.56 278 SER B O 1
ATOM 5582 N N . HIS B 1 279 ? 7.477 5.574 4.836 1 96.94 279 HIS B N 1
ATOM 5583 C CA . HIS B 1 279 ? 7.426 6.73 3.945 1 96.94 279 HIS B CA 1
ATOM 5584 C C . HIS B 1 279 ? 6.574 6.438 2.715 1 96.94 279 HIS B C 1
ATOM 5586 O O . HIS B 1 279 ? 6.43 7.293 1.838 1 96.94 279 HIS B O 1
ATOM 5592 N N . THR B 1 280 ? 5.965 5.238 2.605 1 97.69 280 THR B N 1
ATOM 5593 C CA . THR B 1 280 ? 5.133 4.898 1.456 1 97.69 280 THR B CA 1
ATOM 5594 C C . THR B 1 280 ? 3.725 4.516 1.902 1 97.69 280 THR B C 1
ATOM 5596 O O . THR B 1 280 ? 2.814 5.348 1.893 1 97.69 280 THR B O 1
ATOM 5599 N N . HIS B 1 281 ? 3.594 3.369 2.586 1 97 281 HIS B N 1
ATOM 5600 C CA . HIS B 1 281 ? 2.232 2.959 2.912 1 97 281 HIS B CA 1
ATOM 5601 C C . HIS B 1 281 ? 1.978 3.039 4.414 1 97 281 HIS B C 1
ATOM 5603 O O . HIS B 1 281 ? 0.836 2.904 4.859 1 97 281 HIS B O 1
ATOM 5609 N N . SER B 1 282 ? 2.953 3.377 5.25 1 95.38 282 SER B N 1
ATOM 5610 C CA . SER B 1 282 ? 2.852 3.562 6.695 1 95.38 282 SER B CA 1
ATOM 5611 C C . SER B 1 282 ? 2.629 2.232 7.41 1 95.38 282 SER B C 1
ATOM 5613 O O . SER B 1 282 ? 3.498 1.763 8.141 1 95.38 282 SER B O 1
ATOM 5615 N N . CYS B 1 283 ? 1.535 1.588 7.223 1 96.25 283 CYS B N 1
ATOM 5616 C CA . CYS B 1 283 ? 1.226 0.283 7.797 1 96.25 283 CYS B CA 1
ATOM 5617 C C . CYS B 1 283 ? 0.103 -0.4 7.027 1 96.25 283 CYS B C 1
ATOM 5619 O O . CYS B 1 283 ? -0.559 0.227 6.199 1 96.25 283 CYS B O 1
ATOM 5621 N N . ALA B 1 284 ? -0.013 -1.699 7.203 1 97.62 284 ALA B N 1
ATOM 5622 C CA . ALA B 1 284 ? -1.159 -2.42 6.656 1 97.62 284 ALA B CA 1
ATOM 5623 C C . ALA B 1 284 ? -2.449 -2.021 7.367 1 97.62 284 ALA B C 1
ATOM 5625 O O . ALA B 1 284 ? -2.416 -1.545 8.508 1 97.62 284 ALA B O 1
ATOM 5626 N N . ALA B 1 285 ? -3.574 -2.195 6.695 1 98.25 285 ALA B N 1
ATOM 5627 C CA . ALA B 1 285 ? -4.867 -1.78 7.238 1 98.25 285 ALA B CA 1
ATOM 5628 C C . ALA B 1 285 ? -5.125 -2.432 8.594 1 98.25 285 ALA B C 1
ATOM 5630 O O . ALA B 1 285 ? -4.977 -3.646 8.742 1 98.25 285 ALA B O 1
ATOM 5631 N N . ALA B 1 286 ? -5.578 -1.676 9.547 1 98.12 286 ALA B N 1
ATOM 5632 C CA . ALA B 1 286 ? -5.711 -2.109 10.93 1 98.12 286 ALA B CA 1
ATOM 5633 C C . ALA B 1 286 ? -6.746 -3.225 11.062 1 98.12 286 ALA B C 1
ATOM 5635 O O . ALA B 1 286 ? -6.461 -4.281 11.633 1 98.12 286 ALA B O 1
ATOM 5636 N N . PRO B 1 287 ? -8.008 -3.059 10.5 1 98.5 287 PRO B N 1
ATOM 5637 C CA . PRO B 1 287 ? -8.977 -4.141 10.664 1 98.5 287 PRO B CA 1
ATOM 5638 C C . PRO B 1 287 ? -8.492 -5.465 10.086 1 98.5 287 PRO B C 1
ATOM 5640 O O . PRO B 1 287 ? -8.766 -6.527 10.648 1 98.5 287 PRO B O 1
ATOM 5643 N N . VAL B 1 288 ? -7.762 -5.383 9 1 98.56 288 VAL B N 1
ATOM 5644 C CA . VAL B 1 288 ? -7.289 -6.582 8.312 1 98.56 288 VAL B CA 1
ATOM 5645 C C . VAL B 1 288 ? -6.227 -7.277 9.164 1 98.56 288 VAL B C 1
ATOM 5647 O O . VAL B 1 288 ? -6.176 -8.508 9.219 1 98.56 288 VAL B O 1
ATOM 5650 N N . GLN B 1 289 ? -5.328 -6.508 9.805 1 98.69 289 GLN B N 1
ATOM 5651 C CA . GLN B 1 289 ? -4.289 -7.109 10.633 1 98.69 289 GLN B CA 1
ATOM 5652 C C . GLN B 1 289 ? -4.898 -7.918 11.781 1 98.69 289 GLN B C 1
ATOM 5654 O O . GLN B 1 289 ? -4.418 -9.008 12.102 1 98.69 289 GLN B O 1
ATOM 5659 N N . TYR B 1 290 ? -5.949 -7.418 12.359 1 97.94 290 TYR B N 1
ATOM 5660 C CA . TYR B 1 290 ? -6.605 -8.141 13.445 1 97.94 290 TYR B CA 1
ATOM 5661 C C . TYR B 1 290 ? -7.242 -9.43 12.93 1 97.94 290 TYR B C 1
ATOM 5663 O O . TYR B 1 290 ? -7.188 -10.461 13.594 1 97.94 290 TYR B O 1
ATOM 5671 N N . ALA B 1 291 ? -7.859 -9.344 11.781 1 98.31 291 ALA B N 1
ATOM 5672 C CA . ALA B 1 291 ? -8.422 -10.547 11.164 1 98.31 291 ALA B CA 1
ATOM 5673 C C . ALA B 1 291 ? -7.324 -11.555 10.836 1 98.31 291 ALA B C 1
ATOM 5675 O O . ALA B 1 291 ? -7.531 -12.766 10.945 1 98.31 291 ALA B O 1
ATOM 5676 N N . ALA B 1 292 ? -6.18 -11.086 10.414 1 98.56 292 ALA B N 1
ATOM 5677 C CA . ALA B 1 292 ? -5.051 -11.945 10.055 1 98.56 292 ALA B CA 1
ATOM 5678 C C . ALA B 1 292 ? -4.543 -12.711 11.266 1 98.56 292 ALA B C 1
ATOM 5680 O O . ALA B 1 292 ? -4.098 -13.859 11.141 1 98.56 292 ALA B O 1
ATOM 5681 N N . ILE B 1 293 ? -4.578 -12.078 12.453 1 98.31 293 ILE B N 1
ATOM 5682 C CA . ILE B 1 293 ? -4.184 -12.766 13.68 1 98.31 293 ILE B CA 1
ATOM 5683 C C . ILE B 1 293 ? -5.008 -14.039 13.844 1 98.31 293 ILE B C 1
ATOM 5685 O O . ILE B 1 293 ? -4.465 -15.102 14.156 1 98.31 293 ILE B O 1
ATOM 5689 N N . HIS B 1 294 ? -6.305 -13.922 13.57 1 96.69 294 HIS B N 1
ATOM 5690 C CA . HIS B 1 294 ? -7.184 -15.086 13.656 1 96.69 294 HIS B CA 1
ATOM 5691 C C . HIS B 1 294 ? -6.742 -16.188 12.703 1 96.69 294 HIS B C 1
ATOM 5693 O O . HIS B 1 294 ? -6.715 -17.359 13.07 1 96.69 294 HIS B O 1
ATOM 5699 N N . ILE B 1 295 ? -6.434 -15.844 11.523 1 97.75 295 ILE B N 1
ATOM 5700 C CA . ILE B 1 295 ? -6.055 -16.781 10.477 1 97.75 295 ILE B CA 1
ATOM 5701 C C . ILE B 1 295 ? -4.785 -17.531 10.883 1 97.75 295 ILE B C 1
ATOM 5703 O O . ILE B 1 295 ? -4.727 -18.75 10.828 1 97.75 295 ILE B O 1
ATOM 5707 N N . PHE B 1 296 ? -3.801 -16.812 11.383 1 98.19 296 PHE B N 1
ATOM 5708 C CA . PHE B 1 296 ? -2.48 -17.391 11.617 1 98.19 296 PHE B CA 1
ATOM 5709 C C . PHE B 1 296 ? -2.457 -18.172 12.922 1 98.19 296 PHE B C 1
ATOM 5711 O O . PHE B 1 296 ? -1.523 -18.938 13.18 1 98.19 296 PHE B O 1
ATOM 5718 N N . LYS B 1 297 ? -3.457 -18.031 13.727 1 97 297 LYS B N 1
ATOM 5719 C CA . LYS B 1 297 ? -3.59 -18.891 14.891 1 97 297 LYS B CA 1
ATOM 5720 C C . LYS B 1 297 ? -3.828 -20.344 14.484 1 97 297 LYS B C 1
ATOM 5722 O O . LYS B 1 297 ? -3.57 -21.266 15.258 1 97 297 LYS B O 1
ATOM 5727 N N . LEU B 1 298 ? -4.312 -20.531 13.273 1 96.75 298 LEU B N 1
ATOM 5728 C CA . LEU B 1 298 ? -4.465 -21.859 12.68 1 96.75 298 LEU B CA 1
ATOM 5729 C C . LEU B 1 298 ? -5.316 -22.75 13.562 1 96.75 298 LEU B C 1
ATOM 5731 O O . LEU B 1 298 ? -4.895 -23.859 13.922 1 96.75 298 LEU B O 1
ATOM 5735 N N . ASP B 1 299 ? -6.492 -22.266 13.906 1 96.88 299 ASP B N 1
ATOM 5736 C CA . ASP B 1 299 ? -7.414 -23.109 14.664 1 96.88 299 ASP B CA 1
ATOM 5737 C C . ASP B 1 299 ? -7.965 -24.234 13.797 1 96.88 299 ASP B C 1
ATOM 5739 O O . ASP B 1 299 ? -7.582 -24.375 12.633 1 96.88 299 ASP B O 1
ATOM 5743 N N . GLU B 1 300 ? -8.789 -25.094 14.305 1 97.12 300 GLU B N 1
ATOM 5744 C CA . GLU B 1 300 ? -9.281 -26.281 13.609 1 97.12 300 GLU B CA 1
ATOM 5745 C C . GLU B 1 300 ? -10.086 -25.906 12.375 1 97.12 300 GLU B C 1
ATOM 5747 O O . GLU B 1 300 ? -10.008 -26.578 11.344 1 97.12 300 GLU B O 1
ATOM 5752 N N . GLU B 1 301 ? -10.812 -24.875 12.477 1 96.62 301 GLU B N 1
ATOM 5753 C CA . GLU B 1 301 ? -11.578 -24.391 11.328 1 96.62 301 GLU B CA 1
ATOM 5754 C C . GLU B 1 301 ? -10.664 -24.016 10.164 1 96.62 301 GLU B C 1
ATOM 5756 O O . GLU B 1 301 ? -10.922 -24.391 9.023 1 96.62 301 GLU B O 1
ATOM 5761 N N . THR B 1 302 ? -9.648 -23.281 10.5 1 97.31 302 THR B N 1
ATOM 5762 C CA . THR B 1 302 ? -8.711 -22.844 9.477 1 97.31 302 THR B CA 1
ATOM 5763 C C . THR B 1 302 ? -7.949 -24.016 8.883 1 97.31 302 THR B C 1
ATOM 5765 O O . THR B 1 302 ? -7.734 -24.078 7.668 1 97.31 302 THR B O 1
ATOM 5768 N N . LYS B 1 303 ? -7.57 -24.969 9.703 1 96.81 303 LYS B N 1
ATOM 5769 C CA . LYS B 1 303 ? -6.863 -26.141 9.227 1 96.81 303 LYS B CA 1
ATOM 5770 C C . LYS B 1 303 ? -7.738 -26.969 8.273 1 96.81 303 LYS B C 1
ATOM 5772 O O . LYS B 1 303 ? -7.27 -27.422 7.234 1 96.81 303 LYS B O 1
ATOM 5777 N N . GLU B 1 304 ? -8.953 -27.156 8.656 1 96.75 304 GLU B N 1
ATOM 5778 C CA . GLU B 1 304 ? -9.891 -27.891 7.805 1 96.75 304 GLU B CA 1
ATOM 5779 C C . GLU B 1 304 ? -10.117 -27.156 6.48 1 96.75 304 GLU B C 1
ATOM 5781 O O . GLU B 1 304 ? -10.195 -27.797 5.426 1 96.75 304 GLU B O 1
ATOM 5786 N N . TYR B 1 305 ? -10.266 -25.906 6.59 1 97.31 305 TYR B N 1
ATOM 5787 C CA . TYR B 1 305 ? -10.43 -25.078 5.402 1 97.31 305 TYR B CA 1
ATOM 5788 C C . TYR B 1 305 ? -9.281 -25.281 4.426 1 97.31 305 TYR B C 1
ATOM 5790 O O . TYR B 1 305 ? -9.5 -25.516 3.234 1 97.31 305 TYR B O 1
ATOM 5798 N N . ILE B 1 306 ? -8.031 -25.203 4.926 1 97.69 306 ILE B N 1
ATOM 5799 C CA . ILE B 1 306 ? -6.832 -25.359 4.102 1 97.69 306 ILE B CA 1
ATOM 5800 C C . ILE B 1 306 ? -6.832 -26.75 3.447 1 97.69 306 ILE B C 1
ATOM 5802 O O . ILE B 1 306 ? -6.57 -26.875 2.248 1 97.69 306 ILE B O 1
ATOM 5806 N N . LYS B 1 307 ? -7.16 -27.719 4.223 1 97.12 307 LYS B N 1
ATOM 5807 C CA . LYS B 1 307 ? -7.199 -29.094 3.719 1 97.12 307 LYS B CA 1
ATOM 5808 C C . LYS B 1 307 ? -8.219 -29.234 2.596 1 97.12 307 LYS B C 1
ATOM 5810 O O . LYS B 1 307 ? -7.934 -29.844 1.56 1 97.12 307 LYS B O 1
ATOM 5815 N N . GLY B 1 308 ? -9.414 -28.703 2.814 1 97.94 308 GLY B N 1
ATOM 5816 C CA . GLY B 1 308 ? -10.453 -28.766 1.8 1 97.94 308 GLY B CA 1
ATOM 5817 C C . GLY B 1 308 ? -10.062 -28.094 0.501 1 97.94 308 GLY B C 1
ATOM 5818 O O . GLY B 1 308 ? -10.266 -28.641 -0.581 1 97.94 308 GLY B O 1
ATOM 5819 N N . CYS B 1 309 ? -9.508 -26.891 0.612 1 98.19 309 CYS B N 1
ATOM 5820 C CA . CYS B 1 309 ? -9.062 -26.172 -0.567 1 98.19 309 CYS B CA 1
ATOM 5821 C C . CYS B 1 309 ? -8.016 -26.969 -1.343 1 98.19 309 CYS B C 1
ATOM 5823 O O . CYS B 1 309 ? -8.086 -27.062 -2.57 1 98.19 309 CYS B O 1
ATOM 5825 N N . ARG B 1 310 ? -7.066 -27.562 -0.589 1 97.94 310 ARG B N 1
ATOM 5826 C CA . ARG B 1 310 ? -5.996 -28.344 -1.213 1 97.94 310 ARG B CA 1
ATOM 5827 C C . ARG B 1 310 ? -6.547 -29.562 -1.94 1 97.94 310 ARG B C 1
ATOM 5829 O O . ARG B 1 310 ? -6.121 -29.875 -3.055 1 97.94 310 ARG B O 1
ATOM 5836 N N . CYS B 1 311 ? -7.48 -30.219 -1.329 1 97.88 311 CYS B N 1
ATOM 5837 C CA . CYS B 1 311 ? -8.078 -31.406 -1.91 1 97.88 311 CYS B CA 1
ATOM 5838 C C . CYS B 1 311 ? -8.789 -31.094 -3.217 1 97.88 311 CYS B C 1
ATOM 5840 O O . CYS B 1 311 ? -8.602 -31.781 -4.219 1 97.88 311 CYS B O 1
ATOM 5842 N N . ILE B 1 312 ? -9.562 -30.078 -3.195 1 98.5 312 ILE B N 1
ATOM 5843 C CA . ILE B 1 312 ? -10.359 -29.688 -4.355 1 98.5 312 ILE B CA 1
ATOM 5844 C C . ILE B 1 312 ? -9.43 -29.234 -5.484 1 98.5 312 ILE B C 1
ATOM 5846 O O . ILE B 1 312 ? -9.562 -29.688 -6.625 1 98.5 312 ILE B O 1
ATOM 5850 N N . MET B 1 313 ? -8.484 -28.359 -5.141 1 98.31 313 MET B N 1
ATOM 5851 C CA . MET B 1 313 ? -7.574 -27.844 -6.164 1 98.31 313 MET B CA 1
ATOM 5852 C C . MET B 1 313 ? -6.711 -28.969 -6.73 1 98.31 313 MET B C 1
ATOM 5854 O O . MET B 1 313 ? -6.395 -28.984 -7.922 1 98.31 313 MET B O 1
ATOM 5858 N N . GLY B 1 314 ? -6.281 -29.891 -5.859 1 98.12 314 GLY B N 1
ATOM 5859 C CA . GLY B 1 314 ? -5.535 -31.047 -6.328 1 98.12 314 GLY B CA 1
ATOM 5860 C C . GLY B 1 314 ? -6.305 -31.891 -7.332 1 98.12 314 GLY B C 1
ATOM 5861 O O . GLY B 1 314 ? -5.738 -32.344 -8.328 1 98.12 314 GLY B O 1
ATOM 5862 N N . ALA B 1 315 ? -7.559 -32.125 -7.07 1 98.38 315 ALA B N 1
ATOM 5863 C CA . ALA B 1 315 ? -8.406 -32.906 -7.977 1 98.38 315 ALA B CA 1
ATOM 5864 C C . ALA B 1 315 ? -8.57 -32.188 -9.312 1 98.38 315 ALA B C 1
ATOM 5866 O O . ALA B 1 315 ? -8.516 -32.812 -10.375 1 98.38 315 ALA B O 1
ATOM 5867 N N . VAL B 1 316 ? -8.805 -30.922 -9.25 1 98.62 316 VAL B N 1
ATOM 5868 C CA . VAL B 1 316 ? -8.961 -30.125 -10.469 1 98.62 316 VAL B CA 1
ATOM 5869 C C . VAL B 1 316 ? -7.672 -30.172 -11.281 1 98.62 316 VAL B C 1
ATOM 5871 O O . VAL B 1 316 ? -7.711 -30.344 -12.508 1 98.62 316 VAL B O 1
ATOM 5874 N N . ALA B 1 317 ? -6.543 -29.984 -10.609 1 98.56 317 ALA B N 1
ATOM 5875 C CA . ALA B 1 317 ? -5.242 -30 -11.273 1 98.56 317 ALA B CA 1
ATOM 5876 C C . ALA B 1 317 ? -5.016 -31.328 -11.992 1 98.56 317 ALA B C 1
ATOM 5878 O O . ALA B 1 317 ? -4.543 -31.344 -13.133 1 98.56 317 ALA B O 1
ATOM 5879 N N . LYS B 1 318 ? -5.297 -32.406 -11.352 1 98.25 318 LYS B N 1
ATOM 5880 C CA . LYS B 1 318 ? -5.125 -33.719 -11.93 1 98.25 318 LYS B CA 1
ATOM 5881 C C . LYS B 1 318 ? -6 -33.906 -13.164 1 98.25 318 LYS B C 1
ATOM 5883 O O . LYS B 1 318 ? -5.562 -34.469 -14.164 1 98.25 318 LYS B O 1
ATOM 5888 N N . PHE B 1 319 ? -7.191 -33.5 -13.062 1 98.56 319 PHE B N 1
ATOM 5889 C CA . PHE B 1 319 ? -8.109 -33.531 -14.195 1 98.56 319 PHE B CA 1
ATOM 5890 C C . PHE B 1 319 ? -7.547 -32.75 -15.375 1 98.56 319 PHE B C 1
ATOM 5892 O O . PHE B 1 319 ? -7.523 -33.281 -16.5 1 98.56 319 PHE B O 1
ATOM 5899 N N . CYS B 1 320 ? -7.141 -31.469 -15.133 1 98.75 320 CYS B N 1
ATOM 5900 C CA . CYS B 1 320 ? -6.598 -30.625 -16.188 1 98.75 320 CYS B CA 1
ATOM 5901 C C . CYS B 1 320 ? -5.398 -31.297 -16.859 1 98.75 320 CYS B C 1
ATOM 5903 O O . CYS B 1 320 ? -5.316 -31.359 -18.078 1 98.75 320 CYS B O 1
ATOM 5905 N N . HIS B 1 321 ? -4.461 -31.75 -16.031 1 98.75 321 HIS B N 1
ATOM 5906 C CA . HIS B 1 321 ? -3.258 -32.375 -16.562 1 98.75 321 HIS B CA 1
ATOM 5907 C C . HIS B 1 321 ? -3.602 -33.594 -17.422 1 98.75 321 HIS B C 1
ATOM 5909 O O . HIS B 1 321 ? -3.062 -33.75 -18.516 1 98.75 321 HIS B O 1
ATOM 5915 N N . ARG B 1 322 ? -4.5 -34.438 -16.922 1 98.5 322 ARG B N 1
ATOM 5916 C CA . ARG B 1 322 ? -4.895 -35.656 -17.625 1 98.5 322 ARG B CA 1
ATOM 5917 C C . ARG B 1 322 ? -5.504 -35.312 -18.984 1 98.5 322 ARG B C 1
ATOM 5919 O O . ARG B 1 322 ? -5.105 -35.906 -20 1 98.5 322 ARG B O 1
ATOM 5926 N N . GLU B 1 323 ? -6.445 -34.438 -18.984 1 98.5 323 GLU B N 1
ATOM 5927 C CA . GLU B 1 323 ? -7.152 -34.125 -20.219 1 98.5 323 GLU B CA 1
ATOM 5928 C C . GLU B 1 323 ? -6.223 -33.438 -21.234 1 98.5 323 GLU B C 1
ATOM 5930 O O . GLU B 1 323 ? -6.25 -33.781 -22.422 1 98.5 323 GLU B O 1
ATOM 5935 N N . LEU B 1 324 ? -5.43 -32.5 -20.812 1 98.56 324 LEU B N 1
ATOM 5936 C CA . LEU B 1 324 ? -4.547 -31.75 -21.703 1 98.56 324 LEU B CA 1
ATOM 5937 C C . LEU B 1 324 ? -3.473 -32.656 -22.297 1 98.56 324 LEU B C 1
ATOM 5939 O O . LEU B 1 324 ? -3.197 -32.625 -23.5 1 98.56 324 LEU B O 1
ATOM 5943 N N . THR B 1 325 ? -2.844 -33.469 -21.438 1 98.38 325 THR B N 1
ATOM 5944 C CA . THR B 1 325 ? -1.784 -34.344 -21.922 1 98.38 325 THR B CA 1
ATOM 5945 C C . THR B 1 325 ? -2.365 -35.469 -22.766 1 98.38 325 THR B C 1
ATOM 5947 O O . THR B 1 325 ? -1.7 -35.969 -23.672 1 98.38 325 THR B O 1
ATOM 5950 N N . GLY B 1 326 ? -3.584 -35.812 -22.531 1 98.12 326 GLY B N 1
ATOM 5951 C CA . GLY B 1 326 ? -4.262 -36.844 -23.281 1 98.12 326 GLY B CA 1
ATOM 5952 C C . GLY B 1 326 ? -4.441 -36.5 -24.75 1 98.12 326 GLY B C 1
ATOM 5953 O O . GLY B 1 326 ? -4.516 -37.406 -25.594 1 98.12 326 GLY B O 1
ATOM 5954 N N . CYS B 1 327 ? -4.465 -35.25 -25.047 1 97.31 327 CYS B N 1
ATOM 5955 C CA . CYS B 1 327 ? -4.68 -34.844 -26.438 1 97.31 327 CYS B CA 1
ATOM 5956 C C . CYS B 1 327 ? -3.369 -34.438 -27.094 1 97.31 327 CYS B C 1
ATOM 5958 O O . CYS B 1 327 ? -3.375 -33.812 -28.156 1 97.31 327 CYS B O 1
ATOM 5960 N N . GLY B 1 328 ? -2.248 -34.656 -26.344 1 96.88 328 GLY B N 1
ATOM 5961 C CA . GLY B 1 328 ? -0.952 -34.438 -26.969 1 96.88 328 GLY B CA 1
ATOM 5962 C C . GLY B 1 328 ? -0.233 -33.188 -26.453 1 96.88 328 GLY B C 1
ATOM 5963 O O . GLY B 1 328 ? 0.967 -33.031 -26.672 1 96.88 328 GLY B O 1
ATOM 5964 N N . ILE B 1 329 ? -0.855 -32.344 -25.766 1 97.75 329 ILE B N 1
ATOM 5965 C CA . ILE B 1 329 ? -0.235 -31.188 -25.141 1 97.75 329 ILE B CA 1
ATOM 5966 C C . ILE B 1 329 ? 0.731 -31.656 -24.047 1 97.75 329 ILE B C 1
ATOM 5968 O O . ILE B 1 329 ? 0.439 -32.594 -23.312 1 97.75 329 ILE B O 1
ATOM 5972 N N . LYS B 1 330 ? 1.868 -31.016 -24.031 1 98.19 330 LYS B N 1
ATOM 5973 C CA . LYS B 1 330 ? 2.801 -31.344 -22.969 1 98.19 330 LYS B CA 1
ATOM 5974 C C . LYS B 1 330 ? 2.609 -30.406 -21.766 1 98.19 330 LYS B C 1
ATOM 5976 O O . LYS B 1 330 ? 2.359 -29.219 -21.938 1 98.19 330 LYS B O 1
ATOM 5981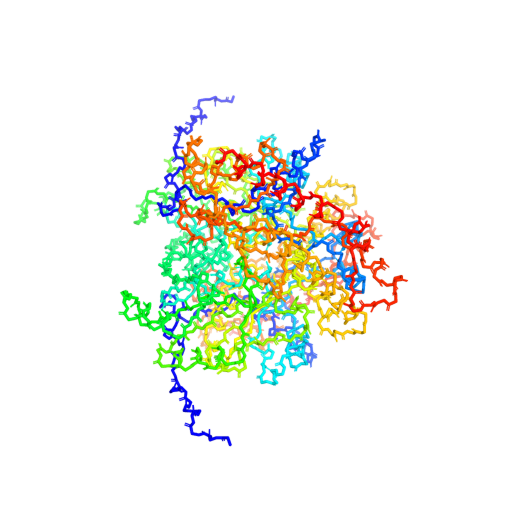 N N . ALA B 1 331 ? 2.676 -30.969 -20.625 1 97.94 331 ALA B N 1
ATOM 5982 C CA . ALA B 1 331 ? 2.58 -30.188 -19.406 1 97.94 331 ALA B CA 1
ATOM 5983 C C . ALA B 1 331 ? 3.131 -30.969 -18.219 1 97.94 331 ALA B C 1
ATOM 5985 O O . ALA B 1 331 ? 3.008 -32.188 -18.156 1 97.94 331 ALA B O 1
ATOM 5986 N N . ILE B 1 332 ? 3.75 -30.281 -17.312 1 98.06 332 ILE B N 1
ATOM 5987 C CA . ILE B 1 332 ? 4.18 -30.875 -16.062 1 98.06 332 ILE B CA 1
ATOM 5988 C C . ILE B 1 332 ? 3.049 -30.797 -15.039 1 98.06 332 ILE B C 1
ATOM 5990 O O . ILE B 1 332 ? 2.359 -29.781 -14.945 1 98.06 332 ILE B O 1
ATOM 5994 N N . MET B 1 333 ? 2.816 -31.906 -14.328 1 98 333 MET B N 1
ATOM 5995 C CA . MET B 1 333 ? 1.773 -31.938 -13.312 1 98 333 MET B CA 1
ATOM 5996 C C . MET B 1 333 ? 2.035 -30.891 -12.234 1 98 333 MET B C 1
ATOM 5998 O O . MET B 1 333 ? 3.072 -30.922 -11.57 1 98 333 MET B O 1
ATOM 6002 N N . PRO B 1 334 ? 1.118 -29.906 -12.133 1 98.06 334 PRO B N 1
ATOM 6003 C CA . PRO B 1 334 ? 1.29 -28.969 -11.016 1 98.06 334 PRO B CA 1
ATOM 6004 C C . PRO B 1 334 ? 1.079 -29.641 -9.656 1 98.06 334 PRO B C 1
ATOM 6006 O O . PRO B 1 334 ? 0.292 -30.578 -9.539 1 98.06 334 PRO B O 1
ATOM 6009 N N . VAL B 1 335 ? 1.72 -29.094 -8.625 1 97.94 335 VAL B N 1
ATOM 6010 C CA . VAL B 1 335 ? 1.607 -29.719 -7.312 1 97.94 335 VAL B CA 1
ATOM 6011 C C . VAL B 1 335 ? 1.058 -28.703 -6.309 1 97.94 335 VAL B C 1
ATOM 6013 O O . VAL B 1 335 ? 0.807 -29.047 -5.152 1 97.94 335 VAL B O 1
ATOM 6016 N N . ALA B 1 336 ? 0.857 -27.422 -6.711 1 98 336 ALA B N 1
ATOM 6017 C CA . ALA B 1 336 ? 0.367 -26.359 -5.84 1 98 336 ALA B CA 1
ATOM 6018 C C . ALA B 1 336 ? -0.244 -25.219 -6.652 1 98 336 ALA B C 1
ATOM 6020 O O . ALA B 1 336 ? -0.068 -25.156 -7.871 1 98 336 ALA B O 1
ATOM 6021 N N . GLY B 1 337 ? -0.951 -24.375 -5.934 1 97.19 337 GLY B N 1
ATOM 6022 C CA . GLY B 1 337 ? -1.458 -23.156 -6.535 1 97.19 337 GLY B CA 1
ATOM 6023 C C . GLY B 1 337 ? -2.662 -23.391 -7.43 1 97.19 337 GLY B C 1
ATOM 6024 O O . GLY B 1 337 ? -3.566 -24.141 -7.074 1 97.19 337 GLY B O 1
ATOM 6025 N N . TYR B 1 338 ? -2.695 -22.609 -8.539 1 97.62 338 TYR B N 1
ATOM 6026 C CA . TYR B 1 338 ? -3.908 -22.484 -9.344 1 97.62 338 TYR B CA 1
ATOM 6027 C C . TYR B 1 338 ? -3.6 -22.641 -10.828 1 97.62 338 TYR B C 1
ATOM 6029 O O . TYR B 1 338 ? -4.422 -22.297 -11.68 1 97.62 338 TYR B O 1
ATOM 6037 N N . TYR B 1 339 ? -2.359 -23.203 -11.141 1 97.06 339 TYR B N 1
ATOM 6038 C CA . TYR B 1 339 ? -1.891 -22.984 -12.508 1 97.06 339 TYR B CA 1
ATOM 6039 C C . TYR B 1 339 ? -1.344 -24.281 -13.102 1 97.06 339 TYR B C 1
ATOM 6041 O O . TYR B 1 339 ? -0.865 -25.156 -12.367 1 97.06 339 TYR B O 1
ATOM 6049 N N . ILE B 1 340 ? -1.473 -24.406 -14.336 1 98.38 340 ILE B N 1
ATOM 6050 C CA . ILE B 1 340 ? -0.732 -25.359 -15.156 1 98.38 340 ILE B CA 1
ATOM 6051 C C . ILE B 1 340 ? -0.162 -24.641 -16.375 1 98.38 340 ILE B C 1
ATOM 6053 O O . ILE B 1 340 ? -0.75 -23.688 -16.875 1 98.38 340 ILE B O 1
ATOM 6057 N N . PHE B 1 341 ? 1.034 -25 -16.766 1 98.56 341 PHE B N 1
ATOM 6058 C CA . PHE B 1 341 ? 1.757 -24.297 -17.828 1 98.56 341 PHE B CA 1
ATOM 6059 C C . PHE B 1 341 ? 1.973 -25.203 -19.031 1 98.56 341 PHE B C 1
ATOM 6061 O O . PHE B 1 341 ? 3.092 -25.656 -19.281 1 98.56 341 PHE B O 1
ATOM 6068 N N . PRO B 1 342 ? 0.958 -25.438 -19.875 1 98.44 342 PRO B N 1
ATOM 6069 C CA . PRO B 1 342 ? 1.026 -26.375 -21 1 98.44 342 PRO B CA 1
ATOM 6070 C C . PRO B 1 342 ? 1.808 -25.828 -22.188 1 98.44 342 PRO B C 1
ATOM 6072 O O . PRO B 1 342 ? 1.876 -24.609 -22.375 1 98.44 342 PRO B O 1
ATOM 6075 N N . ASP B 1 343 ? 2.402 -26.641 -22.875 1 98.25 343 ASP B N 1
ATOM 6076 C CA . ASP B 1 343 ? 3.131 -26.406 -24.109 1 98.25 343 ASP B CA 1
ATOM 6077 C C . ASP B 1 343 ? 2.352 -26.938 -25.312 1 98.25 343 ASP B C 1
ATOM 6079 O O . ASP B 1 343 ? 2.16 -28.141 -25.453 1 98.25 343 ASP B O 1
ATOM 6083 N N . PHE B 1 344 ? 1.938 -26.047 -26.234 1 98.38 344 PHE B N 1
ATOM 6084 C CA . PHE B 1 344 ? 1.094 -26.375 -27.375 1 98.38 344 PHE B CA 1
ATOM 6085 C C . PHE B 1 344 ? 1.933 -26.562 -28.625 1 98.38 344 PHE B C 1
ATOM 6087 O O . PHE B 1 344 ? 1.408 -26.5 -29.75 1 98.38 344 PHE B O 1
ATOM 6094 N N . GLU B 1 345 ? 3.164 -26.828 -28.516 1 97.5 345 GLU B N 1
ATOM 6095 C CA . GLU B 1 345 ? 4.078 -26.891 -29.656 1 97.5 345 GLU B CA 1
ATOM 6096 C C . GLU B 1 345 ? 3.674 -28.016 -30.625 1 97.5 345 GLU B C 1
ATOM 6098 O O . GLU B 1 345 ? 4.031 -27.969 -31.797 1 97.5 345 GLU B O 1
ATOM 6103 N N . VAL B 1 346 ? 2.924 -28.984 -30.172 1 97.19 346 VAL B N 1
ATOM 6104 C CA . VAL B 1 346 ? 2.438 -30.062 -31 1 97.19 346 VAL B CA 1
ATOM 6105 C C . VAL B 1 346 ? 1.615 -29.5 -32.156 1 97.19 346 VAL B C 1
ATOM 6107 O O . VAL B 1 346 ? 1.471 -30.156 -33.188 1 97.19 346 VAL B O 1
ATOM 6110 N N . LEU B 1 347 ? 1.172 -28.266 -32 1 97.75 347 LEU B N 1
ATOM 6111 C CA . LEU B 1 347 ? 0.304 -27.656 -33 1 97.75 347 LEU B CA 1
ATOM 6112 C C . LEU B 1 347 ? 1.106 -26.766 -33.969 1 97.75 347 LEU B C 1
ATOM 6114 O O . LEU B 1 347 ? 0.539 -26.125 -34.844 1 97.75 347 LEU B O 1
ATOM 6118 N N . ARG B 1 348 ? 2.359 -26.641 -33.812 1 97.31 348 ARG B N 1
ATOM 6119 C CA . ARG B 1 348 ? 3.189 -25.672 -34.531 1 97.31 348 ARG B CA 1
ATOM 6120 C C . ARG B 1 348 ? 2.918 -25.703 -36.031 1 97.31 348 ARG B C 1
ATOM 6122 O O . ARG B 1 348 ? 2.652 -24.672 -36.656 1 97.31 348 ARG B O 1
ATOM 6129 N N . ALA B 1 349 ? 2.918 -26.875 -36.625 1 96.5 349 ALA B N 1
ATOM 6130 C CA . ALA B 1 349 ? 2.783 -27.016 -38.062 1 96.5 349 ALA B CA 1
ATOM 6131 C C . ALA B 1 349 ? 1.435 -26.484 -38.562 1 96.5 349 ALA B C 1
ATOM 6133 O O . ALA B 1 349 ? 1.364 -25.75 -39.531 1 96.5 349 ALA B O 1
ATOM 6134 N N . VAL B 1 350 ? 0.41 -26.891 -37.906 1 96.88 350 VAL B N 1
ATOM 6135 C CA . VAL B 1 350 ? -0.935 -26.516 -38.312 1 96.88 350 VAL B CA 1
ATOM 6136 C C . VAL B 1 350 ? -1.145 -25.016 -38.094 1 96.88 350 VAL B C 1
ATOM 6138 O O . VAL B 1 350 ? -1.789 -24.328 -38.875 1 96.88 350 VAL B O 1
ATOM 6141 N N . LEU B 1 351 ? -0.634 -24.5 -36.969 1 97.38 351 LEU B N 1
ATOM 6142 C CA . LEU B 1 351 ? -0.767 -23.078 -36.656 1 97.38 351 LEU B CA 1
ATOM 6143 C C . LEU B 1 351 ? -0.017 -22.234 -37.688 1 97.38 351 LEU B C 1
ATOM 6145 O O . LEU B 1 351 ? -0.521 -21.188 -38.125 1 97.38 351 LEU B O 1
ATOM 6149 N N . GLU B 1 352 ? 1.145 -22.656 -38 1 95.94 352 GLU B N 1
ATOM 6150 C CA . GLU B 1 352 ? 1.922 -21.938 -39.031 1 95.94 352 GLU B CA 1
ATOM 6151 C C . GLU B 1 352 ? 1.191 -21.906 -40.375 1 95.94 352 GLU B C 1
ATOM 6153 O O . GLU B 1 352 ? 1.215 -20.906 -41.062 1 95.94 352 GLU B O 1
ATOM 6158 N N . ALA B 1 353 ? 0.583 -22.984 -40.719 1 96.69 353 ALA B N 1
ATOM 6159 C CA . ALA B 1 353 ? -0.189 -23.062 -41.969 1 96.69 353 ALA B CA 1
ATOM 6160 C C . ALA B 1 353 ? -1.351 -22.078 -41.938 1 96.69 353 ALA B C 1
ATOM 6162 O O . ALA B 1 353 ? -1.769 -21.578 -43 1 96.69 353 ALA B O 1
ATOM 6163 N N . ARG B 1 354 ? -1.805 -21.734 -40.75 1 96.62 354 ARG B N 1
ATOM 6164 C CA . ARG B 1 354 ? -2.91 -20.797 -40.594 1 96.62 354 ARG B CA 1
ATOM 6165 C C . ARG B 1 354 ? -2.398 -19.359 -40.469 1 96.62 354 ARG B C 1
ATOM 6167 O O . ARG B 1 354 ? -3.189 -18.422 -40.312 1 96.62 354 ARG B O 1
ATOM 6174 N N . GLY B 1 355 ? -1.104 -19.188 -40.438 1 97.19 355 GLY B N 1
ATOM 6175 C CA . GLY B 1 355 ? -0.509 -17.859 -40.312 1 97.19 355 GLY B CA 1
ATOM 6176 C C . GLY B 1 355 ? -0.344 -17.438 -38.875 1 97.19 355 GLY B C 1
ATOM 6177 O O . GLY B 1 355 ? -0.099 -16.25 -38.594 1 97.19 355 GLY B O 1
ATOM 6178 N N . ILE B 1 356 ? -0.526 -18.297 -37.969 1 98 356 ILE B N 1
ATOM 6179 C CA . ILE B 1 356 ? -0.36 -18.016 -36.531 1 98 356 ILE B CA 1
ATOM 6180 C C . ILE B 1 356 ? 1.079 -18.312 -36.125 1 98 356 ILE B C 1
ATOM 6182 O O . ILE B 1 356 ? 1.516 -19.469 -36.156 1 98 356 ILE B O 1
ATOM 6186 N N . GLN B 1 357 ? 1.806 -17.25 -35.719 1 96.75 357 GLN B N 1
ATOM 6187 C CA . GLN B 1 357 ? 3.238 -17.391 -35.5 1 96.75 357 GLN B CA 1
ATOM 6188 C C . GLN B 1 357 ? 3.584 -17.156 -34.031 1 96.75 357 GLN B C 1
ATOM 6190 O O . GLN B 1 357 ? 4.629 -17.609 -33.562 1 96.75 357 GLN B O 1
ATOM 6195 N N . THR B 1 358 ? 2.709 -16.469 -33.344 1 97.81 358 THR B N 1
ATOM 6196 C CA . THR B 1 358 ? 2.998 -16.141 -31.953 1 97.81 358 THR B CA 1
ATOM 6197 C C . THR B 1 358 ? 1.991 -16.797 -31 1 97.81 358 THR B C 1
ATOM 6199 O O . THR B 1 358 ? 0.892 -17.156 -31.422 1 97.81 358 THR B O 1
ATOM 6202 N N . CYS B 1 359 ? 2.424 -16.906 -29.797 1 98 359 CYS B N 1
ATOM 6203 C CA . CYS B 1 359 ? 1.536 -17.516 -28.812 1 98 359 CYS B CA 1
ATOM 6204 C C . CYS B 1 359 ? 0.316 -16.625 -28.562 1 98 359 CYS B C 1
ATOM 6206 O O . CYS B 1 359 ? -0.781 -17.125 -28.328 1 98 359 CYS B O 1
ATOM 6208 N N . GLU B 1 360 ? 0.519 -15.336 -28.594 1 97.06 360 GLU B N 1
ATOM 6209 C CA . GLU B 1 360 ? -0.612 -14.422 -28.438 1 97.06 360 GLU B CA 1
ATOM 6210 C C . GLU B 1 360 ? -1.655 -14.656 -29.531 1 97.06 360 GLU B C 1
ATOM 6212 O O . GLU B 1 360 ? -2.857 -14.633 -29.25 1 97.06 360 GLU B O 1
ATOM 6217 N N . GLN B 1 361 ? -1.196 -14.82 -30.734 1 97.88 361 GLN B N 1
ATOM 6218 C CA . GLN B 1 361 ? -2.1 -15.125 -31.828 1 97.88 361 GLN B CA 1
ATOM 6219 C C . GLN B 1 361 ? -2.834 -16.438 -31.609 1 97.88 361 GLN B C 1
ATOM 6221 O O . GLN B 1 361 ? -4.016 -16.562 -31.938 1 97.88 361 GLN B O 1
ATOM 6226 N N . MET B 1 362 ? -2.127 -17.391 -31.125 1 98.38 362 MET B N 1
ATOM 6227 C CA . MET B 1 362 ? -2.77 -18.672 -30.812 1 98.38 362 MET B CA 1
ATOM 6228 C C . MET B 1 362 ? -3.857 -18.484 -29.766 1 98.38 362 MET B C 1
ATOM 6230 O O . MET B 1 362 ? -4.949 -19.047 -29.891 1 98.38 362 MET B O 1
ATOM 6234 N N . CYS B 1 363 ? -3.521 -17.734 -28.703 1 97.69 363 CYS B N 1
ATOM 6235 C CA . CYS B 1 363 ? -4.496 -17.469 -27.656 1 97.69 363 CYS B CA 1
ATOM 6236 C C . CYS B 1 363 ? -5.73 -16.781 -28.219 1 97.69 363 CYS B C 1
ATOM 6238 O O . CYS B 1 363 ? -6.855 -17.062 -27.797 1 97.69 363 CYS B O 1
ATOM 6240 N N . GLU B 1 364 ? -5.523 -15.875 -29.156 1 96.94 364 GLU B N 1
ATOM 6241 C CA . GLU B 1 364 ? -6.637 -15.195 -29.812 1 96.94 364 GLU B CA 1
ATOM 6242 C C . GLU B 1 364 ? -7.496 -16.188 -30.594 1 96.94 364 GLU B C 1
ATOM 6244 O O . GLU B 1 364 ? -8.727 -16.109 -30.562 1 96.94 364 GLU B O 1
ATOM 6249 N N . ALA B 1 365 ? -6.906 -17.047 -31.328 1 97.81 365 ALA B N 1
ATOM 6250 C CA . ALA B 1 365 ? -7.633 -18.062 -32.062 1 97.81 365 ALA B CA 1
ATOM 6251 C C . ALA B 1 365 ? -8.43 -18.969 -31.141 1 97.81 365 ALA B C 1
ATOM 6253 O O . ALA B 1 365 ? -9.594 -19.281 -31.422 1 97.81 365 ALA B O 1
ATOM 6254 N N . LEU B 1 366 ? -7.762 -19.406 -30.078 1 97.88 366 LEU B N 1
ATOM 6255 C CA . LEU B 1 366 ? -8.422 -20.25 -29.094 1 97.88 366 LEU B CA 1
ATOM 6256 C C . LEU B 1 366 ? -9.625 -19.531 -28.484 1 97.88 366 LEU B C 1
ATOM 6258 O O . LEU B 1 366 ? -10.656 -20.156 -28.234 1 97.88 366 LEU B O 1
ATOM 6262 N N . PHE B 1 367 ? -9.484 -18.25 -28.219 1 96.94 367 PHE B N 1
ATOM 6263 C CA . PHE B 1 367 ? -10.578 -17.453 -27.672 1 96.94 367 PHE B CA 1
ATOM 6264 C C . PHE B 1 367 ? -11.719 -17.359 -28.672 1 96.94 367 PHE B C 1
ATOM 6266 O O . PHE B 1 367 ? -12.875 -17.609 -28.328 1 96.94 367 PHE B O 1
ATOM 6273 N N . LYS B 1 368 ? -11.43 -17.031 -29.906 1 95.75 368 LYS B N 1
ATOM 6274 C CA . LYS B 1 368 ? -12.422 -16.828 -30.953 1 95.75 368 LYS B CA 1
ATOM 6275 C C . LYS B 1 368 ? -13.133 -18.125 -31.297 1 95.75 368 LYS B C 1
ATOM 6277 O O . LYS B 1 368 ? -14.344 -18.141 -31.531 1 95.75 368 LYS B O 1
ATOM 6282 N N . GLU B 1 369 ? -12.391 -19.188 -31.328 1 96.88 369 GLU B N 1
ATOM 6283 C CA . GLU B 1 369 ? -12.906 -20.453 -31.859 1 96.88 369 GLU B CA 1
ATOM 6284 C C . GLU B 1 369 ? -13.422 -21.344 -30.734 1 96.88 369 GLU B C 1
ATOM 6286 O O . GLU B 1 369 ? -14.281 -22.203 -30.953 1 96.88 369 GLU B O 1
ATOM 6291 N N . GLY B 1 370 ? -12.867 -21.156 -29.562 1 96.19 370 GLY B N 1
ATOM 6292 C CA . GLY B 1 370 ? -13.195 -22.062 -28.484 1 96.19 370 GLY B CA 1
ATOM 6293 C C . GLY B 1 370 ? -13.781 -21.375 -27.266 1 96.19 370 GLY B C 1
ATOM 6294 O O . GLY B 1 370 ? -14.172 -22.016 -26.297 1 96.19 370 GLY B O 1
ATOM 6295 N N . ASN B 1 371 ? -13.836 -20.047 -27.234 1 96.06 371 ASN B N 1
ATOM 6296 C CA . ASN B 1 371 ? -14.344 -19.25 -26.125 1 96.06 371 ASN B CA 1
ATOM 6297 C C . ASN B 1 371 ? -13.5 -19.453 -24.859 1 96.06 371 ASN B C 1
ATOM 6299 O O . ASN B 1 371 ? -14.031 -19.484 -23.75 1 96.06 371 ASN B O 1
ATOM 6303 N N . VAL B 1 372 ? -12.234 -19.688 -25.094 1 97.62 372 VAL B N 1
ATOM 6304 C CA . VAL B 1 372 ? -11.328 -19.938 -23.984 1 97.62 372 VAL B CA 1
ATOM 6305 C C . VAL B 1 372 ? -10.328 -18.797 -23.859 1 97.62 372 VAL B C 1
ATOM 6307 O O . VAL B 1 372 ? -9.656 -18.438 -24.844 1 97.62 372 VAL B O 1
ATOM 6310 N N . ALA B 1 373 ? -10.289 -18.203 -22.688 1 96.94 373 ALA B N 1
ATOM 6311 C CA . ALA B 1 373 ? -9.328 -17.125 -22.422 1 96.94 373 ALA B CA 1
ATOM 6312 C C . ALA B 1 373 ? -8.156 -17.641 -21.594 1 96.94 373 ALA B C 1
ATOM 6314 O O . ALA B 1 373 ? -8.352 -18.141 -20.469 1 96.94 373 ALA B O 1
ATOM 6315 N N . VAL B 1 374 ? -6.984 -17.609 -22.125 1 97 374 VAL B N 1
ATOM 6316 C CA . VAL B 1 374 ? -5.746 -17.969 -21.438 1 97 374 VAL B CA 1
ATOM 6317 C C . VAL B 1 374 ? -4.699 -16.891 -21.656 1 97 374 VAL B C 1
ATOM 6319 O O . VAL B 1 374 ? -4.93 -15.93 -22.406 1 97 374 VAL B O 1
ATOM 6322 N N . MET B 1 375 ? -3.572 -16.984 -20.969 1 96.69 375 MET B N 1
ATOM 6323 C CA . MET B 1 375 ? -2.508 -16 -21.125 1 96.69 375 MET B CA 1
ATOM 6324 C C . MET B 1 375 ? -1.266 -16.641 -21.75 1 96.69 375 MET B C 1
ATOM 6326 O O . MET B 1 375 ? -0.788 -17.672 -21.266 1 96.69 375 MET B O 1
ATOM 6330 N N . ALA B 1 376 ? -0.741 -15.984 -22.766 1 97.31 376 ALA B N 1
ATOM 6331 C CA . ALA B 1 376 ? 0.453 -16.453 -23.469 1 97.31 376 ALA B CA 1
ATOM 6332 C C . ALA B 1 376 ? 1.679 -16.391 -22.547 1 97.31 376 ALA B C 1
ATOM 6334 O O . ALA B 1 376 ? 1.837 -15.445 -21.781 1 97.31 376 ALA B O 1
ATOM 6335 N N . GLY B 1 377 ? 2.533 -17.391 -22.641 1 96.75 377 GLY B N 1
ATOM 6336 C CA . GLY B 1 377 ? 3.787 -17.391 -21.906 1 96.75 377 GLY B CA 1
ATOM 6337 C C . GLY B 1 377 ? 4.656 -16.188 -22.234 1 96.75 377 GLY B C 1
ATOM 6338 O O . GLY B 1 377 ? 5.273 -15.602 -21.328 1 96.75 377 GLY B O 1
ATOM 6339 N N . GLY B 1 378 ? 4.715 -15.891 -23.469 1 94.38 378 GLY B N 1
ATOM 6340 C CA . GLY B 1 378 ? 5.473 -14.734 -23.922 1 94.38 378 GLY B CA 1
ATOM 6341 C C . GLY B 1 378 ? 4.594 -13.594 -24.391 1 94.38 378 GLY B C 1
ATOM 6342 O O . GLY B 1 378 ? 3.617 -13.812 -25.125 1 94.38 378 GLY B O 1
ATOM 6343 N N . PRO B 1 379 ? 4.891 -12.312 -24 1 91.31 379 PRO B N 1
ATOM 6344 C CA . PRO B 1 379 ? 6.074 -11.906 -23.234 1 91.31 379 PRO B CA 1
ATOM 6345 C C . PRO B 1 379 ? 5.809 -11.836 -21.734 1 91.31 379 PRO B C 1
ATOM 6347 O O . PRO B 1 379 ? 6.734 -11.617 -20.938 1 91.31 379 PRO B O 1
ATOM 6350 N N . ALA B 1 380 ? 4.578 -12.086 -21.359 1 90.06 380 ALA B N 1
ATOM 6351 C CA . ALA B 1 380 ? 4.129 -11.773 -20.016 1 90.06 380 ALA B CA 1
ATOM 6352 C C . ALA B 1 380 ? 4.941 -12.531 -18.969 1 90.06 380 ALA B C 1
ATOM 6354 O O . ALA B 1 380 ? 5.332 -11.969 -17.938 1 90.06 380 ALA B O 1
ATOM 6355 N N . PHE B 1 381 ? 5.203 -13.797 -19.234 1 96.56 381 PHE B N 1
ATOM 6356 C CA . PHE B 1 381 ? 5.941 -14.633 -18.297 1 96.56 381 PHE B CA 1
ATOM 6357 C C . PHE B 1 381 ? 7.383 -14.82 -18.75 1 96.56 381 PHE B C 1
ATOM 6359 O O . PHE B 1 381 ? 8.008 -15.844 -18.469 1 96.56 381 PHE B O 1
ATOM 6366 N N . MET B 1 382 ? 7.824 -13.945 -19.578 1 96.19 382 MET B N 1
ATOM 6367 C CA . MET B 1 382 ? 9.203 -13.828 -20.031 1 96.19 382 MET B CA 1
ATOM 6368 C C . MET B 1 382 ? 9.602 -15.031 -20.891 1 96.19 382 MET B C 1
ATOM 6370 O O . MET B 1 382 ? 10.727 -15.508 -20.812 1 96.19 382 MET B O 1
ATOM 6374 N N . ARG B 1 383 ? 8.641 -15.617 -21.547 1 97.44 383 ARG B N 1
ATOM 6375 C CA . ARG B 1 383 ? 8.914 -16.625 -22.562 1 97.44 383 ARG B CA 1
ATOM 6376 C C . ARG B 1 383 ? 9 -16.016 -23.953 1 97.44 383 ARG B C 1
ATOM 6378 O O . ARG B 1 383 ? 8.531 -14.891 -24.172 1 97.44 383 ARG B O 1
ATOM 6385 N N . PRO B 1 384 ? 9.656 -16.719 -24.922 1 96.81 384 PRO B N 1
ATOM 6386 C CA . PRO B 1 384 ? 9.688 -16.203 -26.297 1 96.81 384 PRO B CA 1
ATOM 6387 C C . PRO B 1 384 ? 8.297 -16.016 -26.891 1 96.81 384 PRO B C 1
ATOM 6389 O O . PRO B 1 384 ? 7.398 -16.828 -26.641 1 96.81 384 PRO B O 1
ATOM 6392 N N . LEU B 1 385 ? 8.164 -15.086 -27.75 1 96.88 385 LEU B N 1
ATOM 6393 C CA . LEU B 1 385 ? 6.883 -14.742 -28.359 1 96.88 385 LEU B CA 1
ATOM 6394 C C . LEU B 1 385 ? 6.348 -15.906 -29.188 1 96.88 385 LEU B C 1
ATOM 6396 O O . LEU B 1 385 ? 5.133 -16.094 -29.312 1 96.88 385 LEU B O 1
ATOM 6400 N N . THR B 1 386 ? 7.273 -16.688 -29.734 1 97.56 386 THR B N 1
ATOM 6401 C CA . THR B 1 386 ? 6.891 -17.688 -30.719 1 97.56 386 THR B CA 1
ATOM 6402 C C . THR B 1 386 ? 6.707 -19.047 -30.062 1 97.56 386 THR B C 1
ATOM 6404 O O . THR B 1 386 ? 6.27 -20 -30.719 1 97.56 386 THR B O 1
ATOM 6407 N N . GLU B 1 387 ? 7.094 -19.078 -28.766 1 97.62 387 GLU B N 1
ATOM 6408 C CA . GLU B 1 387 ? 6.871 -20.328 -28.047 1 97.62 387 GLU B CA 1
ATOM 6409 C C . GLU B 1 387 ? 5.41 -20.484 -27.641 1 97.62 387 GLU B C 1
ATOM 6411 O O . GLU B 1 387 ? 4.816 -19.562 -27.078 1 97.62 387 GLU B O 1
ATOM 6416 N N . PHE B 1 388 ? 4.809 -21.625 -27.938 1 98.25 388 PHE B N 1
ATOM 6417 C CA . PHE B 1 388 ? 3.385 -21.812 -27.688 1 98.25 388 PHE B CA 1
ATOM 6418 C C . PHE B 1 388 ? 3.154 -22.391 -26.297 1 98.25 388 PHE B C 1
ATOM 6420 O O . PHE B 1 388 ? 2.6 -23.484 -26.172 1 98.25 388 PHE B O 1
ATOM 6427 N N . THR B 1 389 ? 3.527 -21.641 -25.328 1 97.94 389 THR B N 1
ATOM 6428 C CA . THR B 1 389 ? 3.248 -21.969 -23.922 1 97.94 389 THR B CA 1
ATOM 6429 C C . THR B 1 389 ? 2.248 -20.969 -23.328 1 97.94 389 THR B C 1
ATOM 6431 O O . THR B 1 389 ? 2.24 -19.797 -23.703 1 97.94 389 THR B O 1
ATOM 6434 N N . VAL B 1 390 ? 1.404 -21.516 -22.469 1 97.56 390 VAL B N 1
ATOM 6435 C CA . VAL B 1 390 ? 0.343 -20.688 -21.906 1 97.56 390 VAL B CA 1
ATOM 6436 C C . VAL B 1 390 ? 0.238 -20.922 -20.391 1 97.56 390 VAL B C 1
ATOM 6438 O O . VAL B 1 390 ? 0.479 -22.047 -19.922 1 97.56 390 VAL B O 1
ATOM 6441 N N . ARG B 1 391 ? 0.015 -19.875 -19.609 1 97.94 391 ARG B N 1
ATOM 6442 C CA . ARG B 1 391 ? -0.472 -20.094 -18.25 1 97.94 391 ARG B CA 1
ATOM 6443 C C . ARG B 1 391 ? -1.982 -20.297 -18.234 1 97.94 391 ARG B C 1
ATOM 6445 O O . ARG B 1 391 ? -2.738 -19.453 -18.703 1 97.94 391 ARG B O 1
ATOM 6452 N N . LEU B 1 392 ? -2.379 -21.391 -17.781 1 98 392 LEU B N 1
ATOM 6453 C CA . LEU B 1 392 ? -3.787 -21.719 -17.594 1 98 392 LEU B CA 1
ATOM 6454 C C . LEU B 1 392 ? -4.16 -21.734 -16.109 1 98 392 LEU B C 1
ATOM 6456 O O . LEU B 1 392 ? -3.592 -22.5 -15.336 1 98 392 LEU B O 1
ATOM 6460 N N . CYS B 1 393 ? -5.055 -20.844 -15.703 1 97.94 393 CYS B N 1
ATOM 6461 C CA . CYS B 1 393 ? -5.543 -20.766 -14.328 1 97.94 393 CYS B CA 1
ATOM 6462 C C . CYS B 1 393 ? -6.852 -21.547 -14.172 1 97.94 393 CYS B C 1
ATOM 6464 O O . CYS B 1 393 ? -7.863 -21.172 -14.773 1 97.94 393 CYS B O 1
ATOM 6466 N N . PHE B 1 394 ? -6.906 -22.531 -13.383 1 98.25 394 PHE B N 1
ATOM 6467 C CA . PHE B 1 394 ? -8.078 -23.391 -13.297 1 98.25 394 PHE B CA 1
ATOM 6468 C C . PHE B 1 394 ? -8.875 -23.094 -12.023 1 98.25 394 PHE B C 1
ATOM 6470 O O . PHE B 1 394 ? -9.156 -24 -11.242 1 98.25 394 PHE B O 1
ATOM 6477 N N . VAL B 1 395 ? -9.312 -21.812 -11.945 1 97.5 395 VAL B N 1
ATOM 6478 C CA . VAL B 1 395 ? -9.922 -21.359 -10.695 1 97.5 395 VAL B CA 1
ATOM 6479 C C . VAL B 1 395 ? -11.344 -20.859 -10.961 1 97.5 395 VAL B C 1
ATOM 6481 O O . VAL B 1 395 ? -12 -20.328 -10.062 1 97.5 395 VAL B O 1
ATOM 6484 N N . ASN B 1 396 ? -11.844 -21.016 -12.195 1 95.5 396 ASN B N 1
ATOM 6485 C CA . ASN B 1 396 ? -13.156 -20.469 -12.539 1 95.5 396 ASN B CA 1
ATOM 6486 C C . ASN B 1 396 ? -14.281 -21.406 -12.078 1 95.5 396 ASN B C 1
ATOM 6488 O O . ASN B 1 396 ? -14.891 -22.094 -12.891 1 95.5 396 ASN B O 1
ATOM 6492 N N . PHE B 1 397 ? -14.625 -21.391 -10.844 1 96.69 397 PHE B N 1
ATOM 6493 C CA . PHE B 1 397 ? -15.75 -22.109 -10.242 1 96.69 397 PHE B CA 1
ATOM 6494 C C . PHE B 1 397 ? -16.109 -21.516 -8.891 1 96.69 397 PHE B C 1
ATOM 6496 O O . PHE B 1 397 ? -15.406 -20.641 -8.375 1 96.69 397 PHE B O 1
ATOM 6503 N N . ASP B 1 398 ? -17.25 -21.922 -8.359 1 97.38 398 ASP B N 1
ATOM 6504 C CA . ASP B 1 398 ? -17.688 -21.453 -7.043 1 97.38 398 ASP B CA 1
ATOM 6505 C C . ASP B 1 398 ? -17.031 -22.266 -5.926 1 97.38 398 ASP B C 1
ATOM 6507 O O . ASP B 1 398 ? -17.562 -23.281 -5.496 1 97.38 398 ASP B O 1
ATOM 6511 N N . GLY B 1 399 ? -15.953 -21.688 -5.375 1 98.06 399 GLY B N 1
ATOM 6512 C CA . GLY B 1 399 ? -15.195 -22.391 -4.344 1 98.06 399 GLY B CA 1
ATOM 6513 C C . GLY B 1 399 ? -15.992 -22.609 -3.07 1 98.06 399 GLY B C 1
ATOM 6514 O O . GLY B 1 399 ? -15.75 -23.562 -2.338 1 98.06 399 GLY B O 1
ATOM 6515 N N . GLY B 1 400 ? -16.891 -21.641 -2.729 1 97.94 400 GLY B N 1
ATOM 6516 C CA . GLY B 1 400 ? -17.75 -21.828 -1.573 1 97.94 400 GLY B CA 1
ATOM 6517 C C . GLY B 1 400 ? -18.641 -23.062 -1.69 1 97.94 400 GLY B C 1
ATOM 6518 O O . GLY B 1 400 ? -18.719 -23.859 -0.758 1 97.94 400 GLY B O 1
ATOM 6519 N N . ALA B 1 401 ? -19.266 -23.234 -2.834 1 98.19 401 ALA B N 1
ATOM 6520 C CA . ALA B 1 401 ? -20.109 -24.406 -3.094 1 98.19 401 ALA B CA 1
ATOM 6521 C C . ALA B 1 401 ? -19.281 -25.688 -3.096 1 98.19 401 ALA B C 1
ATOM 6523 O O . ALA B 1 401 ? -19.734 -26.719 -2.604 1 98.19 401 ALA B O 1
ATOM 6524 N N . ALA B 1 402 ? -18.125 -25.609 -3.684 1 98.5 402 ALA B N 1
ATOM 6525 C CA . ALA B 1 402 ? -17.25 -26.781 -3.73 1 98.5 402 ALA B CA 1
ATOM 6526 C C . ALA B 1 402 ? -16.844 -27.219 -2.328 1 98.5 402 ALA B C 1
ATOM 6528 O O . ALA B 1 402 ? -16.812 -28.422 -2.033 1 98.5 402 ALA B O 1
ATOM 6529 N N . LEU B 1 403 ? -16.5 -26.266 -1.476 1 98 403 LEU B N 1
ATOM 6530 C CA . LEU B 1 403 ? -16.125 -26.578 -0.101 1 98 403 LEU B CA 1
ATOM 6531 C C . LEU B 1 403 ? -17.281 -27.234 0.641 1 98 403 LEU B C 1
ATOM 6533 O O . LEU B 1 403 ? -17.094 -28.203 1.389 1 98 403 LEU B O 1
ATOM 6537 N N . GLU B 1 404 ? -18.438 -26.641 0.457 1 97.44 404 GLU B N 1
ATOM 6538 C CA . GLU B 1 404 ? -19.625 -27.25 1.071 1 97.44 404 GLU B CA 1
ATOM 6539 C C . GLU B 1 404 ? -19.844 -28.672 0.562 1 97.44 404 GLU B C 1
ATOM 6541 O O . GLU B 1 404 ? -20.203 -29.562 1.337 1 97.44 404 GLU B O 1
ATOM 6546 N N . GLY B 1 405 ? -19.703 -28.844 -0.763 1 97.62 405 GLY B N 1
ATOM 6547 C CA . GLY B 1 405 ? -19.812 -30.172 -1.344 1 97.62 405 GLY B CA 1
ATOM 6548 C C . GLY B 1 405 ? -18.781 -31.141 -0.787 1 97.62 405 GLY B C 1
ATOM 6549 O O . GLY B 1 405 ? -19.109 -32.312 -0.537 1 97.62 405 GLY B O 1
ATOM 6550 N N . TRP B 1 406 ? -17.609 -30.688 -0.608 1 97.94 406 TRP B N 1
ATOM 6551 C CA . TRP B 1 406 ? -16.531 -31.5 -0.034 1 97.94 406 TRP B CA 1
ATOM 6552 C C . TRP B 1 406 ? -16.891 -31.953 1.375 1 97.94 406 TRP B C 1
ATOM 6554 O O . TRP B 1 406 ? -16.703 -33.125 1.718 1 97.94 406 TRP B O 1
ATOM 6564 N N . LYS B 1 407 ? -17.406 -31.031 2.176 1 96.19 407 LYS B N 1
ATOM 6565 C CA . LYS B 1 407 ? -17.812 -31.359 3.539 1 96.19 407 LYS B CA 1
ATOM 6566 C C . LYS B 1 407 ? -18.953 -32.375 3.543 1 96.19 407 LYS B C 1
ATOM 6568 O O . LYS B 1 407 ? -18.969 -33.312 4.355 1 96.19 407 LYS B O 1
ATOM 6573 N N . LEU B 1 408 ? -19.859 -32.188 2.635 1 95.44 408 LEU B N 1
ATOM 6574 C CA . LEU B 1 408 ? -21.031 -33.062 2.543 1 95.44 408 LEU B CA 1
ATOM 6575 C C . LEU B 1 408 ? -20.609 -34.469 2.17 1 95.44 408 LEU B C 1
ATOM 6577 O O . LEU B 1 408 ? -21.297 -35.438 2.516 1 95.44 408 LEU B O 1
ATOM 6581 N N . GLN B 1 409 ? -19.531 -34.562 1.5 1 94.88 409 GLN B N 1
ATOM 6582 C CA . GLN B 1 409 ? -19.047 -35.875 1.089 1 94.88 409 GLN B CA 1
ATOM 6583 C C . GLN B 1 409 ? -18.109 -36.469 2.137 1 94.88 409 GLN B C 1
ATOM 6585 O O . GLN B 1 409 ? -17.422 -37.469 1.872 1 94.88 409 GLN B O 1
ATOM 6590 N N . GLY B 1 410 ? -18.016 -35.875 3.305 1 93.12 410 GLY B N 1
ATOM 6591 C CA . GLY B 1 410 ? -17.266 -36.438 4.426 1 93.12 410 GLY B CA 1
ATOM 6592 C C . GLY B 1 410 ? -15.789 -36.031 4.391 1 93.12 410 GLY B C 1
ATOM 6593 O O . GLY B 1 410 ? -14.938 -36.812 4.84 1 93.12 410 GLY B O 1
ATOM 6594 N N . CYS B 1 411 ? -15.516 -34.969 3.664 1 92.5 411 CYS B N 1
ATOM 6595 C CA . CYS B 1 411 ? -14.156 -34.438 3.637 1 92.5 411 CYS B CA 1
ATOM 6596 C C . CYS B 1 411 ? -13.172 -35.469 3.105 1 92.5 411 CYS B C 1
ATOM 6598 O O . CYS B 1 411 ? -12.117 -35.688 3.705 1 92.5 411 CYS B O 1
ATOM 6600 N N . LYS B 1 412 ? -13.57 -36.062 2.01 1 88.56 412 LYS B N 1
ATOM 6601 C CA . LYS B 1 412 ? -12.742 -37.125 1.407 1 88.56 412 LYS B CA 1
ATOM 6602 C C . LYS B 1 412 ? -11.453 -36.531 0.838 1 88.56 412 LYS B C 1
ATOM 6604 O O . LYS B 1 412 ? -11.445 -35.406 0.314 1 88.56 412 LYS B O 1
ATOM 6609 N N . GLU B 1 413 ? -10.461 -37.281 0.885 1 87.94 413 GLU B N 1
ATOM 6610 C CA . GLU B 1 413 ? -9.164 -36.875 0.375 1 87.94 413 GLU B CA 1
ATOM 6611 C C . GLU B 1 413 ? -9.109 -36.938 -1.147 1 87.94 413 GLU B C 1
ATOM 6613 O O . GLU B 1 413 ? -8.414 -36.156 -1.795 1 87.94 413 GLU B O 1
ATOM 6618 N N . LYS B 1 414 ? -9.852 -37.906 -1.673 1 91 414 LYS B N 1
ATOM 6619 C CA . LYS B 1 414 ? -9.906 -38.094 -3.121 1 91 414 LYS B CA 1
ATOM 6620 C C . LYS B 1 414 ? -11.281 -37.719 -3.668 1 91 414 LYS B C 1
ATOM 6622 O O . LYS B 1 414 ? -12.305 -38.188 -3.154 1 91 414 LYS B O 1
ATOM 6627 N N . LEU B 1 415 ? -11.219 -36.844 -4.621 1 95.5 415 LEU B N 1
ATOM 6628 C CA . LEU B 1 415 ? -12.453 -36.406 -5.266 1 95.5 415 LEU B CA 1
ATOM 6629 C C . LEU B 1 415 ? -12.539 -36.938 -6.695 1 95.5 415 LEU B C 1
ATOM 6631 O O . LEU B 1 415 ? -11.523 -37 -7.402 1 95.5 415 LEU B O 1
ATOM 6635 N N . ASP B 1 416 ? -13.719 -37.375 -7.125 1 94.5 416 ASP B N 1
ATOM 6636 C CA . ASP B 1 416 ? -13.867 -38.031 -8.43 1 94.5 416 ASP B CA 1
ATOM 6637 C C . ASP B 1 416 ? -14.438 -37.062 -9.461 1 94.5 416 ASP B C 1
ATOM 6639 O O . ASP B 1 416 ? -14.594 -35.875 -9.18 1 94.5 416 ASP B O 1
ATOM 6643 N N . GLN B 1 417 ? -14.672 -37.625 -10.547 1 97 417 GLN B N 1
ATOM 6644 C CA . GLN B 1 417 ? -15.133 -36.812 -11.68 1 97 417 GLN B CA 1
ATOM 6645 C C . GLN B 1 417 ? -16.516 -36.25 -11.422 1 97 417 GLN B C 1
ATOM 6647 O O . GLN B 1 417 ? -16.828 -35.125 -11.867 1 97 417 GLN B O 1
ATOM 6652 N N . ASP B 1 418 ? -17.359 -36.906 -10.75 1 97 418 ASP B N 1
ATOM 6653 C CA . ASP B 1 418 ? -18.703 -36.406 -10.438 1 97 418 ASP B CA 1
ATOM 6654 C C . ASP B 1 418 ? -18.641 -35.125 -9.617 1 97 418 ASP B C 1
ATOM 6656 O O . ASP B 1 418 ? -19.438 -34.219 -9.836 1 97 418 ASP B O 1
ATOM 6660 N N . PHE B 1 419 ? -17.75 -35.156 -8.68 1 98 419 PHE B N 1
ATOM 6661 C CA . PHE B 1 419 ? -17.562 -33.938 -7.871 1 98 419 PHE B CA 1
ATOM 6662 C C . PHE B 1 419 ? -17.172 -32.781 -8.742 1 98 419 PHE B C 1
ATOM 6664 O O . PHE B 1 419 ? -17.734 -31.672 -8.617 1 98 419 PHE B O 1
ATOM 6671 N N . LEU B 1 420 ? -16.203 -32.969 -9.609 1 98.44 420 LEU B N 1
ATOM 6672 C CA . LEU B 1 420 ? -15.703 -31.891 -10.461 1 98.44 420 LEU B CA 1
ATOM 6673 C C . LEU B 1 420 ? -16.797 -31.391 -11.406 1 98.44 420 LEU B C 1
ATOM 6675 O O . LEU B 1 420 ? -16.938 -30.188 -11.625 1 98.44 420 LEU B O 1
ATOM 6679 N N . ASP B 1 421 ? -17.578 -32.312 -11.969 1 98.31 421 ASP B N 1
ATOM 6680 C CA . ASP B 1 421 ? -18.656 -31.969 -12.883 1 98.31 421 ASP B CA 1
ATOM 6681 C C . ASP B 1 421 ? -19.719 -31.109 -12.18 1 98.31 421 ASP B C 1
ATOM 6683 O O . ASP B 1 421 ? -20.312 -30.234 -12.797 1 98.31 421 ASP B O 1
ATOM 6687 N N . LYS B 1 422 ? -19.859 -31.422 -10.945 1 97.88 422 LYS B N 1
ATOM 6688 C CA . LYS B 1 422 ? -20.906 -30.75 -10.203 1 97.88 422 LYS B CA 1
ATOM 6689 C C . LYS B 1 422 ? -20.438 -29.391 -9.68 1 97.88 422 LYS B C 1
ATOM 6691 O O . LYS B 1 422 ? -21.172 -28.406 -9.758 1 97.88 422 LYS B O 1
ATOM 6696 N N . TYR B 1 423 ? -19.219 -29.328 -9.172 1 98.12 423 TYR B N 1
ATOM 6697 C CA . TYR B 1 423 ? -18.844 -28.141 -8.406 1 98.12 423 TYR B CA 1
ATOM 6698 C C . TYR B 1 423 ? -17.797 -27.328 -9.156 1 98.12 423 TYR B C 1
ATOM 6700 O O . TYR B 1 423 ? -17.547 -26.156 -8.812 1 98.12 423 TYR B O 1
ATOM 6708 N N . CYS B 1 424 ? -17.156 -27.875 -10.156 1 98.31 424 CYS B N 1
ATOM 6709 C CA . CYS B 1 424 ? -16.125 -27.188 -10.914 1 98.31 424 CYS B CA 1
ATOM 6710 C C . CYS B 1 424 ? -16.422 -27.219 -12.406 1 98.31 424 CYS B C 1
ATOM 6712 O O . CYS B 1 424 ? -15.508 -27.281 -13.227 1 98.31 424 CYS B O 1
ATOM 6714 N N . SER B 1 425 ? -17.625 -27.172 -12.781 1 97.38 425 SER B N 1
ATOM 6715 C CA . SER B 1 425 ? -18.125 -27.406 -14.133 1 97.38 425 SER B CA 1
ATOM 6716 C C . SER B 1 425 ? -17.516 -26.438 -15.133 1 97.38 425 SER B C 1
ATOM 6718 O O . SER B 1 425 ? -17.109 -26.828 -16.234 1 97.38 425 SER B O 1
ATOM 6720 N N . PRO B 1 426 ? -17.438 -25.141 -14.797 1 96.44 426 PRO B N 1
ATOM 6721 C CA . PRO B 1 426 ? -16.859 -24.234 -15.797 1 96.44 426 PRO B CA 1
ATOM 6722 C C . PRO B 1 426 ? -15.43 -24.594 -16.156 1 96.44 426 PRO B C 1
ATOM 6724 O O . PRO B 1 426 ? -15.023 -24.453 -17.312 1 96.44 426 PRO B O 1
ATOM 6727 N N . VAL B 1 427 ? -14.664 -25.031 -15.203 1 98.12 427 VAL B N 1
ATOM 6728 C CA . VAL B 1 427 ? -13.289 -25.453 -15.477 1 98.12 427 VAL B CA 1
ATOM 6729 C C . VAL B 1 427 ? -13.297 -26.719 -16.328 1 98.12 427 VAL B C 1
ATOM 6731 O O . VAL B 1 427 ? -12.555 -26.812 -17.312 1 98.12 427 VAL B O 1
ATOM 6734 N N . VAL B 1 428 ? -14.164 -27.688 -15.961 1 98.44 428 VAL B N 1
ATOM 6735 C CA . VAL B 1 428 ? -14.25 -28.953 -16.688 1 98.44 428 VAL B CA 1
ATOM 6736 C C . VAL B 1 428 ? -14.625 -28.688 -18.141 1 98.44 428 VAL B C 1
ATOM 6738 O O . VAL B 1 428 ? -13.969 -29.188 -19.047 1 98.44 428 VAL B O 1
ATOM 6741 N N . GLN B 1 429 ? -15.609 -27.891 -18.312 1 98.12 429 GLN B N 1
ATOM 6742 C CA . GLN B 1 429 ? -16.094 -27.578 -19.656 1 98.12 429 GLN B CA 1
ATOM 6743 C C . GLN B 1 429 ? -15.031 -26.812 -20.453 1 98.12 429 GLN B C 1
ATOM 6745 O O . GLN B 1 429 ? -14.867 -27.047 -21.656 1 98.12 429 GLN B O 1
ATOM 6750 N N . GLY B 1 430 ? -14.375 -25.906 -19.781 1 98.38 430 GLY B N 1
ATOM 6751 C CA . GLY B 1 430 ? -13.32 -25.141 -20.453 1 98.38 430 GLY B CA 1
ATOM 6752 C C . GLY B 1 430 ? -12.172 -26.016 -20.906 1 98.38 430 GLY B C 1
ATOM 6753 O O . GLY B 1 430 ? -11.656 -25.844 -22.016 1 98.38 430 GLY B O 1
ATOM 6754 N N . ILE B 1 431 ? -11.758 -26.906 -20.109 1 98.62 431 ILE B N 1
ATOM 6755 C CA . ILE B 1 431 ? -10.672 -27.812 -20.453 1 98.62 431 ILE B CA 1
ATOM 6756 C C . ILE B 1 431 ? -11.094 -28.703 -21.625 1 98.62 431 ILE B C 1
ATOM 6758 O O . ILE B 1 431 ? -10.32 -28.938 -22.547 1 98.62 431 ILE B O 1
ATOM 6762 N N . LYS B 1 432 ? -12.312 -29.188 -21.578 1 98.31 432 LYS B N 1
ATOM 6763 C CA . LYS B 1 432 ? -12.828 -30 -22.672 1 98.31 432 LYS B CA 1
ATOM 6764 C C . LYS B 1 432 ? -12.883 -29.203 -23.969 1 98.31 432 LYS B C 1
ATOM 6766 O O . LYS B 1 432 ? -12.664 -29.734 -25.047 1 98.31 432 LYS B O 1
ATOM 6771 N N . ALA B 1 433 ? -13.219 -27.953 -23.812 1 98.38 433 ALA B N 1
ATOM 6772 C CA . ALA B 1 433 ? -13.219 -27.078 -24.984 1 98.38 433 ALA B CA 1
ATOM 6773 C C . ALA B 1 433 ? -11.82 -26.953 -25.578 1 98.38 433 ALA B C 1
ATOM 6775 O O . ALA B 1 433 ? -11.664 -26.922 -26.797 1 98.38 433 ALA B O 1
ATOM 6776 N N . ILE B 1 434 ? -10.828 -26.797 -24.766 1 98.62 434 ILE B N 1
ATOM 6777 C CA . ILE B 1 434 ? -9.445 -26.734 -25.234 1 98.62 434 ILE B CA 1
ATOM 6778 C C . ILE B 1 434 ? -9.078 -28.031 -25.953 1 98.62 434 ILE B C 1
ATOM 6780 O O . ILE B 1 434 ? -8.508 -28 -27.047 1 98.62 434 ILE B O 1
ATOM 6784 N N . VAL B 1 435 ? -9.414 -29.156 -25.344 1 98.5 435 VAL B N 1
ATOM 6785 C CA . VAL B 1 435 ? -9.109 -30.469 -25.906 1 98.5 435 VAL B CA 1
ATOM 6786 C C . VAL B 1 435 ? -9.766 -30.594 -27.281 1 98.5 435 VAL B C 1
ATOM 6788 O O . VAL B 1 435 ? -9.125 -31.016 -28.25 1 98.5 435 VAL B O 1
ATOM 6791 N N . SER B 1 436 ? -11.031 -30.219 -27.312 1 98.12 436 SER B N 1
ATOM 6792 C CA . SER B 1 436 ? -11.766 -30.281 -28.578 1 98.12 436 SER B CA 1
ATOM 6793 C C . SER B 1 436 ? -11.102 -29.406 -29.641 1 98.12 436 SER B C 1
ATOM 6795 O O . SER B 1 436 ? -11.016 -29.812 -30.797 1 98.12 436 SER B O 1
ATOM 6797 N N . TRP B 1 437 ? -10.719 -28.234 -29.266 1 98.12 437 TRP B N 1
ATOM 6798 C CA . TRP B 1 437 ? -10.07 -27.328 -30.188 1 98.12 437 TRP B CA 1
ATOM 6799 C C . TRP B 1 437 ? -8.75 -27.906 -30.703 1 98.12 437 TRP B C 1
ATOM 6801 O O . TRP B 1 437 ? -8.445 -27.828 -31.891 1 98.12 437 TRP B O 1
ATOM 6811 N N . VAL B 1 438 ? -7.965 -28.469 -29.859 1 98.12 438 VAL B N 1
ATOM 6812 C CA . VAL B 1 438 ? -6.676 -29.062 -30.203 1 98.12 438 VAL B CA 1
ATOM 6813 C C . VAL B 1 438 ? -6.883 -30.234 -31.156 1 98.12 438 VAL B C 1
ATOM 6815 O O . VAL B 1 438 ? -6.195 -30.344 -32.156 1 98.12 438 VAL B O 1
ATOM 6818 N N . GLU B 1 439 ? -7.832 -31.078 -30.828 1 97.62 439 GLU B N 1
ATOM 6819 C CA . GLU B 1 439 ? -8.117 -32.219 -31.672 1 97.62 439 GLU B CA 1
ATOM 6820 C C . GLU B 1 439 ? -8.562 -31.812 -33.062 1 97.62 439 GLU B C 1
ATOM 6822 O O . GLU B 1 439 ? -8.188 -32.438 -34.062 1 97.62 439 GLU B O 1
ATOM 6827 N N . LYS B 1 440 ? -9.312 -30.766 -33.062 1 96.75 440 LYS B N 1
ATOM 6828 C CA . LYS B 1 440 ? -9.75 -30.234 -34.344 1 96.75 440 LYS B CA 1
ATOM 6829 C C . LYS B 1 440 ? -8.57 -29.719 -35.156 1 96.75 440 LYS B C 1
ATOM 6831 O O . LYS B 1 440 ? -8.516 -29.922 -36.375 1 96.75 440 LYS B O 1
ATOM 6836 N N . GLN B 1 441 ? -7.656 -29.016 -34.5 1 95.81 441 GLN B N 1
ATOM 6837 C CA . GLN B 1 441 ? -6.469 -28.5 -35.188 1 95.81 441 GLN B CA 1
ATOM 6838 C C . GLN B 1 441 ? -5.617 -29.656 -35.719 1 95.81 441 GLN B C 1
ATOM 6840 O O . GLN B 1 441 ? -5.117 -29.594 -36.844 1 95.81 441 GLN B O 1
ATOM 6845 N N . LEU B 1 442 ? -5.461 -30.672 -34.969 1 94.12 442 LEU B N 1
ATOM 6846 C CA . LEU B 1 442 ? -4.59 -31.797 -35.344 1 94.12 442 LEU B CA 1
ATOM 6847 C C . LEU B 1 442 ? -5.207 -32.625 -36.469 1 94.12 442 LEU B C 1
ATOM 6849 O O . LEU B 1 442 ? -4.492 -33.281 -37.219 1 94.12 442 LEU B O 1
ATOM 6853 N N . ALA B 1 443 ? -6.516 -32.625 -36.531 1 91.88 443 ALA B N 1
ATOM 6854 C CA . ALA B 1 443 ? -7.203 -33.375 -37.594 1 91.88 443 ALA B CA 1
ATOM 6855 C C . ALA B 1 443 ? -7.008 -32.719 -38.938 1 91.88 443 ALA B C 1
ATOM 6857 O O . ALA B 1 443 ? -7.176 -33.375 -39.969 1 91.88 443 ALA B O 1
ATOM 6858 N N . GLU B 1 444 ? -6.742 -31.531 -38.938 1 85.56 444 GLU B N 1
ATOM 6859 C CA . GLU B 1 444 ? -6.52 -30.797 -40.188 1 85.56 444 GLU B CA 1
ATOM 6860 C C . GLU B 1 444 ? -5.113 -31.047 -40.719 1 85.56 444 GLU B C 1
ATOM 6862 O O . GLU B 1 444 ? -4.789 -30.641 -41.844 1 85.56 444 GLU B O 1
ATOM 6867 N N . LEU B 1 445 ? -4.188 -31.688 -40.062 1 74.19 445 LEU B N 1
ATOM 6868 C CA . LEU B 1 445 ? -2.863 -32.062 -40.531 1 74.19 445 LEU B CA 1
ATOM 6869 C C . LEU B 1 445 ? -2.947 -33.312 -41.406 1 74.19 445 LEU B C 1
ATOM 6871 O O . LEU B 1 445 ? -3.654 -34.281 -41.062 1 74.19 445 LEU B O 1
#

pLDDT: mean 94.55, std 10.15, range [26.86, 98.94]

Sequence (890 aa):
MDSSLLNPRPTVDDSSFILPRLQGSCKASNMALNEQIRQLMAQGKTIYHFGFGQSPFPVVDGARRALAQHAGENAYLPVAGLLELRAQICNFHAELDGLMHLDPNLVIVGPGTKQLIYLLVQVFNGDVLILSPSWITYKPMTVLAGKRAFEVASSMQDGWKLTPEILEKAILESNTSTNRLLIFCNPDNPTGISYSEPDLKALSVVLRKHNVIVLSDEIYGHTQYEGDFLSLAKYYPEGTIISSGLSKCFSAGGWRCGYSIYPKELTALHQTVCSASSHTHSCAAAPVQYAAIHIFKLDEETKEYIKGCRCIMGAVAKFCHRELTGCGIKAIMPVAGYYIFPDFEVLRAVLEARGIQTCEQMCEALFKEGNVAVMAGGPAFMRPLTEFTVRLCFVNFDGGAALEGWKLQGCKEKLDQDFLDKYCSPVVQGIKAIVSWVEKQLAELMDSSLLNPRPTVDDSSFILPRLQGSCKASNMALNEQIRQLMAQGKTIYHFGFGQSPFPVVDGARRALAQHAGENAYLPVAGLLELRAQICNFHAELDGLMHLDPNLVIVGPGTKQLIYLLVQVFNGDVLILSPSWITYKPMTVLAGKRAFEVASSMQDGWKLTPEILEKAILESNTSTNRLLIFCNPDNPTGISYSEPDLKALSVVLRKHNVIVLSDEIYGHTQYEGDFLSLAKYYPEGTIISSGLSKCFSAGGWRCGYSIYPKELTALHQTVCSASSHTHSCAAAPVQYAAIHIFKLDEETKEYIKGCRCIMGAVAKFCHRELTGCGIKAIMPVAGYYIFPDFEVLRAVLEARGIQTCEQMCEALFKEGNVAVMAGGPAFMRPLTEFTVRLCFVNFDGGAALEGWKLQGCKEKLDQDFLDKYCSPVVQGIKAIVSWVEKQLAEL

InterPro domains:
  IPR004839 Aminotransferase, class I/classII, large domain [PF00155] (50-394)
  IPR015421 Pyridoxal phosphate-dependent transferase, major domain [G3DSA:3.40.640.10] (75-298)
  IPR015422 Pyridoxal phosphate-dependent transferase, small domain [G3DSA:3.90.1150.10] (31-395)
  IPR015424 Pyridoxal phosphate-dependent transferase [SSF53383] (31-395)
  IPR050596 Aspartate/prephenate aminotransferase-like [PTHR46383] (19-396)

Organism: Patiria miniata (NCBI:txid46514)

Nearest PDB structures (foldseek):
  2o0r-assembly1_B  TM=8.715E-01  e=7.662E-22  Mycobacterium tuberculosis H37Rv
  1v2d-assembly1_A-2  TM=8.941E-01  e=6.021E-20  Thermus thermophilus
  8y54-assembly1_B  TM=8.206E-01  e=7.356E-18  Lactobacillus delbrueckii subsp. lactis DSM 20072
  3av7-assembly1_C  TM=8.143E-01  e=1.325E-17  Pyrococcus horikoshii OT3
  1wst-assembly1_A-2  TM=7.962E-01  e=1.394E-16  Thermococcus profundus